Protein AF-0000000085132934 (afdb_homodimer)

Radius of gyration: 33.76 Å; Cα contacts (8 Å, |Δi|>4): 3256; chains: 2; bounding box: 69×112×69 Å

Organism: Acidimicrobium ferrooxidans (strain DSM 10331 / JCM 15462 / NBRC 103882 / ICP) (NCBI:txid525909)

Structure (mmCIF, N/CA/C/O backbone):
data_AF-0000000085132934-model_v1
#
loop_
_entity.id
_entity.type
_entity.pdbx_description
1 polymer 'Adenine deaminase'
#
loop_
_atom_site.group_PDB
_atom_site.id
_atom_site.type_symbol
_atom_site.label_atom_id
_atom_site.label_alt_id
_atom_site.label_comp_id
_atom_site.label_asym_id
_atom_site.label_entity_id
_atom_site.label_seq_id
_atom_site.pdbx_PDB_ins_code
_atom_site.Cartn_x
_atom_site.Cartn_y
_atom_site.Cartn_z
_atom_site.occupancy
_atom_site.B_iso_or_equiv
_atom_site.auth_seq_id
_atom_site.auth_comp_id
_atom_site.auth_asym_id
_atom_site.auth_atom_id
_atom_site.pdbx_PDB_model_num
ATOM 1 N N . MET A 1 1 ? -7.254 4.93 15.852 1 33.38 1 MET A N 1
ATOM 2 C CA . MET A 1 1 ? -6.738 3.605 16.188 1 33.38 1 MET A CA 1
ATOM 3 C C . 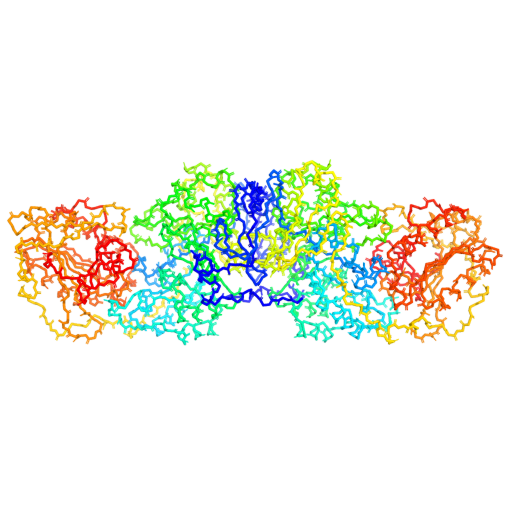MET A 1 1 ? -7.023 2.609 15.07 1 33.38 1 MET A C 1
ATOM 5 O O . MET A 1 1 ? -8.039 2.717 14.383 1 33.38 1 MET A O 1
ATOM 9 N N . ARG A 1 2 ? -6.02 2.002 14.57 1 41 2 ARG A N 1
ATOM 10 C CA . ARG A 1 2 ? -6.188 0.992 13.531 1 41 2 ARG A CA 1
ATOM 11 C C . ARG A 1 2 ? -7.312 0.026 13.883 1 41 2 ARG A C 1
ATOM 13 O O . ARG A 1 2 ? -7.18 -0.792 14.789 1 41 2 ARG A O 1
ATOM 20 N N . SER A 1 3 ? -8.516 0.471 14.117 1 41.56 3 SER A N 1
ATOM 21 C CA . SER A 1 3 ? -9.617 -0.437 14.398 1 41.56 3 SER A CA 1
ATOM 22 C C . SER A 1 3 ? -9.453 -1.76 13.656 1 41.56 3 SER A C 1
ATOM 24 O O . SER A 1 3 ? -8.836 -1.804 12.586 1 41.56 3 SER A O 1
ATOM 26 N N . ALA A 1 4 ? -9.602 -2.756 14.391 1 45.81 4 ALA A N 1
ATOM 27 C CA . ALA A 1 4 ? -9.562 -4.145 13.93 1 45.81 4 ALA A CA 1
ATOM 28 C C . ALA A 1 4 ? -10.328 -4.312 12.617 1 45.81 4 ALA A C 1
ATOM 30 O O . ALA A 1 4 ? -11.422 -3.77 12.461 1 45.81 4 ALA A O 1
ATOM 31 N N . SER A 1 5 ? -9.688 -4.543 11.523 1 50.47 5 SER A N 1
ATOM 32 C CA . SER A 1 5 ? -10.273 -5.098 10.305 1 50.47 5 SER A CA 1
ATOM 33 C C . SER A 1 5 ? -11.562 -5.859 10.602 1 50.47 5 SER A C 1
ATOM 35 O O . SER A 1 5 ? -11.648 -6.566 11.602 1 50.47 5 SER A O 1
ATOM 37 N N . PRO A 1 6 ? -12.656 -5.371 10.047 1 53.66 6 PRO A N 1
ATOM 38 C CA . PRO A 1 6 ? -13.914 -6.098 10.242 1 53.66 6 PRO A CA 1
ATOM 39 C C . PRO A 1 6 ? -13.719 -7.609 10.32 1 53.66 6 PRO A C 1
ATOM 41 O O . PRO A 1 6 ? -12.789 -8.148 9.711 1 53.66 6 PRO A O 1
ATOM 44 N N . ARG A 1 7 ? -14.289 -8.125 11.375 1 57.34 7 ARG A N 1
ATOM 45 C CA . ARG A 1 7 ? -14.258 -9.547 11.711 1 57.34 7 ARG A CA 1
ATOM 46 C C . ARG A 1 7 ? -14.688 -10.398 10.523 1 57.34 7 ARG A C 1
ATOM 48 O O . ARG A 1 7 ? -15.711 -10.117 9.891 1 57.34 7 ARG A O 1
ATOM 55 N N . HIS A 1 8 ? -13.781 -11.211 9.961 1 75 8 HIS A N 1
ATOM 56 C CA . HIS A 1 8 ? -13.961 -12.273 8.977 1 75 8 HIS A CA 1
ATOM 57 C C . HIS A 1 8 ? -14.547 -13.523 9.625 1 75 8 HIS A C 1
ATOM 59 O O . HIS A 1 8 ? -13.812 -14.414 10.055 1 75 8 HIS A O 1
ATOM 65 N N . ASP A 1 9 ? -15.969 -13.359 9.961 1 86.56 9 ASP A N 1
ATOM 66 C CA . ASP A 1 9 ? -16.453 -14.594 10.562 1 86.56 9 ASP A CA 1
ATOM 67 C C . ASP A 1 9 ? -17.547 -15.227 9.695 1 86.56 9 ASP A C 1
ATOM 69 O O . ASP A 1 9 ? -17.953 -14.664 8.68 1 86.56 9 ASP A O 1
ATOM 73 N N . SER A 1 10 ? -17.938 -16.375 10.117 1 93.12 10 SER A N 1
ATOM 74 C CA . SER A 1 10 ? -18.875 -17.172 9.336 1 93.12 10 SER A CA 1
ATOM 75 C C . SER A 1 10 ? -20.234 -16.469 9.203 1 93.12 10 SER A C 1
ATOM 77 O O . SER A 1 10 ? -20.906 -16.609 8.188 1 93.12 10 SER A O 1
ATOM 79 N N . HIS A 1 11 ? -20.562 -15.672 10.219 1 94.31 11 HIS A N 1
ATOM 80 C CA . HIS A 1 11 ? -21.812 -14.938 10.18 1 94.31 11 HIS A CA 1
ATOM 81 C C . HIS A 1 11 ? -21.797 -13.875 9.078 1 94.31 11 HIS A C 1
ATOM 83 O O . HIS A 1 11 ? -22.734 -13.805 8.273 1 94.31 11 HIS A O 1
ATOM 89 N N . MET A 1 12 ? -20.797 -13.094 9 1 95.56 12 MET A N 1
ATOM 90 C CA . MET A 1 12 ? -20.688 -12.047 7.992 1 95.56 12 MET A CA 1
ATOM 91 C C . MET A 1 12 ? -20.609 -12.648 6.59 1 95.56 12 MET A C 1
ATOM 93 O O . MET A 1 12 ? -21.141 -12.07 5.637 1 95.56 12 MET A O 1
ATOM 97 N N . ILE A 1 13 ? -19.906 -13.773 6.445 1 96.75 13 ILE A N 1
ATOM 98 C CA . ILE A 1 13 ? -19.797 -14.477 5.172 1 96.75 13 ILE A CA 1
ATOM 99 C C . ILE A 1 13 ? -21.172 -14.93 4.711 1 96.75 13 ILE A C 1
ATOM 101 O O . ILE A 1 13 ? -21.531 -14.781 3.535 1 96.75 13 ILE A O 1
ATOM 105 N N . ALA A 1 14 ? -21.969 -15.445 5.648 1 96.69 14 ALA A N 1
ATOM 106 C CA . ALA A 1 14 ? -23.328 -15.867 5.336 1 96.69 14 ALA A CA 1
ATOM 107 C C . ALA A 1 14 ? -24.172 -14.695 4.859 1 96.69 14 ALA A C 1
ATOM 109 O O . ALA A 1 14 ? -24.938 -14.82 3.906 1 96.69 14 ALA A O 1
ATOM 110 N N . LEU A 1 15 ? -24.047 -13.57 5.492 1 96.88 15 LEU A N 1
ATOM 111 C CA . LEU A 1 15 ? -24.781 -12.367 5.094 1 96.88 15 LEU A CA 1
ATOM 112 C C . LEU A 1 15 ? -24.359 -11.914 3.701 1 96.88 15 LEU A C 1
ATOM 114 O O . LEU A 1 15 ? -25.188 -11.484 2.906 1 96.88 15 LEU A O 1
ATOM 118 N N . ALA A 1 16 ? -23.094 -11.984 3.438 1 97.19 16 ALA A N 1
ATOM 119 C CA . ALA A 1 16 ? -22.562 -11.617 2.123 1 97.19 16 ALA A CA 1
ATOM 120 C C . ALA A 1 16 ? -23.188 -12.484 1.028 1 97.19 16 ALA A C 1
ATOM 122 O O . ALA A 1 16 ? -23.469 -12 -0.07 1 97.19 16 ALA A O 1
ATOM 123 N N . ARG A 1 17 ? -23.469 -13.719 1.309 1 95.81 17 ARG A N 1
ATOM 124 C CA . ARG A 1 17 ? -24.062 -14.648 0.36 1 95.81 17 ARG A CA 1
ATOM 125 C C . ARG A 1 17 ? -25.547 -14.352 0.158 1 95.81 17 ARG A C 1
ATOM 127 O O . ARG A 1 17 ? -26.141 -14.773 -0.836 1 95.81 17 ARG A O 1
ATOM 134 N N . GLY A 1 18 ? -26.078 -13.742 1.173 1 96 18 GLY A N 1
ATOM 135 C CA . GLY A 1 18 ? -27.5 -13.469 1.133 1 96 18 GLY A CA 1
ATOM 136 C C . GLY A 1 18 ? -28.312 -14.344 2.066 1 96 18 GLY A C 1
ATOM 137 O O . GLY A 1 18 ? -29.547 -14.398 1.975 1 96 18 GLY A O 1
ATOM 138 N N . ASP A 1 19 ? -27.484 -15.062 3.006 1 95 19 ASP A N 1
ATOM 139 C CA . ASP A 1 19 ? -28.141 -15.984 3.924 1 95 19 ASP A CA 1
ATOM 140 C C . ASP A 1 19 ? -28.578 -15.273 5.199 1 95 19 ASP A C 1
ATOM 142 O O . ASP A 1 19 ? -28 -15.5 6.27 1 95 19 ASP A O 1
ATOM 146 N N . GLY A 1 20 ? -29.359 -14.352 5.258 1 95 20 GLY A N 1
ATOM 147 C CA . GLY A 1 20 ? -29.844 -13.656 6.43 1 95 20 GLY A CA 1
ATOM 148 C C . GLY A 1 20 ? -30.078 -12.172 6.188 1 95 20 GLY A C 1
ATOM 149 O O . GLY A 1 20 ? -29.703 -11.648 5.141 1 95 20 GLY A O 1
ATOM 150 N N . ASN A 1 21 ? -30.703 -11.539 7.172 1 97.25 21 ASN A N 1
ATOM 151 C CA . ASN A 1 21 ? -31 -10.117 7.062 1 97.25 21 ASN A CA 1
ATOM 152 C C . ASN A 1 21 ? -29.797 -9.258 7.43 1 97.25 21 ASN A C 1
ATOM 154 O O . ASN A 1 21 ? -29.25 -9.383 8.523 1 97.25 21 ASN A O 1
ATOM 158 N N . VAL A 1 22 ? -29.422 -8.453 6.477 1 98 22 VAL A N 1
ATOM 159 C CA . VAL A 1 22 ? -28.422 -7.441 6.801 1 98 22 VAL A CA 1
ATOM 160 C C . VAL A 1 22 ? -29.094 -6.258 7.496 1 98 22 VAL A C 1
ATOM 162 O O . VAL A 1 22 ? -30.312 -6.195 7.594 1 98 22 VAL A O 1
ATOM 165 N N . ASP A 1 23 ? -28.328 -5.352 8.016 1 97.75 23 ASP A N 1
ATOM 166 C CA . ASP A 1 23 ? -28.844 -4.215 8.766 1 97.75 23 ASP A CA 1
ATOM 167 C C . ASP A 1 23 ? -29.484 -3.189 7.84 1 97.75 23 ASP A C 1
ATOM 169 O O . ASP A 1 23 ? -30.531 -2.615 8.172 1 97.75 23 ASP A O 1
ATOM 173 N N . LEU A 1 24 ? -28.891 -2.961 6.676 1 98.25 24 LEU A N 1
ATOM 174 C CA . LEU A 1 24 ? -29.312 -1.888 5.777 1 98.25 24 LEU A CA 1
ATOM 175 C C . LEU A 1 24 ? -28.938 -2.213 4.336 1 98.25 24 LEU A C 1
ATOM 177 O O . LEU A 1 24 ? -27.844 -2.699 4.062 1 98.25 24 LEU A O 1
ATOM 181 N N . VAL A 1 25 ? -29.859 -2.062 3.426 1 98.38 25 VAL A N 1
ATOM 182 C CA . VAL A 1 25 ? -29.578 -2.08 1.995 1 98.38 25 VAL A CA 1
ATOM 183 C C . VAL A 1 25 ? -29.891 -0.715 1.388 1 98.38 25 VAL A C 1
ATOM 185 O O . VAL A 1 25 ? -30.984 -0.186 1.581 1 98.38 25 VAL A O 1
ATOM 188 N N . ILE A 1 26 ? -28.953 -0.149 0.757 1 98.06 26 ILE A N 1
ATOM 189 C CA . ILE A 1 26 ? -29.125 1.112 0.045 1 98.06 26 ILE A CA 1
ATOM 190 C C . ILE A 1 26 ? -29.25 0.847 -1.455 1 98.06 26 ILE A C 1
ATOM 192 O O . ILE A 1 26 ? -28.359 0.23 -2.051 1 98.06 26 ILE A O 1
ATOM 196 N N . ASN A 1 27 ? -30.25 1.284 -2.105 1 96 27 ASN A N 1
ATOM 197 C CA . ASN A 1 27 ? -30.453 1.024 -3.525 1 96 27 ASN A CA 1
ATOM 198 C C . ASN A 1 27 ? -30.703 2.316 -4.301 1 96 27 ASN A C 1
ATOM 200 O O . ASN A 1 27 ? -30.984 3.357 -3.709 1 96 27 ASN A O 1
ATOM 204 N N . GLY A 1 28 ? -30.516 2.207 -5.609 1 93 28 GLY A N 1
ATOM 205 C CA . GLY A 1 28 ? -30.938 3.26 -6.52 1 93 28 GLY A CA 1
ATOM 206 C C . GLY A 1 28 ? -29.844 4.254 -6.836 1 93 28 GLY A C 1
ATOM 207 O O . GLY A 1 28 ? -29.906 4.969 -7.836 1 93 28 GLY A O 1
ATOM 208 N N . ALA A 1 29 ? -28.781 4.402 -6.016 1 96 29 ALA A N 1
ATOM 209 C CA . ALA A 1 29 ? -27.719 5.387 -6.207 1 96 29 ALA A CA 1
ATOM 210 C C . ALA A 1 29 ? -26.594 4.816 -7.074 1 96 29 ALA A C 1
ATOM 212 O O . ALA A 1 29 ? -26.5 3.6 -7.25 1 96 29 ALA A O 1
ATOM 213 N N . GLU A 1 30 ? -25.828 5.703 -7.699 1 97.56 30 GLU A N 1
ATOM 214 C CA . GLU A 1 30 ? -24.547 5.324 -8.289 1 97.56 30 GLU A CA 1
ATOM 215 C C . GLU A 1 30 ? -23.422 5.383 -7.258 1 97.56 30 GLU A C 1
ATOM 217 O O . GLU A 1 30 ? -23.281 6.375 -6.539 1 97.56 30 GLU A O 1
ATOM 222 N N . VAL A 1 31 ? -22.719 4.305 -7.191 1 97.94 31 VAL A N 1
ATOM 223 C CA . VAL A 1 31 ? -21.625 4.203 -6.234 1 97.94 31 VAL A CA 1
ATOM 224 C C . VAL A 1 31 ? -20.297 4.43 -6.945 1 97.94 31 VAL A C 1
ATOM 226 O O . VAL A 1 31 ? -20 3.773 -7.945 1 97.94 31 VAL A O 1
ATOM 229 N N . PHE A 1 32 ? -19.453 5.359 -6.465 1 98.31 32 PHE A N 1
ATOM 230 C CA . PHE A 1 32 ? -18.141 5.625 -7.051 1 98.31 32 PHE A CA 1
ATOM 231 C C . PHE A 1 32 ? -17.125 4.59 -6.594 1 98.31 32 PHE A C 1
ATOM 233 O O . PHE A 1 32 ? -16.953 4.363 -5.391 1 98.31 32 PHE A O 1
ATOM 240 N N . SER A 1 33 ? -16.516 3.889 -7.52 1 97.88 33 SER A N 1
ATOM 241 C CA . SER A 1 33 ? -15.367 3.031 -7.246 1 97.88 33 SER A CA 1
ATOM 242 C C . SER A 1 33 ? -14.055 3.74 -7.574 1 97.88 33 SER A C 1
ATOM 244 O O . SER A 1 33 ? -13.695 3.875 -8.742 1 97.88 33 SER A O 1
ATOM 246 N N . PRO A 1 34 ? -13.312 4.105 -6.492 1 97.88 34 PRO A N 1
ATOM 247 C CA . PRO A 1 34 ? -12.07 4.844 -6.754 1 97.88 34 PRO A CA 1
ATOM 248 C C . PRO A 1 34 ? -11 3.979 -7.406 1 97.88 34 PRO A C 1
ATOM 250 O O . PRO A 1 34 ? -10.07 4.504 -8.023 1 97.88 34 PRO A O 1
ATOM 253 N N . LEU A 1 35 ? -11.055 2.713 -7.34 1 96.56 35 LEU A N 1
ATOM 254 C CA . LEU A 1 35 ? -10.047 1.802 -7.863 1 96.56 35 LEU A CA 1
ATOM 255 C C . LEU A 1 35 ? -10.102 1.742 -9.383 1 96.56 35 LEU A C 1
ATOM 257 O O . LEU A 1 35 ? -9.07 1.577 -10.047 1 96.56 35 LEU A O 1
ATOM 261 N N . THR A 1 36 ? -11.32 1.862 -9.945 1 97.19 36 THR A N 1
ATOM 262 C CA . THR A 1 36 ? -11.492 1.853 -11.398 1 97.19 36 THR A CA 1
ATOM 263 C C . THR A 1 36 ? -11.953 3.221 -11.891 1 97.19 36 THR A C 1
ATOM 265 O O . THR A 1 36 ? -12.141 3.418 -13.094 1 97.19 36 THR A O 1
ATOM 268 N N . ARG A 1 37 ? -12.172 4.176 -11 1 97.06 37 ARG A N 1
ATOM 269 C CA . ARG A 1 37 ? -12.617 5.527 -11.312 1 97.06 37 ARG A CA 1
ATOM 270 C C . ARG A 1 37 ? -13.922 5.504 -12.109 1 97.06 37 ARG A C 1
ATOM 272 O O . ARG A 1 37 ? -14.039 6.191 -13.125 1 97.06 37 ARG A O 1
ATOM 279 N N . THR A 1 38 ? -14.805 4.625 -11.633 1 97.06 38 THR A N 1
ATOM 280 C CA . THR A 1 38 ? -16.094 4.488 -12.328 1 97.06 38 THR A CA 1
ATOM 281 C C . THR A 1 38 ? -17.25 4.668 -11.352 1 97.06 38 THR A C 1
ATOM 283 O O . THR A 1 38 ? -17.062 4.566 -10.133 1 97.06 38 THR A O 1
ATOM 286 N N . TRP A 1 39 ? -18.391 5.078 -11.922 1 97.38 39 TRP A N 1
ATOM 287 C CA . TRP A 1 39 ? -19.656 5.125 -11.211 1 97.38 39 TRP A CA 1
ATOM 288 C C . TRP A 1 39 ? -20.5 3.887 -11.508 1 97.38 39 TRP A C 1
ATOM 290 O O . TRP A 1 39 ? -20.891 3.66 -12.656 1 97.38 39 TRP A O 1
ATOM 300 N N . VAL A 1 40 ? -20.719 3.07 -10.492 1 96.06 40 VAL A N 1
ATOM 301 C CA . VAL A 1 40 ? -21.359 1.775 -10.68 1 96.06 40 VAL A CA 1
ATOM 302 C C . VAL A 1 40 ? -22.781 1.824 -10.133 1 96.06 40 VAL A C 1
ATOM 304 O O . VAL A 1 40 ? -23.016 2.242 -9 1 96.06 40 VAL A O 1
ATOM 307 N N . SER A 1 41 ? -23.734 1.413 -10.977 1 95.25 41 SER A N 1
ATOM 308 C CA . SER A 1 41 ? -25.109 1.263 -10.508 1 95.25 41 SER A CA 1
ATOM 309 C C . SER A 1 41 ? -25.281 -0.038 -9.734 1 95.25 41 SER A C 1
ATOM 311 O O . SER A 1 41 ? -25.328 -1.118 -10.32 1 95.25 41 SER A O 1
ATOM 313 N N . THR A 1 42 ? -25.266 0.071 -8.375 1 94.19 42 THR A N 1
ATOM 314 C CA . THR A 1 42 ? -25.422 -1.105 -7.527 1 94.19 42 THR A CA 1
ATOM 315 C C . THR A 1 42 ? -26.047 -0.724 -6.184 1 94.19 42 THR A C 1
ATOM 317 O O . THR A 1 42 ? -26.234 0.46 -5.895 1 94.19 42 THR A O 1
ATOM 320 N N . SER A 1 43 ? -26.531 -1.751 -5.504 1 96.81 43 SER A N 1
ATOM 321 C CA . SER A 1 43 ? -26.938 -1.563 -4.113 1 96.81 43 SER A CA 1
ATOM 322 C C . SER A 1 43 ? -25.797 -1.909 -3.156 1 96.81 43 SER A C 1
ATOM 324 O O . SER A 1 43 ? -24.938 -2.723 -3.48 1 96.81 43 SER A O 1
ATOM 326 N N . LEU A 1 44 ? -25.781 -1.265 -2.033 1 98.12 44 LEU A N 1
ATOM 327 C CA . LEU A 1 44 ? -24.844 -1.595 -0.959 1 98.12 44 LEU A CA 1
ATOM 328 C C . LEU A 1 44 ? -25.547 -2.332 0.17 1 98.12 44 LEU A C 1
ATOM 330 O O . LEU A 1 44 ? -26.578 -1.869 0.666 1 98.12 44 LEU A O 1
ATOM 334 N N . ALA A 1 45 ? -25.094 -3.477 0.518 1 98.31 45 ALA A N 1
ATOM 335 C CA . ALA A 1 45 ? -25.562 -4.211 1.695 1 98.31 45 ALA A CA 1
ATOM 336 C C . ALA A 1 45 ? -24.609 -4.016 2.869 1 98.31 45 ALA A C 1
ATOM 338 O O . ALA A 1 45 ? -23.391 -4.227 2.736 1 98.31 45 ALA A O 1
ATOM 339 N N . ILE A 1 46 ? -25.156 -3.588 4.02 1 97.94 46 ILE A N 1
ATOM 340 C CA . ILE A 1 46 ? -24.328 -3.217 5.156 1 97.94 46 ILE A CA 1
ATOM 341 C C . ILE A 1 46 ? -24.75 -4.008 6.391 1 97.94 46 ILE A C 1
ATOM 343 O O . ILE A 1 46 ? -25.953 -4.145 6.664 1 97.94 46 ILE A O 1
ATOM 347 N N . ALA A 1 47 ? -23.828 -4.586 7.066 1 96.88 47 ALA A N 1
ATOM 348 C CA . ALA A 1 47 ? -24.047 -5.285 8.328 1 96.88 47 ALA A CA 1
ATOM 349 C C . ALA A 1 47 ? -22.875 -5.062 9.289 1 96.88 47 ALA A C 1
ATOM 351 O O . ALA A 1 47 ? -21.719 -5.098 8.875 1 96.88 47 ALA A O 1
ATOM 352 N N . ASP A 1 48 ? -23.203 -4.762 10.531 1 95.31 48 ASP A N 1
ATOM 353 C CA . ASP A 1 48 ? -22.219 -4.578 11.594 1 95.31 48 ASP A CA 1
ATOM 354 C C . ASP A 1 48 ? -21.156 -3.566 11.18 1 95.31 48 ASP A C 1
ATOM 356 O O . ASP A 1 48 ? -19.953 -3.805 11.375 1 95.31 48 ASP A O 1
ATOM 360 N N . GLY A 1 49 ? -21.547 -2.5 10.484 1 96.56 49 GLY A N 1
ATOM 361 C CA . GLY A 1 49 ? -20.688 -1.379 10.156 1 96.56 49 GLY A CA 1
ATOM 362 C C . GLY A 1 49 ? -19.828 -1.624 8.938 1 96.56 49 GLY A C 1
ATOM 363 O O . GLY A 1 49 ? -18.969 -0.803 8.594 1 96.56 49 GLY A O 1
ATOM 364 N N . VAL A 1 50 ? -20.094 -2.781 8.227 1 96.81 50 VAL A N 1
ATOM 365 C CA . VAL A 1 50 ? -19.266 -3.207 7.113 1 96.81 50 VAL A CA 1
ATOM 366 C C . VAL A 1 50 ? -20.109 -3.389 5.859 1 96.81 50 VAL A C 1
ATOM 368 O O . VAL A 1 50 ? -21.266 -3.814 5.945 1 96.81 50 VAL A O 1
ATOM 371 N N . VAL A 1 51 ? -19.562 -2.963 4.738 1 97.88 51 VAL A N 1
ATOM 372 C CA . VAL A 1 51 ? -20.172 -3.355 3.477 1 97.88 51 VAL A CA 1
ATOM 373 C C . VAL A 1 51 ? -19.984 -4.855 3.254 1 97.88 51 VAL A C 1
ATOM 375 O O . VAL A 1 51 ? -18.875 -5.32 3.021 1 97.88 51 VAL A O 1
ATOM 378 N N . VAL A 1 52 ? -21.047 -5.625 3.223 1 97.19 52 VAL A N 1
ATOM 379 C CA . VAL A 1 52 ? -20.906 -7.07 3.072 1 97.19 52 VAL A CA 1
ATOM 380 C C . VAL A 1 52 ? -21.062 -7.453 1.603 1 97.19 52 VAL A C 1
ATOM 382 O O . VAL A 1 52 ? -20.719 -8.57 1.208 1 97.19 52 VAL A O 1
ATOM 385 N N . GLY A 1 53 ? -21.609 -6.457 0.825 1 97.06 53 GLY A N 1
ATOM 386 C CA . GLY A 1 53 ? -21.672 -6.809 -0.584 1 97.06 53 GLY A CA 1
ATOM 387 C C . GLY A 1 53 ? -22.375 -5.766 -1.433 1 97.06 53 GLY A C 1
ATOM 388 O O . GLY A 1 53 ? -22.984 -4.832 -0.902 1 97.06 53 GLY A O 1
ATOM 389 N N . TRP A 1 54 ? -22.156 -5.82 -2.762 1 97.56 54 TRP A N 1
ATOM 390 C CA . TRP A 1 54 ? -22.891 -5.07 -3.775 1 97.56 54 TRP A CA 1
ATOM 391 C C . TRP A 1 54 ? -24.078 -5.867 -4.285 1 97.56 54 TRP A C 1
ATOM 393 O O . TRP A 1 54 ? -23.969 -7.062 -4.566 1 97.56 54 TRP A O 1
ATOM 403 N N . GLY A 1 55 ? -25.188 -5.219 -4.422 1 95.62 55 GLY A N 1
ATOM 404 C CA . GLY A 1 55 ? -26.406 -5.887 -4.859 1 95.62 55 GLY A CA 1
ATOM 405 C C . GLY A 1 55 ? -27.406 -6.09 -3.746 1 95.62 55 GLY A C 1
ATOM 406 O O . GLY A 1 55 ? -27.141 -5.773 -2.586 1 95.62 55 GLY A O 1
ATOM 407 N N . GLU A 1 56 ? -28.531 -6.641 -4.059 1 94.31 56 GLU A N 1
ATOM 408 C CA . GLU A 1 56 ? -29.625 -6.816 -3.121 1 94.31 56 GLU A CA 1
ATOM 409 C C . GLU A 1 56 ? -29.328 -7.93 -2.121 1 94.31 56 GLU A C 1
ATOM 411 O O . GLU A 1 56 ? -28.656 -8.898 -2.449 1 94.31 56 GLU A O 1
ATOM 416 N N . ARG A 1 57 ? -29.734 -7.691 -0.893 1 96.56 57 ARG A N 1
ATOM 417 C CA . ARG A 1 57 ? -29.75 -8.664 0.194 1 96.56 57 ARG A CA 1
ATOM 418 C C . ARG A 1 57 ? -31.047 -8.57 0.996 1 96.56 57 ARG A C 1
ATOM 420 O O . ARG A 1 57 ? -31.719 -7.543 0.978 1 96.56 57 ARG A O 1
ATOM 427 N N . PRO A 1 58 ? -31.469 -9.703 1.656 1 96.88 58 PRO A N 1
ATOM 428 C CA . PRO A 1 58 ? -32.5 -9.523 2.672 1 96.88 58 PRO A CA 1
ATOM 429 C C . PRO A 1 58 ? -32.125 -8.516 3.752 1 96.88 58 PRO A C 1
ATOM 431 O O . PRO A 1 58 ? -30.953 -8.469 4.156 1 96.88 58 PRO A O 1
ATOM 434 N N . THR A 1 59 ? -33.062 -7.691 4.148 1 97 59 THR A N 1
ATOM 435 C CA . THR A 1 59 ? -32.625 -6.621 5.051 1 97 59 THR A CA 1
ATOM 436 C C . THR A 1 59 ? -33.75 -6.281 6.039 1 97 59 THR A C 1
ATOM 438 O O . THR A 1 59 ? -34.906 -6.551 5.777 1 97 59 THR A O 1
ATOM 441 N N . LYS A 1 60 ? -33.219 -5.742 7.082 1 92.75 60 LYS A N 1
ATOM 442 C CA . LYS A 1 60 ? -34.156 -5.184 8.078 1 92.75 60 LYS A CA 1
ATOM 443 C C . LYS A 1 60 ? -34.625 -3.795 7.66 1 92.75 60 LYS A C 1
ATOM 445 O O . LYS A 1 60 ? -35.719 -3.377 8.023 1 92.75 60 LYS A O 1
ATOM 450 N N . GLU A 1 61 ? -33.844 -3.092 7.023 1 96.62 61 GLU A N 1
ATOM 451 C CA . GLU A 1 61 ? -34.094 -1.71 6.629 1 96.62 61 GLU A CA 1
ATOM 452 C C . GLU A 1 61 ? -33.594 -1.439 5.211 1 96.62 61 GLU A C 1
ATOM 454 O O . GLU A 1 61 ? -32.531 -1.931 4.812 1 96.62 61 GLU A O 1
ATOM 459 N N . ARG A 1 62 ? -34.344 -0.723 4.457 1 97.12 62 ARG A N 1
ATOM 460 C CA . ARG A 1 62 ? -34 -0.334 3.1 1 97.12 62 ARG A CA 1
ATOM 461 C C . ARG A 1 62 ? -34.031 1.182 2.939 1 97.12 62 ARG A C 1
ATOM 463 O O . ARG A 1 62 ? -34.906 1.851 3.459 1 97.12 62 ARG A O 1
ATOM 470 N N . LEU A 1 63 ? -33.031 1.749 2.326 1 97.88 63 LEU A N 1
ATOM 471 C CA . LEU A 1 63 ? -32.969 3.166 1.984 1 97.88 63 LEU A CA 1
ATOM 472 C C . LEU A 1 63 ? -32.844 3.355 0.474 1 97.88 63 LEU A C 1
ATOM 474 O O . LEU A 1 63 ? -31.891 2.914 -0.148 1 97.88 63 LEU A O 1
ATOM 478 N N . ASP A 1 64 ? -33.844 3.926 -0.138 1 97.12 64 ASP A N 1
ATOM 479 C CA . ASP A 1 64 ? -33.844 4.188 -1.574 1 97.12 64 ASP A CA 1
ATOM 480 C C . ASP A 1 64 ? -33.281 5.562 -1.888 1 97.12 64 ASP A C 1
ATOM 482 O O . ASP A 1 64 ? -33.844 6.586 -1.51 1 97.12 64 ASP A O 1
ATOM 486 N N . LEU A 1 65 ? -32.188 5.594 -2.564 1 96.94 65 LEU A N 1
ATOM 487 C CA . LEU A 1 65 ? -31.484 6.824 -2.926 1 96.94 65 LEU A CA 1
ATOM 488 C C . LEU A 1 65 ? -31.453 7.008 -4.438 1 96.94 65 LEU A C 1
ATOM 490 O O . LEU A 1 65 ? -30.406 7.316 -5.012 1 96.94 65 LEU A O 1
ATOM 494 N N . ALA A 1 66 ? -32.562 6.758 -5.086 1 94.12 66 ALA A N 1
ATOM 495 C CA . ALA A 1 66 ? -32.688 6.84 -6.539 1 94.12 66 ALA A CA 1
ATOM 496 C C . ALA A 1 66 ? -32.188 8.195 -7.055 1 94.12 66 ALA A C 1
ATOM 498 O O . ALA A 1 66 ? -32.625 9.242 -6.559 1 94.12 66 ALA A O 1
ATOM 499 N N . GLY A 1 67 ? -31.328 8.141 -8 1 95 67 GLY A N 1
ATOM 500 C CA . GLY A 1 67 ? -30.859 9.344 -8.672 1 95 67 GLY A CA 1
ATOM 501 C C . GLY A 1 67 ? -29.719 10.031 -7.941 1 95 67 GLY A C 1
ATOM 502 O O . GLY A 1 67 ? -29.141 10.992 -8.445 1 95 67 GLY A O 1
ATOM 503 N N . MET A 1 68 ? -29.359 9.586 -6.758 1 97.94 68 MET A N 1
ATOM 504 C CA . MET A 1 68 ? -28.266 10.18 -5.977 1 97.94 68 MET A CA 1
ATOM 505 C C . MET A 1 68 ? -26.953 9.453 -6.219 1 97.94 68 MET A C 1
ATOM 507 O O . MET A 1 68 ? -26.906 8.516 -7.016 1 97.94 68 MET A O 1
ATOM 511 N N . ILE A 1 69 ? -25.875 10.008 -5.664 1 98.56 69 ILE A N 1
ATOM 512 C CA . ILE A 1 69 ? -24.562 9.383 -5.82 1 98.56 69 ILE A CA 1
ATOM 513 C C . ILE A 1 69 ? -23.938 9.133 -4.445 1 98.56 69 ILE A C 1
ATOM 515 O O . ILE A 1 69 ? -24.172 9.891 -3.504 1 98.56 69 ILE A O 1
ATOM 519 N N . ILE A 1 70 ? -23.219 8.031 -4.363 1 98.75 70 ILE A N 1
ATOM 520 C CA . ILE A 1 70 ? -22.516 7.633 -3.152 1 98.75 70 ILE A CA 1
ATOM 521 C C . ILE A 1 70 ? -21.016 7.621 -3.42 1 98.75 70 ILE A C 1
ATOM 523 O O . ILE A 1 70 ? -20.562 7.074 -4.426 1 98.75 70 ILE A O 1
ATOM 527 N N . VAL A 1 71 ? -20.234 8.273 -2.586 1 98.56 71 VAL A N 1
ATOM 528 C CA . VAL A 1 71 ? -18.766 8.227 -2.656 1 98.56 71 VAL A CA 1
ATOM 529 C C . VAL A 1 71 ? -18.203 7.84 -1.294 1 98.56 71 VAL A C 1
ATOM 531 O O . VAL A 1 71 ? -18.828 8.094 -0.258 1 98.56 71 VAL A O 1
ATOM 534 N N . PRO A 1 72 ? -17.078 7.082 -1.279 1 98.75 72 PRO A N 1
ATOM 535 C CA . PRO A 1 72 ? -16.438 6.855 0.019 1 98.75 72 PRO A CA 1
ATOM 536 C C . PRO A 1 72 ? -16.234 8.148 0.807 1 98.75 72 PRO A C 1
ATOM 538 O O . PRO A 1 72 ? -16.031 9.211 0.215 1 98.75 72 PRO A O 1
ATOM 541 N N . GLY A 1 73 ? -16.344 8.055 2.127 1 98.81 73 GLY A N 1
ATOM 542 C CA . GLY A 1 73 ? -16.156 9.234 2.955 1 98.81 73 GLY A CA 1
ATOM 543 C C . GLY A 1 73 ? -14.781 9.867 2.785 1 98.81 73 GLY A C 1
ATOM 544 O O . GLY A 1 73 ? -13.797 9.18 2.527 1 98.81 73 GLY A O 1
ATOM 545 N N . PHE A 1 74 ? -14.688 11.148 2.975 1 98.88 74 PHE A N 1
ATOM 546 C CA . PHE A 1 74 ? -13.453 11.891 2.746 1 98.88 74 PHE A CA 1
ATOM 547 C C . PHE A 1 74 ? -12.469 11.672 3.889 1 98.88 74 PHE A C 1
ATOM 549 O O . PHE A 1 74 ? -12.875 11.516 5.043 1 98.88 74 PHE A O 1
ATOM 556 N N . ILE A 1 75 ? -11.18 11.633 3.555 1 98.88 75 ILE A N 1
ATOM 557 C CA . ILE A 1 75 ? -10.109 11.414 4.516 1 98.88 75 ILE A CA 1
ATOM 558 C C . ILE A 1 75 ? -9.086 12.547 4.41 1 98.88 75 ILE A C 1
ATOM 560 O O . ILE A 1 75 ? -8.625 12.875 3.314 1 98.88 75 ILE A O 1
ATOM 564 N N . ASP A 1 76 ? -8.789 13.195 5.5 1 98.81 76 ASP A N 1
ATOM 565 C CA . ASP A 1 76 ? -7.727 14.195 5.574 1 98.81 76 ASP A CA 1
ATOM 566 C C . ASP A 1 76 ? -6.379 13.539 5.859 1 98.81 76 ASP A C 1
ATOM 568 O O . ASP A 1 76 ? -6.16 13.008 6.949 1 98.81 76 ASP A O 1
ATOM 572 N N . ALA A 1 77 ? -5.426 13.719 4.91 1 98.62 77 ALA A N 1
ATOM 573 C CA . ALA A 1 77 ? -4.168 12.984 5.008 1 98.62 77 ALA A CA 1
ATOM 574 C C . ALA A 1 77 ? -3.287 13.539 6.121 1 98.62 77 ALA A C 1
ATOM 576 O O . ALA A 1 77 ? -2.373 12.867 6.598 1 98.62 77 ALA A O 1
ATOM 577 N N . HIS A 1 78 ? -3.504 14.758 6.535 1 98.5 78 HIS A N 1
ATOM 578 C CA . HIS A 1 78 ? -2.672 15.391 7.551 1 98.5 78 HIS A CA 1
ATOM 579 C C . HIS A 1 78 ? -3.359 16.625 8.133 1 98.5 78 HIS A C 1
ATOM 581 O O . HIS A 1 78 ? -3.654 17.578 7.41 1 98.5 78 HIS A O 1
ATOM 587 N N . VAL A 1 79 ? -3.559 16.562 9.453 1 97.75 79 VAL A N 1
ATOM 588 C CA . VAL A 1 79 ? -4.215 17.688 10.094 1 97.75 79 VAL A CA 1
ATOM 589 C C . VAL A 1 79 ? -3.697 17.859 11.516 1 97.75 79 VAL A C 1
ATOM 591 O O . VAL A 1 79 ? -3.338 16.875 12.172 1 97.75 79 VAL A O 1
ATOM 594 N N . HIS A 1 80 ? -3.523 19.031 11.938 1 96.38 80 HIS A N 1
ATOM 595 C CA . HIS A 1 80 ? -3.428 19.391 13.344 1 96.38 80 HIS A CA 1
ATOM 596 C C . HIS A 1 80 ? -4.785 19.828 13.891 1 96.38 80 HIS A C 1
ATOM 598 O O . HIS A 1 80 ? -5.191 20.984 13.703 1 96.38 80 HIS A O 1
ATOM 604 N N . ILE A 1 81 ? -5.43 18.969 14.578 1 97.75 81 ILE A N 1
ATOM 605 C CA . ILE A 1 81 ? -6.758 19.281 15.086 1 97.75 81 ILE A CA 1
ATOM 606 C C . ILE A 1 81 ? -6.688 20.516 15.984 1 97.75 81 ILE A C 1
ATOM 608 O O . ILE A 1 81 ? -7.602 21.344 15.984 1 97.75 81 ILE A O 1
ATOM 612 N N . GLU A 1 82 ? -5.59 20.703 16.688 1 96.94 82 GLU A N 1
ATOM 613 C CA . GLU A 1 82 ? -5.383 21.844 17.562 1 96.94 82 GLU A CA 1
ATOM 614 C C . GLU A 1 82 ? -5.461 23.156 16.797 1 96.94 82 GLU A C 1
ATOM 616 O O . GLU A 1 82 ? -5.934 24.172 17.328 1 96.94 82 GLU A O 1
ATOM 621 N N . SER A 1 83 ? -5.035 23.109 15.57 1 93.62 83 SER A N 1
ATOM 622 C CA . SER A 1 83 ? -4.996 24.328 14.758 1 93.62 83 SER A CA 1
ATOM 623 C C . SER A 1 83 ? -6.402 24.797 14.391 1 93.62 83 SER A C 1
ATOM 625 O O . SER A 1 83 ? -6.594 25.922 13.953 1 93.62 83 SER A O 1
ATOM 627 N N . THR A 1 84 ? -7.383 23.953 14.523 1 96.06 84 THR A N 1
ATOM 628 C CA . THR A 1 84 ? -8.766 24.375 14.32 1 96.06 84 THR A CA 1
ATOM 629 C C . THR A 1 84 ? -9.266 25.172 15.516 1 96.06 84 THR A C 1
ATOM 631 O O . THR A 1 84 ? -10.32 25.812 15.445 1 96.06 84 THR A O 1
ATOM 634 N N . LYS A 1 85 ? -8.578 25.078 16.656 1 97.5 85 LYS A N 1
ATOM 635 C CA . LYS A 1 85 ? -8.914 25.75 17.906 1 97.5 85 LYS A CA 1
ATOM 636 C C . LYS A 1 85 ? -10.117 25.094 18.578 1 97.5 85 LYS A C 1
ATOM 638 O O . LYS A 1 85 ? -10.68 25.656 19.531 1 97.5 85 LYS A O 1
ATOM 643 N N . LEU A 1 86 ? -10.5 23.938 18.078 1 97.38 86 LEU A N 1
ATOM 644 C CA . LEU A 1 86 ? -11.656 23.219 18.594 1 97.38 86 LEU A CA 1
ATOM 645 C C . LEU A 1 86 ? -11.234 21.953 19.328 1 97.38 86 LEU A C 1
ATOM 647 O O . LEU A 1 86 ? -10.344 21.234 18.859 1 97.38 86 LEU A O 1
ATOM 651 N N . TRP A 1 87 ? -11.859 21.719 20.469 1 97.19 87 TRP A N 1
ATOM 652 C CA . TRP A 1 87 ? -11.68 20.406 21.109 1 97.19 87 TRP A CA 1
ATOM 653 C C . TRP A 1 87 ? -12.227 19.297 20.234 1 97.19 87 TRP A C 1
ATOM 655 O O . TRP A 1 87 ? -12.93 19.547 19.25 1 97.19 87 TRP A O 1
ATOM 665 N N . ILE A 1 88 ? -11.977 18.094 20.531 1 96.75 88 ILE A N 1
ATOM 666 C CA . ILE A 1 88 ? -12.109 16.969 19.609 1 96.75 88 ILE A CA 1
ATOM 667 C C . ILE A 1 88 ? -13.562 16.812 19.188 1 96.75 88 ILE A C 1
ATOM 669 O O . ILE A 1 88 ? -13.859 16.656 18 1 96.75 88 ILE A O 1
ATOM 673 N N . ASP A 1 89 ? -14.492 16.828 20.156 1 96.19 89 ASP A N 1
ATOM 674 C CA . ASP A 1 89 ? -15.906 16.641 19.812 1 96.19 89 ASP A CA 1
ATOM 675 C C . ASP A 1 89 ? -16.406 17.812 18.969 1 96.19 89 ASP A C 1
ATOM 677 O O . ASP A 1 89 ? -17.219 17.625 18.062 1 96.19 89 ASP A O 1
ATOM 681 N N . ARG A 1 90 ? -15.914 19.062 19.219 1 96 90 ARG A N 1
ATOM 682 C CA . ARG A 1 90 ? -16.297 20.219 18.438 1 96 90 ARG A CA 1
ATOM 683 C C . ARG A 1 90 ? -15.742 20.125 17.016 1 96 90 ARG A C 1
ATOM 685 O O . ARG A 1 90 ? -16.391 20.547 16.062 1 96 90 ARG A O 1
ATOM 692 N N . PHE A 1 91 ? -14.531 19.625 16.906 1 97.12 91 PHE A N 1
ATOM 693 C CA . PHE A 1 91 ? -13.953 19.344 15.594 1 97.12 91 PHE A CA 1
ATOM 694 C C . PHE A 1 91 ? -14.836 18.406 14.789 1 97.12 91 PHE A C 1
ATOM 696 O O . PHE A 1 91 ? -15.094 18.641 13.609 1 97.12 91 PHE A O 1
ATOM 703 N N . VAL A 1 92 ? -15.289 17.359 15.414 1 97.12 92 VAL A N 1
ATOM 704 C CA . VAL A 1 92 ? -16.141 16.375 14.773 1 97.12 92 VAL A CA 1
ATOM 705 C C . VAL A 1 92 ? -17.453 17.031 14.344 1 97.12 92 VAL A C 1
ATOM 707 O O . VAL A 1 92 ? -17.922 16.812 13.219 1 97.12 92 VAL A O 1
ATOM 710 N N . GLU A 1 93 ? -17.984 17.859 15.203 1 95.88 93 GLU A N 1
ATOM 711 C CA . GLU A 1 93 ? -19.219 18.578 14.891 1 95.88 93 GLU A CA 1
ATOM 712 C C . GLU A 1 93 ? -19.062 19.438 13.641 1 95.88 93 GLU A C 1
ATOM 714 O O . GLU A 1 93 ? -20 19.594 12.867 1 95.88 93 GLU A O 1
ATOM 719 N N . ALA A 1 94 ? -17.875 19.906 13.469 1 96.69 94 ALA A N 1
ATOM 720 C CA . ALA A 1 94 ? -17.609 20.844 12.383 1 96.69 94 ALA A CA 1
ATOM 721 C C . ALA A 1 94 ? -17.297 20.094 11.078 1 96.69 94 ALA A C 1
ATOM 723 O O . ALA A 1 94 ? -17.594 20.594 9.992 1 96.69 94 ALA A O 1
ATOM 724 N N . THR A 1 95 ? -16.719 18.953 11.102 1 98.38 95 THR A N 1
ATOM 725 C CA . THR A 1 95 ? -16.094 18.375 9.906 1 98.38 95 THR A CA 1
ATOM 726 C C . THR A 1 95 ? -16.906 17.188 9.398 1 98.38 95 THR A C 1
ATOM 728 O O . THR A 1 95 ? -17.031 16.984 8.188 1 98.38 95 THR A O 1
ATOM 731 N N . VAL A 1 96 ? -17.531 16.375 10.273 1 98.5 96 VAL A N 1
ATOM 732 C CA . VAL A 1 96 ? -18.234 15.156 9.883 1 98.5 96 VAL A CA 1
ATOM 733 C C . VAL A 1 96 ? -19.406 15.508 8.984 1 98.5 96 VAL A C 1
ATOM 735 O O . VAL A 1 96 ? -19.594 14.906 7.922 1 98.5 96 VAL A O 1
ATOM 738 N N . PRO A 1 97 ? -20.219 16.578 9.297 1 98.56 97 PRO A N 1
ATOM 739 C CA . PRO A 1 97 ? -21.344 16.922 8.422 1 98.56 97 PRO A CA 1
ATOM 740 C C . PRO A 1 97 ? -20.891 17.359 7.031 1 98.56 97 PRO A C 1
ATOM 742 O O . PRO A 1 97 ? -21.703 17.391 6.102 1 98.56 97 PRO A O 1
ATOM 745 N N . MET A 1 98 ? -19.594 17.688 6.941 1 98.62 98 MET A N 1
ATOM 746 C CA . MET A 1 98 ? -19.047 18.109 5.652 1 98.62 98 MET A CA 1
ATOM 747 C C . MET A 1 98 ? -18.469 16.906 4.895 1 98.62 98 MET A C 1
ATOM 749 O O . MET A 1 98 ? -17.938 17.062 3.799 1 98.62 98 MET A O 1
ATOM 753 N N . GLY A 1 99 ? -18.562 15.711 5.457 1 98.75 99 GLY A N 1
ATOM 754 C CA . GLY A 1 99 ? -18.234 14.492 4.734 1 98.75 99 GLY A CA 1
ATOM 755 C C . GLY A 1 99 ? -16.922 13.867 5.18 1 98.75 99 GLY A C 1
ATOM 756 O O . GLY A 1 99 ? -16.547 12.805 4.695 1 98.75 99 GLY A O 1
ATOM 757 N N . THR A 1 100 ? -16.172 14.469 6.121 1 98.81 100 THR A N 1
ATOM 758 C CA . THR A 1 100 ? -14.922 13.898 6.605 1 98.81 100 THR A CA 1
ATOM 759 C C . THR A 1 100 ? -15.188 12.758 7.582 1 98.81 100 THR A C 1
ATOM 761 O O . THR A 1 100 ? -15.797 12.969 8.633 1 98.81 100 THR A O 1
ATOM 764 N N . VAL A 1 101 ? -14.68 11.586 7.234 1 97.94 101 VAL A N 1
ATOM 765 C CA . VAL A 1 101 ? -15 10.438 8.078 1 97.94 101 VAL A CA 1
ATOM 766 C C . VAL A 1 101 ? -13.719 9.898 8.719 1 97.94 101 VAL A C 1
ATOM 768 O O . VAL A 1 101 ? -13.773 9.047 9.609 1 97.94 101 VAL A O 1
ATOM 771 N N . ALA A 1 102 ? -12.609 10.383 8.281 1 98.25 102 ALA A N 1
ATOM 772 C CA . ALA A 1 102 ? -11.336 9.977 8.875 1 98.25 102 ALA A CA 1
ATOM 773 C C . ALA A 1 102 ? -10.289 11.078 8.719 1 98.25 102 ALA A C 1
ATOM 775 O O . ALA A 1 102 ? -10.328 11.852 7.762 1 98.25 102 ALA A O 1
ATOM 776 N N . VAL A 1 103 ? -9.336 11.156 9.672 1 98.31 103 VAL A N 1
ATOM 777 C CA . VAL A 1 103 ? -8.219 12.094 9.578 1 98.31 103 VAL A CA 1
ATOM 778 C C . VAL A 1 103 ? -6.957 11.453 10.148 1 98.31 103 VAL A C 1
ATOM 780 O O . VAL A 1 103 ? -7.031 10.625 11.055 1 98.31 103 VAL A O 1
ATOM 783 N N . ALA A 1 104 ? -5.812 11.789 9.57 1 97.75 104 ALA A N 1
ATOM 784 C CA . ALA A 1 104 ? -4.512 11.547 10.188 1 97.75 104 ALA A CA 1
ATOM 785 C C . ALA A 1 104 ? -4.047 12.773 10.969 1 97.75 104 ALA A C 1
ATOM 787 O O . ALA A 1 104 ? -3.723 13.805 10.375 1 97.75 104 ALA A O 1
ATOM 788 N N . SER A 1 105 ? -3.967 12.602 12.25 1 97 105 SER A N 1
ATOM 789 C CA . SER A 1 105 ? -3.717 13.742 13.125 1 97 105 SER A CA 1
ATOM 790 C C . SER A 1 105 ? -2.303 13.703 13.695 1 97 105 SER A C 1
ATOM 792 O O . SER A 1 105 ? -1.853 12.656 14.18 1 97 105 SER A O 1
ATOM 794 N N . ASP A 1 106 ? -1.604 14.773 13.586 1 96.62 106 ASP A N 1
ATOM 795 C CA . ASP A 1 106 ? -0.375 15.023 14.328 1 96.62 106 ASP A CA 1
ATOM 796 C C . ASP A 1 106 ? -0.628 15.969 15.5 1 96.62 106 ASP A C 1
ATOM 798 O O . ASP A 1 106 ? -0.727 17.188 15.312 1 96.62 106 ASP A O 1
ATOM 802 N N . PRO A 1 107 ? -0.625 15.453 16.672 1 96.25 107 PRO A N 1
ATOM 803 C CA . PRO A 1 107 ? -0.95 16.297 17.828 1 96.25 107 PRO A CA 1
ATOM 804 C C . PRO A 1 107 ? 0.273 17 18.406 1 96.25 107 PRO A C 1
ATOM 806 O O . PRO A 1 107 ? 0.396 17.141 19.625 1 96.25 107 PRO A O 1
ATOM 809 N N . HIS A 1 108 ? 1.168 17.438 17.547 1 94.12 108 HIS A N 1
ATOM 810 C CA . HIS A 1 108 ? 2.432 17.969 18.062 1 94.12 108 HIS A CA 1
ATOM 811 C C . HIS A 1 108 ? 2.229 19.297 18.781 1 94.12 108 HIS A C 1
ATOM 813 O O . HIS A 1 108 ? 3.045 19.672 19.625 1 94.12 108 HIS A O 1
ATOM 819 N N . GLU A 1 109 ? 1.094 20.031 18.578 1 95.94 109 GLU A N 1
ATOM 820 C CA . GLU A 1 109 ? 0.853 21.266 19.328 1 95.94 109 GLU A CA 1
ATOM 821 C C . GLU A 1 109 ? 0.552 20.953 20.797 1 95.94 109 GLU A C 1
ATOM 823 O O . GLU A 1 109 ? 1.137 21.562 21.703 1 95.94 109 GLU A O 1
ATOM 828 N N . MET A 1 110 ? -0.357 20.031 20.938 1 96.69 110 MET A N 1
ATOM 829 C CA . MET A 1 110 ? -0.674 19.578 22.297 1 96.69 110 MET A CA 1
ATOM 830 C C . MET A 1 110 ? 0.543 18.953 22.969 1 96.69 110 MET A C 1
ATOM 832 O O . MET A 1 110 ? 0.781 19.156 24.156 1 96.69 110 MET A O 1
ATOM 836 N N . ALA A 1 111 ? 1.305 18.219 22.203 1 96.31 111 ALA A N 1
ATOM 837 C CA . ALA A 1 111 ? 2.523 17.594 22.719 1 96.31 111 ALA A CA 1
ATOM 838 C C . ALA A 1 111 ? 3.502 18.656 23.219 1 96.31 111 ALA A C 1
ATOM 840 O O . ALA A 1 111 ? 4.199 18.438 24.219 1 96.31 111 ALA A O 1
ATOM 841 N N . ASN A 1 112 ? 3.557 19.75 22.562 1 95.88 112 ASN A N 1
ATOM 842 C CA . ASN A 1 112 ? 4.449 20.828 22.969 1 95.88 112 ASN A CA 1
ATOM 843 C C . ASN A 1 112 ? 4.051 21.406 24.328 1 95.88 112 ASN A C 1
ATOM 845 O O . ASN A 1 112 ? 4.914 21.781 25.125 1 95.88 112 ASN A O 1
ATOM 849 N N . VAL A 1 113 ? 2.789 21.469 24.578 1 97.25 113 VAL A N 1
ATOM 850 C CA . VAL A 1 113 ? 2.309 22.156 25.781 1 97.25 113 VAL A CA 1
ATOM 851 C C . VAL A 1 113 ? 2.221 21.156 26.938 1 97.25 113 VAL A C 1
ATOM 853 O O . VAL A 1 113 ? 2.658 21.453 28.047 1 97.25 113 VAL A O 1
ATOM 856 N N . LYS A 1 114 ? 1.703 19.953 26.641 1 96.88 114 LYS A N 1
ATOM 857 C CA . LYS A 1 114 ? 1.366 19.062 27.75 1 96.88 114 LYS A CA 1
ATOM 858 C C . LYS A 1 114 ? 1.961 17.672 27.547 1 96.88 114 LYS A C 1
ATOM 860 O O . LYS A 1 114 ? 1.633 16.734 28.281 1 96.88 114 LYS A O 1
ATOM 865 N N . GLY A 1 115 ? 2.783 17.5 26.625 1 95.31 115 GLY A N 1
ATOM 866 C CA . GLY A 1 115 ? 3.494 16.25 26.422 1 95.31 115 GLY A CA 1
ATOM 867 C C . GLY A 1 115 ? 2.57 15.07 26.219 1 95.31 115 GLY A C 1
ATOM 868 O O . GLY A 1 115 ? 1.533 15.188 25.562 1 95.31 115 GLY A O 1
ATOM 869 N N . LEU A 1 116 ? 3.035 13.992 26.703 1 94.88 116 LEU A N 1
ATOM 870 C CA . LEU A 1 116 ? 2.332 12.719 26.547 1 94.88 116 LEU A CA 1
ATOM 871 C C . LEU A 1 116 ? 0.943 12.781 27.172 1 94.88 116 LEU A C 1
ATOM 873 O O . LEU A 1 116 ? -0.003 12.188 26.656 1 94.88 116 LEU A O 1
ATOM 877 N N . GLU A 1 117 ? 0.902 13.492 28.234 1 95.06 117 GLU A N 1
ATOM 878 C CA . GLU A 1 117 ? -0.387 13.633 28.906 1 95.06 117 GLU A CA 1
ATOM 879 C C . GLU A 1 117 ? -1.415 14.297 28 1 95.06 117 GLU A C 1
ATOM 881 O O . GLU A 1 117 ? -2.564 13.859 27.922 1 95.06 117 GLU A O 1
ATOM 886 N N . GLY A 1 118 ? -1.029 15.344 27.359 1 96.19 118 GLY A N 1
ATOM 887 C CA . GLY A 1 118 ? -1.923 16.031 26.438 1 96.19 118 GLY A CA 1
ATOM 888 C C . GLY A 1 118 ? -2.336 15.164 25.25 1 96.19 118 GLY A C 1
ATOM 889 O O . GLY A 1 118 ? -3.514 15.117 24.891 1 96.19 118 GLY A O 1
ATOM 890 N N . VAL A 1 119 ? -1.408 14.438 24.703 1 95.62 119 VAL A N 1
ATOM 891 C CA . VAL A 1 119 ? -1.671 13.57 23.547 1 95.62 119 VAL A CA 1
ATOM 892 C C . VAL A 1 119 ? -2.639 12.461 23.953 1 95.62 119 VAL A C 1
ATOM 894 O O . VAL A 1 119 ? -3.598 12.172 23.234 1 95.62 119 VAL A O 1
ATOM 897 N N . ARG A 1 120 ? -2.422 11.891 25.141 1 94.44 120 ARG A N 1
ATOM 898 C CA . ARG A 1 120 ? -3.309 10.852 25.656 1 94.44 120 ARG A CA 1
ATOM 899 C C . ARG A 1 120 ? -4.727 11.383 25.844 1 94.44 120 ARG A C 1
ATOM 901 O O . ARG A 1 120 ? -5.699 10.68 25.562 1 94.44 120 ARG A O 1
ATOM 908 N N . ALA A 1 121 ? -4.785 12.57 26.297 1 95.25 121 ALA A N 1
ATOM 909 C CA . ALA A 1 121 ? -6.098 13.18 26.5 1 95.25 121 ALA A CA 1
ATOM 910 C C . ALA A 1 121 ? -6.844 13.344 25.172 1 95.25 121 ALA A C 1
ATOM 912 O O . ALA A 1 121 ? -8.055 13.109 25.109 1 95.25 121 ALA A O 1
ATOM 913 N N . MET A 1 122 ? -6.172 13.758 24.188 1 95.19 122 MET A N 1
ATOM 914 C CA . MET A 1 122 ? -6.797 13.906 22.875 1 95.19 122 MET A CA 1
ATOM 915 C C . MET A 1 122 ? -7.25 12.555 22.328 1 95.19 122 MET A C 1
ATOM 917 O O . MET A 1 122 ? -8.344 12.438 21.781 1 95.19 122 MET A O 1
ATOM 921 N N . ILE A 1 123 ? -6.383 11.562 22.484 1 93.69 123 ILE A N 1
ATOM 922 C CA . ILE A 1 123 ? -6.711 10.219 22.031 1 93.69 123 ILE A CA 1
ATOM 923 C C . ILE A 1 123 ? -7.949 9.711 22.766 1 93.69 123 ILE A C 1
ATOM 925 O O . ILE A 1 123 ? -8.867 9.172 22.141 1 93.69 123 ILE A O 1
ATOM 929 N N . ALA A 1 124 ? -8 9.93 24.047 1 93.12 124 ALA A N 1
ATOM 930 C CA . ALA A 1 124 ? -9.141 9.508 24.844 1 93.12 124 ALA A CA 1
ATOM 931 C C . ALA A 1 124 ? -10.414 10.219 24.422 1 93.12 124 ALA A C 1
ATOM 933 O O . ALA A 1 124 ? -11.492 9.617 24.375 1 93.12 124 ALA A O 1
ATOM 934 N N . ALA A 1 125 ? -10.281 11.469 24.094 1 94.31 125 ALA A N 1
ATOM 935 C CA . ALA A 1 125 ? -11.438 12.273 23.703 1 94.31 125 ALA A CA 1
ATOM 936 C C . ALA A 1 125 ? -11.992 11.828 22.359 1 94.31 125 ALA A C 1
ATOM 938 O O . ALA A 1 125 ? -13.156 12.086 22.047 1 94.31 125 ALA A O 1
ATOM 939 N N . ALA A 1 126 ? -11.188 11.195 21.562 1 93 126 ALA A N 1
ATOM 940 C CA . ALA A 1 126 ? -11.586 10.781 20.219 1 93 126 ALA A CA 1
ATOM 941 C C . ALA A 1 126 ? -12.383 9.484 20.266 1 93 126 ALA A C 1
ATOM 943 O O . ALA A 1 126 ? -13.039 9.117 19.281 1 93 126 ALA A O 1
ATOM 944 N N . HIS A 1 127 ? -12.359 8.805 21.391 1 89.38 127 HIS A N 1
ATOM 945 C CA . HIS A 1 127 ? -12.984 7.492 21.5 1 89.38 127 HIS A CA 1
ATOM 946 C C . HIS A 1 127 ? -14.492 7.586 21.312 1 89.38 127 HIS A C 1
ATOM 948 O O . HIS A 1 127 ? -15.133 8.492 21.844 1 89.38 127 HIS A O 1
ATOM 954 N N . ASP A 1 128 ? -15.094 6.73 20.469 1 88.69 128 ASP A N 1
ATOM 955 C CA . ASP A 1 128 ? -16.531 6.516 20.266 1 88.69 128 ASP A CA 1
ATOM 956 C C . ASP A 1 128 ? -17.156 7.695 19.547 1 88.69 128 ASP A C 1
ATOM 958 O O . ASP A 1 128 ? -18.359 7.973 19.719 1 88.69 128 ASP A O 1
ATOM 962 N N . LEU A 1 129 ? -16.391 8.484 18.938 1 94.81 129 LEU A N 1
ATOM 963 C CA . LEU A 1 129 ? -16.906 9.508 18.047 1 94.81 129 LEU A CA 1
ATOM 964 C C . LEU A 1 129 ? -17.109 8.953 16.641 1 94.81 129 LEU A C 1
ATOM 966 O O . LEU A 1 129 ? -16.5 7.945 16.281 1 94.81 129 LEU A O 1
ATOM 970 N N . PRO A 1 130 ? -18.062 9.492 15.875 1 96.5 130 PRO A N 1
ATOM 971 C CA . PRO A 1 130 ? -18.375 8.961 14.547 1 96.5 130 PRO A CA 1
ATOM 972 C C . PRO A 1 130 ? -17.391 9.406 13.477 1 96.5 130 PRO A C 1
ATOM 974 O O . PRO A 1 130 ? -17.797 9.898 12.422 1 96.5 130 PRO A O 1
ATOM 977 N N . ILE A 1 131 ? -16.141 9.195 13.727 1 97.12 131 ILE A N 1
ATOM 978 C CA . ILE A 1 131 ? -15.016 9.508 12.859 1 97.12 131 ILE A CA 1
ATOM 979 C C . ILE A 1 131 ? -13.82 8.625 13.234 1 97.12 131 ILE A C 1
ATOM 981 O O . ILE A 1 131 ? -13.703 8.188 14.383 1 97.12 131 ILE A O 1
ATOM 985 N N . THR A 1 132 ? -13.039 8.227 12.281 1 96 132 THR A N 1
ATOM 986 C CA . THR A 1 132 ? -11.766 7.57 12.555 1 96 132 THR A CA 1
ATOM 987 C C . THR A 1 132 ? -10.648 8.602 12.68 1 96 132 THR A C 1
ATOM 989 O O . THR A 1 132 ? -10.336 9.305 11.719 1 96 132 THR A O 1
ATOM 992 N N . ILE A 1 133 ? -10.055 8.727 13.828 1 96.38 133 ILE A N 1
ATOM 993 C CA . ILE A 1 133 ? -8.93 9.625 14.039 1 96.38 133 ILE A CA 1
ATOM 994 C C . ILE A 1 133 ? -7.66 8.812 14.289 1 96.38 133 ILE A C 1
ATOM 996 O O . ILE A 1 133 ? -7.488 8.227 15.359 1 96.38 133 ILE A O 1
ATOM 1000 N N . GLY A 1 134 ? -6.836 8.75 13.203 1 95.19 134 GLY A N 1
ATOM 1001 C CA . GLY A 1 134 ? -5.52 8.156 13.367 1 95.19 134 GLY A CA 1
ATOM 1002 C C . GLY A 1 134 ? -4.484 9.125 13.906 1 95.19 134 GLY A C 1
ATOM 1003 O O . GLY A 1 134 ? -4.422 10.273 13.477 1 95.19 134 GLY A O 1
ATOM 1004 N N . VAL A 1 135 ? -3.67 8.648 14.844 1 95.31 135 VAL A N 1
ATOM 1005 C CA . VAL A 1 135 ? -2.672 9.5 15.469 1 95.31 135 VAL A CA 1
ATOM 1006 C C . VAL A 1 135 ? -1.283 9.156 14.938 1 95.31 135 VAL A C 1
ATOM 1008 O O . VAL A 1 135 ? -0.955 7.98 14.766 1 95.31 135 VAL A O 1
ATOM 1011 N N . CYS A 1 136 ? -0.518 10.148 14.586 1 94.31 136 CYS A N 1
ATOM 1012 C CA . CYS A 1 136 ? 0.902 10.016 14.281 1 94.31 136 CYS A CA 1
ATOM 1013 C C . CYS A 1 136 ? 1.756 10.523 15.438 1 94.31 136 CYS A C 1
ATOM 1015 O O . CYS A 1 136 ? 1.451 11.562 16.031 1 94.31 136 CYS A O 1
ATOM 1017 N N . GLY A 1 137 ? 2.82 9.789 15.805 1 94.25 137 GLY A N 1
ATOM 1018 C CA . GLY A 1 137 ? 3.688 10.203 16.891 1 94.25 137 GLY A CA 1
ATOM 1019 C C . GLY A 1 137 ? 4.523 11.422 16.562 1 94.25 137 GLY A C 1
ATOM 1020 O O . GLY A 1 137 ? 5.375 11.375 15.672 1 94.25 137 GLY A O 1
ATOM 1021 N N . SER A 1 138 ? 4.355 12.438 17.266 1 93.94 138 SER A N 1
ATOM 1022 C CA . SER A 1 138 ? 5.027 13.719 17.031 1 93.94 138 SER A CA 1
ATOM 1023 C C . SER A 1 138 ? 6.543 13.562 17.109 1 93.94 138 SER A C 1
ATOM 1025 O O . SER A 1 138 ? 7.066 13 18.062 1 93.94 138 SER A O 1
ATOM 1027 N N . SER A 1 139 ? 7.203 14.164 16.156 1 91.38 139 SER A N 1
ATOM 1028 C CA . SER A 1 139 ? 8.617 13.836 16.016 1 91.38 139 SER A CA 1
ATOM 1029 C C . SER A 1 139 ? 9.5 14.984 16.484 1 91.38 139 SER A C 1
ATOM 1031 O O . SER A 1 139 ? 10.664 14.781 16.844 1 91.38 139 SER A O 1
ATOM 1033 N N . CYS A 1 140 ? 8.953 16.219 16.406 1 89.19 140 CYS A N 1
ATOM 1034 C CA . CYS A 1 140 ? 9.805 17.375 16.625 1 89.19 140 CYS A CA 1
ATOM 1035 C C . CYS A 1 140 ? 9.203 18.297 17.672 1 89.19 140 CYS A C 1
ATOM 1037 O O . CYS A 1 140 ? 8.828 19.438 17.375 1 89.19 140 CYS A O 1
ATOM 1039 N N . VAL A 1 141 ? 9.18 17.938 18.844 1 90.81 141 VAL A N 1
ATOM 1040 C CA . VAL A 1 141 ? 8.758 18.719 20 1 90.81 141 VAL A CA 1
ATOM 1041 C C . VAL A 1 141 ? 9.922 18.844 20.984 1 90.81 141 VAL A C 1
ATOM 1043 O O . VAL A 1 141 ? 10.234 17.906 21.719 1 90.81 141 VAL A O 1
ATOM 1046 N N . PRO A 1 142 ? 10.633 19.906 21.188 1 88.56 142 PRO A N 1
ATOM 1047 C CA . PRO A 1 142 ? 10.398 21.125 20.406 1 88.56 142 PRO A CA 1
ATOM 1048 C C . PRO A 1 142 ? 10.859 21 18.953 1 88.56 142 PRO A C 1
ATOM 1050 O O . PRO A 1 142 ? 11.516 20.016 18.594 1 88.56 142 PRO A O 1
ATOM 1053 N N . ALA A 1 143 ? 10.469 21.984 18.156 1 85.38 143 ALA A N 1
ATOM 1054 C CA . ALA A 1 143 ? 10.859 22 16.75 1 85.38 143 ALA A CA 1
ATOM 1055 C C . ALA A 1 143 ? 12.359 22.203 16.594 1 85.38 143 ALA A C 1
ATOM 1057 O O . ALA A 1 143 ? 12.969 21.719 15.641 1 85.38 143 ALA A O 1
ATOM 1058 N N . SER A 1 144 ? 12.938 23 17.531 1 82.62 144 SER A N 1
ATOM 1059 C CA . SER A 1 144 ? 14.375 23.266 17.547 1 82.62 144 SER A CA 1
ATOM 1060 C C . SER A 1 144 ? 14.898 23.5 18.953 1 82.62 144 SER A C 1
ATOM 1062 O O . SER A 1 144 ? 14.109 23.609 19.906 1 82.62 144 SER A O 1
ATOM 1064 N N . ARG A 1 145 ? 16.203 23.594 19.016 1 83.44 145 ARG A N 1
ATOM 1065 C CA . ARG A 1 145 ? 16.828 23.812 20.312 1 83.44 145 ARG A CA 1
ATOM 1066 C C . ARG A 1 145 ? 16.625 25.25 20.781 1 83.44 145 ARG A C 1
ATOM 1068 O O . ARG A 1 145 ? 16.938 25.594 21.922 1 83.44 145 ARG A O 1
ATOM 1075 N N . PHE A 1 146 ? 16.016 26.141 20.031 1 89.38 146 PHE A N 1
ATOM 1076 C CA . PHE A 1 146 ? 15.922 27.578 20.312 1 89.38 146 PHE A CA 1
ATOM 1077 C C . PHE A 1 146 ? 14.609 27.891 21.031 1 89.38 146 PHE A C 1
ATOM 1079 O O . PHE A 1 146 ? 14.305 29.047 21.312 1 89.38 146 PHE A O 1
ATOM 1086 N N . GLU A 1 147 ? 13.844 26.906 21.297 1 88.5 147 GLU A N 1
ATOM 1087 C CA . GLU A 1 147 ? 12.523 27.125 21.875 1 88.5 147 GLU A CA 1
ATOM 1088 C C . GLU A 1 147 ? 12.383 26.469 23.234 1 88.5 147 GLU A C 1
ATOM 1090 O O . GLU A 1 147 ? 13.102 25.516 23.547 1 88.5 147 GLU A O 1
ATOM 1095 N N . SER A 1 148 ? 11.516 27.047 24.062 1 93 148 SER A N 1
ATOM 1096 C CA . SER A 1 148 ? 11.18 26.469 25.375 1 93 148 SER A CA 1
ATOM 1097 C C . SER A 1 148 ? 9.734 25.984 25.406 1 93 148 SER A C 1
ATOM 1099 O O . SER A 1 148 ? 8.844 26.688 25.859 1 93 148 SER A O 1
ATOM 1101 N N . PRO A 1 149 ? 9.562 24.703 25.031 1 94.31 149 PRO A N 1
ATOM 1102 C CA . PRO A 1 149 ? 8.195 24.172 25.031 1 94.31 149 PRO A CA 1
ATOM 1103 C C . PRO A 1 149 ? 7.73 23.781 26.438 1 94.31 149 PRO A C 1
ATOM 1105 O O . PRO A 1 149 ? 8.508 23.844 27.391 1 94.31 149 PRO A O 1
ATOM 1108 N N . GLY A 1 150 ? 6.473 23.547 26.578 1 95.44 150 GLY A N 1
ATOM 1109 C CA . GLY A 1 150 ? 5.93 23.047 27.828 1 95.44 150 GLY A CA 1
ATOM 1110 C C . GLY A 1 150 ? 6.398 21.641 28.156 1 95.44 150 GLY A C 1
ATOM 1111 O O . GLY A 1 150 ? 6.566 21.297 29.328 1 95.44 150 GLY A O 1
ATOM 1112 N N . ALA A 1 151 ? 6.555 20.875 27.141 1 94.19 151 ALA A N 1
ATOM 1113 C CA . ALA A 1 151 ? 7.035 19.5 27.266 1 94.19 151 ALA A CA 1
ATOM 1114 C C . ALA A 1 151 ? 7.859 19.094 26.047 1 94.19 151 ALA A C 1
ATOM 1116 O O . ALA A 1 151 ? 7.965 19.859 25.078 1 94.19 151 ALA A O 1
ATOM 1117 N N . THR A 1 152 ? 8.531 17.953 26.188 1 91.38 152 THR A N 1
ATOM 1118 C CA . THR A 1 152 ? 9.32 17.438 25.062 1 91.38 152 THR A CA 1
ATOM 1119 C C . THR A 1 152 ? 8.844 16.047 24.672 1 91.38 152 THR A C 1
ATOM 1121 O O . THR A 1 152 ? 8.273 15.32 25.484 1 91.38 152 THR A O 1
ATOM 1124 N N . PHE A 1 153 ? 8.961 15.773 23.438 1 90.88 153 PHE A N 1
ATOM 1125 C CA . PHE A 1 153 ? 8.68 14.453 22.891 1 90.88 153 PHE A CA 1
ATOM 1126 C C . PHE A 1 153 ? 9.945 13.812 22.344 1 90.88 153 PHE A C 1
ATOM 1128 O O . PHE A 1 153 ? 10.273 13.969 21.172 1 90.88 153 PHE A O 1
ATOM 1135 N N . GLU A 1 154 ? 10.57 12.969 23.188 1 90.94 154 GLU A N 1
ATOM 1136 C CA . GLU A 1 154 ? 11.781 12.266 22.766 1 90.94 154 GLU A CA 1
ATOM 1137 C C . GLU A 1 154 ? 11.461 10.867 22.266 1 90.94 154 GLU A C 1
ATOM 1139 O O . GLU A 1 154 ? 10.297 10.516 22.078 1 90.94 154 GLU A O 1
ATOM 1144 N N . VAL A 1 155 ? 12.453 10.086 21.984 1 93.88 155 VAL A N 1
ATOM 1145 C CA . VAL A 1 155 ? 12.336 8.75 21.391 1 93.88 155 VAL A CA 1
ATOM 1146 C C . VAL A 1 155 ? 11.383 7.902 22.234 1 93.88 155 VAL A C 1
ATOM 1148 O O . VAL A 1 155 ? 10.508 7.223 21.703 1 93.88 155 VAL A O 1
ATOM 1151 N N . GLU A 1 156 ? 11.461 8.008 23.5 1 94 156 GLU A N 1
ATOM 1152 C CA . GLU A 1 156 ? 10.648 7.191 24.406 1 94 156 GLU A CA 1
ATOM 1153 C C . GLU A 1 156 ? 9.18 7.57 24.328 1 94 156 GLU A C 1
ATOM 1155 O O . GLU A 1 156 ? 8.305 6.699 24.359 1 94 156 GLU A O 1
ATOM 1160 N N . ALA A 1 157 ? 8.953 8.867 24.281 1 93.5 157 ALA A N 1
ATOM 1161 C CA . ALA A 1 157 ? 7.574 9.328 24.188 1 93.5 157 ALA A CA 1
ATOM 1162 C C . ALA A 1 157 ? 6.91 8.852 22.906 1 93.5 157 ALA A C 1
ATOM 1164 O O . ALA A 1 157 ? 5.754 8.43 22.922 1 93.5 157 ALA A O 1
ATOM 1165 N N . ILE A 1 158 ? 7.656 8.906 21.828 1 94.25 158 ILE A N 1
ATOM 1166 C CA . ILE A 1 158 ? 7.141 8.438 20.547 1 94.25 158 ILE A CA 1
ATOM 1167 C C . ILE A 1 158 ? 6.852 6.938 20.625 1 94.25 158 ILE A C 1
ATOM 1169 O O . ILE A 1 158 ? 5.789 6.48 20.203 1 94.25 158 ILE A O 1
ATOM 1173 N N . ALA A 1 159 ? 7.797 6.238 21.219 1 94.44 159 ALA A N 1
ATOM 1174 C CA . ALA A 1 159 ? 7.645 4.797 21.375 1 94.44 159 ALA A CA 1
ATOM 1175 C C . ALA A 1 159 ? 6.391 4.461 22.172 1 94.44 159 ALA A C 1
ATOM 1177 O O . ALA A 1 159 ? 5.676 3.508 21.859 1 94.44 159 ALA A O 1
ATOM 1178 N N . GLU A 1 160 ? 6.137 5.246 23.156 1 93.19 160 GLU A N 1
ATOM 1179 C CA . GLU A 1 160 ? 4.973 5.02 24.016 1 93.19 160 GLU A CA 1
ATOM 1180 C C . GLU A 1 160 ? 3.6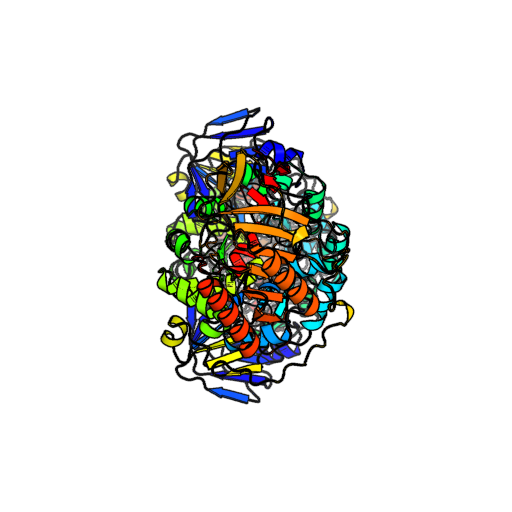74 5.258 23.25 1 93.19 160 GLU A C 1
ATOM 1182 O O . GLU A 1 160 ? 2.727 4.477 23.359 1 93.19 160 GLU A O 1
ATOM 1187 N N . VAL A 1 161 ? 3.654 6.309 22.5 1 92.44 161 VAL A N 1
ATOM 1188 C CA . VAL A 1 161 ? 2.467 6.594 21.703 1 92.44 161 VAL A CA 1
ATOM 1189 C C . VAL A 1 161 ? 2.232 5.461 20.703 1 92.44 161 VAL A C 1
ATOM 1191 O O . VAL A 1 161 ? 1.106 4.977 20.547 1 92.44 161 VAL A O 1
ATOM 1194 N N . LEU A 1 162 ? 3.268 5.023 20.047 1 90.94 162 LEU A N 1
ATOM 1195 C CA . LEU A 1 162 ? 3.17 3.969 19.047 1 90.94 162 LEU A CA 1
ATOM 1196 C C . LEU A 1 162 ? 2.713 2.656 19.672 1 90.94 162 LEU A C 1
ATOM 1198 O O . LEU A 1 162 ? 1.93 1.916 19.078 1 90.94 162 LEU A O 1
ATOM 1202 N N . ALA A 1 163 ? 3.162 2.406 20.812 1 87.19 163 ALA A N 1
ATOM 1203 C CA . ALA A 1 163 ? 2.861 1.153 21.516 1 87.19 163 ALA A CA 1
ATOM 1204 C C . ALA A 1 163 ? 1.442 1.161 22.062 1 87.19 163 ALA A C 1
ATOM 1206 O O . ALA A 1 163 ? 0.766 0.13 22.078 1 87.19 163 ALA A O 1
ATOM 1207 N N . GLU A 1 164 ? 1.022 2.297 22.547 1 83.94 164 GLU A N 1
ATOM 1208 C CA . GLU A 1 164 ? -0.244 2.395 23.266 1 83.94 164 GLU A CA 1
ATOM 1209 C C . GLU A 1 164 ? -1.422 2.477 22.312 1 83.94 164 GLU A C 1
ATOM 1211 O O . GLU A 1 164 ? -2.568 2.25 22.703 1 83.94 164 GLU A O 1
ATOM 1216 N N . THR A 1 165 ? -0.977 2.768 21.188 1 80.94 165 THR A N 1
ATOM 1217 C CA . THR A 1 165 ? -2.059 2.986 20.234 1 80.94 165 THR A CA 1
ATOM 1218 C C . THR A 1 165 ? -1.756 2.299 18.906 1 80.94 165 THR A C 1
ATOM 1220 O O . THR A 1 165 ? -0.663 1.763 18.703 1 80.94 165 THR A O 1
ATOM 1223 N N . ASP A 1 166 ? -2.727 2.109 18.062 1 82.75 166 ASP A N 1
ATOM 1224 C CA . ASP A 1 166 ? -2.523 1.696 16.672 1 82.75 166 ASP A CA 1
ATOM 1225 C C . ASP A 1 166 ? -2.184 2.893 15.789 1 82.75 166 ASP A C 1
ATOM 1227 O O . ASP A 1 166 ? -2.854 3.135 14.781 1 82.75 166 ASP A O 1
ATOM 1231 N N . ALA A 1 167 ? -1.084 3.617 16.375 1 90.19 167 ALA A N 1
ATOM 1232 C CA . ALA A 1 167 ? -0.69 4.84 15.68 1 90.19 167 ALA A CA 1
ATOM 1233 C C . ALA A 1 167 ? -0.344 4.559 14.219 1 90.19 167 ALA A C 1
ATOM 1235 O O . ALA A 1 167 ? 0.093 3.453 13.883 1 90.19 167 ALA A O 1
ATOM 1236 N N . LEU A 1 168 ? -0.511 5.539 13.375 1 94 168 LEU A N 1
ATOM 1237 C CA . LEU A 1 168 ? -0.273 5.438 11.938 1 94 168 LEU A CA 1
ATOM 1238 C C . LEU A 1 168 ? 1.221 5.43 11.641 1 94 168 LEU A C 1
ATOM 1240 O O . LEU A 1 168 ? 1.65 4.863 10.625 1 94 168 LEU A O 1
ATOM 1244 N N . GLY A 1 169 ? 1.961 6.074 12.469 1 95.19 169 GLY A N 1
ATOM 1245 C CA . GLY A 1 169 ? 3.4 6.184 12.297 1 95.19 169 GLY A CA 1
ATOM 1246 C C . GLY A 1 169 ? 4 7.375 13.016 1 95.19 169 GLY A C 1
ATOM 1247 O O . GLY A 1 169 ? 3.508 7.785 14.062 1 95.19 169 GLY A O 1
ATOM 1248 N N . VAL A 1 170 ? 5.164 7.812 12.5 1 96.06 170 VAL A N 1
ATOM 1249 C CA . VAL A 1 170 ? 5.852 8.984 13.031 1 96.06 170 VAL A CA 1
ATOM 1250 C C . VAL A 1 170 ? 5.41 10.234 12.273 1 96.06 170 VAL A C 1
ATOM 1252 O O . VAL A 1 170 ? 5.34 10.227 11.047 1 96.06 170 VAL A O 1
ATOM 1255 N N . ALA A 1 171 ? 4.977 11.188 13.055 1 95.94 171 ALA A N 1
ATOM 1256 C CA . ALA A 1 171 ? 4.465 12.43 12.477 1 95.94 171 ALA A CA 1
ATOM 1257 C C . ALA A 1 171 ? 5.57 13.195 11.75 1 95.94 171 ALA A C 1
ATOM 1259 O O . ALA A 1 171 ? 6.691 12.695 11.609 1 95.94 171 ALA A O 1
ATOM 1260 N N . GLU A 1 172 ? 5.215 14.359 11.25 1 94 172 GLU A N 1
ATOM 1261 C CA . GLU A 1 172 ? 6.082 15.125 10.359 1 94 172 GLU A CA 1
ATOM 1262 C C . GLU A 1 172 ? 7.43 15.414 11.016 1 94 172 GLU A C 1
ATOM 1264 O O . GLU A 1 172 ? 7.484 15.914 12.141 1 94 172 GLU A O 1
ATOM 1269 N N . VAL A 1 173 ? 8.492 15.031 10.305 1 93.88 173 VAL A N 1
ATOM 1270 C CA . VAL A 1 173 ? 9.852 15.32 10.727 1 93.88 173 VAL A CA 1
ATOM 1271 C C . VAL A 1 173 ? 10.273 16.688 10.203 1 93.88 173 VAL A C 1
ATOM 1273 O O . VAL A 1 173 ? 10.906 16.797 9.148 1 93.88 173 VAL A O 1
ATOM 1276 N N . MET A 1 174 ? 10.039 17.656 11.016 1 90.44 174 MET A N 1
ATOM 1277 C CA . MET A 1 174 ? 10.172 19.047 10.594 1 90.44 174 MET A CA 1
ATOM 1278 C C . MET A 1 174 ? 11.641 19.469 10.594 1 90.44 174 MET A C 1
ATOM 1280 O O . MET A 1 174 ? 12.031 20.359 9.836 1 90.44 174 MET A O 1
ATOM 1284 N N . ASP A 1 175 ? 12.422 18.891 11.453 1 87.75 175 ASP A N 1
ATOM 1285 C CA . ASP A 1 175 ? 13.844 19.219 11.508 1 87.75 175 ASP A CA 1
ATOM 1286 C C . ASP A 1 175 ? 14.617 18.5 10.406 1 87.75 175 ASP A C 1
ATOM 1288 O O . ASP A 1 175 ? 15.5 17.688 10.695 1 87.75 175 ASP A O 1
ATOM 1292 N N . PHE A 1 176 ? 14.273 18.828 9.102 1 90.31 176 PHE A N 1
ATOM 1293 C CA . PHE A 1 176 ? 14.906 18.125 7.996 1 90.31 176 PHE A CA 1
ATOM 1294 C C . PHE A 1 176 ? 16.391 18.453 7.93 1 90.31 176 PHE A C 1
ATOM 1296 O O . PHE A 1 176 ? 17.203 17.609 7.516 1 90.31 176 PHE A O 1
ATOM 1303 N N . PRO A 1 177 ? 16.859 19.641 8.352 1 86.75 177 PRO A N 1
ATOM 1304 C CA . PRO A 1 177 ? 18.312 19.859 8.383 1 86.75 177 PRO A CA 1
ATOM 1305 C C . PRO A 1 177 ? 19.031 18.891 9.312 1 86.75 177 PRO A C 1
ATOM 1307 O O . PRO A 1 177 ? 20.109 18.406 8.984 1 86.75 177 PRO A O 1
ATOM 1310 N N . GLY A 1 178 ? 18.375 18.688 10.492 1 88.25 178 GLY A N 1
ATOM 1311 C CA . GLY A 1 178 ? 18.969 17.703 11.391 1 88.25 178 GLY A CA 1
ATOM 1312 C C . GLY A 1 178 ? 19.031 16.312 10.797 1 88.25 178 GLY A C 1
ATOM 1313 O O . GLY A 1 178 ? 20.031 15.602 10.969 1 88.25 178 GLY A O 1
ATOM 1314 N N . VAL A 1 179 ? 18.031 15.906 10.062 1 92.81 179 VAL A N 1
ATOM 1315 C CA . VAL A 1 179 ? 17.984 14.602 9.422 1 92.81 179 VAL A CA 1
ATOM 1316 C C . VAL A 1 179 ? 19.094 14.5 8.375 1 92.81 179 VAL A C 1
ATOM 1318 O O . VAL A 1 179 ? 19.859 13.531 8.359 1 92.81 179 VAL A O 1
ATOM 1321 N N . ILE A 1 180 ? 19.234 15.562 7.535 1 93.69 180 ILE A N 1
ATOM 1322 C CA . ILE A 1 180 ? 20.203 15.586 6.445 1 93.69 180 ILE A CA 1
ATOM 1323 C C . ILE A 1 180 ? 21.609 15.594 7.012 1 93.69 180 ILE A C 1
ATOM 1325 O O . ILE A 1 180 ? 22.531 15.016 6.422 1 93.69 180 ILE A O 1
ATOM 1329 N N . ALA A 1 181 ? 21.719 16.125 8.219 1 91.5 181 ALA A N 1
ATOM 1330 C CA . ALA A 1 181 ? 23.016 16.203 8.875 1 91.5 181 ALA A CA 1
ATOM 1331 C C . ALA A 1 181 ? 23.359 14.875 9.555 1 91.5 181 ALA A C 1
ATOM 1333 O O . ALA A 1 181 ? 24.484 14.672 10.016 1 91.5 181 ALA A O 1
ATOM 1334 N N . GLY A 1 182 ? 22.422 13.969 9.617 1 93.06 182 GLY A N 1
ATOM 1335 C CA . GLY A 1 182 ? 22.672 12.664 10.211 1 93.06 182 GLY A CA 1
ATOM 1336 C C . GLY A 1 182 ? 22.5 12.656 11.719 1 93.06 182 GLY A C 1
ATOM 1337 O O . GLY A 1 182 ? 23.156 11.867 12.414 1 93.06 182 GLY A O 1
ATOM 1338 N N . ASP A 1 183 ? 21.641 13.539 12.227 1 90.88 183 ASP A N 1
ATOM 1339 C CA . ASP A 1 183 ? 21.406 13.586 13.664 1 90.88 183 ASP A CA 1
ATOM 1340 C C . ASP A 1 183 ? 20.891 12.242 14.18 1 90.88 183 ASP A C 1
ATOM 1342 O O . ASP A 1 183 ? 19.812 11.789 13.773 1 90.88 183 ASP A O 1
ATOM 1346 N N . GLU A 1 184 ? 21.578 11.68 15.117 1 92.12 184 GLU A N 1
ATOM 1347 C CA . GLU A 1 184 ? 21.297 10.328 15.578 1 92.12 184 GLU A CA 1
ATOM 1348 C C . GLU A 1 184 ? 19.969 10.25 16.312 1 92.12 184 GLU A C 1
ATOM 1350 O O . GLU A 1 184 ? 19.266 9.234 16.234 1 92.12 184 GLU A O 1
ATOM 1355 N N . THR A 1 185 ? 19.656 11.25 17.016 1 91.12 185 THR A N 1
ATOM 1356 C CA . THR A 1 185 ? 18.406 11.266 17.75 1 91.12 185 THR A CA 1
ATOM 1357 C C . THR A 1 185 ? 17.219 11.258 16.781 1 91.12 185 THR A C 1
ATOM 1359 O O . THR A 1 185 ? 16.25 10.531 16.984 1 91.12 185 THR A O 1
ATOM 1362 N N . LEU A 1 186 ? 17.312 12.047 15.789 1 91.88 186 LEU A N 1
ATOM 1363 C CA . LEU A 1 186 ? 16.25 12.094 14.789 1 91.88 186 LEU A CA 1
ATOM 1364 C C . LEU A 1 186 ? 16.141 10.766 14.055 1 91.88 186 LEU A C 1
ATOM 1366 O O . LEU A 1 186 ? 15.031 10.273 13.82 1 91.88 186 LEU A O 1
ATOM 1370 N N . LEU A 1 187 ? 17.297 10.195 13.734 1 94.69 187 LEU A N 1
ATOM 1371 C CA . LEU A 1 187 ? 17.297 8.914 13.039 1 94.69 187 LEU A CA 1
ATOM 1372 C C . LEU A 1 187 ? 16.703 7.82 13.922 1 94.69 187 LEU A C 1
ATOM 1374 O O . LEU A 1 187 ? 16.016 6.926 13.43 1 94.69 187 LEU A O 1
ATOM 1378 N N . ALA A 1 188 ? 16.984 7.887 15.203 1 94.25 188 ALA A N 1
ATOM 1379 C CA . ALA A 1 188 ? 16.391 6.941 16.141 1 94.25 188 ALA A CA 1
ATOM 1380 C C . ALA A 1 188 ? 14.875 7.09 16.188 1 94.25 188 ALA A C 1
ATOM 1382 O O . ALA A 1 188 ? 14.148 6.094 16.266 1 94.25 188 ALA A O 1
ATOM 1383 N N . LYS A 1 189 ? 14.367 8.32 16.172 1 94.62 189 LYS A N 1
ATOM 1384 C CA . LYS A 1 189 ? 12.93 8.578 16.156 1 94.62 189 LYS A CA 1
ATOM 1385 C C . LYS A 1 189 ? 12.281 8 14.898 1 94.62 189 LYS A C 1
ATOM 1387 O O . LYS A 1 189 ? 11.227 7.363 14.977 1 94.62 189 LYS A O 1
ATOM 1392 N N . ILE A 1 190 ? 12.914 8.211 13.789 1 95.06 190 ILE A N 1
ATOM 1393 C CA . ILE A 1 190 ? 12.422 7.727 12.5 1 95.06 190 ILE A CA 1
ATOM 1394 C C . ILE A 1 190 ? 12.383 6.199 12.516 1 95.06 190 ILE A C 1
ATOM 1396 O O . ILE A 1 190 ? 11.406 5.598 12.055 1 95.06 190 ILE A O 1
ATOM 1400 N N . ALA A 1 191 ? 13.375 5.594 13.086 1 93.44 191 ALA A N 1
ATOM 1401 C CA . ALA A 1 191 ? 13.5 4.137 13.117 1 93.44 191 ALA A CA 1
ATOM 1402 C C . ALA A 1 191 ? 12.367 3.504 13.922 1 93.44 191 ALA A C 1
ATOM 1404 O O . ALA A 1 191 ? 12 2.354 13.688 1 93.44 191 ALA A O 1
ATOM 1405 N N . LEU A 1 192 ? 11.758 4.227 14.859 1 93.44 192 LEU A N 1
ATOM 1406 C CA . LEU A 1 192 ? 10.672 3.715 15.695 1 93.44 192 LEU A CA 1
ATOM 1407 C C . LEU A 1 192 ? 9.453 3.367 14.852 1 93.44 192 LEU A C 1
ATOM 1409 O O . LEU A 1 192 ? 8.602 2.58 15.281 1 93.44 192 LEU A O 1
ATOM 1413 N N . ALA A 1 193 ? 9.336 3.949 13.688 1 92.38 193 ALA A N 1
ATOM 1414 C CA . ALA A 1 193 ? 8.156 3.738 12.844 1 92.38 193 ALA A CA 1
ATOM 1415 C C . ALA A 1 193 ? 8.039 2.275 12.422 1 92.38 193 ALA A C 1
ATOM 1417 O O . ALA A 1 193 ? 6.934 1.77 12.211 1 92.38 193 ALA A O 1
ATOM 1418 N N . GLY A 1 194 ? 9.234 1.6 12.328 1 87.75 194 GLY A N 1
ATOM 1419 C CA . GLY A 1 194 ? 9.18 0.257 11.773 1 87.75 194 GLY A CA 1
ATOM 1420 C C . GLY A 1 194 ? 8.594 0.213 10.375 1 87.75 194 GLY A C 1
ATOM 1421 O O . GLY A 1 194 ? 9.078 0.903 9.477 1 87.75 194 GLY A O 1
ATOM 1422 N N . SER A 1 195 ? 7.523 -0.565 10.18 1 83.31 195 SER A N 1
ATOM 1423 C CA . SER A 1 195 ? 6.898 -0.69 8.867 1 83.31 195 SER A CA 1
ATOM 1424 C C . SER A 1 195 ? 5.824 0.373 8.664 1 83.31 195 SER A C 1
ATOM 1426 O O . SER A 1 195 ? 5.25 0.486 7.578 1 83.31 195 SER A O 1
ATOM 1428 N N . ARG A 1 196 ? 5.602 1.215 9.727 1 91.44 196 ARG A N 1
ATOM 1429 C CA . ARG A 1 196 ? 4.625 2.297 9.625 1 91.44 196 ARG A CA 1
ATOM 1430 C C . ARG A 1 196 ? 5.211 3.492 8.883 1 91.44 196 ARG A C 1
ATOM 1432 O O . ARG A 1 196 ? 6.383 3.48 8.5 1 91.44 196 ARG A O 1
ATOM 1439 N N . ARG A 1 197 ? 4.395 4.469 8.641 1 94.25 197 ARG A N 1
ATOM 1440 C CA . ARG A 1 197 ? 4.781 5.598 7.805 1 94.25 197 ARG A CA 1
ATOM 1441 C C . ARG A 1 197 ? 5.539 6.645 8.617 1 94.25 197 ARG A C 1
ATOM 1443 O O . ARG A 1 197 ? 5.34 6.766 9.828 1 94.25 197 ARG A O 1
ATOM 1450 N N . VAL A 1 198 ? 6.406 7.371 7.945 1 96.75 198 VAL A N 1
ATOM 1451 C CA . VAL A 1 198 ? 7.094 8.531 8.492 1 96.75 198 VAL A CA 1
ATOM 1452 C C . VAL A 1 198 ? 6.762 9.773 7.66 1 96.75 198 VAL A C 1
ATOM 1454 O O . VAL A 1 198 ? 7.238 9.914 6.531 1 96.75 198 VAL A O 1
ATOM 1457 N N . ASP A 1 199 ? 6.023 10.688 8.234 1 97.44 199 ASP A N 1
ATOM 1458 C CA . ASP A 1 199 ? 5.641 11.906 7.539 1 97.44 199 ASP A CA 1
ATOM 1459 C C . ASP A 1 199 ? 6.789 12.922 7.539 1 97.44 199 ASP A C 1
ATOM 1461 O O . ASP A 1 199 ? 7.594 12.953 8.469 1 97.44 199 ASP A O 1
ATOM 1465 N N . GLY A 1 200 ? 6.77 13.695 6.477 1 96.19 200 GLY A N 1
ATOM 1466 C CA . GLY A 1 200 ? 7.812 14.703 6.371 1 96.19 200 GLY A CA 1
ATOM 1467 C C . GLY A 1 200 ? 7.273 16.125 6.383 1 96.19 200 GLY A C 1
ATOM 1468 O O . GLY A 1 200 ? 6.066 16.328 6.527 1 96.19 200 GLY A O 1
ATOM 1469 N N . HIS A 1 201 ? 8.109 17.031 6.402 1 93.5 201 HIS A N 1
ATOM 1470 C CA . HIS A 1 201 ? 7.965 18.469 6.406 1 93.5 201 HIS A CA 1
ATOM 1471 C C . HIS A 1 201 ? 9.227 19.156 5.895 1 93.5 201 HIS A C 1
ATOM 1473 O O . HIS A 1 201 ? 10.102 19.531 6.68 1 93.5 201 HIS A O 1
ATOM 1479 N N . ALA A 1 202 ? 9.289 19.312 4.586 1 92.19 202 ALA A N 1
ATOM 1480 C CA . ALA A 1 202 ? 10.578 19.656 3.986 1 92.19 202 ALA A CA 1
ATOM 1481 C C . ALA A 1 202 ? 10.398 20.703 2.889 1 92.19 202 ALA A C 1
ATOM 1483 O O . ALA A 1 202 ? 10.68 20.438 1.718 1 92.19 202 ALA A O 1
ATOM 1484 N N . PRO A 1 203 ? 10.078 21.969 3.256 1 89.94 203 PRO A N 1
ATOM 1485 C CA . PRO A 1 203 ? 9.883 23.031 2.27 1 89.94 203 PRO A CA 1
ATOM 1486 C C . PRO A 1 203 ? 11.164 23.359 1.495 1 89.94 203 PRO A C 1
ATOM 1488 O O . PRO A 1 203 ? 12.203 23.609 2.098 1 89.94 203 PRO A O 1
ATOM 1491 N N . GLY A 1 204 ? 11.062 23.328 0.188 1 90.94 204 GLY A N 1
ATOM 1492 C CA . GLY A 1 204 ? 12.148 23.766 -0.678 1 90.94 204 GLY A CA 1
ATOM 1493 C C . GLY A 1 204 ? 13.242 22.719 -0.831 1 90.94 204 GLY A C 1
ATOM 1494 O O . GLY A 1 204 ? 14.25 22.969 -1.5 1 90.94 204 GLY A O 1
ATOM 1495 N N . LEU A 1 205 ? 13.07 21.594 -0.241 1 94.19 205 LEU A N 1
ATOM 1496 C CA . LEU A 1 205 ? 14.117 20.578 -0.238 1 94.19 205 LEU A CA 1
ATOM 1497 C C . LEU A 1 205 ? 14.203 19.875 -1.592 1 94.19 205 LEU A C 1
ATOM 1499 O O . LEU A 1 205 ? 13.203 19.359 -2.096 1 94.19 205 LEU A O 1
ATOM 1503 N N . ARG A 1 206 ? 15.367 19.844 -2.232 1 96.56 206 ARG A N 1
ATOM 1504 C CA . ARG A 1 206 ? 15.602 19.266 -3.551 1 96.56 206 ARG A CA 1
ATOM 1505 C C . ARG A 1 206 ? 17 18.656 -3.641 1 96.56 206 ARG A C 1
ATOM 1507 O O . ARG A 1 206 ? 17.797 18.781 -2.707 1 96.56 206 ARG A O 1
ATOM 1514 N N . GLY A 1 207 ? 17.266 18.062 -4.719 1 97.06 207 GLY A N 1
ATOM 1515 C CA . GLY A 1 207 ? 18.609 17.562 -5.02 1 97.06 207 GLY A CA 1
ATOM 1516 C C . GLY A 1 207 ? 19.109 16.547 -4.016 1 97.06 207 GLY A C 1
ATOM 1517 O O . GLY A 1 207 ? 18.359 15.664 -3.59 1 97.06 207 GLY A O 1
ATOM 1518 N N . SER A 1 208 ? 20.359 16.672 -3.688 1 97.56 208 SER A N 1
ATOM 1519 C CA . SER A 1 208 ? 21.031 15.695 -2.83 1 97.56 208 SER A CA 1
ATOM 1520 C C . SER A 1 208 ? 20.5 15.75 -1.405 1 97.56 208 SER A C 1
ATOM 1522 O O . SER A 1 208 ? 20.438 14.734 -0.717 1 97.56 208 SER A O 1
ATOM 1524 N N . ASP A 1 209 ? 20.078 16.922 -1.004 1 96.69 209 ASP A N 1
ATOM 1525 C CA . ASP A 1 209 ? 19.5 17.047 0.328 1 96.69 209 ASP A CA 1
ATOM 1526 C C . ASP A 1 209 ? 18.172 16.281 0.422 1 96.69 209 ASP A C 1
ATOM 1528 O O . ASP A 1 209 ? 17.891 15.656 1.441 1 96.69 209 ASP A O 1
ATOM 1532 N N . LEU A 1 210 ? 17.375 16.359 -0.658 1 98.12 210 LEU A N 1
ATOM 1533 C CA . LEU A 1 210 ? 16.156 15.555 -0.716 1 98.12 210 LEU A CA 1
ATOM 1534 C C . LEU A 1 210 ? 16.484 14.062 -0.701 1 98.12 210 LEU A C 1
ATOM 1536 O O . LEU A 1 210 ? 15.828 13.289 -0.01 1 98.12 210 LEU A O 1
ATOM 1540 N N . ASP A 1 211 ? 17.578 13.688 -1.438 1 98.12 211 ASP A N 1
ATOM 1541 C CA . ASP A 1 211 ? 18 12.289 -1.44 1 98.12 211 ASP A CA 1
ATOM 1542 C C . ASP A 1 211 ? 18.312 11.805 -0.027 1 98.12 211 ASP A C 1
ATOM 1544 O O . ASP A 1 211 ? 17.891 10.727 0.379 1 98.12 211 ASP A O 1
ATOM 1548 N N . ALA A 1 212 ? 19.016 12.602 0.713 1 97.69 212 ALA A N 1
ATOM 1549 C CA . ALA A 1 212 ? 19.391 12.273 2.086 1 97.69 212 ALA A CA 1
ATOM 1550 C C . ALA A 1 212 ? 18.156 12.102 2.967 1 97.69 212 ALA A C 1
ATOM 1552 O O . ALA A 1 212 ? 18.094 11.18 3.781 1 97.69 212 ALA A O 1
ATOM 1553 N N . TYR A 1 213 ? 17.234 13 2.832 1 97.19 213 TYR A N 1
ATOM 1554 C CA . TYR A 1 213 ? 15.992 12.961 3.59 1 97.19 213 TYR A CA 1
ATOM 1555 C C . TYR A 1 213 ? 15.203 11.695 3.291 1 97.19 213 TYR A C 1
ATOM 1557 O O . TYR A 1 213 ? 14.672 11.055 4.203 1 97.19 213 TYR A O 1
ATOM 1565 N N . LEU A 1 214 ? 15.156 11.25 2.02 1 97.62 214 LEU A N 1
ATOM 1566 C CA . LEU A 1 214 ? 14.484 10.031 1.588 1 97.62 214 LEU A CA 1
ATOM 1567 C C . LEU A 1 214 ? 15.227 8.797 2.084 1 97.62 214 LEU A C 1
ATOM 1569 O O . LEU A 1 214 ? 14.602 7.844 2.561 1 97.62 214 LEU A O 1
ATOM 1573 N N . VAL A 1 215 ? 16.531 8.82 2.055 1 97.12 215 VAL A N 1
ATOM 1574 C CA . VAL A 1 215 ? 17.344 7.707 2.521 1 97.12 215 VAL A CA 1
ATOM 1575 C C . VAL A 1 215 ? 17.125 7.492 4.02 1 97.12 215 VAL A C 1
ATOM 1577 O O . VAL A 1 215 ? 17.141 6.355 4.496 1 97.12 215 VAL A O 1
ATOM 1580 N N . ALA A 1 216 ? 16.828 8.578 4.688 1 96.62 216 ALA A N 1
ATOM 1581 C CA . ALA A 1 216 ? 16.594 8.508 6.129 1 96.62 216 ALA A CA 1
ATOM 1582 C C . ALA A 1 216 ? 15.266 7.801 6.43 1 96.62 216 ALA A C 1
ATOM 1584 O O . ALA A 1 216 ? 15.023 7.402 7.57 1 96.62 216 ALA A O 1
ATOM 1585 N N . GLY A 1 217 ? 14.406 7.699 5.469 1 95.81 217 GLY A N 1
ATOM 1586 C CA . GLY A 1 217 ? 13.18 6.941 5.652 1 95.81 217 GLY A CA 1
ATOM 1587 C C . GLY A 1 217 ? 11.938 7.809 5.691 1 95.81 217 GLY A C 1
ATOM 1588 O O . GLY A 1 217 ? 10.836 7.316 5.938 1 95.81 217 GLY A O 1
ATOM 1589 N N . VAL A 1 218 ? 12.062 9.125 5.441 1 97.12 218 VAL A N 1
ATOM 1590 C CA . VAL A 1 218 ? 10.906 10.008 5.43 1 97.12 218 VAL A CA 1
ATOM 1591 C C . VAL A 1 218 ? 10.156 9.859 4.105 1 97.12 218 VAL A C 1
ATOM 1593 O O . VAL A 1 218 ? 10.766 9.797 3.039 1 97.12 218 VAL A O 1
ATOM 1596 N N . GLU A 1 219 ? 8.773 9.922 4.141 1 97.06 219 GLU A N 1
ATOM 1597 C CA . GLU A 1 219 ? 8.062 9.359 2.996 1 97.06 219 GLU A CA 1
ATOM 1598 C C . GLU A 1 219 ? 7.109 10.383 2.387 1 97.06 219 GLU A C 1
ATOM 1600 O O . GLU A 1 219 ? 6.605 10.188 1.277 1 97.06 219 GLU A O 1
ATOM 1605 N N . SER A 1 220 ? 6.82 11.492 3.039 1 98.12 220 SER A N 1
ATOM 1606 C CA . SER A 1 220 ? 5.84 12.438 2.52 1 98.12 220 SER A CA 1
ATOM 1607 C C . SER A 1 220 ? 6.285 13.875 2.74 1 98.12 220 SER A C 1
ATOM 1609 O O . SER A 1 220 ? 7.262 14.125 3.449 1 98.12 220 SER A O 1
ATOM 1611 N N . ASP A 1 221 ? 5.645 14.75 2.094 1 97.44 221 ASP A N 1
ATOM 1612 C CA . ASP A 1 221 ? 5.812 16.188 2.295 1 97.44 221 ASP A CA 1
ATOM 1613 C C . ASP A 1 221 ? 4.539 16.953 1.927 1 97.44 221 ASP A C 1
ATOM 1615 O O . ASP A 1 221 ? 3.832 16.562 0.989 1 97.44 221 ASP A O 1
ATOM 1619 N N . HIS A 1 222 ? 4.164 17.891 2.707 1 96.12 222 HIS A N 1
ATOM 1620 C CA . HIS A 1 222 ? 3.023 18.734 2.395 1 96.12 222 HIS A CA 1
ATOM 1621 C C . HIS A 1 222 ? 3.432 20.203 2.357 1 96.12 222 HIS A C 1
ATOM 1623 O O . HIS A 1 222 ? 2.574 21.094 2.338 1 96.12 222 HIS A O 1
ATOM 1629 N N . GLU A 1 223 ? 4.797 20.516 2.311 1 91.38 223 GLU A N 1
ATOM 1630 C CA . GLU A 1 223 ? 5.293 21.875 2.467 1 91.38 223 GLU A CA 1
ATOM 1631 C C . GLU A 1 223 ? 5.961 22.375 1.187 1 91.38 223 GLU A C 1
ATOM 1633 O O . GLU A 1 223 ? 6.824 23.25 1.229 1 91.38 223 GLU A O 1
ATOM 1638 N N . MET A 1 224 ? 5.621 21.797 0.097 1 93.12 224 MET A N 1
ATOM 1639 C CA . MET A 1 224 ? 6.312 22.141 -1.142 1 93.12 224 MET A CA 1
ATOM 1640 C C . MET A 1 224 ? 6.062 23.609 -1.509 1 93.12 224 MET A C 1
ATOM 1642 O O . MET A 1 224 ? 5.008 24.156 -1.192 1 93.12 224 MET A O 1
ATOM 1646 N N . VAL A 1 225 ? 7.031 24.219 -2.242 1 89.38 225 VAL A N 1
ATOM 1647 C CA . VAL A 1 225 ? 6.918 25.656 -2.502 1 89.38 225 VAL A CA 1
ATOM 1648 C C . VAL A 1 225 ? 6.969 25.906 -4.008 1 89.38 225 VAL A C 1
ATOM 1650 O O . VAL A 1 225 ? 6.766 27.047 -4.457 1 89.38 225 VAL A O 1
ATOM 1653 N N . SER A 1 226 ? 7.297 24.875 -4.797 1 94.5 226 SER A N 1
ATOM 1654 C CA . SER A 1 226 ? 7.32 25.047 -6.25 1 94.5 226 SER A CA 1
ATOM 1655 C C . SER A 1 226 ? 6.898 23.766 -6.957 1 94.5 226 SER A C 1
ATOM 1657 O O . SER A 1 226 ? 6.957 22.672 -6.379 1 94.5 226 SER A O 1
ATOM 1659 N N . LEU A 1 227 ? 6.422 23.969 -8.172 1 97 227 LEU A N 1
ATOM 1660 C CA . LEU A 1 227 ? 6 22.828 -8.984 1 97 227 LEU A CA 1
ATOM 1661 C C . LEU A 1 227 ? 7.176 21.906 -9.281 1 97 227 LEU A C 1
ATOM 1663 O O . LEU A 1 227 ? 7.023 20.688 -9.289 1 97 227 LEU A O 1
ATOM 1667 N N . GLU A 1 228 ? 8.352 22.484 -9.492 1 97.12 228 GLU A N 1
ATOM 1668 C CA . GLU A 1 228 ? 9.555 21.703 -9.75 1 97.12 228 GLU A CA 1
ATOM 1669 C C . GLU A 1 228 ? 9.891 20.797 -8.57 1 97.12 228 GLU A C 1
ATOM 1671 O O . GLU A 1 228 ? 10.281 19.641 -8.758 1 97.12 228 GLU A O 1
ATOM 1676 N N . GLU A 1 229 ? 9.742 21.359 -7.445 1 97.19 229 GLU A N 1
ATOM 1677 C CA . GLU A 1 229 ? 9.953 20.594 -6.223 1 97.19 229 GLU A CA 1
ATOM 1678 C C . GLU A 1 229 ? 8.977 19.422 -6.125 1 97.19 229 GLU A C 1
ATOM 1680 O O . GLU A 1 229 ? 9.375 18.297 -5.801 1 97.19 229 GLU A O 1
ATOM 1685 N N . VAL A 1 230 ? 7.715 19.672 -6.453 1 98.25 230 VAL A N 1
ATOM 1686 C CA . VAL A 1 230 ? 6.676 18.641 -6.398 1 98.25 230 VAL A CA 1
ATOM 1687 C C . VAL A 1 230 ? 7.008 17.516 -7.371 1 98.25 230 VAL A C 1
ATOM 1689 O O . VAL A 1 230 ? 6.969 16.344 -7.004 1 98.25 230 VAL A O 1
ATOM 1692 N N . ASP A 1 231 ? 7.352 17.906 -8.57 1 98 231 ASP A N 1
ATOM 1693 C CA . ASP A 1 231 ? 7.656 16.906 -9.602 1 98 231 ASP A CA 1
ATOM 1694 C C . ASP A 1 231 ? 8.859 16.062 -9.211 1 98 231 ASP A C 1
ATOM 1696 O O . ASP A 1 231 ? 8.82 14.836 -9.328 1 98 231 ASP A O 1
ATOM 1700 N N . GLU A 1 232 ? 9.922 16.672 -8.695 1 97.88 232 GLU A N 1
ATOM 1701 C CA . GLU A 1 232 ? 11.109 15.938 -8.289 1 97.88 232 GLU A CA 1
ATOM 1702 C C . GLU A 1 232 ? 10.789 14.953 -7.172 1 97.88 232 GLU A C 1
ATOM 1704 O O . GLU A 1 232 ? 11.211 13.789 -7.223 1 97.88 232 GLU A O 1
ATOM 1709 N N . LYS A 1 233 ? 10.078 15.43 -6.18 1 98.5 233 LYS A N 1
ATOM 1710 C CA . LYS A 1 233 ? 9.719 14.594 -5.043 1 98.5 233 LYS A CA 1
ATOM 1711 C C . LYS A 1 233 ? 8.891 13.391 -5.492 1 98.5 233 LYS A C 1
ATOM 1713 O O . LYS A 1 233 ? 9.148 12.258 -5.059 1 98.5 233 LYS A O 1
ATOM 1718 N N . ARG A 1 234 ? 7.988 13.594 -6.43 1 98.31 234 ARG A N 1
ATOM 1719 C CA . ARG A 1 234 ? 7.164 12.508 -6.938 1 98.31 234 ARG A CA 1
ATOM 1720 C C . ARG A 1 234 ? 7.992 11.531 -7.766 1 98.31 234 ARG A C 1
ATOM 1722 O O . ARG A 1 234 ? 7.84 10.312 -7.641 1 98.31 234 ARG A O 1
ATOM 1729 N N . HIS A 1 235 ? 8.914 12.055 -8.594 1 97.81 235 HIS A N 1
ATOM 1730 C CA . HIS A 1 235 ? 9.773 11.188 -9.398 1 97.81 235 HIS A CA 1
ATOM 1731 C C . HIS A 1 235 ? 10.617 10.281 -8.508 1 97.81 235 HIS A C 1
ATOM 1733 O O . HIS A 1 235 ? 10.828 9.109 -8.836 1 97.81 235 HIS A O 1
ATOM 1739 N N . LYS A 1 236 ? 11.039 10.812 -7.375 1 97.69 236 LYS A N 1
ATOM 1740 C CA . LYS A 1 236 ? 11.953 10.094 -6.492 1 97.69 236 LYS A CA 1
ATOM 1741 C C . LYS A 1 236 ? 11.188 9.188 -5.531 1 97.69 236 LYS A C 1
ATOM 1743 O O . LYS A 1 236 ? 11.797 8.438 -4.762 1 97.69 236 LYS A O 1
ATOM 1748 N N . GLY A 1 237 ? 9.852 9.289 -5.562 1 96.62 237 GLY A N 1
ATOM 1749 C CA . GLY A 1 237 ? 9.039 8.312 -4.852 1 96.62 237 GLY A CA 1
ATOM 1750 C C . GLY A 1 237 ? 8.406 8.859 -3.594 1 96.62 237 GLY A C 1
ATOM 1751 O O . GLY A 1 237 ? 7.77 8.125 -2.836 1 96.62 237 GLY A O 1
ATOM 1752 N N . MET A 1 238 ? 8.5 10.148 -3.301 1 97.94 238 MET A N 1
ATOM 1753 C CA . MET A 1 238 ? 7.887 10.758 -2.125 1 97.94 238 MET A CA 1
ATOM 1754 C C . MET A 1 238 ? 6.395 10.984 -2.346 1 97.94 238 MET A C 1
ATOM 1756 O O . MET A 1 238 ? 5.969 11.312 -3.453 1 97.94 238 MET A O 1
ATOM 1760 N N . TRP A 1 239 ? 5.586 10.742 -1.329 1 98.38 239 TRP A N 1
ATOM 1761 C CA . TRP A 1 239 ? 4.184 11.156 -1.337 1 98.38 239 TRP A CA 1
ATOM 1762 C C . TRP A 1 239 ? 4.062 12.664 -1.156 1 98.38 239 TRP A C 1
ATOM 1764 O O . TRP A 1 239 ? 4.727 13.25 -0.296 1 98.38 239 TRP A O 1
ATOM 1774 N N . VAL A 1 240 ? 3.301 13.234 -1.972 1 98.5 240 VAL A N 1
ATOM 1775 C CA . VAL A 1 240 ? 3.037 14.664 -1.847 1 98.5 240 VAL A CA 1
ATOM 1776 C C . VAL A 1 240 ? 1.594 14.891 -1.403 1 98.5 240 VAL A C 1
ATOM 1778 O O . VAL A 1 240 ? 0.66 14.375 -2.027 1 98.5 240 VAL A O 1
ATOM 1781 N N . PHE A 1 241 ? 1.413 15.609 -0.323 1 98.56 241 PHE A N 1
ATOM 1782 C CA . PHE A 1 241 ? 0.089 16.031 0.117 1 98.56 241 PHE A CA 1
ATOM 1783 C C . PHE A 1 241 ? -0.207 17.453 -0.351 1 98.56 241 PHE A C 1
ATOM 1785 O O . PHE A 1 241 ? 0.467 18.406 0.059 1 98.56 241 PHE A O 1
ATOM 1792 N N . LEU A 1 242 ? -1.157 17.547 -1.226 1 98.19 242 LEU A N 1
ATOM 1793 C CA . LEU A 1 242 ? -1.582 18.875 -1.667 1 98.19 242 LEU A CA 1
ATOM 1794 C C . LEU A 1 242 ? -2.418 19.562 -0.593 1 98.19 242 LEU A C 1
ATOM 1796 O O . LEU A 1 242 ? -3.518 19.109 -0.27 1 98.19 242 LEU A O 1
ATOM 1800 N N . ARG A 1 243 ? -1.874 20.609 -0.152 1 95.38 243 ARG A N 1
ATOM 1801 C CA . ARG A 1 243 ? -2.393 21.234 1.06 1 95.38 243 ARG A CA 1
ATOM 1802 C C . ARG A 1 243 ? -3.213 22.469 0.726 1 95.38 243 ARG A C 1
ATOM 1804 O O . ARG A 1 243 ? -2.857 23.234 -0.174 1 95.38 243 ARG A O 1
ATOM 1811 N N . HIS A 1 244 ? -4.305 22.609 1.444 1 93.5 244 HIS A N 1
ATOM 1812 C CA . HIS A 1 244 ? -5.035 23.875 1.484 1 93.5 244 HIS A CA 1
ATOM 1813 C C . HIS A 1 244 ? -5.578 24.156 2.883 1 93.5 244 HIS A C 1
ATOM 1815 O O . HIS A 1 244 ? -6.66 23.688 3.238 1 93.5 244 HIS A O 1
ATOM 1821 N N . GLY A 1 245 ? -4.773 24.891 3.654 1 89.12 245 GLY A N 1
ATOM 1822 C CA . GLY A 1 245 ? -5.184 25.359 4.969 1 89.12 245 GLY A CA 1
ATOM 1823 C C . GLY A 1 245 ? -5.617 26.812 4.977 1 89.12 245 GLY A C 1
ATOM 1824 O O . GLY A 1 245 ? -6.02 27.344 3.941 1 89.12 245 GLY A O 1
ATOM 1825 N N . SER A 1 246 ? -5.715 27.422 6.09 1 85.06 246 SER A N 1
ATOM 1826 C CA . SER A 1 246 ? -6.152 28.797 6.227 1 85.06 246 SER A CA 1
ATOM 1827 C C . SER A 1 246 ? -5.098 29.766 5.703 1 85.06 246 SER A C 1
ATOM 1829 O O . SER A 1 246 ? -5.43 30.781 5.07 1 85.06 246 SER A O 1
ATOM 1831 N N . ALA A 1 247 ? -3.848 29.375 5.902 1 74.5 247 ALA A N 1
ATOM 1832 C CA . ALA A 1 247 ? -2.793 30.297 5.52 1 74.5 247 ALA A CA 1
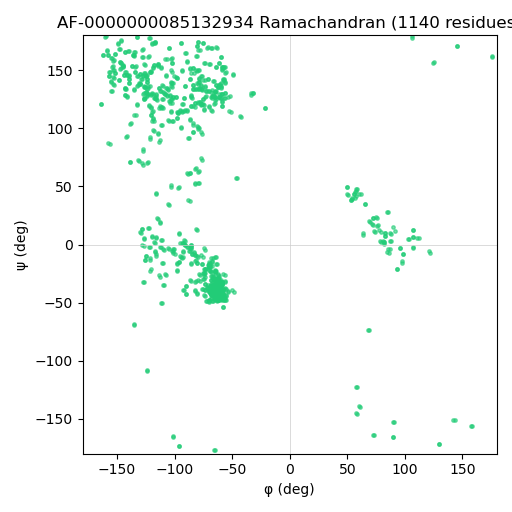ATOM 1833 C C . ALA A 1 247 ? -1.97 29.75 4.359 1 74.5 247 ALA A C 1
ATOM 1835 O O . ALA A 1 247 ? -1.388 30.516 3.586 1 74.5 247 ALA A O 1
ATOM 1836 N N . SER A 1 248 ? -1.925 28.453 4.234 1 76.69 248 SER A N 1
ATOM 1837 C CA . SER A 1 248 ? -1.085 27.828 3.227 1 76.69 248 SER A CA 1
ATOM 1838 C C . SER A 1 248 ? -1.928 27.172 2.131 1 76.69 248 SER A C 1
ATOM 1840 O O . SER A 1 248 ? -2.732 26.281 2.402 1 76.69 248 SER A O 1
ATOM 1842 N N . HIS A 1 249 ? -1.715 27.719 0.877 1 83.44 249 HIS A N 1
ATOM 1843 C CA . HIS A 1 249 ? -2.498 27.297 -0.276 1 83.44 249 HIS A CA 1
ATOM 1844 C C . HIS A 1 249 ? -1.6 26.75 -1.379 1 83.44 249 HIS A C 1
ATOM 1846 O O . HIS A 1 249 ? -1.113 27.5 -2.223 1 83.44 249 HIS A O 1
ATOM 1852 N N . ASN A 1 250 ? -1.356 25.469 -1.414 1 89 250 ASN A N 1
ATOM 1853 C CA . ASN A 1 250 ? -0.499 24.984 -2.494 1 89 250 ASN A CA 1
ATOM 1854 C C . ASN A 1 250 ? -1.237 24.016 -3.408 1 89 250 ASN A C 1
ATOM 1856 O O . ASN A 1 250 ? -0.74 23.656 -4.48 1 89 250 ASN A O 1
ATOM 1860 N N . LEU A 1 251 ? -2.484 23.656 -3.014 1 95.62 251 LEU A N 1
ATOM 1861 C CA . LEU A 1 251 ? -3.252 22.656 -3.768 1 95.62 251 LEU A CA 1
ATOM 1862 C C . LEU A 1 251 ? -3.432 23.109 -5.215 1 95.62 251 LEU A C 1
ATOM 1864 O O . LEU A 1 251 ? -3.047 22.391 -6.141 1 95.62 251 LEU A O 1
ATOM 1868 N N . ALA A 1 252 ? -3.947 24.297 -5.449 1 96.31 252 ALA A N 1
ATOM 1869 C CA . ALA A 1 252 ? -4.211 24.766 -6.805 1 96.31 252 ALA A CA 1
ATOM 1870 C C . ALA A 1 252 ? -2.914 24.938 -7.59 1 96.31 252 ALA A C 1
ATOM 1872 O O . ALA A 1 252 ? -2.852 24.594 -8.773 1 96.31 252 ALA A O 1
ATOM 1873 N N . ALA A 1 253 ? -1.896 25.375 -6.922 1 95 253 ALA A N 1
ATOM 1874 C CA . ALA A 1 253 ? -0.615 25.672 -7.562 1 95 253 ALA A CA 1
ATOM 1875 C C . ALA A 1 253 ? 0.05 24.391 -8.055 1 95 253 ALA A C 1
ATOM 1877 O O . ALA A 1 253 ? 0.775 24.406 -9.055 1 95 253 ALA A O 1
ATOM 1878 N N . PHE A 1 254 ? -0.218 23.312 -7.457 1 97.56 254 PHE A N 1
ATOM 1879 C CA . PHE A 1 254 ? 0.517 22.094 -7.773 1 97.56 254 PHE A CA 1
ATOM 1880 C C . PHE A 1 254 ? -0.386 21.094 -8.477 1 97.56 254 PHE A C 1
ATOM 1882 O O . PHE A 1 254 ? 0.053 19.984 -8.82 1 97.56 254 PHE A O 1
ATOM 1889 N N . ALA A 1 255 ? -1.67 21.484 -8.773 1 98.31 255 ALA A N 1
ATOM 1890 C CA . ALA A 1 255 ? -2.627 20.656 -9.5 1 98.31 255 ALA A CA 1
ATOM 1891 C C . ALA A 1 255 ? -2.061 20.234 -10.852 1 98.31 255 ALA A C 1
ATOM 1893 O O . ALA A 1 255 ? -2.359 19.141 -11.336 1 98.31 255 ALA A O 1
ATOM 1894 N N . PRO A 1 256 ? -1.189 21.062 -11.531 1 98.44 256 PRO A N 1
ATOM 1895 C CA . PRO A 1 256 ? -0.625 20.656 -12.82 1 98.44 256 PRO A CA 1
ATOM 1896 C C . PRO A 1 256 ? 0.168 19.344 -12.727 1 98.44 256 PRO A C 1
ATOM 1898 O O . PRO A 1 256 ? 0.206 18.578 -13.688 1 98.44 256 PRO A O 1
ATOM 1901 N N . SER A 1 257 ? 0.837 19.094 -11.633 1 98.5 257 SER A N 1
ATOM 1902 C CA . SER A 1 257 ? 1.58 17.844 -11.453 1 98.5 257 SER A CA 1
ATOM 1903 C C . SER A 1 257 ? 0.656 16.641 -11.523 1 98.5 257 SER A C 1
ATOM 1905 O O . SER A 1 257 ? 1.013 15.617 -12.109 1 98.5 257 SER A O 1
ATOM 1907 N N . VAL A 1 258 ? -0.53 16.734 -10.945 1 98.5 258 VAL A N 1
ATOM 1908 C CA . VAL A 1 258 ? -1.516 15.656 -10.961 1 98.5 258 VAL A CA 1
ATOM 1909 C C . VAL A 1 258 ? -2.041 15.469 -12.383 1 98.5 258 VAL A C 1
ATOM 1911 O O . VAL A 1 258 ? -2.178 14.336 -12.852 1 98.5 258 VAL A O 1
ATOM 1914 N N . ARG A 1 259 ? -2.318 16.547 -13.031 1 98.06 259 ARG A N 1
ATOM 1915 C CA . ARG A 1 259 ? -2.83 16.484 -14.398 1 98.06 259 ARG A CA 1
ATOM 1916 C C . ARG A 1 259 ? -1.799 15.859 -15.336 1 98.06 259 ARG A C 1
ATOM 1918 O O . ARG A 1 259 ? -2.156 15.148 -16.281 1 98.06 259 ARG A O 1
ATOM 1925 N N . ALA A 1 260 ? -0.528 16.109 -15.008 1 97.44 260 ALA A N 1
ATOM 1926 C CA . ALA A 1 260 ? 0.546 15.625 -15.875 1 97.44 260 ALA A CA 1
ATOM 1927 C C . ALA A 1 260 ? 0.871 14.164 -15.586 1 97.44 260 ALA A C 1
ATOM 1929 O O . ALA A 1 260 ? 1.143 13.391 -16.516 1 97.44 260 ALA A O 1
ATOM 1930 N N . TYR A 1 261 ? 0.859 13.766 -14.336 1 97.19 261 TYR A N 1
ATOM 1931 C CA . TYR A 1 261 ? 1.472 12.484 -13.992 1 97.19 261 TYR A CA 1
ATOM 1932 C C . TYR A 1 261 ? 0.464 11.562 -13.32 1 97.19 261 TYR A C 1
ATOM 1934 O O . TYR A 1 261 ? 0.785 10.414 -12.992 1 97.19 261 TYR A O 1
ATOM 1942 N N . GLY A 1 262 ? -0.735 12.023 -13.109 1 97.06 262 GLY A N 1
ATOM 1943 C CA . GLY A 1 262 ? -1.75 11.195 -12.477 1 97.06 262 GLY A CA 1
ATOM 1944 C C . GLY A 1 262 ? -1.762 11.328 -10.961 1 97.06 262 GLY A C 1
ATOM 1945 O O . GLY A 1 262 ? -1.189 12.266 -10.406 1 97.06 262 GLY A O 1
ATOM 1946 N N . THR A 1 263 ? -2.451 10.383 -10.297 1 98.06 263 THR A N 1
ATOM 1947 C CA . THR A 1 263 ? -2.797 10.562 -8.898 1 98.06 263 THR A CA 1
ATOM 1948 C C . THR A 1 263 ? -1.867 9.75 -8 1 98.06 263 THR A C 1
ATOM 1950 O O . THR A 1 263 ? -1.922 9.859 -6.773 1 98.06 263 THR A O 1
ATOM 1953 N N . THR A 1 264 ? -0.937 8.898 -8.633 1 97.44 264 THR A N 1
ATOM 1954 C CA . THR A 1 264 ? -0.086 8.031 -7.82 1 97.44 264 THR A CA 1
ATOM 1955 C C . THR A 1 264 ? 0.753 8.859 -6.852 1 97.44 264 THR A C 1
ATOM 1957 O O . THR A 1 264 ? 1.33 9.883 -7.234 1 97.44 264 THR A O 1
ATOM 1960 N N . ASN A 1 265 ? 0.764 8.523 -5.551 1 97.69 265 ASN A N 1
ATOM 1961 C CA . ASN A 1 265 ? 1.536 9.125 -4.473 1 97.69 265 ASN A CA 1
ATOM 1962 C C . ASN A 1 265 ? 1.117 10.578 -4.227 1 97.69 265 ASN A C 1
ATOM 1964 O O . ASN A 1 265 ? 1.959 11.43 -3.951 1 97.69 265 ASN A O 1
ATOM 1968 N N . VAL A 1 266 ? -0.161 10.891 -4.387 1 98.69 266 VAL A N 1
ATOM 1969 C CA . VAL A 1 266 ? -0.686 12.219 -4.074 1 98.69 266 VAL A CA 1
ATOM 1970 C C . VAL A 1 266 ? -1.932 12.086 -3.201 1 98.69 266 VAL A C 1
ATOM 1972 O O . VAL A 1 266 ? -2.768 11.211 -3.428 1 98.69 266 VAL A O 1
ATOM 1975 N N . ALA A 1 267 ? -2.09 12.898 -2.227 1 98.75 267 ALA A N 1
ATOM 1976 C CA . ALA A 1 267 ? -3.295 12.984 -1.403 1 98.75 267 ALA A CA 1
ATOM 1977 C C . ALA A 1 267 ? -3.598 14.43 -1.028 1 98.75 267 ALA A C 1
ATOM 1979 O O . ALA A 1 267 ? -2.766 15.32 -1.228 1 98.75 267 ALA A O 1
ATOM 1980 N N . LEU A 1 268 ? -4.793 14.688 -0.542 1 98.75 268 LEU A N 1
ATOM 1981 C CA . LEU A 1 268 ? -5.184 16.016 -0.081 1 98.75 268 LEU A CA 1
ATOM 1982 C C . LEU A 1 268 ? -5.059 16.125 1.435 1 98.75 268 LEU A C 1
ATOM 1984 O O . LEU A 1 268 ? -5.324 15.156 2.154 1 98.75 268 LEU A O 1
ATOM 1988 N N . CYS A 1 269 ? -4.641 17.281 1.874 1 98.5 269 CYS A N 1
ATOM 1989 C CA . CYS A 1 269 ? -4.637 17.516 3.314 1 98.5 269 CYS A CA 1
ATOM 1990 C C . CYS A 1 269 ? -4.98 18.953 3.635 1 98.5 269 CYS A C 1
ATOM 1992 O O . CYS A 1 269 ? -4.793 19.844 2.801 1 98.5 269 CYS A O 1
ATOM 1994 N N . SER A 1 270 ? -5.492 19.188 4.789 1 96.62 270 SER A N 1
ATOM 1995 C CA . SER A 1 270 ? -5.824 20.531 5.227 1 96.62 270 SER A CA 1
ATOM 1996 C C . SER A 1 270 ? -4.672 21.172 6.004 1 96.62 270 SER A C 1
ATOM 1998 O O . SER A 1 270 ? -4.383 22.359 5.844 1 96.62 270 SER A O 1
ATOM 2000 N N . ASP A 1 271 ? -3.982 20.344 6.867 1 93.81 271 ASP A N 1
ATOM 2001 C CA . ASP A 1 271 ? -2.898 20.766 7.746 1 93.81 271 ASP A CA 1
ATOM 2002 C C . ASP A 1 271 ? -3.418 21.688 8.859 1 93.81 271 ASP A C 1
ATOM 2004 O O . ASP A 1 271 ? -3.787 21.203 9.93 1 93.81 271 ASP A O 1
ATOM 2008 N N . ASP A 1 272 ? -3.752 22.953 8.516 1 90.94 272 ASP A N 1
ATOM 2009 C CA . ASP A 1 272 ? -4.254 23.938 9.469 1 90.94 272 ASP A CA 1
ATOM 2010 C C . ASP A 1 272 ? -5.473 24.672 8.914 1 90.94 272 ASP A C 1
ATOM 2012 O O . ASP A 1 272 ? -5.348 25.484 8 1 90.94 272 ASP A O 1
ATOM 2016 N N . ARG A 1 273 ? -6.598 24.422 9.5 1 92.38 273 ARG A N 1
ATOM 2017 C CA . ARG A 1 273 ? -7.793 25.172 9.125 1 92.38 273 ARG A CA 1
ATOM 2018 C C . ARG A 1 273 ? -8.453 25.797 10.344 1 92.38 273 ARG A C 1
ATOM 2020 O O . ARG A 1 273 ? -8.797 25.094 11.297 1 92.38 273 ARG A O 1
ATOM 2027 N N . GLU A 1 274 ? -8.648 27.047 10.289 1 93.44 274 GLU A N 1
ATOM 2028 C CA . GLU A 1 274 ? -9.242 27.781 11.398 1 93.44 274 GLU A CA 1
ATOM 2029 C C . GLU A 1 274 ? -10.766 27.656 11.398 1 93.44 274 GLU A C 1
ATOM 2031 O O . GLU A 1 274 ? -11.359 27.297 10.383 1 93.44 274 GLU A O 1
ATOM 2036 N N . PRO A 1 275 ? -11.414 27.953 12.508 1 95.25 275 PRO A N 1
ATOM 2037 C CA . PRO A 1 275 ? -12.852 27.703 12.656 1 95.25 275 PRO A CA 1
ATOM 2038 C C . PRO A 1 275 ? -13.695 28.5 11.664 1 95.25 275 PRO A C 1
ATOM 2040 O O . PRO A 1 275 ? -14.727 28.016 11.203 1 95.25 275 PRO A O 1
ATOM 2043 N N . ASP A 1 276 ? -13.281 29.734 11.344 1 93.88 276 ASP A N 1
ATOM 2044 C CA . ASP A 1 276 ? -14.062 30.547 10.414 1 93.88 276 ASP A CA 1
ATOM 2045 C C . ASP A 1 276 ? -14.062 29.938 9.016 1 93.88 276 ASP A C 1
ATOM 2047 O O . ASP A 1 276 ? -15.109 29.875 8.359 1 93.88 276 ASP A O 1
ATOM 2051 N N . LEU A 1 277 ? -12.93 29.469 8.594 1 92.88 277 LEU A N 1
ATOM 2052 C CA . LEU A 1 277 ? -12.844 28.812 7.289 1 92.88 277 LEU A CA 1
ATOM 2053 C C . LEU A 1 277 ? -13.633 27.516 7.285 1 92.88 277 LEU A C 1
ATOM 2055 O O . LEU A 1 277 ? -14.328 27.203 6.312 1 92.88 277 LEU A O 1
ATOM 2059 N N . LEU A 1 278 ? -13.547 26.719 8.344 1 95.44 278 LEU A N 1
ATOM 2060 C CA . LEU A 1 278 ? -14.289 25.469 8.469 1 95.44 278 LEU A CA 1
ATOM 2061 C C . LEU A 1 278 ? -15.789 25.719 8.367 1 95.44 278 LEU A C 1
ATOM 2063 O O . LEU A 1 278 ? -16.5 24.984 7.684 1 95.44 278 LEU A O 1
ATOM 2067 N N . LEU A 1 279 ? -16.188 26.719 9.102 1 94.56 279 LEU A N 1
ATOM 2068 C CA . LEU A 1 279 ? -17.609 27.047 9.117 1 94.56 279 LEU A CA 1
ATOM 2069 C C . LEU A 1 279 ? -18.078 27.531 7.75 1 94.56 279 LEU A C 1
ATOM 2071 O O . LEU A 1 279 ? -19.172 27.188 7.309 1 94.56 279 LEU A O 1
ATOM 2075 N N . GLU A 1 280 ? -17.25 28.297 7.09 1 94.31 280 GLU A N 1
ATOM 2076 C CA . GLU A 1 280 ? -17.641 28.922 5.832 1 94.31 280 GLU A CA 1
ATOM 2077 C C . GLU A 1 280 ? -17.531 27.953 4.668 1 94.31 280 GLU A C 1
ATOM 2079 O O . GLU A 1 280 ? -18.406 27.922 3.789 1 94.31 280 GLU A O 1
ATOM 2084 N N . ARG A 1 281 ? -16.422 27.141 4.633 1 95.56 281 ARG A N 1
ATOM 2085 C CA . ARG A 1 281 ? -16.125 26.406 3.412 1 95.56 281 ARG A CA 1
ATOM 2086 C C . ARG A 1 281 ? -16.078 24.906 3.674 1 95.56 281 ARG A C 1
ATOM 2088 O O . ARG A 1 281 ? -16.109 24.094 2.736 1 95.56 281 ARG A O 1
ATOM 2095 N N . GLY A 1 282 ? -16.062 24.562 4.895 1 97 282 GLY A N 1
ATOM 2096 C CA . GLY A 1 282 ? -15.977 23.156 5.23 1 97 282 GLY A CA 1
ATOM 2097 C C . GLY A 1 282 ? -14.547 22.656 5.371 1 97 282 GLY A C 1
ATOM 2098 O O . GLY A 1 282 ? -13.672 23.391 5.844 1 97 282 GLY A O 1
ATOM 2099 N N . HIS A 1 283 ? -14.438 21.391 5.109 1 98.19 283 HIS A N 1
ATOM 2100 C CA . HIS A 1 283 ? -13.18 20.703 5.359 1 98.19 283 HIS A CA 1
ATOM 2101 C C . HIS A 1 283 ? -12.664 20.016 4.098 1 98.19 283 HIS A C 1
ATOM 2103 O O . HIS A 1 283 ? -12.289 20.703 3.135 1 98.19 283 HIS A O 1
ATOM 2109 N N . VAL A 1 284 ? -12.695 18.734 3.969 1 98.75 284 VAL A N 1
ATOM 2110 C CA . VAL A 1 284 ? -12.117 18.062 2.812 1 98.75 284 VAL A CA 1
ATOM 2111 C C . VAL A 1 284 ? -13.016 18.266 1.594 1 98.75 284 VAL A C 1
ATOM 2113 O O . VAL A 1 284 ? -12.531 18.297 0.46 1 98.75 284 VAL A O 1
ATOM 2116 N N . ASN A 1 285 ? -14.352 18.484 1.777 1 98.75 285 ASN A N 1
ATOM 2117 C CA . ASN A 1 285 ? -15.242 18.797 0.672 1 98.75 285 ASN A CA 1
ATOM 2118 C C . ASN A 1 285 ? -14.766 20.031 -0.094 1 98.75 285 ASN A C 1
ATOM 2120 O O . ASN A 1 285 ? -14.859 20.078 -1.321 1 98.75 285 ASN A O 1
ATOM 2124 N N . ASP A 1 286 ? -14.258 20.969 0.619 1 98.38 286 ASP A N 1
ATOM 2125 C CA . ASP A 1 286 ? -13.75 22.172 -0.008 1 98.38 286 ASP A CA 1
ATOM 2126 C C . ASP A 1 286 ? -12.461 21.906 -0.776 1 98.38 286 ASP A C 1
ATOM 2128 O O . ASP A 1 286 ? -12.211 22.5 -1.822 1 98.38 286 ASP A O 1
ATOM 2132 N N . LEU A 1 287 ? -11.586 21.031 -0.245 1 98.69 287 LEU A N 1
ATOM 2133 C CA . LEU A 1 287 ? -10.367 20.656 -0.958 1 98.69 287 LEU A CA 1
ATOM 2134 C C . LEU A 1 287 ? -10.703 20 -2.293 1 98.69 287 LEU A C 1
ATOM 2136 O O . LEU A 1 287 ? -10.039 20.266 -3.301 1 98.69 287 LEU A O 1
ATOM 2140 N N . VAL A 1 288 ? -11.727 19.141 -2.273 1 98.81 288 VAL A N 1
ATOM 2141 C CA . VAL A 1 288 ? -12.172 18.516 -3.514 1 98.81 288 VAL A CA 1
ATOM 2142 C C . VAL A 1 288 ? -12.625 19.594 -4.5 1 98.81 288 VAL A C 1
ATOM 2144 O O . VAL A 1 288 ? -12.227 19.578 -5.668 1 98.81 288 VAL A O 1
ATOM 2147 N N . ARG A 1 289 ? -13.406 20.531 -4.051 1 98.62 289 ARG A N 1
ATOM 2148 C CA . ARG A 1 289 ? -13.875 21.625 -4.898 1 98.62 289 ARG A CA 1
ATOM 2149 C C . ARG A 1 289 ? -12.711 22.391 -5.5 1 98.62 289 ARG A C 1
ATOM 2151 O O . ARG A 1 289 ? -12.695 22.672 -6.699 1 98.62 289 ARG A O 1
ATOM 2158 N N . ILE A 1 290 ? -11.742 22.734 -4.668 1 98.38 290 ILE A N 1
ATOM 2159 C CA . ILE A 1 290 ? -10.586 23.516 -5.113 1 98.38 290 ILE A CA 1
ATOM 2160 C C . ILE A 1 290 ? -9.805 22.703 -6.152 1 98.38 290 ILE A C 1
ATOM 2162 O O . ILE A 1 290 ? -9.336 23.266 -7.152 1 98.38 290 ILE A O 1
ATOM 2166 N N . ALA A 1 291 ? -9.641 21.406 -5.918 1 98.69 291 ALA A N 1
ATOM 2167 C CA . ALA A 1 291 ? -8.969 20.547 -6.887 1 98.69 291 ALA A CA 1
ATOM 2168 C C . ALA A 1 291 ? -9.68 20.578 -8.234 1 98.69 291 ALA A C 1
ATOM 2170 O O . ALA A 1 291 ? -9.031 20.672 -9.281 1 98.69 291 ALA A O 1
ATOM 2171 N N . LEU A 1 292 ? -11.016 20.547 -8.219 1 98.69 292 LEU A N 1
ATOM 2172 C CA . LEU A 1 292 ? -11.805 20.594 -9.445 1 98.69 292 LEU A CA 1
ATOM 2173 C C . LEU A 1 292 ? -11.625 21.922 -10.164 1 98.69 292 LEU A C 1
ATOM 2175 O O . LEU A 1 292 ? -11.43 21.953 -11.375 1 98.69 292 LEU A O 1
ATOM 2179 N N . GLU A 1 293 ? -11.648 22.938 -9.391 1 98.25 293 GLU A N 1
ATOM 2180 C CA . GLU A 1 293 ? -11.461 24.281 -9.953 1 98.25 293 GLU A CA 1
ATOM 2181 C C . GLU A 1 293 ? -10.086 24.406 -10.594 1 98.25 293 GLU A C 1
ATOM 2183 O O . GLU A 1 293 ? -9.922 25.156 -11.562 1 98.25 293 GLU A O 1
ATOM 2188 N N . ALA A 1 294 ? -9.156 23.688 -10.078 1 98.25 294 ALA A N 1
ATOM 2189 C CA . ALA A 1 294 ? -7.785 23.75 -10.586 1 98.25 294 ALA A CA 1
ATOM 2190 C C . ALA A 1 294 ? -7.602 22.797 -11.766 1 98.25 294 ALA A C 1
ATOM 2192 O O . ALA A 1 294 ? -6.488 22.656 -12.281 1 98.25 294 ALA A O 1
ATOM 2193 N N . GLY A 1 295 ? -8.609 22.078 -12.156 1 98.5 295 GLY A N 1
ATOM 2194 C CA . GLY A 1 295 ? -8.586 21.297 -13.391 1 98.5 295 GLY A CA 1
ATOM 2195 C C . GLY A 1 295 ? -8.383 19.812 -13.156 1 98.5 295 GLY A C 1
ATOM 2196 O O . GLY A 1 295 ? -8.234 19.047 -14.109 1 98.5 295 GLY A O 1
ATOM 2197 N N . ILE A 1 296 ? -8.352 19.359 -11.992 1 98.62 296 ILE A N 1
ATOM 2198 C CA . ILE A 1 296 ? -8.32 17.938 -11.711 1 98.62 296 ILE A CA 1
ATOM 2199 C C . ILE A 1 296 ? -9.703 17.328 -11.914 1 98.62 296 ILE A C 1
ATOM 2201 O O . ILE A 1 296 ? -10.711 17.922 -11.5 1 98.62 296 ILE A O 1
ATOM 2205 N N . SER A 1 297 ? -9.805 16.203 -12.602 1 98.5 297 SER A N 1
ATOM 2206 C CA . SER A 1 297 ? -11.102 15.586 -12.844 1 98.5 297 SER A CA 1
ATOM 2207 C C . SER A 1 297 ? -11.789 15.188 -11.539 1 98.5 297 SER A C 1
ATOM 2209 O O . SER A 1 297 ? -11.125 15.031 -10.516 1 98.5 297 SER A O 1
ATOM 2211 N N . LEU A 1 298 ? -13.078 15.07 -11.531 1 98.62 298 LEU A N 1
ATOM 2212 C CA . LEU A 1 298 ? -13.828 14.68 -10.344 1 98.62 298 LEU A CA 1
ATOM 2213 C C . LEU A 1 298 ? -13.336 13.352 -9.797 1 98.62 298 LEU A C 1
ATOM 2215 O O . LEU A 1 298 ? -13.086 13.227 -8.594 1 98.62 298 LEU A O 1
ATOM 2219 N N . GLU A 1 299 ? -13.172 12.352 -10.672 1 98.56 299 GLU A N 1
ATOM 2220 C CA . GLU A 1 299 ? -12.742 11.016 -10.266 1 98.56 299 GLU A CA 1
ATOM 2221 C C . GLU A 1 299 ? -11.359 11.055 -9.617 1 98.56 299 GLU A C 1
ATOM 2223 O O . GLU A 1 299 ? -11.141 10.43 -8.578 1 98.56 299 GLU A O 1
ATOM 2228 N N . ASP A 1 300 ? -10.438 11.828 -10.234 1 98.56 300 ASP A N 1
ATOM 2229 C CA . ASP A 1 300 ? -9.094 11.945 -9.664 1 98.56 300 ASP A CA 1
ATOM 2230 C C . ASP A 1 300 ? -9.133 12.664 -8.312 1 98.56 300 ASP A C 1
ATOM 2232 O O . ASP A 1 300 ? -8.453 12.258 -7.371 1 98.56 300 ASP A O 1
ATOM 2236 N N . ALA A 1 301 ? -9.906 13.688 -8.195 1 98.88 301 ALA A N 1
ATOM 2237 C CA . ALA A 1 301 ? -10.016 14.43 -6.941 1 98.88 301 ALA A CA 1
ATOM 2238 C C . ALA A 1 301 ? -10.562 13.539 -5.824 1 98.88 301 ALA A C 1
ATOM 2240 O O . ALA A 1 301 ? -10.102 13.617 -4.684 1 98.88 301 ALA A O 1
ATOM 2241 N N . LEU A 1 302 ? -11.539 12.711 -6.172 1 98.88 302 LEU A N 1
ATOM 2242 C CA . LEU A 1 302 ? -12.117 11.797 -5.191 1 98.88 302 LEU A CA 1
ATOM 2243 C C . LEU A 1 302 ? -11.086 10.758 -4.754 1 98.88 302 LEU A C 1
ATOM 2245 O O . LEU A 1 302 ? -11.023 10.391 -3.578 1 98.88 302 LEU A O 1
ATOM 2249 N N . VAL A 1 303 ? -10.258 10.297 -5.695 1 98.75 303 VAL A N 1
ATOM 2250 C CA . VAL A 1 303 ? -9.18 9.367 -5.355 1 98.75 303 VAL A CA 1
ATOM 2251 C C . VAL A 1 303 ? -8.219 10.031 -4.371 1 98.75 303 VAL A C 1
ATOM 2253 O O . VAL A 1 303 ? -7.832 9.422 -3.369 1 98.75 303 VAL A O 1
ATOM 2256 N N . LEU A 1 304 ? -7.898 11.289 -4.555 1 98.88 304 LEU A N 1
ATOM 2257 C CA . LEU A 1 304 ? -6.949 12.031 -3.73 1 98.88 304 LEU A CA 1
ATOM 2258 C C . LEU A 1 304 ? -7.523 12.289 -2.342 1 98.88 304 LEU A C 1
ATOM 2260 O O . LEU A 1 304 ? -6.773 12.531 -1.392 1 98.88 304 LEU A O 1
ATOM 2264 N N . ALA A 1 305 ? -8.867 12.156 -2.197 1 98.88 305 ALA A N 1
ATOM 2265 C CA . ALA A 1 305 ? -9.531 12.531 -0.948 1 98.88 305 ALA A CA 1
ATOM 2266 C C . ALA A 1 305 ? -10.039 11.297 -0.211 1 98.88 305 ALA A C 1
ATOM 2268 O O . ALA A 1 305 ? -10.625 11.406 0.868 1 98.88 305 ALA A O 1
ATOM 2269 N N . THR A 1 306 ? -9.898 10.094 -0.783 1 98.75 306 THR A N 1
ATOM 2270 C CA . THR A 1 306 ? -10.484 8.898 -0.187 1 98.75 306 THR A CA 1
ATOM 2271 C C . THR A 1 306 ? -9.492 7.738 -0.203 1 98.75 306 THR A C 1
ATOM 2273 O O . THR A 1 306 ? -8.766 7.527 0.768 1 98.75 306 THR A O 1
ATOM 2276 N N . LEU A 1 307 ? -9.203 7.234 -1.417 1 98.5 307 LEU A N 1
ATOM 2277 C CA . LEU A 1 307 ? -8.391 6.031 -1.587 1 98.5 307 LEU A CA 1
ATOM 2278 C C . LEU A 1 307 ? -6.938 6.301 -1.218 1 98.5 307 LEU A C 1
ATOM 2280 O O . LEU A 1 307 ? -6.324 5.523 -0.481 1 98.5 307 LEU A O 1
ATOM 2284 N N . ASN A 1 308 ? -6.375 7.383 -1.713 1 98.62 308 ASN A N 1
ATOM 2285 C CA . ASN A 1 308 ? -4.938 7.605 -1.6 1 98.62 308 ASN A CA 1
ATOM 2286 C C . ASN A 1 308 ? -4.523 7.867 -0.154 1 98.62 308 ASN A C 1
ATOM 2288 O O . ASN A 1 308 ? -3.561 7.281 0.337 1 98.62 308 ASN A O 1
ATOM 2292 N N . PRO A 1 309 ? -5.262 8.758 0.587 1 98.62 309 PRO A N 1
ATOM 2293 C CA . PRO A 1 309 ? -4.871 8.906 1.991 1 98.62 309 PRO A CA 1
ATOM 2294 C C . PRO A 1 309 ? -5.039 7.621 2.789 1 98.62 309 PRO A C 1
ATOM 2296 O O . PRO A 1 309 ? -4.238 7.332 3.68 1 98.62 309 PRO A O 1
ATOM 2299 N N . ALA A 1 310 ? -6.109 6.84 2.52 1 97.5 310 ALA A N 1
ATOM 2300 C CA . ALA A 1 310 ? -6.281 5.547 3.172 1 97.5 310 ALA A CA 1
ATOM 2301 C C . ALA A 1 310 ? -5.109 4.617 2.871 1 97.5 310 ALA A C 1
ATOM 2303 O O . ALA A 1 310 ? -4.594 3.947 3.77 1 97.5 310 ALA A O 1
ATOM 2304 N N . THR A 1 311 ? -4.668 4.637 1.61 1 95.88 311 THR A N 1
ATOM 2305 C CA . THR A 1 311 ? -3.555 3.805 1.17 1 95.88 311 THR A CA 1
ATOM 2306 C C . THR A 1 311 ? -2.264 4.215 1.87 1 95.88 311 THR A C 1
ATOM 2308 O O . THR A 1 311 ? -1.542 3.369 2.4 1 95.88 311 THR A O 1
ATOM 2311 N N . TYR A 1 312 ? -1.949 5.438 1.931 1 97.12 312 TYR A N 1
ATOM 2312 C CA . TYR A 1 312 ? -0.715 5.914 2.547 1 97.12 312 TYR A CA 1
ATOM 2313 C C . TYR A 1 312 ? -0.653 5.516 4.02 1 97.12 312 TYR A C 1
ATOM 2315 O O . TYR A 1 312 ? 0.352 4.969 4.477 1 97.12 312 TYR A O 1
ATOM 2323 N N . HIS A 1 313 ? -1.738 5.688 4.719 1 96.19 313 HIS A N 1
ATOM 2324 C CA . HIS A 1 313 ? -1.715 5.547 6.168 1 96.19 313 HIS A CA 1
ATOM 2325 C C . HIS A 1 313 ? -2.049 4.117 6.586 1 96.19 313 HIS A C 1
ATOM 2327 O O . HIS A 1 313 ? -2.195 3.832 7.777 1 96.19 313 HIS A O 1
ATOM 2333 N N . GLY A 1 314 ? -2.227 3.242 5.625 1 92.38 314 GLY A N 1
ATOM 2334 C CA . GLY A 1 314 ? -2.514 1.851 5.938 1 92.38 314 GLY A CA 1
ATOM 2335 C C . GLY A 1 314 ? -3.914 1.639 6.484 1 92.38 314 GLY A C 1
ATOM 2336 O O . GLY A 1 314 ? -4.156 0.692 7.234 1 92.38 314 GLY A O 1
ATOM 2337 N N . LEU A 1 315 ? -4.82 2.549 6.203 1 93.5 315 LEU A N 1
ATOM 2338 C CA . LEU A 1 315 ? -6.23 2.408 6.551 1 93.5 315 LEU A CA 1
ATOM 2339 C C . LEU A 1 315 ? -6.988 1.654 5.465 1 93.5 315 LEU A C 1
ATOM 2341 O O . LEU A 1 315 ? -7.969 2.164 4.922 1 93.5 315 LEU A O 1
ATOM 2345 N N . THR A 1 316 ? -6.605 0.414 5.227 1 87.75 316 THR A N 1
ATOM 2346 C CA . THR A 1 316 ? -7.031 -0.355 4.062 1 87.75 316 THR A CA 1
ATOM 2347 C C . THR A 1 316 ? -8.523 -0.671 4.141 1 87.75 316 THR A C 1
ATOM 2349 O O . THR A 1 316 ? -9.133 -1.062 3.143 1 87.75 316 THR A O 1
ATOM 2352 N N . HIS A 1 317 ? -9.109 -0.49 5.316 1 93.44 317 HIS A N 1
ATOM 2353 C CA . HIS A 1 317 ? -10.531 -0.748 5.488 1 93.44 317 HIS A CA 1
ATOM 2354 C C . HIS A 1 317 ? -11.367 0.469 5.094 1 93.44 317 HIS A C 1
ATOM 2356 O O . HIS A 1 317 ? -12.594 0.408 5.09 1 93.44 317 HIS A O 1
ATOM 2362 N N . LEU A 1 318 ? -10.719 1.562 4.707 1 96.69 318 LEU A N 1
ATOM 2363 C CA . LEU A 1 318 ? -11.391 2.793 4.312 1 96.69 318 LEU A CA 1
ATOM 2364 C C . LEU A 1 318 ? -11.055 3.168 2.875 1 96.69 318 LEU A C 1
ATOM 2366 O O . LEU A 1 318 ? -10.219 2.512 2.24 1 96.69 318 LEU A O 1
ATOM 2370 N N . GLY A 1 319 ? -11.695 4.184 2.35 1 97.81 319 GLY A N 1
ATOM 2371 C CA . GLY A 1 319 ? -11.344 4.805 1.083 1 97.81 319 GLY A CA 1
ATOM 2372 C C . GLY A 1 319 ? -11.969 4.117 -0.116 1 97.81 319 GLY A C 1
ATOM 2373 O O . GLY A 1 319 ? -11.797 4.566 -1.252 1 97.81 319 GLY A O 1
ATOM 2374 N N . HIS A 1 320 ? -12.648 3.055 0.061 1 97.81 320 HIS A N 1
ATOM 2375 C CA . HIS A 1 320 ? -13.375 2.281 -0.939 1 97.81 320 HIS A CA 1
ATOM 2376 C C . HIS A 1 320 ? -14.547 1.523 -0.312 1 97.81 320 HIS A C 1
ATOM 2378 O O . HIS A 1 320 ? -14.445 1.054 0.824 1 97.81 320 HIS A O 1
ATOM 2384 N N . LEU A 1 321 ? -15.656 1.421 -1.041 1 98.12 321 LEU A N 1
ATOM 2385 C CA . LEU A 1 321 ? -16.844 0.784 -0.499 1 98.12 321 LEU A CA 1
ATOM 2386 C C . LEU A 1 321 ? -17.016 -0.628 -1.051 1 98.12 321 LEU A C 1
ATOM 2388 O O . LEU A 1 321 ? -18.078 -0.983 -1.555 1 98.12 321 LEU A O 1
ATOM 2392 N N . GLY A 1 322 ? -16 -1.423 -0.97 1 96.94 322 GLY A N 1
ATOM 2393 C CA . GLY A 1 322 ? -16.047 -2.818 -1.38 1 96.94 322 GLY A CA 1
ATOM 2394 C C . GLY A 1 322 ? -16.422 -3.758 -0.249 1 96.94 322 GLY A C 1
ATOM 2395 O O . GLY A 1 322 ? -16.391 -3.371 0.922 1 96.94 322 GLY A O 1
ATOM 2396 N N . PRO A 1 323 ? -16.797 -5.031 -0.59 1 97.38 323 PRO A N 1
ATOM 2397 C CA . PRO A 1 323 ? -17.109 -6.012 0.452 1 97.38 323 PRO A CA 1
ATOM 2398 C C . PRO A 1 323 ? -15.953 -6.211 1.437 1 97.38 323 PRO A C 1
ATOM 2400 O O . PRO A 1 323 ? -14.805 -6.371 1.023 1 97.38 323 PRO A O 1
ATOM 2403 N N . GLY A 1 324 ? -16.328 -6.133 2.738 1 96.38 324 GLY A N 1
ATOM 2404 C CA . GLY A 1 324 ? -15.32 -6.312 3.775 1 96.38 324 GLY A CA 1
ATOM 2405 C C . GLY A 1 324 ? -14.797 -5.004 4.328 1 96.38 324 GLY A C 1
ATOM 2406 O O . GLY A 1 324 ? -14.109 -4.988 5.355 1 96.38 324 GLY A O 1
ATOM 2407 N N . ARG A 1 325 ? -15.125 -3.891 3.773 1 96.5 325 ARG A N 1
ATOM 2408 C CA . ARG A 1 325 ? -14.602 -2.594 4.195 1 96.5 325 ARG A CA 1
ATOM 2409 C C . ARG A 1 325 ? -15.633 -1.836 5.031 1 96.5 325 ARG A C 1
ATOM 2411 O O . ARG A 1 325 ? -16.828 -2.137 4.977 1 96.5 325 ARG A O 1
ATOM 2418 N N . GLN A 1 326 ? -15.148 -0.961 5.816 1 97.19 326 GLN A N 1
ATOM 2419 C CA . GLN A 1 326 ? -16.016 -0.169 6.688 1 97.19 326 GLN A CA 1
ATOM 2420 C C . GLN A 1 326 ? -16.984 0.683 5.871 1 97.19 326 GLN A C 1
ATOM 2422 O O . GLN A 1 326 ? -16.594 1.278 4.863 1 97.19 326 GLN A O 1
ATOM 2427 N N . ALA A 1 327 ? -18.203 0.676 6.289 1 98.06 327 ALA A N 1
ATOM 2428 C CA . ALA A 1 327 ? -19.25 1.386 5.562 1 98.06 327 ALA A CA 1
ATOM 2429 C C . ALA A 1 327 ? -19.25 2.871 5.914 1 98.06 327 ALA A C 1
ATOM 2431 O O . ALA A 1 327 ? -20.219 3.381 6.473 1 98.06 327 ALA A O 1
ATOM 2432 N N . ASP A 1 328 ? -18.219 3.604 5.574 1 98.56 328 ASP A N 1
ATOM 2433 C CA . ASP A 1 328 ? -18.109 5.055 5.68 1 98.56 328 ASP A CA 1
ATOM 2434 C C . ASP A 1 328 ? -18.281 5.723 4.316 1 98.56 328 ASP A C 1
ATOM 2436 O O . ASP A 1 328 ? -17.438 5.543 3.424 1 98.56 328 ASP A O 1
ATOM 2440 N N . PHE A 1 329 ? -19.344 6.5 4.152 1 98.69 329 PHE A N 1
ATOM 2441 C CA . PHE A 1 329 ? -19.578 7.09 2.84 1 98.69 329 PHE A CA 1
ATOM 2442 C C . PHE A 1 329 ? -20.469 8.328 2.961 1 98.69 329 PHE A C 1
ATOM 2444 O O . PHE A 1 329 ? -21.031 8.594 4.02 1 98.69 329 PHE A O 1
ATOM 2451 N N . VAL A 1 330 ? -20.469 9.117 1.956 1 98.81 330 VAL A N 1
ATOM 2452 C CA . VAL A 1 330 ? -21.297 10.312 1.862 1 98.81 330 VAL A CA 1
ATOM 2453 C C . VAL A 1 330 ? -22.219 10.203 0.647 1 98.81 330 VAL A C 1
ATOM 2455 O O . VAL A 1 330 ? -21.891 9.547 -0.338 1 98.81 330 VAL A O 1
ATOM 2458 N N . VAL A 1 331 ? -23.391 10.797 0.743 1 98.81 331 VAL A N 1
ATOM 2459 C CA . VAL A 1 331 ? -24.391 10.797 -0.308 1 98.81 331 VAL A CA 1
ATOM 2460 C C . VAL A 1 331 ? -24.641 12.227 -0.791 1 98.81 331 VAL A C 1
ATOM 2462 O O . VAL A 1 331 ? -24.844 13.133 0.018 1 98.81 331 VAL A O 1
ATOM 2465 N N . TYR A 1 332 ? -24.516 12.406 -2.041 1 98.81 332 TYR A N 1
ATOM 2466 C CA . TYR A 1 332 ? -24.891 13.672 -2.664 1 98.81 332 TYR A CA 1
ATOM 2467 C C . TYR A 1 332 ? -26.109 13.492 -3.562 1 98.81 332 TYR A C 1
ATOM 2469 O O . TYR A 1 332 ? -26.312 12.422 -4.145 1 98.81 332 TYR A O 1
ATOM 2477 N N . ARG A 1 333 ? -26.906 14.562 -3.738 1 98.06 333 ARG A N 1
ATOM 2478 C CA . ARG A 1 333 ? -28.078 14.523 -4.594 1 98.06 333 ARG A CA 1
ATOM 2479 C C . ARG A 1 333 ? -27.688 14.516 -6.07 1 98.06 333 ARG A C 1
ATOM 2481 O O . ARG A 1 333 ? -28.453 14.023 -6.91 1 98.06 333 ARG A O 1
ATOM 2488 N N . SER A 1 334 ? -26.5 15.047 -6.328 1 97.81 334 SER A N 1
ATOM 2489 C CA . SER A 1 334 ? -25.953 15.078 -7.684 1 97.81 334 SER A CA 1
ATOM 2490 C C . SER A 1 334 ? -24.453 15.312 -7.672 1 97.81 334 SER A C 1
ATOM 2492 O O . SER A 1 334 ? -23.891 15.75 -6.664 1 97.81 334 SER A O 1
ATOM 2494 N N . ARG A 1 335 ? -23.844 15.016 -8.805 1 97.5 335 ARG A N 1
ATOM 2495 C CA . ARG A 1 335 ? -22.438 15.328 -8.961 1 97.5 335 ARG A CA 1
ATOM 2496 C C . ARG A 1 335 ? -22.188 16.828 -8.867 1 97.5 335 ARG A C 1
ATOM 2498 O O . ARG A 1 335 ? -21.156 17.266 -8.359 1 97.5 335 ARG A O 1
ATOM 2505 N N . ALA A 1 336 ? -23.141 17.609 -9.305 1 97.81 336 ALA A N 1
ATOM 2506 C CA . ALA A 1 336 ? -23.031 19.062 -9.289 1 97.81 336 ALA A CA 1
ATOM 2507 C C . ALA A 1 336 ? -22.906 19.594 -7.863 1 97.81 336 ALA A C 1
ATOM 2509 O O . ALA A 1 336 ? -22.141 20.516 -7.602 1 97.81 336 ALA A O 1
ATOM 2510 N N . GLU A 1 337 ? -23.656 19.016 -6.965 1 97.75 337 GLU A N 1
ATOM 2511 C CA . GLU A 1 337 ? -23.578 19.438 -5.57 1 97.75 337 GLU A CA 1
ATOM 2512 C C . GLU A 1 337 ? -22.203 19.141 -4.984 1 97.75 337 GLU A C 1
ATOM 2514 O O . GLU A 1 337 ? -21.641 19.953 -4.246 1 97.75 337 GLU A O 1
ATOM 2519 N N . LEU A 1 338 ? -21.766 17.969 -5.32 1 98.19 338 LEU A N 1
ATOM 2520 C CA . LEU A 1 338 ? -20.422 17.562 -4.887 1 98.19 338 LEU A CA 1
ATOM 2521 C C . LEU A 1 338 ? -19.359 18.5 -5.453 1 98.19 338 LEU A C 1
ATOM 2523 O O . LEU A 1 338 ? -18.5 18.969 -4.719 1 98.19 338 LEU A O 1
ATOM 2527 N N . GLU A 1 339 ? -19.469 18.828 -6.723 1 98.31 339 GLU A N 1
ATOM 2528 C CA . GLU A 1 339 ? -18.484 19.656 -7.418 1 98.31 339 GLU A CA 1
ATOM 2529 C C . GLU A 1 339 ? -18.516 21.094 -6.891 1 98.31 339 GLU A C 1
ATOM 2531 O O . GLU A 1 339 ? -17.5 21.781 -6.926 1 98.31 339 GLU A O 1
ATOM 2536 N N . ALA A 1 340 ? -19.625 21.5 -6.312 1 97.75 340 ALA A N 1
ATOM 2537 C CA . ALA A 1 340 ? -19.781 22.844 -5.797 1 97.75 340 ALA A CA 1
ATOM 2538 C C . ALA A 1 340 ? -19.25 22.953 -4.367 1 97.75 340 ALA A C 1
ATOM 2540 O O . ALA A 1 340 ? -19.203 24.047 -3.795 1 97.75 340 ALA A O 1
ATOM 2541 N N . GLY A 1 341 ? -18.828 21.859 -3.824 1 97.62 341 GLY A N 1
ATOM 2542 C CA . GLY A 1 341 ? -18.297 21.859 -2.473 1 97.62 341 GLY A CA 1
ATOM 2543 C C . GLY A 1 341 ? -19.359 21.969 -1.405 1 97.62 341 GLY A C 1
ATOM 2544 O O . GLY A 1 341 ? -19.078 22.375 -0.276 1 97.62 341 GLY A O 1
ATOM 2545 N N . ARG A 1 342 ? -20.578 21.594 -1.721 1 97.5 342 ARG A N 1
ATOM 2546 C CA . ARG A 1 342 ? -21.688 21.641 -0.767 1 97.5 342 ARG A CA 1
ATOM 2547 C C . ARG A 1 342 ? -21.562 20.516 0.261 1 97.5 342 ARG A C 1
ATOM 2549 O O . ARG A 1 342 ? -20.859 19.531 0.034 1 97.5 342 ARG A O 1
ATOM 2556 N N . PRO A 1 343 ? -22.203 20.75 1.447 1 98 343 PRO A N 1
ATOM 2557 C CA . PRO A 1 343 ? -22.312 19.609 2.348 1 98 343 PRO A CA 1
ATOM 2558 C C . PRO A 1 343 ? -23.031 18.422 1.715 1 98 343 PRO A C 1
ATOM 2560 O O . PRO A 1 343 ? -23.984 18.609 0.956 1 98 343 PRO A O 1
ATOM 2563 N N . PRO A 1 344 ? -22.609 17.234 1.971 1 98.69 344 PRO A N 1
ATOM 2564 C CA . PRO A 1 344 ? -23.375 16.078 1.507 1 98.69 344 PRO A CA 1
ATOM 2565 C C . PRO A 1 344 ? -24.797 16.047 2.053 1 98.69 344 PRO A C 1
ATOM 2567 O O . PRO A 1 344 ? -25.047 16.578 3.141 1 98.69 344 PRO A O 1
ATOM 2570 N N . ALA A 1 345 ? -25.688 15.43 1.326 1 98.69 345 ALA A N 1
ATOM 2571 C CA . ALA A 1 345 ? -27.047 15.234 1.795 1 98.69 345 ALA A CA 1
ATOM 2572 C C . ALA A 1 345 ? -27.094 14.32 3.018 1 98.69 345 ALA A C 1
ATOM 2574 O O . ALA A 1 345 ? -27.906 14.523 3.926 1 98.69 345 ALA A O 1
ATOM 2575 N N . MET A 1 346 ? -26.25 13.273 3.008 1 98.75 346 MET A N 1
ATOM 2576 C CA . MET A 1 346 ? -26.125 12.336 4.121 1 98.75 346 MET A CA 1
ATOM 2577 C C . MET A 1 346 ? -24.672 11.922 4.328 1 98.75 346 MET A C 1
ATOM 2579 O O . MET A 1 346 ? -23.906 11.828 3.369 1 98.75 346 MET A O 1
ATOM 2583 N N . VAL A 1 347 ? -24.281 11.695 5.57 1 98.88 347 VAL A N 1
ATOM 2584 C CA . VAL A 1 347 ? -22.984 11.125 5.934 1 98.88 347 VAL A CA 1
ATOM 2585 C C . VAL A 1 347 ? -23.203 9.875 6.789 1 98.88 347 VAL A C 1
ATOM 2587 O O . VAL A 1 347 ? -23.953 9.906 7.77 1 98.88 347 VAL A O 1
ATOM 2590 N N . PHE A 1 348 ? -22.578 8.805 6.398 1 98.75 348 PHE A N 1
ATOM 2591 C CA . PHE A 1 348 ? -22.656 7.551 7.137 1 98.75 348 PHE A CA 1
ATOM 2592 C C . PHE A 1 348 ? -21.297 7.184 7.727 1 98.75 348 PHE A C 1
ATOM 2594 O O . PHE A 1 348 ? -20.266 7.332 7.062 1 98.75 348 PHE A O 1
ATOM 2601 N N . HIS A 1 349 ? -21.266 6.785 8.961 1 98.12 349 HIS A N 1
ATOM 2602 C CA . HIS A 1 349 ? -20.125 6.184 9.641 1 98.12 349 HIS A CA 1
ATOM 2603 C C . HIS A 1 349 ? -20.453 4.785 10.148 1 98.12 349 HIS A C 1
ATOM 2605 O O . HIS A 1 349 ? -21.359 4.617 10.961 1 98.12 349 HIS A O 1
ATOM 2611 N N . ARG A 1 350 ? -19.719 3.801 9.625 1 96.88 350 ARG A N 1
ATOM 2612 C CA . ARG A 1 350 ? -19.984 2.402 9.961 1 96.88 350 ARG A CA 1
ATOM 2613 C C . ARG A 1 350 ? -21.438 2.035 9.703 1 96.88 350 ARG A C 1
ATOM 2615 O O . ARG A 1 350 ? -22.094 1.425 10.555 1 96.88 350 ARG A O 1
ATOM 2622 N N . GLY A 1 351 ? -21.906 2.559 8.633 1 96.81 351 GLY A N 1
ATOM 2623 C CA . GLY A 1 351 ? -23.234 2.178 8.172 1 96.81 351 GLY A CA 1
ATOM 2624 C C . GLY A 1 351 ? -24.359 2.922 8.875 1 96.81 351 GLY A C 1
ATOM 2625 O O . GLY A 1 351 ? -25.531 2.703 8.594 1 96.81 351 GLY A O 1
ATOM 2626 N N . ARG A 1 352 ? -24.047 3.783 9.75 1 96.81 352 ARG A N 1
ATOM 2627 C CA . ARG A 1 352 ? -25.047 4.543 10.484 1 96.81 352 ARG A CA 1
ATOM 2628 C C . ARG A 1 352 ? -25.109 5.992 10.008 1 96.81 352 ARG A C 1
ATOM 2630 O O . ARG A 1 352 ? -24.062 6.633 9.836 1 96.81 352 ARG A O 1
ATOM 2637 N N . LEU A 1 353 ? -26.297 6.504 9.805 1 98.25 353 LEU A N 1
ATOM 2638 C CA . LEU A 1 353 ? -26.484 7.906 9.445 1 98.25 353 LEU A CA 1
ATOM 2639 C C . LEU A 1 353 ? -26.047 8.82 10.586 1 98.25 353 LEU A C 1
ATOM 2641 O O . LEU A 1 353 ? -26.578 8.727 11.695 1 98.25 353 LEU A O 1
ATOM 2645 N N . VAL A 1 354 ? -25.094 9.695 10.32 1 98.44 354 VAL A N 1
ATOM 2646 C CA . VAL A 1 354 ? -24.562 10.492 11.422 1 98.44 354 VAL A CA 1
ATOM 2647 C C . VAL A 1 354 ? -24.766 11.977 11.133 1 98.44 354 VAL A C 1
ATOM 2649 O O . VAL A 1 354 ? -24.719 12.812 12.039 1 98.44 354 VAL A O 1
ATOM 2652 N N . ALA A 1 355 ? -24.953 12.367 9.891 1 98.69 355 ALA A N 1
ATOM 2653 C CA . ALA A 1 355 ? -25.203 13.758 9.531 1 98.69 355 ALA A CA 1
ATOM 2654 C C . ALA A 1 355 ? -26.125 13.859 8.312 1 98.69 355 ALA A C 1
ATOM 2656 O O . ALA A 1 355 ? -26.141 12.961 7.473 1 98.69 355 ALA A O 1
ATOM 2657 N N . GLU A 1 356 ? -26.875 14.922 8.219 1 98.31 356 GLU A N 1
ATOM 2658 C CA . GLU A 1 356 ? -27.781 15.234 7.117 1 98.31 356 GLU A CA 1
ATOM 2659 C C . GLU A 1 356 ? -27.781 16.734 6.82 1 98.31 356 GLU A C 1
ATOM 2661 O O . GLU A 1 356 ? -27.953 17.547 7.727 1 98.31 356 GLU A O 1
ATOM 2666 N N . ASP A 1 357 ? -27.594 17.047 5.609 1 97.06 357 ASP A N 1
ATOM 2667 C CA . ASP A 1 357 ? -27.688 18.422 5.109 1 97.06 357 ASP A CA 1
ATOM 2668 C C . ASP A 1 357 ? -26.859 19.375 5.965 1 97.06 357 ASP A C 1
ATOM 2670 O O . ASP A 1 357 ? -27.359 20.406 6.41 1 97.06 357 ASP A O 1
ATOM 2674 N N . GLY A 1 358 ? -25.672 18.922 6.301 1 96.25 358 GLY A N 1
ATOM 2675 C CA . GLY A 1 358 ? -24.688 19.781 6.934 1 96.25 358 GLY A CA 1
ATOM 2676 C C . GLY A 1 358 ? -24.812 19.828 8.445 1 96.25 358 GLY A C 1
ATOM 2677 O O . GLY A 1 358 ? -24.172 20.641 9.102 1 96.25 358 GLY A O 1
ATOM 2678 N N . ARG A 1 359 ? -25.641 18.953 9.016 1 96.19 359 ARG A N 1
ATOM 2679 C CA . ARG A 1 359 ? -25.828 18.922 10.461 1 96.19 359 ARG A CA 1
ATOM 2680 C C . ARG A 1 359 ? -25.734 17.5 11.008 1 96.19 359 ARG A C 1
ATOM 2682 O O . ARG A 1 359 ? -26.219 16.562 10.375 1 96.19 359 ARG A O 1
ATOM 2689 N N . LEU A 1 360 ? -25.172 17.375 12.211 1 97.06 360 LEU A N 1
ATOM 2690 C CA . LEU A 1 360 ? -25.172 16.094 12.891 1 97.06 360 LEU A CA 1
ATOM 2691 C C . LEU A 1 360 ? -26.594 15.664 13.258 1 97.06 360 LEU A C 1
ATOM 2693 O O . LEU A 1 360 ? -27.406 16.5 13.648 1 97.06 360 LEU A O 1
ATOM 2697 N N . VAL A 1 361 ? -26.859 14.398 13.117 1 97.69 361 VAL A N 1
ATOM 2698 C CA . VAL A 1 361 ? -28.172 13.891 13.516 1 97.69 361 VAL A CA 1
ATOM 2699 C C . VAL A 1 361 ? -28.016 12.906 14.672 1 97.69 361 VAL A C 1
ATOM 2701 O O . VAL A 1 361 ? -28.969 12.211 15.031 1 97.69 361 VAL A O 1
ATOM 2704 N N . VAL A 1 362 ? -26.797 12.766 15.188 1 95.69 362 VAL A N 1
ATOM 2705 C CA . VAL A 1 362 ? -26.516 11.961 16.375 1 95.69 362 VAL A CA 1
ATOM 2706 C C . VAL A 1 362 ? -25.969 12.852 17.484 1 95.69 362 VAL A C 1
ATOM 2708 O O . VAL A 1 362 ? -25.375 13.906 17.219 1 95.69 362 VAL A O 1
ATOM 2711 N N . GLU A 1 363 ? -26.156 12.414 18.703 1 91.69 363 GLU A N 1
ATOM 2712 C CA . GLU A 1 363 ? -25.578 13.125 19.844 1 91.69 363 GLU A CA 1
ATOM 2713 C C . GLU A 1 363 ? -24.141 12.664 20.109 1 91.69 363 GLU A C 1
ATOM 2715 O O . GLU A 1 363 ? -23.859 11.469 20.125 1 91.69 363 GLU A O 1
ATOM 2720 N N . LEU A 1 364 ? -23.297 13.633 20.156 1 91.56 364 LEU A N 1
ATOM 2721 C CA . LEU A 1 364 ? -21.922 13.289 20.516 1 91.56 364 LEU A CA 1
ATOM 2722 C C . LEU A 1 364 ? -21.75 13.227 22.031 1 91.56 364 LEU A C 1
ATOM 2724 O O . LEU A 1 364 ? -22.328 14.039 22.766 1 91.56 364 LEU A O 1
ATOM 2728 N N . PRO A 1 365 ? -21.109 12.188 22.453 1 84.62 365 PRO A N 1
ATOM 2729 C CA . PRO A 1 365 ? -20.734 12.258 23.875 1 84.62 365 PRO A CA 1
ATOM 2730 C C . PRO A 1 365 ? -19.859 13.469 24.188 1 84.62 365 PRO A C 1
ATOM 2732 O O . PRO A 1 365 ? -18.906 13.75 23.469 1 84.62 365 PRO A O 1
ATOM 2735 N N . ARG A 1 366 ? -20.406 14.258 25.047 1 78 366 ARG A N 1
ATOM 2736 C CA . ARG A 1 366 ? -19.562 15.391 25.422 1 78 366 ARG A CA 1
ATOM 2737 C C . ARG A 1 366 ? -18.312 14.93 26.141 1 78 366 ARG A C 1
ATOM 2739 O O . ARG A 1 366 ? -18.375 14.102 27.062 1 78 366 ARG A O 1
ATOM 2746 N N . ARG A 1 367 ? -17.203 15.359 25.578 1 75.06 367 ARG A N 1
ATOM 2747 C CA . ARG A 1 367 ? -15.914 14.922 26.125 1 75.06 367 ARG A CA 1
ATOM 2748 C C . ARG A 1 367 ? -15.367 15.953 27.109 1 75.06 367 ARG A C 1
ATOM 2750 O O . ARG A 1 367 ? -15.086 17.094 26.734 1 75.06 367 ARG A O 1
ATOM 2757 N N . GLU A 1 368 ? -15.289 15.508 28.312 1 85.06 368 GLU A N 1
ATOM 2758 C CA . GLU A 1 368 ? -14.758 16.406 29.328 1 85.06 368 GLU A CA 1
ATOM 2759 C C . GLU A 1 368 ? -13.273 16.688 29.094 1 85.06 368 GLU A C 1
ATOM 2761 O O . GLU A 1 368 ? -12.516 15.773 28.734 1 85.06 368 GLU A O 1
ATOM 2766 N N . VAL A 1 369 ? -12.93 17.922 29.156 1 93.94 369 VAL A N 1
ATOM 2767 C CA . VAL A 1 369 ? -11.539 18.359 29.094 1 93.94 369 VAL A CA 1
ATOM 2768 C C . VAL A 1 369 ? -10.859 18.109 30.438 1 93.94 369 VAL A C 1
ATOM 2770 O O . VAL A 1 369 ? -11.305 18.609 31.469 1 93.94 369 VAL A O 1
ATOM 2773 N N . PRO A 1 370 ? -9.867 17.344 30.375 1 95.62 370 PRO A N 1
ATOM 2774 C CA . PRO A 1 370 ? -9.164 17.172 31.641 1 95.62 370 PRO A CA 1
ATOM 2775 C C . PRO A 1 370 ? -8.68 18.484 32.25 1 95.62 370 PRO A C 1
ATOM 2777 O O . PRO A 1 370 ? -8.18 19.344 31.516 1 95.62 370 PRO A O 1
ATOM 2780 N N . GLU A 1 371 ? -8.773 18.562 33.562 1 95.94 371 GLU A N 1
ATOM 2781 C CA . GLU A 1 371 ? -8.383 19.781 34.25 1 95.94 371 GLU A CA 1
ATOM 2782 C C . GLU A 1 371 ? -6.906 20.094 34.031 1 95.94 371 GLU A C 1
ATOM 2784 O O . GLU A 1 371 ? -6.512 21.266 34 1 95.94 371 GLU A O 1
ATOM 2789 N N . THR A 1 372 ? -6.191 19.078 33.812 1 95.5 372 THR A N 1
ATOM 2790 C CA . THR A 1 372 ? -4.75 19.234 33.688 1 95.5 372 THR A CA 1
ATOM 2791 C C . THR A 1 372 ? -4.422 20 32.375 1 95.5 372 THR A C 1
ATOM 2793 O O . THR A 1 372 ? -3.305 20.484 32.219 1 95.5 372 THR A O 1
ATOM 2796 N N . LEU A 1 373 ? -5.359 20.062 31.469 1 97.75 373 LEU A N 1
ATOM 2797 C CA . LEU A 1 373 ? -5.121 20.75 30.203 1 97.75 373 LEU A CA 1
ATOM 2798 C C . LEU A 1 373 ? -5.527 22.219 30.297 1 97.75 373 LEU A C 1
ATOM 2800 O O . LEU A 1 373 ? -5.352 22.969 29.328 1 97.75 373 LEU A O 1
ATOM 2804 N N . LEU A 1 374 ? -6.02 22.594 31.469 1 96.94 374 LEU A N 1
ATOM 2805 C CA . LEU A 1 374 ? -6.434 23.984 31.703 1 96.94 374 LEU A CA 1
ATOM 2806 C C . LEU A 1 374 ? -5.387 24.734 32.5 1 96.94 374 LEU A C 1
ATOM 2808 O O . LEU A 1 374 ? -4.492 24.125 33.094 1 96.94 374 LEU A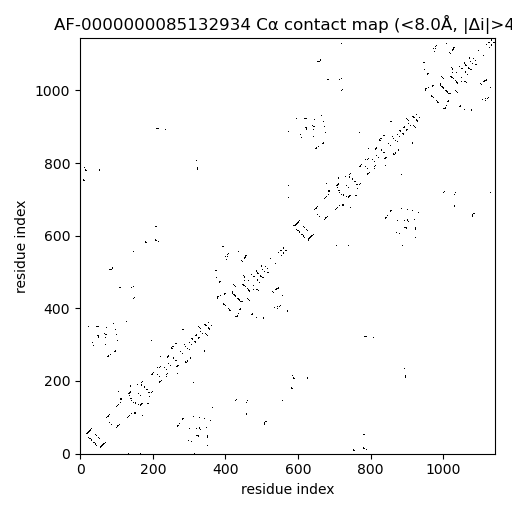 O 1
ATOM 2812 N N . ALA A 1 375 ? -5.438 26.016 32.438 1 95.69 375 ALA A N 1
ATOM 2813 C CA . ALA A 1 375 ? -4.555 26.891 33.219 1 95.69 375 ALA A CA 1
ATOM 2814 C C . ALA A 1 375 ? -3.09 26.594 32.906 1 95.69 375 ALA A C 1
ATOM 2816 O O . ALA A 1 375 ? -2.289 26.406 33.812 1 95.69 375 ALA A O 1
ATOM 2817 N N . THR A 1 376 ? -2.791 26.516 31.656 1 97.56 376 THR A N 1
ATOM 2818 C CA . THR A 1 376 ? -1.446 26.125 31.234 1 97.56 376 THR A CA 1
ATOM 2819 C C . THR A 1 376 ? -0.59 27.359 30.969 1 97.56 376 THR A C 1
ATOM 2821 O O . THR A 1 376 ? 0.616 27.25 30.75 1 97.56 376 THR A O 1
ATOM 2824 N N . VAL A 1 377 ? -1.181 28.562 30.938 1 98.19 377 VAL A N 1
ATOM 2825 C CA . VAL A 1 377 ? -0.436 29.797 30.734 1 98.19 377 VAL A CA 1
ATOM 2826 C C . VAL A 1 377 ? 0.088 30.312 32.062 1 98.19 377 VAL A C 1
ATOM 2828 O O . VAL A 1 377 ? -0.674 30.859 32.875 1 98.19 377 VAL A O 1
ATOM 2831 N N . ARG A 1 378 ? 1.378 30.156 32.188 1 97.38 378 ARG A N 1
ATOM 2832 C CA . ARG A 1 378 ? 2.018 30.531 33.438 1 97.38 378 ARG A CA 1
ATOM 2833 C C . ARG A 1 378 ? 3.045 31.625 33.25 1 97.38 378 ARG A C 1
ATOM 2835 O O . ARG A 1 378 ? 4.148 31.375 32.75 1 97.38 378 ARG A O 1
ATOM 2842 N N . LEU A 1 379 ? 2.701 32.812 33.719 1 97.38 379 LEU A N 1
ATOM 2843 C CA . LEU A 1 379 ? 3.635 33.938 33.688 1 97.38 379 LEU A CA 1
ATOM 2844 C C . LEU A 1 379 ? 4.316 34.125 35.062 1 97.38 379 LEU A C 1
ATOM 2846 O O . LEU A 1 379 ? 3.695 33.906 36.094 1 97.38 379 LEU A O 1
ATOM 2850 N N . ALA A 1 380 ? 5.555 34.5 35 1 96.75 380 ALA A N 1
ATOM 2851 C CA . ALA A 1 380 ? 6.301 34.688 36.25 1 96.75 380 ALA A CA 1
ATOM 2852 C C . ALA A 1 380 ? 5.684 35.812 37.094 1 96.75 380 ALA A C 1
ATOM 2854 O O . ALA A 1 380 ? 5.734 35.75 38.312 1 96.75 380 ALA A O 1
ATOM 2855 N N . ARG A 1 381 ? 5.242 36.781 36.438 1 96.94 381 ARG A N 1
ATOM 2856 C CA . ARG A 1 381 ? 4.551 37.938 37 1 96.94 381 ARG A CA 1
ATOM 2857 C C . ARG A 1 381 ? 3.707 38.656 35.938 1 96.94 381 ARG A C 1
ATOM 2859 O O . ARG A 1 381 ? 3.828 38.375 34.75 1 96.94 381 ARG A O 1
ATOM 2866 N N . ALA A 1 382 ? 2.877 39.5 36.5 1 97.94 382 ALA A N 1
ATOM 2867 C CA . ALA A 1 382 ? 2.154 40.375 35.562 1 97.94 382 ALA A CA 1
ATOM 2868 C C . ALA A 1 382 ? 3.119 41.219 34.75 1 97.94 382 ALA A C 1
ATOM 2870 O O . ALA A 1 382 ? 4.094 41.75 35.281 1 97.94 382 ALA A O 1
ATOM 2871 N N . LEU A 1 383 ? 2.859 41.312 33.5 1 98.5 383 LEU A N 1
ATOM 2872 C CA . LEU A 1 383 ? 3.73 42.062 32.625 1 98.5 383 LEU A CA 1
ATOM 2873 C C . LEU A 1 383 ? 3.363 43.531 32.625 1 98.5 383 LEU A C 1
ATOM 2875 O O . LEU A 1 383 ? 2.203 43.906 32.875 1 98.5 383 LEU A O 1
ATOM 2879 N N . VAL A 1 384 ? 4.367 44.312 32.469 1 98.12 384 VAL A N 1
ATOM 2880 C CA . VAL A 1 384 ? 4.188 45.781 32.469 1 98.12 384 VAL A CA 1
ATOM 2881 C C . VAL A 1 384 ? 4.82 46.375 31.203 1 98.12 384 VAL A C 1
ATOM 2883 O O . VAL A 1 384 ? 5.523 45.656 30.469 1 98.12 384 VAL A O 1
ATOM 2886 N N . GLU A 1 385 ? 4.488 47.656 31 1 97.62 385 GLU A N 1
ATOM 2887 C CA . GLU A 1 385 ? 4.961 48.375 29.812 1 97.62 385 GLU A CA 1
ATOM 2888 C C . GLU A 1 385 ? 6.473 48.219 29.641 1 97.62 385 GLU A C 1
ATOM 2890 O O . GLU A 1 385 ? 6.957 48 28.531 1 97.62 385 GLU A O 1
ATOM 2895 N N . GLY A 1 386 ? 7.215 48.25 30.719 1 97.19 386 GLY A N 1
ATOM 2896 C CA . GLY A 1 386 ? 8.672 48.188 30.703 1 97.19 386 GLY A CA 1
ATOM 2897 C C . GLY A 1 386 ? 9.203 46.844 30.172 1 97.19 386 GLY A C 1
ATOM 2898 O O . GLY A 1 386 ? 10.344 46.781 29.719 1 97.19 386 GLY A O 1
ATOM 2899 N N . ASP A 1 387 ? 8.422 45.812 30.234 1 97.75 387 ASP A N 1
ATOM 2900 C CA . ASP A 1 387 ? 8.836 44.5 29.75 1 97.75 387 ASP A CA 1
ATOM 2901 C C . ASP A 1 387 ? 8.945 44.5 28.234 1 97.75 387 ASP A C 1
ATOM 2903 O O . ASP A 1 387 ? 9.547 43.594 27.656 1 97.75 387 ASP A O 1
ATOM 2907 N N . PHE A 1 388 ? 8.352 45.531 27.5 1 97.81 388 PHE A N 1
ATOM 2908 C CA . PHE A 1 388 ? 8.305 45.531 26.047 1 97.81 388 PHE A CA 1
ATOM 2909 C C . PHE A 1 388 ? 9.031 46.75 25.469 1 97.81 388 PHE A C 1
ATOM 2911 O O . PHE A 1 388 ? 8.953 47.031 24.266 1 97.81 388 PHE A O 1
ATOM 2918 N N . THR A 1 389 ? 9.711 47.531 26.344 1 92.38 389 THR A N 1
ATOM 2919 C CA . THR A 1 389 ? 10.414 48.75 25.922 1 92.38 389 THR A CA 1
ATOM 2920 C C . THR A 1 389 ? 11.891 48.469 25.688 1 92.38 389 THR A C 1
ATOM 2922 O O . THR A 1 389 ? 12.758 49.25 26.062 1 92.38 389 THR A O 1
ATOM 2925 N N . THR A 1 390 ? 12.211 47.469 24.984 1 88.38 390 THR A N 1
ATOM 2926 C CA . THR A 1 390 ? 13.609 47.188 24.672 1 88.38 390 THR A CA 1
ATOM 2927 C C . THR A 1 390 ? 14.219 48.281 23.812 1 88.38 390 THR A C 1
ATOM 2929 O O . THR A 1 390 ? 13.633 48.688 22.797 1 88.38 390 THR A O 1
ATOM 2932 N N . PRO A 1 391 ? 15.406 48.75 24.25 1 92.06 391 PRO A N 1
ATOM 2933 C CA . PRO A 1 391 ? 16.062 49.75 23.422 1 92.06 391 PRO A CA 1
ATOM 2934 C C . PRO A 1 391 ? 16.375 49.281 22.016 1 92.06 391 PRO A C 1
ATOM 2936 O O . PRO A 1 391 ? 16.766 48.125 21.828 1 92.06 391 PRO A O 1
ATOM 2939 N N . ILE A 1 392 ? 16.141 50.188 21.078 1 94.69 392 ILE A N 1
ATOM 2940 C CA . ILE A 1 392 ? 16.453 49.875 19.688 1 94.69 392 ILE A CA 1
ATOM 2941 C C . ILE A 1 392 ? 17.844 50.344 19.344 1 94.69 392 ILE A C 1
ATOM 2943 O O . ILE A 1 392 ? 18.125 51.562 19.406 1 94.69 392 ILE A O 1
ATOM 2947 N N . PRO A 1 393 ? 18.656 49.469 18.953 1 95.25 393 PRO A N 1
ATOM 2948 C CA . PRO A 1 393 ? 20.031 49.875 18.594 1 95.25 393 PRO A CA 1
ATOM 2949 C C . PRO A 1 393 ? 20.078 50.719 17.328 1 95.25 393 PRO A C 1
ATOM 2951 O O . PRO A 1 393 ? 19.078 50.844 16.625 1 95.25 393 PRO A O 1
ATOM 2954 N N . GLU A 1 394 ? 21.312 51.312 17.094 1 95.62 394 GLU A N 1
ATOM 2955 C CA . GLU A 1 394 ? 21.484 52.156 15.93 1 95.62 394 GLU A CA 1
ATOM 2956 C C . GLU A 1 394 ? 21.266 51.406 14.625 1 95.62 394 GLU A C 1
ATOM 2958 O O . GLU A 1 394 ? 20.625 51.906 13.711 1 95.62 394 GLU A O 1
ATOM 2963 N N . ARG A 1 395 ? 21.938 50.25 14.609 1 94.19 395 ARG A N 1
ATOM 2964 C CA . ARG A 1 395 ? 21.719 49.344 13.508 1 94.19 395 ARG A CA 1
ATOM 2965 C C . ARG A 1 395 ? 21.016 48.062 13.984 1 94.19 395 ARG A C 1
ATOM 2967 O O . ARG A 1 395 ? 21.516 47.375 14.867 1 94.19 395 ARG A O 1
ATOM 2974 N N . VAL A 1 396 ? 19.812 47.844 13.406 1 96.81 396 VAL A N 1
ATOM 2975 C CA . VAL A 1 396 ? 18.953 46.812 14.023 1 96.81 396 VAL A CA 1
ATOM 2976 C C . VAL A 1 396 ? 18.469 45.844 12.969 1 96.81 396 VAL A C 1
ATOM 2978 O O . VAL A 1 396 ? 18.188 46.219 11.828 1 96.81 396 VAL A O 1
ATOM 2981 N N . ARG A 1 397 ? 18.375 44.531 13.32 1 97.38 397 ARG A N 1
ATOM 2982 C CA . ARG A 1 397 ? 17.781 43.469 12.5 1 97.38 397 ARG A CA 1
ATOM 2983 C C . ARG A 1 397 ? 16.266 43.469 12.633 1 97.38 397 ARG A C 1
ATOM 2985 O O . ARG A 1 397 ? 15.727 43.594 13.734 1 97.38 397 ARG A O 1
ATOM 2992 N N . VAL A 1 398 ? 15.594 43.375 11.5 1 97.69 398 VAL A N 1
ATOM 2993 C CA . VAL A 1 398 ? 14.133 43.406 11.484 1 97.69 398 VAL A CA 1
ATOM 2994 C C . VAL A 1 398 ? 13.617 42.188 10.711 1 97.69 398 VAL A C 1
ATOM 2996 O O . VAL A 1 398 ? 14.117 41.875 9.625 1 97.69 398 VAL A O 1
ATOM 2999 N N . ILE A 1 399 ? 12.68 41.469 11.336 1 97.56 399 ILE A N 1
ATOM 3000 C CA . ILE A 1 399 ? 11.977 40.406 10.625 1 97.56 399 ILE A CA 1
ATOM 3001 C C . ILE A 1 399 ? 11.039 41 9.578 1 97.56 399 ILE A C 1
ATOM 3003 O O . ILE A 1 399 ? 10.297 41.938 9.875 1 97.56 399 ILE A O 1
ATOM 3007 N N . VAL A 1 400 ? 11.07 40.5 8.398 1 96.75 400 VAL A N 1
ATOM 3008 C CA . VAL A 1 400 ? 10.117 40.938 7.375 1 96.75 400 VAL A CA 1
ATOM 3009 C C . VAL A 1 400 ? 9.07 39.844 7.156 1 96.75 400 VAL A C 1
ATOM 3011 O O . VAL A 1 400 ? 9.367 38.781 6.555 1 96.75 400 VAL A O 1
ATOM 3014 N N . ALA A 1 401 ? 7.891 40.125 7.648 1 94.31 401 ALA A N 1
ATOM 3015 C CA . ALA A 1 401 ? 6.785 39.188 7.469 1 94.31 401 ALA A CA 1
ATOM 3016 C C . ALA A 1 401 ? 6.184 39.312 6.07 1 94.31 401 ALA A C 1
ATOM 3018 O O . ALA A 1 401 ? 6 40.438 5.566 1 94.31 401 ALA A O 1
ATOM 3019 N N . ASN A 1 402 ? 5.953 38.188 5.426 1 87.25 402 ASN A N 1
ATOM 3020 C CA . ASN A 1 402 ? 5.328 38.125 4.105 1 87.25 402 ASN A CA 1
ATOM 3021 C C . ASN A 1 402 ? 3.918 37.531 4.184 1 87.25 402 ASN A C 1
ATOM 3023 O O . ASN A 1 402 ? 3.703 36.5 4.801 1 87.25 402 ASN A O 1
ATOM 3027 N N . ASP A 1 403 ? 2.979 38.25 3.545 1 83.12 403 ASP A N 1
ATOM 3028 C CA . ASP A 1 403 ? 1.609 37.75 3.506 1 83.12 403 ASP A CA 1
ATOM 3029 C C . ASP A 1 403 ? 1.53 36.438 2.736 1 83.12 403 ASP A C 1
ATOM 3031 O O . ASP A 1 403 ? 2.211 36.25 1.723 1 83.12 403 ASP A O 1
ATOM 3035 N N . HIS A 1 404 ? 0.752 35.438 3.252 1 75.25 404 HIS A N 1
ATOM 3036 C CA . HIS A 1 404 ? 0.46 34.125 2.643 1 75.25 404 HIS A CA 1
ATOM 3037 C C . HIS A 1 404 ? 1.699 33.25 2.613 1 75.25 404 HIS A C 1
ATOM 3039 O O . HIS A 1 404 ? 1.803 32.344 1.778 1 75.25 404 HIS A O 1
ATOM 3045 N N . SER A 1 405 ? 2.697 33.562 3.467 1 76.19 405 SER A N 1
ATOM 3046 C CA . SER A 1 405 ? 3.916 32.781 3.496 1 76.19 405 SER A CA 1
ATOM 3047 C C . SER A 1 405 ? 4.414 32.562 4.922 1 76.19 405 SER A C 1
ATOM 3049 O O . SER A 1 405 ? 4.324 33.5 5.75 1 76.19 405 SER A O 1
ATOM 3051 N N . LEU A 1 406 ? 4.957 31.484 5.18 1 78.62 406 LEU A N 1
ATOM 3052 C CA . LEU A 1 406 ? 5.605 31.219 6.461 1 78.62 406 LEU A CA 1
ATOM 3053 C C . LEU A 1 406 ? 7.047 31.719 6.449 1 78.62 406 LEU A C 1
ATOM 3055 O O . LEU A 1 406 ? 7.664 31.859 7.508 1 78.62 406 LEU A O 1
ATOM 3059 N N . TRP A 1 407 ? 7.48 31.938 5.266 1 81.56 407 TRP A N 1
ATOM 3060 C CA . TRP A 1 407 ? 8.852 32.406 5.125 1 81.56 407 TRP A CA 1
ATOM 3061 C C . TRP A 1 407 ? 8.945 33.906 5.488 1 81.56 407 TRP A C 1
ATOM 3063 O O . TRP A 1 407 ? 8.055 34.688 5.152 1 81.56 407 TRP A O 1
ATOM 3073 N N . THR A 1 408 ? 10 34.219 6.254 1 90.81 408 THR A N 1
ATOM 3074 C CA . THR A 1 408 ? 10.297 35.625 6.562 1 90.81 408 THR A CA 1
ATOM 3075 C C . THR A 1 408 ? 11.617 36.031 5.922 1 90.81 408 THR A C 1
ATOM 3077 O O . THR A 1 408 ? 12.398 35.188 5.488 1 90.81 408 THR A O 1
ATOM 3080 N N . ASN A 1 409 ? 11.75 37.25 5.688 1 93.62 409 ASN A N 1
ATOM 3081 C CA . ASN A 1 409 ? 13.031 37.844 5.324 1 93.62 409 ASN A CA 1
ATOM 3082 C C . ASN A 1 409 ? 13.641 38.625 6.48 1 93.62 409 ASN A C 1
ATOM 3084 O O . ASN A 1 409 ? 13.039 38.719 7.555 1 93.62 409 ASN A O 1
ATOM 3088 N N . GLN A 1 410 ? 14.828 38.969 6.301 1 94.81 410 GLN A N 1
ATOM 3089 C CA . GLN A 1 410 ? 15.516 39.812 7.273 1 94.81 410 GLN A CA 1
ATOM 3090 C C . GLN A 1 410 ? 16.047 41.062 6.617 1 94.81 410 GLN A C 1
ATOM 3092 O O . GLN A 1 410 ? 16.5 41.031 5.477 1 94.81 410 GLN A O 1
ATOM 3097 N N . ARG A 1 411 ? 15.844 42.094 7.281 1 94.75 411 ARG A N 1
ATOM 3098 C CA . ARG A 1 411 ? 16.438 43.344 6.828 1 94.75 411 ARG A CA 1
ATOM 3099 C C . ARG A 1 411 ? 17.094 44.094 7.98 1 94.75 411 ARG A C 1
ATOM 3101 O O . ARG A 1 411 ? 16.688 43.938 9.141 1 94.75 411 ARG A O 1
ATOM 3108 N N . VAL A 1 412 ? 18.156 44.812 7.617 1 96.19 412 VAL A N 1
ATOM 3109 C CA . VAL A 1 412 ? 18.812 45.688 8.594 1 96.19 412 VAL A CA 1
ATOM 3110 C C . VAL A 1 412 ? 18.453 47.125 8.328 1 96.19 412 VAL A C 1
ATOM 3112 O O . VAL A 1 412 ? 18.453 47.594 7.184 1 96.19 412 VAL A O 1
ATOM 3115 N N . THR A 1 413 ? 18 47.781 9.352 1 95.88 413 THR A N 1
ATOM 3116 C CA . THR A 1 413 ? 17.688 49.219 9.258 1 95.88 413 THR A CA 1
ATOM 3117 C C . THR A 1 413 ? 18.281 49.969 10.438 1 95.88 413 THR A C 1
ATOM 3119 O O . THR A 1 413 ? 19.031 49.406 11.234 1 95.88 413 THR A O 1
ATOM 3122 N N . THR A 1 414 ? 18.062 51.312 10.414 1 95.62 414 THR A N 1
ATOM 3123 C CA . THR A 1 414 ? 18.594 52.156 11.492 1 95.62 414 THR A CA 1
ATOM 3124 C C . THR A 1 414 ? 17.484 52.625 12.414 1 95.62 414 THR A C 1
ATOM 3126 O O . THR A 1 414 ? 16.312 52.656 12.023 1 95.62 414 THR A O 1
ATOM 3129 N N . ARG A 1 415 ? 17.844 53 13.57 1 92.56 415 ARG A N 1
ATOM 3130 C CA . ARG A 1 415 ? 16.906 53.5 14.586 1 92.56 415 ARG A CA 1
ATOM 3131 C C . ARG A 1 415 ? 16.094 54.688 14.07 1 92.56 415 ARG A C 1
ATOM 3133 O O . ARG A 1 415 ? 14.969 54.906 14.531 1 92.56 415 ARG A O 1
ATOM 3140 N N . ASP A 1 416 ? 16.703 55.375 13.125 1 91.75 416 ASP A N 1
ATOM 3141 C CA . ASP A 1 416 ? 16.062 56.562 12.594 1 91.75 416 ASP A CA 1
ATOM 3142 C C . ASP A 1 416 ? 15.086 56.219 11.477 1 91.75 416 ASP A C 1
ATOM 3144 O O . ASP A 1 416 ? 14.281 57.062 11.055 1 91.75 416 ASP A O 1
ATOM 3148 N N . GLU A 1 417 ? 15.078 55 11.062 1 92.06 417 GLU A N 1
ATOM 3149 C CA . GLU A 1 417 ? 14.234 54.562 9.953 1 92.06 417 GLU A CA 1
ATOM 3150 C C . GLU A 1 417 ? 13.336 53.406 10.375 1 92.06 417 GLU A C 1
ATOM 3152 O O . GLU A 1 417 ? 13.453 52.281 9.844 1 92.06 417 GLU A O 1
ATOM 3157 N N . LEU A 1 418 ? 12.398 53.688 11.188 1 92.56 418 LEU A N 1
ATOM 3158 C CA . LEU A 1 418 ? 11.57 52.625 11.742 1 92.56 418 LEU A CA 1
ATOM 3159 C C . LEU A 1 418 ? 10.141 52.719 11.234 1 92.56 418 LEU A C 1
ATOM 3161 O O . LEU A 1 418 ? 9.219 52.156 11.844 1 92.56 418 LEU A O 1
ATOM 3165 N N . THR A 1 419 ? 9.977 53.438 10.125 1 91.12 419 THR A N 1
ATOM 3166 C CA . THR A 1 419 ? 8.633 53.562 9.562 1 91.12 419 THR A CA 1
ATOM 3167 C C . THR A 1 419 ? 8.086 52.219 9.164 1 91.12 419 THR A C 1
ATOM 3169 O O . THR A 1 419 ? 8.75 51.469 8.445 1 91.12 419 THR A O 1
ATOM 3172 N N . GLY A 1 420 ? 6.91 51.938 9.656 1 92.62 420 GLY A N 1
ATOM 3173 C CA . GLY A 1 420 ? 6.25 50.688 9.281 1 92.62 420 GLY A CA 1
ATOM 3174 C C . GLY A 1 420 ? 6.715 49.5 10.102 1 92.62 420 GLY A C 1
ATOM 3175 O O . GLY A 1 420 ? 6.367 48.344 9.797 1 92.62 420 GLY A O 1
ATOM 3176 N N . ILE A 1 421 ? 7.457 49.75 11.141 1 96.56 421 ILE A N 1
ATOM 3177 C CA . ILE A 1 421 ? 8.016 48.688 11.977 1 96.56 421 ILE A CA 1
ATOM 3178 C C . ILE A 1 421 ? 7.191 48.562 13.258 1 96.56 421 ILE A C 1
ATOM 3180 O O . ILE A 1 421 ? 6.738 49.562 13.82 1 96.56 421 ILE A O 1
ATOM 3184 N N . ASN A 1 422 ? 6.934 47.312 13.688 1 98 422 ASN A N 1
ATOM 3185 C CA . ASN A 1 422 ? 6.262 47 14.945 1 98 422 ASN A CA 1
ATOM 3186 C C . ASN A 1 422 ? 7.191 46.281 15.914 1 98 422 ASN A C 1
ATOM 3188 O O . ASN A 1 422 ? 8.18 45.688 15.5 1 98 422 ASN A O 1
ATOM 3192 N N . ARG A 1 423 ? 6.891 46.406 17.203 1 97.88 423 ARG A N 1
ATOM 3193 C CA . ARG A 1 423 ? 7.594 45.625 18.219 1 97.88 423 ARG A CA 1
ATOM 3194 C C . ARG A 1 423 ? 7.039 44.188 18.297 1 97.88 423 ARG A C 1
ATOM 3196 O O . ARG A 1 423 ? 5.828 44 18.188 1 97.88 423 ARG A O 1
ATOM 3203 N N . LEU A 1 424 ? 7.855 43.281 18.422 1 98.38 424 LEU A N 1
ATOM 3204 C CA . LEU A 1 424 ? 7.516 41.844 18.578 1 98.38 424 LEU A CA 1
ATOM 3205 C C . LEU A 1 424 ? 8.18 41.281 19.828 1 98.38 424 LEU A C 1
ATOM 3207 O O . LEU A 1 424 ? 9.344 41.594 20.109 1 98.38 424 LEU A O 1
ATOM 3211 N N . ALA A 1 425 ? 7.465 40.531 20.578 1 98.25 425 ALA A N 1
ATOM 3212 C CA . ALA A 1 425 ? 8.031 39.875 21.75 1 98.25 425 ALA A CA 1
ATOM 3213 C C . ALA A 1 425 ? 7.453 38.469 21.922 1 98.25 425 ALA A C 1
ATOM 3215 O O . ALA A 1 425 ? 6.316 38.219 21.516 1 98.25 425 ALA A O 1
ATOM 3216 N N . VAL A 1 426 ? 8.25 37.594 22.453 1 98.25 426 VAL A N 1
ATOM 3217 C CA . VAL A 1 426 ? 7.828 36.25 22.844 1 98.25 426 VAL A CA 1
ATOM 3218 C C . VAL A 1 426 ? 8.094 36.031 24.328 1 98.25 426 VAL A C 1
ATOM 3220 O O . VAL A 1 426 ? 9.242 36.062 24.781 1 98.25 426 VAL A O 1
ATOM 3223 N N . VAL A 1 427 ? 7.027 35.781 25.062 1 98.19 427 VAL A N 1
ATOM 3224 C CA . VAL A 1 427 ? 7.109 35.562 26.5 1 98.19 427 VAL A CA 1
ATOM 3225 C C . VAL A 1 427 ? 7 34.094 26.828 1 98.19 427 VAL A C 1
ATOM 3227 O O . VAL A 1 427 ? 6.039 33.438 26.422 1 98.19 427 VAL A O 1
ATOM 3230 N N . GLU A 1 428 ? 8.031 33.594 27.5 1 97.88 428 GLU A N 1
ATOM 3231 C CA . GLU A 1 428 ? 7.926 32.188 27.938 1 97.88 428 GLU A CA 1
ATOM 3232 C C . GLU A 1 428 ? 6.742 32 28.891 1 97.88 428 GLU A C 1
ATOM 3234 O O . GLU A 1 428 ? 6.609 32.719 29.875 1 97.88 428 GLU A O 1
ATOM 3239 N N . ARG A 1 429 ? 5.934 31.062 28.625 1 97.88 429 ARG A N 1
ATOM 3240 C CA . ARG A 1 429 ? 4.703 30.984 29.406 1 97.88 429 ARG A CA 1
ATOM 3241 C C . ARG A 1 429 ? 4.527 29.594 30.016 1 97.88 429 ARG A C 1
ATOM 3243 O O . ARG A 1 429 ? 3.512 29.312 30.656 1 97.88 429 ARG A O 1
ATOM 3250 N N . HIS A 1 430 ? 5.379 28.656 29.812 1 97.62 430 HIS A N 1
ATOM 3251 C CA . HIS A 1 430 ? 5.203 27.266 30.219 1 97.62 430 HIS A CA 1
ATOM 3252 C C . HIS A 1 430 ? 5.75 27.031 31.625 1 97.62 430 HIS A C 1
ATOM 3254 O O . HIS A 1 430 ? 5.121 26.344 32.438 1 97.62 430 HIS A O 1
ATOM 3260 N N . HIS A 1 431 ? 6.844 27.719 31.969 1 96.62 431 HIS A N 1
ATOM 3261 C CA . HIS A 1 431 ? 7.574 27.406 33.188 1 96.62 431 HIS A CA 1
ATOM 3262 C C . HIS A 1 431 ? 7.758 28.641 34.062 1 96.62 431 HIS A C 1
ATOM 3264 O O . HIS A 1 431 ? 8.484 28.609 35.062 1 96.62 431 HIS A O 1
ATOM 3270 N N . ALA A 1 432 ? 7.195 29.688 33.688 1 96.81 432 ALA A N 1
ATOM 3271 C CA . ALA A 1 432 ? 7.25 30.938 34.438 1 96.81 432 ALA A CA 1
ATOM 3272 C C . ALA A 1 432 ? 8.695 31.375 34.656 1 96.81 432 ALA A C 1
ATOM 3274 O O . ALA A 1 432 ? 9.062 31.75 35.781 1 96.81 432 ALA A O 1
ATOM 3275 N N . THR A 1 433 ? 9.477 31.312 33.656 1 96.19 433 THR A N 1
ATOM 3276 C CA . THR A 1 433 ? 10.891 31.656 33.781 1 96.19 433 THR A CA 1
ATOM 3277 C C . THR A 1 433 ? 11.086 33.156 33.812 1 96.19 433 THR A C 1
ATOM 3279 O O . THR A 1 433 ? 12.117 33.656 34.25 1 96.19 433 THR A O 1
ATOM 3282 N N . GLY A 1 434 ? 10.172 33.844 33.219 1 96.25 434 GLY A N 1
ATOM 3283 C CA . GLY A 1 434 ? 10.289 35.281 33.094 1 96.25 434 GLY A CA 1
ATOM 3284 C C . GLY A 1 434 ? 11.055 35.719 31.859 1 96.25 434 GLY A C 1
ATOM 3285 O O . GLY A 1 434 ? 11.18 36.906 31.578 1 96.25 434 GLY A O 1
ATOM 3286 N N . ARG A 1 435 ? 11.453 34.812 31.062 1 97.06 435 ARG A N 1
ATOM 3287 C CA . ARG A 1 435 ? 12.227 35.125 29.859 1 97.06 435 ARG A CA 1
ATOM 3288 C C . ARG A 1 435 ? 11.336 35.75 28.797 1 97.06 435 ARG A C 1
ATOM 3290 O O . ARG A 1 435 ? 10.203 35.312 28.578 1 97.06 435 ARG A O 1
ATOM 3297 N N . ILE A 1 436 ? 11.859 36.781 28.188 1 97.5 436 ILE A N 1
ATOM 3298 C CA . ILE A 1 436 ? 11.18 37.469 27.078 1 97.5 436 ILE A CA 1
ATOM 3299 C C . ILE A 1 436 ? 12.164 37.688 25.938 1 97.5 436 ILE A C 1
ATOM 3301 O O . ILE A 1 436 ? 13.227 38.281 26.141 1 97.5 436 ILE A O 1
ATOM 3305 N N . GLY A 1 437 ? 11.828 37.156 24.812 1 97.19 437 GLY A N 1
ATOM 3306 C CA . GLY A 1 437 ? 12.547 37.531 23.609 1 97.19 437 GLY A CA 1
ATOM 3307 C C . GLY A 1 437 ? 11.992 38.75 22.938 1 97.19 437 GLY A C 1
ATOM 3308 O O . GLY A 1 437 ? 10.773 38.938 22.891 1 97.19 437 GLY A O 1
ATOM 3309 N N . HIS A 1 438 ? 12.891 39.562 22.406 1 97.5 438 HIS A N 1
ATOM 3310 C CA . HIS A 1 438 ? 12.477 40.812 21.797 1 97.5 438 HIS A CA 1
ATOM 3311 C C . HIS A 1 438 ? 12.945 40.906 20.359 1 97.5 438 HIS A C 1
ATOM 3313 O O . HIS A 1 438 ? 14.039 40.469 20.016 1 97.5 438 HIS A O 1
ATOM 3319 N N . GLY A 1 439 ? 12.109 41.469 19.594 1 97.38 439 GLY A N 1
ATOM 3320 C CA . GLY A 1 439 ? 12.43 41.719 18.188 1 97.38 439 GLY A CA 1
ATOM 3321 C C . GLY A 1 439 ? 11.562 42.781 17.547 1 97.38 439 GLY A C 1
ATOM 3322 O O . GLY A 1 439 ? 10.781 43.438 18.234 1 97.38 439 GLY A O 1
ATOM 3323 N N . LEU A 1 440 ? 11.875 43.031 16.25 1 97.62 440 LEU A N 1
ATOM 3324 C CA . LEU A 1 440 ? 11.102 43.969 15.414 1 97.62 440 LEU A CA 1
ATOM 3325 C C . LEU A 1 440 ? 10.617 43.25 14.148 1 97.62 440 LEU A C 1
ATOM 3327 O O . LEU A 1 440 ? 11.266 42.344 13.648 1 97.62 440 LEU A O 1
ATOM 3331 N N . VAL A 1 441 ? 9.445 43.688 13.75 1 97.75 441 VAL A N 1
ATOM 3332 C CA . VAL A 1 441 ? 8.883 43.062 12.562 1 97.75 441 VAL A CA 1
ATOM 3333 C C . VAL A 1 441 ? 8.312 44.125 11.617 1 97.75 441 VAL A C 1
ATOM 3335 O O . VAL A 1 441 ? 7.73 45.094 12.07 1 97.75 441 VAL A O 1
ATOM 3338 N N . GLU A 1 442 ? 8.633 44 10.391 1 96.56 442 GLU A N 1
ATOM 3339 C CA . GLU A 1 442 ? 8.047 44.75 9.305 1 96.56 442 GLU A CA 1
ATOM 3340 C C . GLU A 1 442 ? 7.023 43.938 8.523 1 96.56 442 GLU A C 1
ATOM 3342 O O . GLU A 1 442 ? 7.148 42.719 8.43 1 96.56 442 GLU A O 1
ATOM 3347 N N . GLY A 1 443 ? 6.047 44.688 8.016 1 94.25 443 GLY A N 1
ATOM 3348 C CA . GLY A 1 443 ? 5.047 44.031 7.215 1 94.25 443 GLY A CA 1
ATOM 3349 C C . GLY A 1 443 ? 3.779 43.688 7.984 1 94.25 443 GLY A C 1
ATOM 3350 O O . GLY A 1 443 ? 2.746 43.375 7.387 1 94.25 443 GLY A O 1
ATOM 3351 N N . PHE A 1 444 ? 3.836 43.75 9.328 1 93.75 444 PHE A N 1
ATOM 3352 C CA . PHE A 1 444 ? 2.652 43.469 10.133 1 93.75 444 PHE A CA 1
ATOM 3353 C C . PHE A 1 444 ? 1.651 44.625 10.047 1 93.75 444 PHE A C 1
ATOM 3355 O O . PHE A 1 444 ? 0.443 44.375 9.969 1 93.75 444 PHE A O 1
ATOM 3362 N N . GLY A 1 445 ? 2.129 45.875 10.148 1 95 445 GLY A N 1
ATOM 3363 C CA . GLY A 1 445 ? 1.396 47.031 9.719 1 95 445 GLY A CA 1
ATOM 3364 C C . GLY A 1 445 ? 0.556 47.656 10.82 1 95 445 GLY A C 1
ATOM 3365 O O . GLY A 1 445 ? -0.267 48.531 10.562 1 95 445 GLY A O 1
ATOM 3366 N N . LEU A 1 446 ? 0.708 47.281 12.094 1 97.38 446 LEU A N 1
ATOM 3367 C CA . LEU A 1 446 ? -0.063 47.906 13.164 1 97.38 446 LEU A CA 1
ATOM 3368 C C . LEU A 1 446 ? 0.315 49.375 13.328 1 97.38 446 LEU A C 1
ATOM 3370 O O . LEU A 1 446 ? 1.494 49.719 13.477 1 97.38 446 LEU A O 1
ATOM 3374 N N . GLU A 1 447 ? -0.69 50.188 13.305 1 97.56 447 GLU A N 1
ATOM 3375 C CA . GLU A 1 447 ? -0.471 51.625 13.469 1 97.56 447 GLU A CA 1
ATOM 3376 C C . GLU A 1 447 ? -0.718 52.062 14.906 1 97.56 447 GLU A C 1
ATOM 3378 O O . GLU A 1 447 ? -0.256 53.125 15.328 1 97.56 447 GLU A O 1
ATOM 3383 N N . ARG A 1 448 ? -1.45 51.281 15.578 1 97.75 448 ARG A N 1
ATOM 3384 C CA . ARG A 1 448 ? -1.761 51.5 16.984 1 97.75 448 ARG A CA 1
ATOM 3385 C C . ARG A 1 448 ? -2.115 50.188 17.672 1 97.75 448 ARG A C 1
ATOM 3387 O O . ARG A 1 448 ? -2.391 49.188 17 1 97.75 448 ARG A O 1
ATOM 3394 N N . GLY A 1 449 ? -2.025 50.188 19.016 1 98.5 449 GLY A N 1
ATOM 3395 C CA . GLY A 1 449 ? -2.453 49.062 19.797 1 98.5 449 GLY A CA 1
ATOM 3396 C C . GLY A 1 449 ? -1.508 47.875 19.688 1 98.5 449 GLY A C 1
ATOM 3397 O O . GLY A 1 449 ? -0.331 48.031 19.359 1 98.5 449 GLY A O 1
ATOM 3398 N N . ALA A 1 450 ? -2.053 46.656 20.141 1 98.75 450 ALA A N 1
ATOM 3399 C CA . ALA A 1 450 ? -1.271 45.438 20.188 1 98.75 450 ALA A CA 1
ATOM 3400 C C . ALA A 1 450 ? -2.176 44.219 20.078 1 98.75 450 ALA A C 1
ATOM 3402 O O . ALA A 1 450 ? -3.373 44.281 20.359 1 98.75 450 ALA A O 1
ATOM 3403 N N . ILE A 1 451 ? -1.652 43.156 19.594 1 98.69 451 ILE A N 1
ATOM 3404 C CA . ILE A 1 451 ? -2.34 41.844 19.625 1 98.69 451 ILE A CA 1
ATOM 3405 C C . ILE A 1 451 ? -1.44 40.812 20.266 1 98.69 451 ILE A C 1
ATOM 3407 O O . ILE A 1 451 ? -0.213 40.906 20.203 1 98.69 451 ILE A O 1
ATOM 3411 N N . ALA A 1 452 ? -2.018 39.875 20.938 1 98.75 452 ALA A N 1
ATOM 3412 C CA . ALA A 1 452 ? -1.303 38.781 21.609 1 98.75 452 ALA A CA 1
ATOM 3413 C C . ALA A 1 452 ? -1.958 37.438 21.328 1 98.75 452 ALA A C 1
ATOM 3415 O O . ALA A 1 452 ? -3.16 37.375 21.062 1 98.75 452 ALA A O 1
ATOM 3416 N N . SER A 1 453 ? -1.182 36.406 21.391 1 98.56 453 SER A N 1
ATOM 3417 C CA . SER A 1 453 ? -1.682 35.062 21.109 1 98.56 453 SER A CA 1
ATOM 3418 C C . SER A 1 453 ? -0.833 34 21.797 1 98.56 453 SER A C 1
ATOM 3420 O O . SER A 1 453 ? 0.387 34.125 21.906 1 98.56 453 SER A O 1
ATOM 3422 N N . THR A 1 454 ? -1.479 32.969 22.328 1 98.25 454 THR A N 1
ATOM 3423 C CA . THR A 1 454 ? -0.752 31.812 22.844 1 98.25 454 THR A CA 1
ATOM 3424 C C . THR A 1 454 ? -0.599 30.734 21.781 1 98.25 454 THR A C 1
ATOM 3426 O O . THR A 1 454 ? 0.039 29.703 22.016 1 98.25 454 THR A O 1
ATOM 3429 N N . VAL A 1 455 ? -1.196 30.891 20.641 1 96.44 455 VAL A N 1
ATOM 3430 C CA . VAL A 1 455 ? -0.942 30.031 19.484 1 96.44 455 VAL A CA 1
ATOM 3431 C C . VAL A 1 455 ? 0.289 30.516 18.734 1 96.44 455 VAL A C 1
ATOM 3433 O O . VAL A 1 455 ? 0.198 31.453 17.938 1 96.44 455 VAL A O 1
ATOM 3436 N N . ALA A 1 456 ? 1.393 29.922 19 1 93.75 456 ALA A N 1
ATOM 3437 C CA . ALA A 1 456 ? 2.686 30.312 18.453 1 93.75 456 ALA A CA 1
ATOM 3438 C C . ALA A 1 456 ? 3.508 29.094 18.062 1 93.75 456 ALA A C 1
ATOM 3440 O O . ALA A 1 456 ? 4.148 28.469 18.906 1 93.75 456 ALA A O 1
ATOM 3441 N N . HIS A 1 457 ? 3.598 28.797 16.781 1 87.62 457 HIS A N 1
ATOM 3442 C CA . HIS A 1 457 ? 4.293 27.594 16.328 1 87.62 457 HIS A CA 1
ATOM 3443 C C . HIS A 1 457 ? 5.793 27.688 16.578 1 87.62 457 HIS A C 1
ATOM 3445 O O . HIS A 1 457 ? 6.41 28.719 16.297 1 87.62 457 HIS A O 1
ATOM 3451 N N . ASP A 1 458 ? 6.488 26.75 17.25 1 86.56 458 ASP A N 1
ATOM 3452 C CA . ASP A 1 458 ? 5.773 25.516 17.547 1 86.56 458 ASP A CA 1
ATOM 3453 C C . ASP A 1 458 ? 5.867 25.156 19.016 1 86.56 458 ASP A C 1
ATOM 3455 O O . ASP A 1 458 ? 5.504 24.062 19.422 1 86.56 458 ASP A O 1
ATOM 3459 N N . ALA A 1 459 ? 6.355 26.25 19.766 1 92.38 459 ALA A N 1
ATOM 3460 C CA . ALA A 1 459 ? 6.473 26 21.203 1 92.38 459 ALA A CA 1
ATOM 3461 C C . ALA A 1 459 ? 5.262 26.547 21.953 1 92.38 459 ALA A C 1
ATOM 3463 O O . ALA A 1 459 ? 5.051 26.219 23.125 1 92.38 459 ALA A O 1
ATOM 3464 N N . HIS A 1 460 ? 4.562 27.375 21.297 1 96.88 460 HIS A N 1
ATOM 3465 C CA . HIS A 1 460 ? 3.309 27.906 21.812 1 96.88 460 HIS A CA 1
ATOM 3466 C C . HIS A 1 460 ? 3.539 28.688 23.094 1 96.88 460 HIS A C 1
ATOM 3468 O O . HIS A 1 460 ? 2.801 28.516 24.078 1 96.88 460 HIS A O 1
ATOM 3474 N N . ASN A 1 461 ? 4.594 29.484 23.031 1 97.56 461 ASN A N 1
ATOM 3475 C CA . ASN A 1 461 ? 4.746 30.578 24 1 97.56 461 ASN A CA 1
ATOM 3476 C C . ASN A 1 461 ? 3.811 31.734 23.672 1 97.56 461 ASN A C 1
ATOM 3478 O O . ASN A 1 461 ? 3.08 31.703 22.688 1 97.56 461 ASN A O 1
ATOM 3482 N N . LEU A 1 462 ? 3.799 32.688 24.594 1 98.19 462 LEU A N 1
ATOM 3483 C CA . LEU A 1 462 ? 2.947 33.875 24.406 1 98.19 462 LEU A CA 1
ATOM 3484 C C . LEU A 1 462 ? 3.627 34.906 23.5 1 98.19 462 LEU A C 1
ATOM 3486 O O . LEU A 1 462 ? 4.707 35.406 23.828 1 98.19 462 LEU A O 1
ATOM 3490 N N . MET A 1 463 ? 3.002 35.188 22.391 1 98.31 463 MET A N 1
ATOM 3491 C CA . MET A 1 463 ? 3.549 36.188 21.438 1 98.31 463 MET A CA 1
ATOM 3492 C C . MET A 1 463 ? 2.734 37.469 21.469 1 98.31 463 MET A C 1
ATOM 3494 O O . MET A 1 463 ? 1.506 37.438 21.547 1 98.31 463 MET A O 1
ATOM 3498 N N . VAL A 1 464 ? 3.436 38.562 21.281 1 98.38 464 VAL A N 1
ATOM 3499 C CA . VAL A 1 464 ? 2.766 39.875 21.266 1 98.38 464 VAL A CA 1
ATOM 3500 C C . VAL A 1 464 ? 3.43 40.781 20.234 1 98.38 464 VAL A C 1
ATOM 3502 O O . VAL A 1 464 ? 4.656 40.812 20.125 1 98.38 464 VAL A O 1
ATOM 3505 N N . VAL A 1 465 ? 2.668 41.438 19.469 1 98.56 465 VAL A N 1
ATOM 3506 C CA . VAL A 1 465 ? 3.129 42.438 18.531 1 98.56 465 VAL A CA 1
ATOM 3507 C C . VAL A 1 465 ? 2.363 43.75 18.766 1 98.56 465 VAL A C 1
ATOM 3509 O O . VAL A 1 465 ? 1.157 43.719 19.016 1 98.56 465 VAL A O 1
ATOM 3512 N N . GLY A 1 466 ? 3.037 44.844 18.781 1 98.31 466 GLY A N 1
ATOM 3513 C CA . GLY A 1 466 ? 2.412 46.125 19.016 1 98.31 466 GLY A CA 1
ATOM 3514 C C . GLY A 1 466 ? 3.053 47.25 18.219 1 98.31 466 GLY A C 1
ATOM 3515 O O . GLY A 1 466 ? 4.219 47.156 17.828 1 98.31 466 GLY A O 1
ATOM 3516 N N . ALA A 1 467 ? 2.291 48.281 17.938 1 97.81 467 ALA A N 1
ATOM 3517 C CA . ALA A 1 467 ? 2.838 49.5 17.344 1 97.81 467 ALA A CA 1
ATOM 3518 C C . ALA A 1 467 ? 3.924 50.094 18.234 1 97.81 467 ALA A C 1
ATOM 3520 O O . ALA A 1 467 ? 3.918 49.906 19.453 1 97.81 467 ALA A O 1
ATOM 3521 N N . LEU A 1 468 ? 4.855 50.812 17.484 1 95.75 468 LEU A N 1
ATOM 3522 C CA . LEU A 1 468 ? 5.848 51.531 18.281 1 95.75 468 LEU A CA 1
ATOM 3523 C C . LEU A 1 468 ? 5.176 52.531 19.188 1 95.75 468 LEU A C 1
ATOM 3525 O O . LEU A 1 468 ? 4.324 53.312 18.75 1 95.75 468 LEU A O 1
ATOM 3529 N N . GLY A 1 469 ? 5.488 52.438 20.484 1 95.12 469 GLY A N 1
ATOM 3530 C CA . GLY A 1 469 ? 4.871 53.344 21.453 1 95.12 469 GLY A CA 1
ATOM 3531 C C . GLY A 1 469 ? 3.656 52.75 22.141 1 95.12 469 GLY A C 1
ATOM 3532 O O . GLY A 1 469 ? 3.08 53.375 23.031 1 95.12 469 GLY A O 1
ATOM 3533 N N . ALA A 1 470 ? 3.309 51.531 21.719 1 97.81 470 ALA A N 1
ATOM 3534 C CA . ALA A 1 470 ? 2.123 50.906 22.297 1 97.81 470 ALA A CA 1
ATOM 3535 C C . ALA A 1 470 ? 2.51 49.812 23.266 1 97.81 470 ALA A C 1
ATOM 3537 O O . ALA A 1 470 ? 1.819 48.781 23.359 1 97.81 470 ALA A O 1
ATOM 3538 N N . GLU A 1 471 ? 3.592 49.938 24 1 97.94 471 GLU A N 1
ATOM 3539 C CA . GLU A 1 471 ? 4.102 48.906 24.891 1 97.94 471 GLU A CA 1
ATOM 3540 C C . GLU A 1 471 ? 3.137 48.625 26.031 1 97.94 471 GLU A C 1
ATOM 3542 O O . GLU A 1 471 ? 3.021 47.5 26.5 1 97.94 471 GLU A O 1
ATOM 3547 N N . ALA A 1 472 ? 2.42 49.656 26.438 1 98.38 472 ALA A N 1
ATOM 3548 C CA . ALA A 1 472 ? 1.407 49.469 27.484 1 98.38 472 ALA A CA 1
ATOM 3549 C C . ALA A 1 472 ? 0.299 48.531 26.984 1 98.38 472 ALA A C 1
ATOM 3551 O O . ALA A 1 472 ? -0.183 47.688 27.734 1 98.38 472 ALA A O 1
ATOM 3552 N N . ASP A 1 473 ? -0.109 48.75 25.75 1 98.75 473 ASP A N 1
ATOM 3553 C CA . ASP A 1 473 ? -1.116 47.875 25.156 1 98.75 473 ASP A CA 1
ATOM 3554 C C . ASP A 1 473 ? -0.589 46.469 25 1 98.75 473 ASP A C 1
ATOM 3556 O O . ASP A 1 473 ? -1.343 45.5 25.141 1 98.75 473 ASP A O 1
ATOM 3560 N N . MET A 1 474 ? 0.689 46.312 24.688 1 98.75 474 MET A N 1
ATOM 3561 C CA . MET A 1 474 ? 1.3 45 24.609 1 98.75 474 MET A CA 1
ATOM 3562 C C . MET A 1 474 ? 1.2 44.281 25.938 1 98.75 474 MET A C 1
ATOM 3564 O O . MET A 1 474 ? 0.836 43.094 25.984 1 98.75 474 MET A O 1
ATOM 3568 N N . ALA A 1 475 ? 1.496 44.969 26.984 1 98.69 475 ALA A N 1
ATOM 3569 C CA . ALA A 1 475 ? 1.399 44.375 28.312 1 98.69 475 ALA A CA 1
ATOM 3570 C C . ALA A 1 475 ? -0.039 44 28.641 1 98.69 475 ALA A C 1
ATOM 3572 O O . ALA A 1 475 ? -0.288 42.906 29.172 1 98.69 475 ALA A O 1
ATOM 3573 N N . THR A 1 476 ? -0.951 44.875 28.328 1 98.81 476 THR A N 1
ATOM 3574 C CA . THR A 1 476 ? -2.361 44.594 28.578 1 98.81 476 THR A CA 1
ATOM 3575 C C . THR A 1 476 ? -2.822 43.375 27.812 1 98.81 476 THR A C 1
ATOM 3577 O O . THR A 1 476 ? -3.504 42.5 28.359 1 98.81 476 THR A O 1
ATOM 3580 N N . ALA A 1 477 ? -2.492 43.312 26.547 1 98.81 477 ALA A N 1
ATOM 3581 C CA . ALA A 1 477 ? -2.877 42.188 25.703 1 98.81 477 ALA A CA 1
ATOM 3582 C C . ALA A 1 477 ? -2.305 40.875 26.25 1 98.81 477 ALA A C 1
ATOM 3584 O O . ALA A 1 477 ? -3.016 39.875 26.344 1 98.81 477 ALA A O 1
ATOM 3585 N N . ALA A 1 478 ? -1.029 40.875 26.594 1 98.69 478 ALA A N 1
ATOM 3586 C CA . ALA A 1 478 ? -0.359 39.656 27.094 1 98.69 478 ALA A CA 1
ATOM 3587 C C . ALA A 1 478 ? -0.991 39.188 28.406 1 98.69 478 ALA A C 1
ATOM 3589 O O . ALA A 1 478 ? -1.251 38 28.594 1 98.69 478 ALA A O 1
ATOM 3590 N N . ASN A 1 479 ? -1.222 40.125 29.281 1 98.69 479 ASN A N 1
ATOM 3591 C CA . ASN A 1 479 ? -1.838 39.781 30.547 1 98.69 479 ASN A CA 1
ATOM 3592 C C . ASN A 1 479 ? -3.26 39.25 30.359 1 98.69 479 ASN A C 1
ATOM 3594 O O . ASN A 1 479 ? -3.693 38.344 31.078 1 98.69 479 ASN A O 1
ATOM 3598 N N . ARG A 1 480 ? -3.969 39.844 29.453 1 98.62 480 ARG A N 1
ATOM 3599 C CA . ARG A 1 480 ? -5.34 39.406 29.203 1 98.62 480 ARG A CA 1
ATOM 3600 C C . ARG A 1 480 ? -5.367 38 28.656 1 98.62 480 ARG A C 1
ATOM 3602 O O . ARG A 1 480 ? -6.195 37.188 29.062 1 98.62 480 ARG A O 1
ATOM 3609 N N . VAL A 1 481 ? -4.508 37.719 27.719 1 98.12 481 VAL A N 1
ATOM 3610 C CA . VAL A 1 481 ? -4.441 36.375 27.156 1 98.12 481 VAL A CA 1
ATOM 3611 C C . VAL A 1 481 ? -4.141 35.344 28.266 1 98.12 481 VAL A C 1
ATOM 3613 O O . VAL A 1 481 ? -4.699 34.25 28.281 1 98.12 481 VAL A O 1
ATOM 3616 N N . ALA A 1 482 ? -3.277 35.688 29.172 1 98.25 482 ALA A N 1
ATOM 3617 C CA . ALA A 1 482 ? -2.955 34.812 30.297 1 98.25 482 ALA A CA 1
ATOM 3618 C C . ALA A 1 482 ? -4.176 34.594 31.188 1 98.25 482 ALA A C 1
ATOM 3620 O O . ALA A 1 482 ? -4.43 33.5 31.641 1 98.25 482 ALA A O 1
ATOM 3621 N N . ALA A 1 483 ? -4.891 35.656 31.406 1 98 483 ALA A N 1
ATOM 3622 C CA . ALA A 1 483 ? -6.074 35.594 32.25 1 98 483 ALA A CA 1
ATOM 3623 C C . ALA A 1 483 ? -7.148 34.719 31.656 1 98 483 ALA A C 1
ATOM 3625 O O . ALA A 1 483 ? -7.914 34.062 32.375 1 98 483 ALA A O 1
ATOM 3626 N N . LEU A 1 484 ? -7.211 34.625 30.359 1 98 484 LEU A N 1
ATOM 3627 C CA . LEU A 1 484 ? -8.172 33.812 29.656 1 98 484 LEU A CA 1
ATOM 3628 C C . LEU A 1 484 ? -7.77 32.344 29.703 1 98 484 LEU A C 1
ATOM 3630 O O . LEU A 1 484 ? -8.555 31.453 29.344 1 98 484 LEU A O 1
ATOM 3634 N N . GLY A 1 485 ? -6.516 32.062 30.203 1 97.62 485 GLY A N 1
ATOM 3635 C CA . GLY A 1 485 ? -5.969 30.734 30.125 1 97.62 485 GLY A CA 1
ATOM 3636 C C . GLY A 1 485 ? -5.434 30.391 28.734 1 97.62 485 GLY A C 1
ATOM 3637 O O . GLY A 1 485 ? -5.219 29.219 28.422 1 97.62 485 GLY A O 1
ATOM 3638 N N . GLY A 1 486 ? -5.309 31.375 27.891 1 98.44 486 GLY A N 1
ATOM 3639 C CA . GLY A 1 486 ? -4.828 31.234 26.531 1 98.44 486 GLY A CA 1
ATOM 3640 C C . GLY A 1 486 ? -5.797 31.781 25.5 1 98.44 486 GLY A C 1
ATOM 3641 O O . GLY A 1 486 ? -6.992 31.906 25.766 1 98.44 486 GLY A O 1
ATOM 3642 N N . GLY A 1 487 ? -5.238 32.125 24.344 1 98.44 487 GLY A N 1
ATOM 3643 C CA . GLY A 1 487 ? -6.09 32.625 23.281 1 98.44 487 GLY A CA 1
ATOM 3644 C C . GLY A 1 487 ? -5.434 33.719 22.469 1 98.44 487 GLY A C 1
ATOM 3645 O O . GLY A 1 487 ? -4.227 33.688 22.234 1 98.44 487 GLY A O 1
ATOM 3646 N N . GLN A 1 488 ? -6.336 34.594 21.938 1 98.56 488 GLN A N 1
ATOM 3647 C CA . GLN A 1 488 ? -5.965 35.75 21.141 1 98.56 488 GLN A CA 1
ATOM 3648 C C . GLN A 1 488 ? -6.672 37 21.609 1 98.56 488 GLN A C 1
ATOM 3650 O O . GLN A 1 488 ? -7.844 36.969 22 1 98.56 488 GLN A O 1
ATOM 3655 N N . VAL A 1 489 ? -5.883 38.062 21.656 1 98.81 489 VAL A N 1
ATOM 3656 C CA . VAL A 1 489 ? -6.445 39.312 22.203 1 98.81 489 VAL A CA 1
ATOM 3657 C C . VAL A 1 489 ? -5.961 40.5 21.375 1 98.81 489 VAL A C 1
ATOM 3659 O O . VAL A 1 489 ? -4.82 40.5 20.906 1 98.81 489 VAL A O 1
ATOM 3662 N N . VAL A 1 490 ? -6.848 41.469 21.188 1 98.88 490 VAL A N 1
ATOM 3663 C CA . VAL A 1 490 ? -6.539 42.719 20.547 1 98.88 490 VAL A CA 1
ATOM 3664 C C . VAL A 1 490 ? -6.809 43.875 21.516 1 98.88 490 VAL A C 1
ATOM 3666 O O . VAL A 1 490 ? -7.895 43.969 22.094 1 98.88 490 VAL A O 1
ATOM 3669 N N . VAL A 1 491 ? -5.82 44.75 21.656 1 98.88 491 VAL A N 1
ATOM 3670 C CA . VAL A 1 491 ? -5.926 45.844 22.609 1 98.88 491 VAL A CA 1
ATOM 3671 C C . VAL A 1 491 ? -5.566 47.156 21.922 1 98.88 491 VAL A C 1
ATOM 3673 O O . VAL A 1 491 ? -4.625 47.219 21.141 1 98.88 491 VAL A O 1
ATOM 3676 N N . VAL A 1 492 ? -6.328 48.156 22.234 1 98.62 492 VAL A N 1
ATOM 3677 C CA . VAL A 1 492 ? -5.977 49.531 21.828 1 98.62 492 VAL A CA 1
ATOM 3678 C C . VAL A 1 492 ? -6.328 50.5 22.938 1 98.62 492 VAL A C 1
ATOM 3680 O O . VAL A 1 492 ? -7.434 50.469 23.484 1 98.62 492 VAL A O 1
ATOM 3683 N N . ASP A 1 493 ? -5.391 51.312 23.328 1 97.81 493 ASP A N 1
ATOM 3684 C CA . ASP A 1 493 ? -5.551 52.344 24.359 1 97.81 493 ASP A CA 1
ATOM 3685 C C . ASP A 1 493 ? -6.023 51.719 25.672 1 97.81 493 ASP A C 1
ATOM 3687 O O . ASP A 1 493 ? -6.945 52.25 26.312 1 97.81 493 ASP A O 1
ATOM 3691 N N . GLY A 1 494 ? -5.469 50.594 25.938 1 97.75 494 GLY A N 1
ATOM 3692 C CA . GLY A 1 494 ? -5.723 49.938 27.219 1 97.75 494 GLY A CA 1
ATOM 3693 C C . GLY A 1 494 ? -7.016 49.156 27.234 1 97.75 494 GLY A C 1
ATOM 3694 O O . GLY A 1 494 ? -7.348 48.531 28.234 1 97.75 494 GLY A O 1
ATOM 3695 N N . GLN A 1 495 ? -7.691 49.125 26.125 1 98.38 495 GLN A N 1
ATOM 3696 C CA . GLN A 1 495 ? -8.977 48.438 26.062 1 98.38 495 GLN A CA 1
ATOM 3697 C C . GLN A 1 495 ? -8.906 47.188 25.188 1 98.38 495 GLN A C 1
ATOM 3699 O O . GLN A 1 495 ? -8.375 47.25 24.078 1 98.38 495 GLN A O 1
ATOM 3704 N N . VAL A 1 496 ? -9.43 46.156 25.734 1 98.56 496 VAL A N 1
ATOM 3705 C CA . VAL A 1 496 ? -9.578 44.938 24.938 1 98.56 496 VAL A CA 1
ATOM 3706 C C . VAL A 1 496 ? -10.734 45.094 23.953 1 98.56 496 VAL A C 1
ATOM 3708 O O . VAL A 1 496 ? -11.891 45.25 24.359 1 98.56 496 VAL A O 1
ATOM 3711 N N . ILE A 1 497 ? -10.469 44.969 22.688 1 98.19 497 ILE A N 1
ATOM 3712 C CA . ILE A 1 497 ? -11.547 45.25 21.734 1 98.19 497 ILE A CA 1
ATOM 3713 C C . ILE A 1 497 ? -11.977 43.938 21.062 1 98.19 497 ILE A C 1
ATOM 3715 O O . ILE A 1 497 ? -13.039 43.875 20.438 1 98.19 497 ILE A O 1
ATOM 3719 N N . ALA A 1 498 ? -11.211 42.875 21.125 1 98.62 498 ALA A N 1
ATOM 3720 C CA . ALA A 1 498 ? -11.57 41.531 20.656 1 98.62 498 ALA A CA 1
ATOM 3721 C C . ALA A 1 498 ? -10.758 40.469 21.359 1 98.62 498 ALA A C 1
ATOM 3723 O O . ALA A 1 498 ? -9.617 40.719 21.766 1 98.62 498 ALA A O 1
ATOM 3724 N N . GLU A 1 499 ? -11.289 39.344 21.562 1 98.44 499 GLU A N 1
ATOM 3725 C CA . GLU A 1 499 ? -10.562 38.25 22.172 1 98.44 499 GLU A CA 1
ATOM 3726 C C . GLU A 1 499 ? -11.117 36.906 21.703 1 98.44 499 GLU A C 1
ATOM 3728 O O . GLU A 1 499 ? -12.305 36.781 21.375 1 98.44 499 GLU A O 1
ATOM 3733 N N . VAL A 1 500 ? -10.375 35.875 21.562 1 98.56 500 VAL A N 1
ATOM 3734 C CA . VAL A 1 500 ? -10.688 34.5 21.297 1 98.56 500 VAL A CA 1
ATOM 3735 C C . VAL A 1 500 ? -10.195 33.625 22.438 1 98.56 500 VAL A C 1
ATOM 3737 O O . VAL A 1 500 ? -9.023 33.219 22.484 1 98.56 500 VAL A O 1
ATOM 3740 N N . PRO A 1 501 ? -11.078 33.25 23.375 1 98.44 501 PRO A N 1
ATOM 3741 C CA . PRO A 1 501 ? -10.648 32.375 24.469 1 98.44 501 PRO A CA 1
ATOM 3742 C C . PRO A 1 501 ? -10.289 30.969 24 1 98.44 501 PRO A C 1
ATOM 3744 O O . PRO A 1 501 ? -11.078 30.328 23.312 1 98.44 501 PRO A O 1
ATOM 3747 N N . LEU A 1 502 ? -9.141 30.484 24.344 1 98.56 502 LEU A N 1
ATOM 3748 C CA . LEU A 1 502 ? -8.656 29.141 24.078 1 98.56 502 LEU A CA 1
ATOM 3749 C C . LEU A 1 502 ? -8.086 28.5 25.344 1 98.56 502 LEU A C 1
ATOM 3751 O O . LEU A 1 502 ? -6.887 28.234 25.422 1 98.56 502 LEU A O 1
ATOM 3755 N N . PRO A 1 503 ? -8.914 28.141 26.281 1 98.06 503 PRO A N 1
ATOM 3756 C CA . PRO A 1 503 ? -8.445 27.766 27.609 1 98.06 503 PRO A CA 1
ATOM 3757 C C . PRO A 1 503 ? -7.773 26.391 27.625 1 98.06 503 PRO A C 1
ATOM 3759 O O . PRO A 1 503 ? -7.047 26.078 28.578 1 98.06 503 PRO A O 1
ATOM 3762 N N . ILE A 1 504 ? -8.055 25.547 26.641 1 98.25 504 ILE A N 1
ATOM 3763 C CA . ILE A 1 504 ? -7.473 24.219 26.625 1 98.25 504 ILE A CA 1
ATOM 3764 C C . ILE A 1 504 ? -6.043 24.281 26.094 1 98.25 504 ILE A C 1
ATOM 3766 O O . ILE A 1 504 ? -5.824 24.453 24.891 1 98.25 504 ILE A O 1
ATOM 3770 N N . ALA A 1 505 ? -5.078 24.234 27.016 1 98.31 505 ALA A N 1
ATOM 3771 C CA . ALA A 1 505 ? -3.645 24.25 26.734 1 98.31 505 ALA A CA 1
ATOM 3772 C C . ALA A 1 505 ? -3.232 25.562 26.078 1 98.31 505 ALA A C 1
ATOM 3774 O O . ALA A 1 505 ? -2.104 25.703 25.594 1 98.31 505 ALA A O 1
ATOM 3775 N N . GLY A 1 506 ? -4.156 26.562 26.047 1 98.19 506 GLY A N 1
ATOM 3776 C CA . GLY A 1 506 ? -3.906 27.797 25.344 1 98.19 506 GLY A CA 1
ATOM 3777 C C . GLY A 1 506 ? -4.031 27.672 23.828 1 98.19 506 GLY A C 1
ATOM 3778 O O . GLY A 1 506 ? -3.533 28.516 23.094 1 98.19 506 GLY A O 1
ATOM 3779 N N . LEU A 1 507 ? -4.652 26.609 23.359 1 97.94 507 LEU A N 1
ATOM 3780 C CA . LEU A 1 507 ? -4.66 26.281 21.938 1 97.94 507 LEU A CA 1
ATOM 3781 C C . LEU A 1 507 ? -6.086 26.094 21.438 1 97.94 507 LEU A C 1
ATOM 3783 O O . LEU A 1 507 ? -6.371 26.344 20.25 1 97.94 507 LEU A O 1
ATOM 3787 N N . MET A 1 508 ? -6.98 25.594 22.281 1 98.12 508 MET A N 1
ATOM 3788 C CA . MET A 1 508 ? -8.281 25.125 21.828 1 98.12 508 MET A CA 1
ATOM 3789 C C . MET A 1 508 ? -9.398 25.609 22.75 1 98.12 508 MET A C 1
ATOM 3791 O O . MET A 1 508 ? -9.141 26.062 23.859 1 98.12 508 MET A O 1
ATOM 3795 N N . SER A 1 509 ? -10.578 25.531 22.25 1 97.44 509 SER A N 1
ATOM 3796 C CA . SER A 1 509 ? -11.797 25.828 23 1 97.44 509 SER A CA 1
ATOM 3797 C C . SER A 1 509 ? -12.82 24.719 22.859 1 97.44 509 SER A C 1
ATOM 3799 O O . SER A 1 509 ? -12.867 24.031 21.828 1 97.44 509 SER A O 1
ATOM 3801 N N . ASP A 1 510 ? -13.609 24.469 23.875 1 95.94 510 ASP A N 1
ATOM 3802 C CA . ASP A 1 510 ? -14.719 23.516 23.797 1 95.94 510 ASP A CA 1
ATOM 3803 C C . ASP A 1 510 ? -16.031 24.219 23.5 1 95.94 510 ASP A C 1
ATOM 3805 O O . ASP A 1 510 ? -17.109 23.609 23.547 1 95.94 510 ASP A O 1
ATOM 3809 N N . ALA A 1 511 ? -15.938 25.547 23.156 1 95.69 511 ALA A N 1
ATOM 3810 C CA . ALA A 1 511 ? -17.125 26.297 22.75 1 95.69 511 ALA A CA 1
ATOM 3811 C C . ALA A 1 511 ? -17.625 25.828 21.375 1 95.69 511 ALA A C 1
ATOM 3813 O O . ALA A 1 511 ? -16.859 25.25 20.594 1 95.69 511 ALA A O 1
ATOM 3814 N N . PRO A 1 512 ? -18.906 26.016 21.094 1 94.62 512 PRO A N 1
ATOM 3815 C CA . PRO A 1 512 ? -19.406 25.703 19.766 1 94.62 512 PRO A CA 1
ATOM 3816 C C . PRO A 1 512 ? -18.641 26.438 18.656 1 94.62 512 PRO A C 1
ATOM 3818 O O . PRO A 1 512 ? -18.219 27.578 18.844 1 94.62 512 PRO A O 1
ATOM 3821 N N . ILE A 1 513 ? -18.547 25.875 17.594 1 95.69 513 ILE A N 1
ATOM 3822 C CA . ILE A 1 513 ? -17.719 26.391 16.5 1 95.69 513 ILE A CA 1
ATOM 3823 C C . ILE A 1 513 ? -18.219 27.766 16.078 1 95.69 513 ILE A C 1
ATOM 3825 O O . ILE A 1 513 ? -17.438 28.641 15.719 1 95.69 513 ILE A O 1
ATOM 3829 N N . ALA A 1 514 ? -19.531 27.984 16.062 1 96.5 514 ALA A N 1
ATOM 3830 C CA . ALA A 1 514 ? -20.078 29.281 15.656 1 96.5 514 ALA A CA 1
ATOM 3831 C C . ALA A 1 514 ? -19.531 30.406 16.531 1 96.5 514 ALA A C 1
ATOM 3833 O O . ALA A 1 514 ? -19.219 31.484 16.047 1 96.5 514 ALA A O 1
ATOM 3834 N N . GLU A 1 515 ? -19.406 30.078 17.797 1 97.44 515 GLU A N 1
ATOM 3835 C CA . GLU A 1 515 ? -18.891 31.062 18.75 1 97.44 515 GLU A CA 1
ATOM 3836 C C . GLU A 1 515 ? -17.391 31.297 18.547 1 97.44 515 GLU A C 1
ATOM 3838 O O . GLU A 1 515 ? -16.938 32.438 18.5 1 97.44 515 GLU A O 1
ATOM 3843 N N . THR A 1 516 ? -16.672 30.25 18.469 1 97.56 516 THR A N 1
ATOM 3844 C CA . THR A 1 516 ? -15.227 30.359 18.281 1 97.56 516 THR A CA 1
ATOM 3845 C C . THR A 1 516 ? -14.914 31.031 16.938 1 97.56 516 THR A C 1
ATOM 3847 O O . THR A 1 516 ? -14.023 31.891 16.875 1 97.56 516 THR A O 1
ATOM 3850 N N . ALA A 1 517 ? -15.641 30.688 15.875 1 97 517 ALA A N 1
ATOM 3851 C CA . ALA A 1 517 ? -15.445 31.281 14.562 1 97 517 ALA A CA 1
ATOM 3852 C C . ALA A 1 517 ? -15.734 32.781 14.594 1 97 517 ALA A C 1
ATOM 3854 O O . ALA A 1 517 ? -14.984 33.562 14.016 1 97 517 ALA A O 1
ATOM 3855 N N . ARG A 1 518 ? -16.797 33.125 15.211 1 97.56 518 ARG A N 1
ATOM 3856 C CA . ARG A 1 518 ? -17.141 34.531 15.336 1 97.56 518 ARG A CA 1
ATOM 3857 C C . ARG A 1 518 ? -16.031 35.312 16.047 1 97.56 518 ARG A C 1
ATOM 3859 O O . ARG A 1 518 ? -15.648 36.406 15.609 1 97.56 518 ARG A O 1
ATOM 3866 N N . ALA A 1 519 ? -15.586 34.75 17.125 1 98.06 519 ALA A N 1
ATOM 3867 C CA . ALA A 1 519 ? -14.516 35.375 17.891 1 98.06 519 ALA A CA 1
ATOM 3868 C C . ALA A 1 519 ? -13.273 35.562 17.016 1 98.06 519 ALA A C 1
ATOM 3870 O O . ALA A 1 519 ? -12.617 36.594 17.078 1 98.06 519 ALA A O 1
ATOM 3871 N N . VAL A 1 520 ? -12.945 34.594 16.25 1 96.94 520 VAL A N 1
ATOM 3872 C CA . VAL A 1 520 ? -11.773 34.625 15.375 1 96.94 520 VAL A CA 1
ATOM 3873 C C . VAL A 1 520 ? -11.945 35.719 14.336 1 96.94 520 VAL A C 1
ATOM 3875 O O . VAL A 1 520 ? -11.023 36.5 14.086 1 96.94 520 VAL A O 1
ATOM 3878 N N . VAL A 1 521 ? -13.094 35.812 13.727 1 96.88 521 VAL A N 1
ATOM 3879 C CA . VAL A 1 521 ? -13.375 36.844 12.727 1 96.88 521 VAL A CA 1
ATOM 3880 C C . VAL A 1 521 ? -13.273 38.219 13.352 1 96.88 521 VAL A C 1
ATOM 3882 O O . VAL A 1 521 ? -12.648 39.125 12.781 1 96.88 521 VAL A O 1
ATOM 3885 N N . GLU A 1 522 ? -13.828 38.344 14.523 1 98.06 522 GLU A N 1
ATOM 3886 C CA . GLU A 1 522 ? -13.797 39.625 15.227 1 98.06 522 GLU A CA 1
ATOM 3887 C C . GLU A 1 522 ? -12.367 40.031 15.57 1 98.06 522 GLU A C 1
ATOM 3889 O O . GLU A 1 522 ? -12.008 41.219 15.438 1 98.06 522 GLU A O 1
ATOM 3894 N N . ALA A 1 523 ? -11.656 39.094 16.016 1 98.12 523 ALA A N 1
ATOM 3895 C CA . ALA A 1 523 ? -10.258 39.406 16.344 1 98.12 523 ALA A CA 1
ATOM 3896 C C . ALA A 1 523 ? -9.477 39.812 15.109 1 98.12 523 ALA A C 1
ATOM 3898 O O . ALA A 1 523 ? -8.68 40.75 15.164 1 98.12 523 ALA A O 1
ATOM 3899 N N . THR A 1 524 ? -9.68 39.156 14.031 1 96.44 524 THR A N 1
ATOM 3900 C CA . THR A 1 524 ? -9 39.469 12.781 1 96.44 524 THR A CA 1
ATOM 3901 C C . THR A 1 524 ? -9.391 40.875 12.297 1 96.44 524 THR A C 1
ATOM 3903 O O . THR A 1 524 ? -8.523 41.656 11.922 1 96.44 524 THR A O 1
ATOM 3906 N N . GLN A 1 525 ? -10.672 41.156 12.352 1 97.44 525 GLN A N 1
ATOM 3907 C CA . GLN A 1 525 ? -11.156 42.469 11.938 1 97.44 525 GLN A CA 1
ATOM 3908 C C . GLN A 1 525 ? -10.594 43.594 12.836 1 97.44 525 GLN A C 1
ATOM 3910 O O . GLN A 1 525 ? -10.25 44.656 12.352 1 97.44 525 GLN A O 1
ATOM 3915 N N . ALA A 1 526 ? -10.516 43.25 14.078 1 98.44 526 ALA A N 1
ATOM 3916 C CA . ALA A 1 526 ? -9.953 44.219 15.031 1 98.44 526 ALA A CA 1
ATOM 3917 C C . ALA A 1 526 ? -8.484 44.5 14.719 1 98.44 526 ALA A C 1
ATOM 3919 O O . ALA A 1 526 ? -8.039 45.656 14.797 1 98.44 526 ALA A O 1
ATOM 3920 N N . ALA A 1 527 ? -7.77 43.5 14.438 1 98.06 527 ALA A N 1
ATOM 3921 C CA . ALA A 1 527 ? -6.367 43.656 14.062 1 98.06 527 ALA A CA 1
ATOM 3922 C C . ALA A 1 527 ? -6.238 44.5 12.805 1 98.06 527 ALA A C 1
ATOM 3924 O O . ALA A 1 527 ? -5.359 45.375 12.711 1 98.06 527 ALA A O 1
ATOM 3925 N N . HIS A 1 528 ? -7.109 44.281 11.867 1 97.75 528 HIS A N 1
ATOM 3926 C CA . HIS A 1 528 ? -7.133 45.062 10.656 1 97.75 528 HIS A CA 1
ATOM 3927 C C . HIS A 1 528 ? -7.449 46.531 10.961 1 97.75 528 HIS A C 1
ATOM 3929 O O . HIS A 1 528 ? -6.859 47.438 10.367 1 97.75 528 HIS A O 1
ATOM 3935 N N . ALA A 1 529 ? -8.328 46.688 11.812 1 97.56 529 ALA A N 1
ATOM 3936 C CA . ALA A 1 529 ? -8.727 48.031 12.203 1 97.56 529 ALA A CA 1
ATOM 3937 C C . ALA A 1 529 ? -7.562 48.812 12.836 1 97.56 529 ALA A C 1
ATOM 3939 O O . ALA A 1 529 ? -7.523 50.031 12.797 1 97.56 529 ALA A O 1
ATOM 3940 N N . LEU A 1 530 ? -6.668 48.062 13.391 1 98.06 530 LEU A N 1
ATOM 3941 C CA . LEU A 1 530 ? -5.496 48.688 13.992 1 98.06 530 LEU A CA 1
ATOM 3942 C C . LEU A 1 530 ? -4.438 48.969 12.938 1 98.06 530 LEU A C 1
ATOM 3944 O O . LEU A 1 530 ? -3.412 49.594 13.242 1 98.06 530 LEU A O 1
ATOM 3948 N N . GLY A 1 531 ? -4.672 48.469 11.664 1 96.94 531 GLY A N 1
ATOM 3949 C CA . GLY A 1 531 ? -3.791 48.844 10.57 1 96.94 531 GLY A CA 1
ATOM 3950 C C . GLY A 1 531 ? -3.137 47.656 9.898 1 96.94 531 GLY A C 1
ATOM 3951 O O . GLY A 1 531 ? -2.512 47.812 8.844 1 96.94 531 GLY A O 1
ATOM 3952 N N . SER A 1 532 ? -3.326 46.469 10.492 1 96.5 532 SER A N 1
ATOM 3953 C CA . SER A 1 532 ? -2.654 45.344 9.898 1 96.5 532 SER A CA 1
ATOM 3954 C C . SER A 1 532 ? -3.115 45.094 8.461 1 96.5 532 SER A C 1
ATOM 3956 O O . SER A 1 532 ? -4.316 45.125 8.18 1 96.5 532 SER A O 1
ATOM 3958 N N . THR A 1 533 ? -2.168 44.812 7.562 1 91.25 533 THR A N 1
ATOM 3959 C CA . THR A 1 533 ? -2.473 44.594 6.152 1 91.25 533 THR A CA 1
ATOM 3960 C C . THR A 1 533 ? -2.396 43.094 5.816 1 91.25 533 THR A C 1
ATOM 3962 O O . THR A 1 533 ? -2.637 42.719 4.672 1 91.25 533 THR A O 1
ATOM 3965 N N . LEU A 1 534 ? -2.018 42.375 6.809 1 90.88 534 LEU A N 1
ATOM 3966 C CA . LEU A 1 534 ? -1.942 40.906 6.605 1 90.88 534 LEU A CA 1
ATOM 3967 C C . LEU A 1 534 ? -3.336 40.312 6.504 1 90.88 534 LEU A C 1
ATOM 3969 O O . LEU A 1 534 ? -4.25 40.719 7.227 1 90.88 534 LEU A O 1
ATOM 3973 N N . GLU A 1 535 ? -3.52 39.344 5.668 1 86.19 535 GLU A N 1
ATOM 3974 C CA . GLU A 1 535 ? -4.801 38.656 5.547 1 86.19 535 GLU A CA 1
ATOM 3975 C C . GLU A 1 535 ? -5.152 37.906 6.832 1 86.19 535 GLU A C 1
ATOM 3977 O O . GLU A 1 535 ? -6.312 37.906 7.258 1 86.19 535 GLU A O 1
ATOM 3982 N N . ALA A 1 536 ? -4.191 37.25 7.383 1 87.88 536 ALA A N 1
ATOM 3983 C CA . ALA A 1 536 ? -4.359 36.469 8.617 1 87.88 536 ALA A CA 1
ATOM 3984 C C . ALA A 1 536 ? -3.314 36.875 9.656 1 87.88 536 ALA A C 1
ATOM 3986 O O . ALA A 1 536 ? -2.365 36.125 9.906 1 87.88 536 ALA A O 1
ATOM 3987 N N . PRO A 1 537 ? -3.586 37.938 10.312 1 93.31 537 PRO A N 1
ATOM 3988 C CA . PRO A 1 537 ? -2.562 38.469 11.203 1 93.31 537 PRO A CA 1
ATOM 3989 C C . PRO A 1 537 ? -2.182 37.5 12.32 1 93.31 537 PRO A C 1
ATOM 3991 O O . PRO A 1 537 ? -0.998 37.344 12.633 1 93.31 537 PRO A O 1
ATOM 3994 N N . PHE A 1 538 ? -3.131 36.844 12.922 1 94.5 538 PHE A N 1
ATOM 3995 C CA . PHE A 1 538 ? -2.826 35.938 14.039 1 94.5 538 PHE A CA 1
ATOM 3996 C C . PHE A 1 538 ? -2.086 34.719 13.555 1 94.5 538 PHE A C 1
ATOM 3998 O O . PHE A 1 538 ? -1.217 34.188 14.258 1 94.5 538 PHE A O 1
ATOM 4005 N N . MET A 1 539 ? -2.424 34.219 12.453 1 89.25 539 MET A N 1
ATOM 4006 C CA . MET A 1 539 ? -1.681 33.094 11.906 1 89.25 539 MET A CA 1
ATOM 4007 C C . MET A 1 539 ? -0.245 33.469 11.578 1 89.25 539 MET A C 1
ATOM 4009 O O . MET A 1 539 ? 0.688 32.719 11.828 1 89.25 539 MET A O 1
ATOM 4013 N N . THR A 1 540 ? -0.113 34.625 10.93 1 88.62 540 THR A N 1
ATOM 4014 C CA . THR A 1 540 ? 1.229 35.125 10.648 1 88.62 540 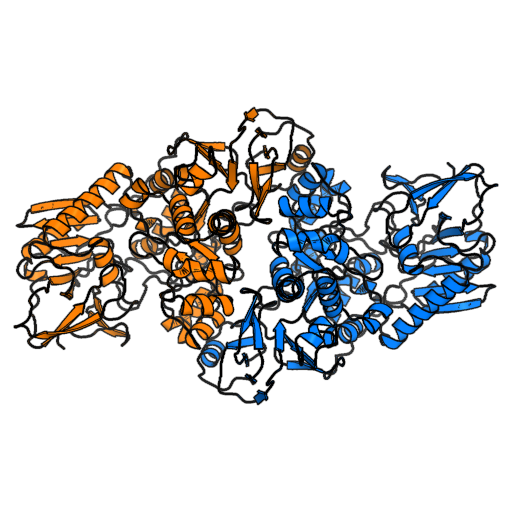THR A CA 1
ATOM 4015 C C . THR A 1 540 ? 2.029 35.281 11.945 1 88.62 540 THR A C 1
ATOM 4017 O O . THR A 1 540 ? 3.191 34.875 12.008 1 88.62 540 THR A O 1
ATOM 4020 N N . LEU A 1 541 ? 1.397 35.844 12.906 1 94.44 541 LEU A N 1
ATOM 4021 C CA . LEU A 1 541 ? 2.045 35.969 14.211 1 94.44 541 LEU A CA 1
ATOM 4022 C C . LEU A 1 541 ? 2.512 34.625 14.734 1 94.44 541 LEU A C 1
ATOM 4024 O O . LEU A 1 541 ? 3.635 34.5 15.227 1 94.44 541 LEU A O 1
ATOM 4028 N N . ALA A 1 542 ? 1.689 33.688 14.594 1 92.69 542 ALA A N 1
ATOM 4029 C CA . ALA A 1 542 ? 1.98 32.344 15.102 1 92.69 542 ALA A CA 1
ATOM 4030 C C . ALA A 1 542 ? 3.229 31.781 14.438 1 92.69 542 ALA A C 1
ATOM 4032 O O . ALA A 1 542 ? 3.975 31.016 15.062 1 92.69 542 ALA A O 1
ATOM 4033 N N . PHE A 1 543 ? 3.494 32.125 13.266 1 89.62 543 PHE A N 1
ATOM 4034 C CA . PHE A 1 543 ? 4.586 31.516 12.516 1 89.62 543 PHE A CA 1
ATOM 4035 C C . PHE A 1 543 ? 5.867 32.344 12.672 1 89.62 543 PHE A C 1
ATOM 4037 O O . PHE A 1 543 ? 6.953 31.875 12.312 1 89.62 543 PHE A O 1
ATOM 4044 N N . LEU A 1 544 ? 5.82 33.531 13.203 1 93.62 544 LEU A N 1
ATOM 4045 C CA . LEU A 1 544 ? 7.016 34.344 13.43 1 93.62 544 LEU A CA 1
ATOM 4046 C C . LEU A 1 544 ? 7.91 33.719 14.492 1 93.62 544 LEU A C 1
ATOM 4048 O O . LEU A 1 544 ? 9.078 34.094 14.617 1 93.62 544 LEU A O 1
ATOM 4052 N N . GLY A 1 545 ? 7.348 32.75 15.156 1 91.12 545 GLY A N 1
ATOM 4053 C CA . GLY A 1 545 ? 8.117 32.062 16.172 1 91.12 545 GLY A CA 1
ATOM 4054 C C . GLY A 1 545 ? 8.656 30.719 15.695 1 91.12 545 GLY A C 1
ATOM 4055 O O . GLY A 1 545 ? 9.359 30.031 16.438 1 91.12 545 GLY A O 1
ATOM 4056 N N . LEU A 1 546 ? 8.328 30.297 14.5 1 88.75 546 LEU A N 1
ATOM 4057 C CA . LEU A 1 546 ? 8.695 28.984 13.984 1 88.75 546 LEU A CA 1
ATOM 4058 C C . LEU A 1 546 ? 10.164 28.969 13.562 1 88.75 546 LEU A C 1
ATOM 4060 O O . LEU A 1 546 ? 10.484 29.266 12.406 1 88.75 546 LEU A O 1
ATOM 4064 N N . SER A 1 547 ? 11.008 28.516 14.398 1 88.31 547 SER A N 1
ATOM 4065 C CA . SER A 1 547 ? 12.453 28.688 14.312 1 88.31 547 SER A CA 1
ATOM 4066 C C . SER A 1 547 ? 13.078 27.672 13.367 1 88.31 547 SER A C 1
ATOM 4068 O O . SER A 1 547 ? 14.297 27.469 13.383 1 88.31 547 SER A O 1
ATOM 4070 N N . VAL A 1 548 ? 12.195 27 12.57 1 82.81 548 VAL A N 1
ATOM 4071 C CA . VAL A 1 548 ? 12.75 26.016 11.656 1 82.81 548 VAL A CA 1
ATOM 4072 C C . VAL A 1 548 ? 12.445 26.422 10.211 1 82.81 548 VAL A C 1
ATOM 4074 O O . VAL A 1 548 ? 12.734 25.672 9.273 1 82.81 548 VAL A O 1
ATOM 4077 N N . ILE A 1 549 ? 11.852 27.484 10.031 1 81.06 549 ILE A N 1
ATOM 4078 C CA . ILE A 1 549 ? 11.578 28.031 8.703 1 81.06 549 ILE A CA 1
ATOM 4079 C C . ILE A 1 549 ? 12.305 29.359 8.531 1 81.06 549 ILE A C 1
ATOM 4081 O O . ILE A 1 549 ? 12.164 30.266 9.367 1 81.06 549 ILE A O 1
ATOM 4085 N N . PRO A 1 550 ? 13.07 29.516 7.523 1 83.44 550 PRO A N 1
ATOM 4086 C CA . PRO A 1 550 ? 13.836 30.734 7.336 1 83.44 550 PRO A CA 1
ATOM 4087 C C . PRO A 1 550 ? 12.953 31.984 7.246 1 83.44 550 PRO A C 1
ATOM 4089 O O . PRO A 1 550 ? 11.75 31.875 6.992 1 83.44 550 PRO A O 1
ATOM 4092 N N . GLU A 1 551 ? 13.586 33.062 7.453 1 88.88 551 GLU A N 1
ATOM 4093 C CA . GLU A 1 551 ? 15 33.344 7.645 1 88.88 551 GLU A CA 1
ATOM 4094 C C . GLU A 1 551 ? 15.289 33.781 9.078 1 88.88 551 GLU A C 1
ATOM 4096 O O . GLU A 1 551 ? 16.234 33.312 9.703 1 88.88 551 GLU A O 1
ATOM 4101 N N . LEU A 1 552 ? 14.508 34.719 9.484 1 94.69 552 LEU A N 1
ATOM 4102 C CA . LEU A 1 552 ? 14.664 35.281 10.828 1 94.69 552 LEU A CA 1
ATOM 4103 C C . LEU A 1 552 ? 13.398 35.094 11.648 1 94.69 552 LEU A C 1
ATOM 4105 O O . LEU A 1 552 ? 12.297 35.375 11.164 1 94.69 552 LEU A O 1
ATOM 4109 N N . LYS A 1 553 ? 13.539 34.562 12.828 1 95.81 553 LYS A N 1
ATOM 4110 C CA . LYS A 1 553 ? 12.414 34.281 13.703 1 95.81 553 LYS A CA 1
ATOM 4111 C C . LYS A 1 553 ? 12.695 34.719 15.133 1 95.81 553 LYS A C 1
ATOM 4113 O O . LYS A 1 553 ? 13.828 35.062 15.469 1 95.81 553 LYS A O 1
ATOM 4118 N N . LEU A 1 554 ? 11.688 34.781 15.922 1 96.88 554 LEU A N 1
ATOM 4119 C CA . LEU A 1 554 ? 11.852 35.188 17.312 1 96.88 554 LEU A CA 1
ATOM 4120 C C . LEU A 1 554 ? 11.305 34.094 18.266 1 96.88 554 LEU A C 1
ATOM 4122 O O . LEU A 1 554 ? 10.195 33.625 18.062 1 96.88 554 LEU A O 1
ATOM 4126 N N . THR A 1 555 ? 12.078 33.719 19.219 1 96.62 555 THR A N 1
ATOM 4127 C CA . THR A 1 555 ? 11.656 32.844 20.297 1 96.62 555 THR A CA 1
ATOM 4128 C C . THR A 1 555 ? 11.852 33.5 21.656 1 96.62 555 THR A C 1
ATOM 4130 O O . THR A 1 555 ? 12.281 34.656 21.719 1 96.62 555 THR A O 1
ATOM 4133 N N . ASP A 1 556 ? 11.453 32.812 22.719 1 96.12 556 ASP A N 1
ATOM 4134 C CA . ASP A 1 556 ? 11.648 33.344 24.062 1 96.12 556 ASP A CA 1
ATOM 4135 C C . ASP A 1 556 ? 13.141 33.469 24.391 1 96.12 556 ASP A C 1
ATOM 4137 O O . ASP A 1 556 ? 13.516 34.156 25.344 1 96.12 556 ASP A O 1
ATOM 4141 N N . GLN A 1 557 ? 13.93 32.875 23.5 1 95.44 557 GLN A N 1
ATOM 4142 C CA . GLN A 1 557 ? 15.367 32.875 23.734 1 95.44 557 GLN A CA 1
ATOM 4143 C C . GLN A 1 557 ? 16.062 33.938 22.891 1 95.44 557 GLN A C 1
ATOM 4145 O O . GLN A 1 557 ? 17.266 34.188 23.031 1 95.44 557 GLN A O 1
ATOM 4150 N N . GLY A 1 558 ? 15.328 34.531 22.031 1 95.5 558 GLY A N 1
ATOM 4151 C CA . GLY A 1 558 ? 15.883 35.594 21.234 1 95.5 558 GLY A CA 1
ATOM 4152 C C . GLY A 1 558 ? 15.648 35.438 19.75 1 95.5 558 GLY A C 1
ATOM 4153 O O . GLY A 1 558 ? 14.852 34.594 19.328 1 95.5 558 GLY A O 1
ATOM 4154 N N . LEU A 1 559 ? 16.328 36.344 19.016 1 96.62 559 LEU A N 1
ATOM 4155 C CA . LEU A 1 559 ? 16.234 36.344 17.562 1 96.62 559 LEU A CA 1
ATOM 4156 C C . LEU A 1 559 ? 17.031 35.156 16.984 1 96.62 559 LEU A C 1
ATOM 4158 O O . LEU A 1 559 ? 18.188 34.969 17.328 1 96.62 559 LEU A O 1
ATOM 4162 N N . VAL A 1 560 ? 16.344 34.406 16.172 1 95.31 560 VAL A N 1
ATOM 4163 C CA . VAL A 1 560 ? 16.969 33.219 15.609 1 95.31 560 VAL A CA 1
ATOM 4164 C C . VAL A 1 560 ? 17.172 33.406 14.109 1 95.31 560 VAL A C 1
ATOM 4166 O O . VAL A 1 560 ? 16.203 33.594 13.359 1 95.31 560 VAL A O 1
ATOM 4169 N N . ASP A 1 561 ? 18.391 33.375 13.695 1 94.12 561 ASP A N 1
ATOM 4170 C CA . ASP A 1 561 ? 18.703 33.219 12.273 1 94.12 561 ASP A CA 1
ATOM 4171 C C . ASP A 1 561 ? 18.703 31.766 11.852 1 94.12 561 ASP A C 1
ATOM 4173 O O . ASP A 1 561 ? 19.656 31.031 12.125 1 94.12 561 ASP A O 1
ATOM 4177 N N . VAL A 1 562 ? 17.656 31.406 11.172 1 86.88 562 VAL A N 1
ATOM 4178 C CA . VAL A 1 562 ? 17.422 30 10.875 1 86.88 562 VAL A CA 1
ATOM 4179 C C . VAL A 1 562 ? 18.5 29.5 9.906 1 86.88 562 VAL A C 1
ATOM 4181 O O . VAL A 1 562 ? 18.953 28.344 10.008 1 86.88 562 VAL A O 1
ATOM 4184 N N . GLY A 1 563 ? 18.906 30.297 8.945 1 81.44 563 GLY A N 1
ATOM 4185 C CA . GLY A 1 563 ? 20 29.906 8.055 1 81.44 563 GLY A CA 1
ATOM 4186 C C . GLY A 1 563 ? 21.297 29.641 8.781 1 81.44 563 GLY A C 1
ATOM 4187 O O . GLY A 1 563 ? 21.969 28.641 8.516 1 81.44 563 GLY A O 1
ATOM 4188 N N . ALA A 1 564 ? 21.609 30.516 9.688 1 84.19 564 ALA A N 1
ATOM 4189 C CA . ALA A 1 564 ? 22.828 30.375 10.477 1 84.19 564 ALA A CA 1
ATOM 4190 C C . ALA A 1 564 ? 22.656 29.375 11.609 1 84.19 564 ALA A C 1
ATOM 4192 O O . ALA A 1 564 ? 23.625 28.938 12.219 1 84.19 564 ALA A O 1
ATOM 4193 N N . TRP A 1 565 ? 21.469 29.016 11.797 1 84.06 565 TRP A N 1
ATOM 4194 C CA . TRP A 1 565 ? 21.078 28.094 12.867 1 84.06 565 TRP A CA 1
ATOM 4195 C C . TRP A 1 565 ? 21.672 28.531 14.203 1 84.06 565 TRP A C 1
ATOM 4197 O O . TRP A 1 565 ? 22.328 27.75 14.883 1 84.06 565 TRP A O 1
ATOM 4207 N N . ASP A 1 566 ? 21.453 29.766 14.445 1 90.81 566 ASP A N 1
ATOM 4208 C CA . ASP A 1 566 ? 21.984 30.344 15.672 1 90.81 566 ASP A CA 1
ATOM 4209 C C . ASP A 1 566 ? 21.141 31.531 16.141 1 90.81 566 ASP A C 1
ATOM 4211 O O . ASP A 1 566 ? 20.391 32.094 15.352 1 90.81 566 ASP A O 1
ATOM 4215 N N . VAL A 1 567 ? 21.266 31.844 17.453 1 95.25 567 VAL A N 1
ATOM 4216 C CA . VAL A 1 567 ? 20.656 33.062 17.984 1 95.25 567 VAL A CA 1
ATOM 4217 C C . VAL A 1 567 ? 21.516 34.281 17.641 1 95.25 567 VAL A C 1
ATOM 4219 O O . VAL A 1 567 ? 22.75 34.219 17.75 1 95.25 567 VAL A O 1
ATOM 4222 N N . VAL A 1 568 ? 20.906 35.312 17.188 1 96.19 568 VAL A N 1
ATOM 4223 C CA . VAL A 1 568 ? 21.625 36.5 16.797 1 96.19 568 VAL A CA 1
ATOM 4224 C C . VAL A 1 568 ? 21.125 37.719 17.594 1 96.19 568 VAL A C 1
ATOM 4226 O O . VAL A 1 568 ? 20.031 37.688 18.156 1 96.19 568 VAL A O 1
ATOM 4229 N N . SER A 1 569 ? 21.953 38.719 17.562 1 95.38 569 SER A N 1
ATOM 4230 C CA . SER A 1 569 ? 21.594 39.906 18.297 1 95.38 569 SER A CA 1
ATOM 4231 C C . SER A 1 569 ? 20.625 40.781 17.5 1 95.38 569 SER A C 1
ATOM 4233 O O . SER A 1 569 ? 20.641 40.75 16.266 1 95.38 569 SER A O 1
ATOM 4235 N N . LEU A 1 570 ? 19.781 41.5 18.25 1 95.75 570 LEU A N 1
ATOM 4236 C CA . LEU A 1 570 ? 18.922 42.5 17.641 1 95.75 570 LEU A CA 1
ATOM 4237 C C . LEU A 1 570 ? 19.766 43.562 16.922 1 95.75 570 LEU A C 1
ATOM 4239 O O . LEU A 1 570 ? 19.344 44.062 15.883 1 95.75 570 LEU A O 1
ATOM 4243 N N . GLU A 1 571 ? 20.938 43.781 17.547 1 95.62 571 GLU A N 1
ATOM 4244 C CA . GLU A 1 571 ? 21.875 44.719 16.922 1 95.62 571 GLU A CA 1
ATOM 4245 C C . GLU A 1 571 ? 22.609 44.062 15.758 1 95.62 571 GLU A C 1
ATOM 4247 O O . GLU A 1 571 ? 23.125 42.938 15.898 1 95.62 571 GLU A O 1
ATOM 4252 N N . ALA A 1 572 ? 22.438 44.719 14.633 1 93.75 572 ALA A N 1
ATOM 4253 C CA . ALA A 1 572 ? 23.109 44.188 13.461 1 93.75 572 ALA A CA 1
ATOM 4254 C C . ALA A 1 572 ? 24.578 44.625 13.422 1 93.75 572 ALA A C 1
ATOM 4256 O O . ALA A 1 572 ? 24.891 45.75 13.75 1 93.75 572 ALA A O 1
ATOM 4257 N N . MET B 1 1 ? 12.445 -13.195 1.877 1 34.38 1 MET B N 1
ATOM 4258 C CA . MET B 1 1 ? 12.406 -12.641 3.227 1 34.38 1 MET B CA 1
ATOM 4259 C C . MET B 1 1 ? 12.367 -11.117 3.188 1 34.38 1 MET B C 1
ATOM 4261 O O . MET B 1 1 ? 12.945 -10.5 2.291 1 34.38 1 MET B O 1
ATOM 4265 N N . ARG B 1 2 ? 11.391 -10.562 3.795 1 41.31 2 ARG B N 1
ATOM 4266 C CA . ARG B 1 2 ? 11.289 -9.109 3.873 1 41.31 2 ARG B CA 1
ATOM 4267 C C . ARG B 1 2 ? 12.625 -8.492 4.277 1 41.31 2 ARG B C 1
ATOM 4269 O O . ARG B 1 2 ? 13.055 -8.625 5.426 1 41.31 2 ARG B O 1
ATOM 4276 N N . SER B 1 3 ? 13.703 -8.711 3.582 1 41.75 3 SER B N 1
ATOM 4277 C CA . SER B 1 3 ? 14.977 -8.086 3.914 1 41.75 3 SER B CA 1
ATOM 4278 C C . SER B 1 3 ? 14.766 -6.707 4.531 1 41.75 3 SER B C 1
ATOM 4280 O O . SER B 1 3 ? 13.773 -6.031 4.234 1 41.75 3 SER B O 1
ATOM 4282 N N . ALA B 1 4 ? 15.406 -6.527 5.59 1 46.03 4 ALA B N 1
ATOM 4283 C CA . ALA B 1 4 ? 15.438 -5.285 6.355 1 46.03 4 ALA B CA 1
ATOM 4284 C C . ALA B 1 4 ? 15.578 -4.078 5.434 1 46.03 4 ALA B C 1
ATOM 4286 O O . ALA B 1 4 ? 16.359 -4.102 4.484 1 46.03 4 ALA B O 1
ATOM 4287 N N . SER B 1 5 ? 14.602 -3.25 5.277 1 50.91 5 SER B N 1
ATOM 4288 C CA . SER B 1 5 ? 14.695 -1.886 4.77 1 50.91 5 SER B CA 1
ATOM 4289 C C . SER B 1 5 ? 16.109 -1.332 4.922 1 50.91 5 SER B C 1
ATOM 4291 O O . SER B 1 5 ? 16.766 -1.574 5.938 1 50.91 5 SER B O 1
ATOM 4293 N N . PRO B 1 6 ? 16.734 -1.019 3.811 1 54.16 6 PRO B N 1
ATOM 4294 C CA . PRO B 1 6 ? 18.078 -0.426 3.893 1 54.16 6 PRO B CA 1
ATOM 4295 C C . PRO B 1 6 ? 18.25 0.474 5.113 1 54.16 6 PRO B C 1
ATOM 4297 O O . PRO B 1 6 ? 17.281 1.078 5.582 1 54.16 6 PRO B O 1
ATOM 4300 N N . ARG B 1 7 ? 19.328 0.183 5.781 1 57.69 7 ARG B N 1
ATOM 4301 C CA . ARG B 1 7 ? 19.734 0.866 7.004 1 57.69 7 ARG B CA 1
ATOM 4302 C C . ARG B 1 7 ? 19.766 2.377 6.805 1 57.69 7 ARG B C 1
ATOM 4304 O O . ARG B 1 7 ? 20.312 2.867 5.812 1 57.69 7 ARG B O 1
ATOM 4311 N N . HIS B 1 8 ? 18.891 3.111 7.508 1 75.44 8 HIS B N 1
ATOM 4312 C CA . HIS B 1 8 ? 18.859 4.559 7.676 1 75.44 8 HIS B CA 1
ATOM 4313 C C . HIS B 1 8 ? 19.906 5.027 8.672 1 75.44 8 HIS B C 1
ATOM 4315 O O . HIS B 1 8 ? 19.641 5.109 9.875 1 75.44 8 HIS B O 1
ATOM 4321 N N . ASP B 1 9 ? 21.25 4.984 8.109 1 86.69 9 ASP B N 1
ATOM 4322 C CA . ASP B 1 9 ? 22.203 5.465 9.109 1 86.69 9 ASP B CA 1
ATOM 4323 C C . ASP B 1 9 ? 22.922 6.723 8.625 1 86.69 9 ASP B C 1
ATOM 4325 O O . ASP B 1 9 ? 22.719 7.16 7.488 1 86.69 9 ASP B O 1
ATOM 4329 N N . SER B 1 10 ? 23.672 7.258 9.508 1 93.19 10 SER B N 1
ATOM 4330 C CA . SER B 1 10 ? 24.328 8.539 9.258 1 93.19 10 SER B CA 1
ATOM 4331 C C . SER B 1 10 ? 25.312 8.43 8.094 1 93.19 10 SER B C 1
ATOM 4333 O O . SER B 1 10 ? 25.5 9.391 7.348 1 93.19 10 SER B O 1
ATOM 4335 N N . HIS B 1 11 ? 25.875 7.246 7.926 1 94.31 11 HIS B N 1
ATOM 4336 C CA . HIS B 1 11 ? 26.812 7.031 6.832 1 94.31 11 HIS B CA 1
ATOM 4337 C C . HIS B 1 11 ? 26.125 7.113 5.48 1 94.31 11 HIS B C 1
ATOM 4339 O O . HIS B 1 11 ? 26.578 7.828 4.586 1 94.31 11 HIS B O 1
ATOM 4345 N N . MET B 1 12 ? 25.047 6.449 5.305 1 95.56 12 MET B N 1
ATOM 4346 C CA . MET B 1 12 ? 24.281 6.457 4.059 1 95.56 12 MET B CA 1
ATOM 4347 C C . MET B 1 12 ? 23.75 7.848 3.758 1 95.56 12 MET B C 1
ATOM 4349 O O . MET B 1 12 ? 23.688 8.258 2.598 1 95.56 12 MET B O 1
ATOM 4353 N N . ILE B 1 13 ? 23.297 8.562 4.805 1 96.75 13 ILE B N 1
ATOM 4354 C CA . ILE B 1 13 ? 22.797 9.93 4.66 1 96.75 13 ILE B CA 1
ATOM 4355 C C . ILE B 1 13 ? 23.906 10.836 4.137 1 96.75 13 ILE B C 1
ATOM 4357 O O . ILE B 1 13 ? 23.672 11.648 3.238 1 96.75 13 ILE B O 1
ATOM 4361 N N . ALA B 1 14 ? 25.109 10.664 4.672 1 96.75 14 ALA B N 1
ATOM 4362 C CA . ALA B 1 14 ? 26.25 11.445 4.219 1 96.75 14 ALA B CA 1
ATOM 4363 C C . ALA B 1 14 ? 26.562 11.172 2.748 1 96.75 14 ALA B C 1
ATOM 4365 O O . ALA B 1 14 ? 26.859 12.094 1.987 1 96.75 14 ALA B O 1
ATOM 4366 N N . LEU B 1 15 ? 26.484 9.945 2.34 1 96.88 15 LEU B N 1
ATOM 4367 C CA . LEU B 1 15 ? 26.719 9.586 0.945 1 96.88 15 LEU B CA 1
ATOM 4368 C C . LEU B 1 15 ? 25.656 10.195 0.039 1 96.88 15 LEU B C 1
ATOM 4370 O O . LEU B 1 15 ? 25.969 10.648 -1.066 1 96.88 15 LEU B O 1
ATOM 4374 N N . ALA B 1 16 ? 24.438 10.18 0.502 1 97.19 16 ALA B N 1
ATOM 4375 C CA . ALA B 1 16 ? 23.344 10.773 -0.255 1 97.19 16 ALA B CA 1
ATOM 4376 C C . ALA B 1 16 ? 23.594 12.266 -0.495 1 97.19 16 ALA B C 1
ATOM 4378 O O . ALA B 1 16 ? 23.266 12.789 -1.564 1 97.19 16 ALA B O 1
ATOM 4379 N N . ARG B 1 17 ? 24.203 12.938 0.416 1 95.81 17 ARG B N 1
ATOM 4380 C CA . ARG B 1 17 ? 24.516 14.359 0.314 1 95.81 17 ARG B CA 1
ATOM 4381 C C . ARG B 1 17 ? 25.672 14.609 -0.644 1 95.81 17 ARG B C 1
ATOM 4383 O O . ARG B 1 17 ? 25.844 15.719 -1.136 1 95.81 17 ARG B O 1
ATOM 4390 N N . GLY B 1 18 ? 26.453 13.57 -0.764 1 96.06 18 GLY B N 1
ATOM 4391 C CA . GLY B 1 18 ? 27.641 13.703 -1.6 1 96.06 18 GLY B CA 1
ATOM 4392 C C . GLY B 1 18 ? 28.922 13.781 -0.803 1 96.06 18 GLY B C 1
ATOM 4393 O O . GLY B 1 18 ? 29.984 14.125 -1.346 1 96.06 18 GLY B O 1
ATOM 4394 N N . ASP B 1 19 ? 28.734 13.422 0.582 1 95.06 19 ASP B N 1
ATOM 4395 C CA . ASP B 1 19 ? 29.891 13.508 1.467 1 95.06 19 ASP B CA 1
ATOM 4396 C C . ASP B 1 19 ? 30.672 12.195 1.47 1 95.06 19 ASP B C 1
ATOM 4398 O O . ASP B 1 19 ? 30.672 11.469 2.463 1 95.06 19 ASP B O 1
ATOM 4402 N N . GLY B 1 20 ? 31.203 11.703 0.493 1 95.06 20 GLY B N 1
ATOM 4403 C CA . GLY B 1 20 ? 32 10.492 0.415 1 95.06 20 GLY B CA 1
ATOM 4404 C C . GLY B 1 20 ? 31.812 9.727 -0.88 1 95.06 20 GLY B C 1
ATOM 4405 O O . GLY B 1 20 ? 30.922 10.047 -1.666 1 95.06 20 GLY B O 1
ATOM 4406 N N . ASN B 1 21 ? 32.656 8.727 -1.062 1 97.19 21 ASN B N 1
ATOM 4407 C CA . ASN B 1 21 ? 32.594 7.922 -2.275 1 97.19 21 ASN B CA 1
ATOM 4408 C C . ASN B 1 21 ? 31.516 6.844 -2.182 1 97.19 21 ASN B C 1
ATOM 4410 O O . ASN B 1 21 ? 31.516 6.031 -1.255 1 97.19 21 ASN B O 1
ATOM 4414 N N . VAL B 1 22 ? 30.609 6.914 -3.121 1 98 22 VAL B N 1
ATOM 4415 C CA . VAL B 1 22 ? 29.656 5.809 -3.244 1 98 22 VAL B CA 1
ATOM 4416 C C . VAL B 1 22 ? 30.312 4.652 -4.004 1 98 22 VAL B C 1
ATOM 4418 O O . VAL B 1 22 ? 31.422 4.793 -4.527 1 98 22 VAL B O 1
ATOM 4421 N N . ASP B 1 23 ? 29.688 3.535 -4.043 1 97.75 23 ASP B N 1
ATOM 4422 C CA . ASP B 1 23 ? 30.234 2.34 -4.672 1 97.75 23 ASP B CA 1
ATOM 4423 C C . ASP B 1 23 ? 30.203 2.455 -6.191 1 97.75 23 ASP B C 1
ATOM 4425 O O . ASP B 1 23 ? 31.141 2.039 -6.875 1 97.75 23 ASP B O 1
ATOM 4429 N N . LEU B 1 24 ? 29.141 3.027 -6.738 1 98.19 24 LEU B N 1
ATOM 4430 C CA . LEU B 1 24 ? 28.906 3.043 -8.18 1 98.19 24 LEU B CA 1
ATOM 4431 C C . LEU B 1 24 ? 28.016 4.219 -8.57 1 98.19 24 LEU B C 1
ATOM 4433 O O . LEU B 1 24 ? 27.031 4.516 -7.895 1 98.19 24 LEU B O 1
ATOM 4437 N N . VAL B 1 25 ? 28.406 4.953 -9.57 1 98.38 25 VAL B N 1
ATOM 4438 C CA . VAL B 1 25 ? 27.531 5.934 -10.211 1 98.38 25 VAL B CA 1
ATOM 4439 C C . VAL B 1 25 ? 27.281 5.527 -11.664 1 98.38 25 VAL B C 1
ATOM 4441 O O . VAL B 1 25 ? 28.219 5.254 -12.414 1 98.38 25 VAL B O 1
ATOM 4444 N N . ILE B 1 26 ? 26.062 5.422 -12 1 98.06 26 ILE B N 1
ATOM 4445 C CA . ILE B 1 26 ? 25.656 5.129 -13.375 1 98.06 26 ILE B CA 1
ATOM 4446 C C . ILE B 1 26 ? 25.156 6.406 -14.047 1 98.06 26 ILE B C 1
ATOM 4448 O O . ILE B 1 26 ? 24.25 7.07 -13.547 1 98.06 26 ILE B O 1
ATOM 4452 N N . ASN B 1 27 ? 25.672 6.777 -15.148 1 96 27 ASN B N 1
ATOM 4453 C CA . ASN B 1 27 ? 25.312 8.016 -15.828 1 96 27 ASN B CA 1
ATOM 4454 C C . ASN B 1 27 ? 24.922 7.762 -17.281 1 96 27 ASN B C 1
ATOM 4456 O O . ASN B 1 27 ? 25.219 6.699 -17.828 1 96 27 ASN B O 1
ATOM 4460 N N . GLY B 1 28 ? 24.219 8.742 -17.844 1 93.19 28 GLY B N 1
ATOM 4461 C CA . GLY B 1 28 ? 23.984 8.789 -19.281 1 93.19 28 GLY B CA 1
ATOM 4462 C C . GLY B 1 28 ? 22.672 8.133 -19.703 1 93.19 28 GLY B C 1
ATOM 4463 O O . GLY B 1 28 ? 22.156 8.398 -20.781 1 93.19 28 GLY B O 1
ATOM 4464 N N . ALA B 1 29 ? 22.078 7.227 -18.891 1 96.06 29 ALA B N 1
ATOM 4465 C CA . ALA B 1 29 ? 20.875 6.5 -19.25 1 96.06 29 ALA B CA 1
ATOM 4466 C C . ALA B 1 29 ? 19.625 7.273 -18.828 1 96.06 29 ALA B C 1
ATOM 4468 O O . ALA B 1 29 ? 19.703 8.188 -18 1 96.06 29 ALA B O 1
ATOM 4469 N N . GLU B 1 30 ? 18.5 6.98 -19.469 1 97.56 30 GLU B N 1
ATOM 4470 C CA . GLU B 1 30 ? 17.188 7.398 -18.969 1 97.56 30 GLU B CA 1
ATOM 4471 C C . GLU B 1 30 ? 16.641 6.391 -17.969 1 97.56 30 GLU B C 1
ATOM 4473 O O . GLU B 1 30 ? 16.625 5.188 -18.234 1 97.56 30 GLU B O 1
ATOM 4478 N N . VAL B 1 31 ? 16.266 6.918 -16.844 1 98 31 VAL B N 1
ATOM 4479 C CA . VAL B 1 31 ? 15.734 6.074 -15.781 1 98 31 VAL B CA 1
ATOM 4480 C C . VAL B 1 31 ? 14.211 6.168 -15.758 1 98 31 VAL B C 1
ATOM 4482 O O . VAL B 1 31 ? 13.648 7.262 -15.703 1 98 31 VAL B O 1
ATOM 4485 N N . PHE B 1 32 ? 13.5 5.035 -15.812 1 98.38 32 PHE B N 1
ATOM 4486 C CA . PHE B 1 32 ? 12.047 5.016 -15.758 1 98.38 32 PHE B CA 1
ATOM 4487 C C . PHE B 1 32 ? 11.555 5.168 -14.328 1 98.38 32 PHE B C 1
ATOM 4489 O O . PHE B 1 32 ? 11.969 4.418 -13.438 1 98.38 32 PHE B O 1
ATOM 4496 N N . SER B 1 33 ? 10.758 6.168 -14.062 1 98 33 SER B N 1
ATOM 4497 C CA . SER B 1 33 ? 10.039 6.309 -12.797 1 98 33 SER B CA 1
ATOM 4498 C C . SER B 1 33 ? 8.602 5.812 -12.922 1 98 33 SER B C 1
ATOM 4500 O O . SER B 1 33 ? 7.75 6.496 -13.492 1 98 33 SER B O 1
ATOM 4502 N N . PRO B 1 34 ? 8.336 4.656 -12.273 1 97.94 34 PRO B N 1
ATOM 4503 C CA . PRO B 1 34 ? 6.984 4.105 -12.414 1 97.94 34 PRO B CA 1
ATOM 4504 C C . PRO B 1 34 ? 5.934 4.934 -11.68 1 97.94 34 PRO B C 1
ATOM 4506 O O . PRO B 1 34 ? 4.746 4.852 -12 1 97.94 34 PRO B O 1
ATOM 4509 N N . LEU B 1 35 ? 6.266 5.73 -10.758 1 96.56 35 LEU B N 1
ATOM 4510 C CA . LEU B 1 35 ? 5.332 6.512 -9.945 1 96.56 35 LEU B CA 1
ATOM 4511 C C . LEU B 1 35 ? 4.742 7.66 -10.758 1 96.56 35 LEU B C 1
ATOM 4513 O O . LEU B 1 35 ? 3.586 8.039 -10.547 1 96.56 35 LEU B O 1
ATOM 4517 N N . THR B 1 36 ? 5.547 8.234 -11.672 1 97.25 36 THR B N 1
ATOM 4518 C CA . THR B 1 36 ? 5.074 9.312 -12.523 1 97.25 36 THR B CA 1
ATOM 4519 C C . THR B 1 36 ? 4.988 8.859 -13.984 1 97.25 36 THR B C 1
ATOM 4521 O O . THR B 1 36 ? 4.59 9.633 -14.859 1 97.25 36 THR B O 1
ATOM 4524 N N . ARG B 1 37 ? 5.371 7.625 -14.281 1 97.12 37 ARG B N 1
ATOM 4525 C CA . ARG B 1 37 ? 5.367 7.043 -15.625 1 97.12 37 ARG B CA 1
ATOM 4526 C C . ARG B 1 37 ? 6.172 7.898 -16.594 1 97.12 37 ARG B C 1
ATOM 4528 O O . ARG B 1 37 ? 5.707 8.195 -17.703 1 97.12 37 ARG B O 1
ATOM 4535 N N . THR B 1 38 ? 7.34 8.32 -16.078 1 97.06 38 THR B N 1
ATOM 4536 C CA . THR B 1 38 ? 8.195 9.172 -16.906 1 97.06 38 THR B CA 1
ATOM 4537 C C . THR B 1 38 ? 9.602 8.578 -17.016 1 97.06 38 THR B C 1
ATOM 4539 O O . THR B 1 38 ? 9.984 7.734 -16.203 1 97.06 38 THR B O 1
ATOM 4542 N N . TRP B 1 39 ? 10.266 8.93 -18.109 1 97.5 39 TRP B N 1
ATOM 4543 C CA . TRP B 1 39 ? 11.68 8.641 -18.312 1 97.5 39 TRP B CA 1
ATOM 4544 C C . TRP B 1 39 ? 12.539 9.852 -17.938 1 97.5 39 TRP B C 1
ATOM 4546 O O . TRP B 1 39 ? 12.438 10.906 -18.578 1 97.5 39 TRP B O 1
ATOM 4556 N N . VAL B 1 40 ? 13.328 9.703 -16.891 1 96.12 40 VAL B N 1
ATOM 4557 C CA . VAL B 1 40 ? 14.07 10.836 -16.344 1 96.12 40 VAL B CA 1
ATOM 4558 C C . VAL B 1 40 ? 15.555 10.695 -16.703 1 96.12 40 VAL B C 1
ATOM 4560 O O . VAL B 1 40 ? 16.156 9.648 -16.484 1 96.12 40 VAL B O 1
ATOM 4563 N N . SER B 1 41 ? 16.109 11.773 -17.266 1 95.25 41 SER B N 1
ATOM 4564 C CA . SER B 1 41 ? 17.547 11.812 -17.5 1 95.25 41 SER B CA 1
ATOM 4565 C C . SER B 1 41 ? 18.297 12.156 -16.219 1 95.25 41 SER B C 1
ATOM 4567 O O . SER B 1 41 ? 18.312 13.312 -15.781 1 95.25 41 SER B O 1
ATOM 4569 N N . THR B 1 42 ? 18.844 11.109 -15.539 1 94.25 42 THR B N 1
ATOM 4570 C CA . THR B 1 42 ? 19.594 11.312 -14.305 1 94.25 42 THR B CA 1
ATOM 4571 C C . THR B 1 42 ? 20.625 10.211 -14.117 1 94.25 42 THR B C 1
ATOM 4573 O O . THR B 1 42 ? 20.688 9.266 -14.898 1 94.25 42 THR B O 1
ATOM 4576 N N . SER B 1 43 ? 21.562 10.5 -13.211 1 96.81 43 SER B N 1
ATOM 4577 C CA . SER B 1 43 ? 22.484 9.461 -12.766 1 96.81 43 SER B CA 1
ATOM 4578 C C . SER B 1 43 ? 21.969 8.773 -11.508 1 96.81 43 SER B C 1
ATOM 4580 O O . SER B 1 43 ? 21.219 9.367 -10.727 1 96.81 43 SER B O 1
ATOM 4582 N N . LEU B 1 44 ? 22.297 7.527 -11.352 1 98.12 44 LEU B N 1
ATOM 4583 C CA . LEU B 1 44 ? 22 6.785 -10.133 1 98.12 44 LEU B CA 1
ATOM 4584 C C . LEU B 1 44 ? 23.266 6.609 -9.289 1 98.12 44 LEU B C 1
ATOM 4586 O O . LEU B 1 44 ? 24.297 6.152 -9.797 1 98.12 44 LEU B O 1
ATOM 4590 N N . ALA B 1 45 ? 23.234 7.035 -8.078 1 98.31 45 ALA B N 1
ATOM 4591 C CA . ALA B 1 45 ? 24.297 6.77 -7.105 1 98.31 45 ALA B CA 1
ATOM 4592 C C . ALA B 1 45 ? 23.922 5.602 -6.195 1 98.31 45 ALA B C 1
ATOM 4594 O O . ALA B 1 45 ? 22.844 5.59 -5.602 1 98.31 45 ALA B O 1
ATOM 4595 N N . ILE B 1 46 ? 24.828 4.594 -6.117 1 97.94 46 ILE B N 1
ATOM 4596 C CA . ILE B 1 46 ? 24.516 3.361 -5.402 1 97.94 46 ILE B CA 1
ATOM 4597 C C . ILE B 1 46 ? 25.578 3.086 -4.348 1 97.94 46 ILE B C 1
ATOM 4599 O O . ILE B 1 46 ? 26.781 3.225 -4.617 1 97.94 46 ILE B O 1
ATOM 4603 N N . ALA B 1 47 ? 25.172 2.807 -3.162 1 96.88 47 ALA B N 1
ATOM 4604 C CA . ALA B 1 47 ? 26.047 2.406 -2.062 1 96.88 47 ALA B CA 1
ATOM 4605 C C . ALA B 1 47 ? 25.391 1.33 -1.202 1 96.88 47 ALA B C 1
ATOM 4607 O O . ALA B 1 47 ? 24.203 1.413 -0.897 1 96.88 47 ALA B O 1
ATOM 4608 N N . ASP B 1 48 ? 26.156 0.299 -0.887 1 95.31 48 ASP B N 1
ATOM 4609 C CA . ASP B 1 48 ? 25.703 -0.787 -0.017 1 95.31 48 ASP B CA 1
ATOM 4610 C C . ASP B 1 48 ? 24.391 -1.383 -0.509 1 95.31 48 ASP B C 1
ATOM 4612 O O . ASP B 1 48 ? 23.469 -1.608 0.281 1 95.31 48 ASP B O 1
ATOM 4616 N N . GLY B 1 49 ? 24.234 -1.498 -1.833 1 96.56 49 GLY B N 1
ATOM 4617 C CA . GLY B 1 49 ? 23.109 -2.186 -2.445 1 96.56 49 GLY B CA 1
ATOM 4618 C C . GLY B 1 49 ? 21.859 -1.319 -2.561 1 96.56 49 GLY B C 1
ATOM 4619 O O . GLY B 1 49 ? 20.797 -1.797 -2.963 1 96.56 49 GLY B O 1
ATOM 4620 N N . VAL B 1 50 ? 22.031 0.019 -2.227 1 96.88 50 VAL B N 1
ATOM 4621 C CA . VAL B 1 50 ? 20.891 0.934 -2.164 1 96.88 50 VAL B CA 1
ATOM 4622 C C . VAL B 1 50 ? 21.141 2.127 -3.084 1 96.88 50 VAL B C 1
ATOM 4624 O O . VAL B 1 50 ? 22.281 2.586 -3.225 1 96.88 50 VAL B O 1
ATOM 4627 N N . VAL B 1 51 ? 20.094 2.533 -3.762 1 97.81 51 VAL B N 1
ATOM 4628 C CA . VAL B 1 51 ? 20.156 3.826 -4.434 1 97.81 51 VAL B CA 1
ATOM 4629 C C . VAL B 1 51 ? 20.203 4.945 -3.396 1 97.81 51 VAL B C 1
ATOM 4631 O O . VAL B 1 51 ? 19.203 5.195 -2.707 1 97.81 51 VAL B O 1
ATOM 4634 N N . VAL B 1 52 ? 21.281 5.695 -3.318 1 97.19 52 VAL B N 1
ATOM 4635 C CA . VAL B 1 52 ? 21.375 6.734 -2.297 1 97.19 52 VAL B CA 1
ATOM 4636 C C . VAL B 1 52 ? 20.953 8.078 -2.889 1 97.19 52 VAL B C 1
ATOM 4638 O O . VAL B 1 52 ? 20.719 9.039 -2.152 1 97.19 52 VAL B O 1
ATOM 4641 N N . GLY B 1 53 ? 20.906 8.086 -4.266 1 97.12 53 GLY B N 1
ATOM 4642 C CA . GLY B 1 53 ? 20.422 9.352 -4.805 1 97.12 53 GLY B CA 1
ATOM 4643 C C . GLY B 1 53 ? 20.469 9.406 -6.32 1 97.12 53 GLY B C 1
ATOM 4644 O O . GLY B 1 53 ? 21.031 8.523 -6.965 1 97.12 53 GLY B O 1
ATOM 4645 N N . TRP B 1 54 ? 19.703 10.352 -6.906 1 97.56 54 TRP B N 1
ATOM 4646 C CA . TRP B 1 54 ? 19.75 10.727 -8.312 1 97.56 54 TRP B CA 1
ATOM 4647 C C . TRP B 1 54 ? 20.75 11.867 -8.539 1 97.56 54 TRP B C 1
ATOM 4649 O O . TRP B 1 54 ? 20.766 12.844 -7.781 1 97.56 54 TRP B O 1
ATOM 4659 N N . GLY B 1 55 ? 21.531 11.766 -9.555 1 95.62 55 GLY B N 1
ATOM 4660 C CA . GLY B 1 55 ? 22.547 12.766 -9.844 1 95.62 55 GLY B CA 1
ATOM 4661 C C . GLY B 1 55 ? 23.953 12.297 -9.523 1 95.62 55 GLY B C 1
ATOM 4662 O O . GLY B 1 55 ? 24.141 11.195 -9.008 1 95.62 55 GLY B O 1
ATOM 4663 N N . GLU B 1 56 ? 24.922 13.117 -9.758 1 94.31 56 GLU B N 1
ATOM 4664 C CA . GLU B 1 56 ? 26.328 12.773 -9.602 1 94.31 56 GLU B CA 1
ATOM 4665 C C . GLU B 1 56 ? 26.719 12.734 -8.125 1 94.31 56 GLU B C 1
ATOM 4667 O O . GLU B 1 56 ? 26.156 13.469 -7.309 1 94.31 56 GLU B O 1
ATOM 4672 N N . ARG B 1 57 ? 27.547 11.773 -7.801 1 96.62 57 ARG B N 1
ATOM 4673 C CA . ARG B 1 57 ? 28.219 11.648 -6.512 1 96.62 57 ARG B CA 1
ATOM 4674 C C . ARG B 1 57 ? 29.688 11.266 -6.699 1 96.62 57 ARG B C 1
ATOM 4676 O O . ARG B 1 57 ? 30.062 10.727 -7.742 1 96.62 57 ARG B O 1
ATOM 4683 N N . PRO B 1 58 ? 30.578 11.625 -5.719 1 96.94 58 PRO B N 1
ATOM 4684 C CA . PRO B 1 58 ? 31.891 10.992 -5.746 1 96.94 58 PRO B CA 1
ATOM 4685 C C . PRO B 1 58 ? 31.812 9.469 -5.715 1 96.94 58 PRO B C 1
ATOM 4687 O O . PRO B 1 58 ? 30.969 8.906 -5.023 1 96.94 58 PRO B O 1
ATOM 4690 N N . THR B 1 59 ? 32.656 8.828 -6.492 1 97.06 59 THR B N 1
ATOM 4691 C CA . THR B 1 59 ? 32.469 7.383 -6.594 1 97.06 59 THR B CA 1
ATOM 4692 C C . THR B 1 59 ? 33.812 6.684 -6.789 1 97.06 59 THR B C 1
ATOM 4694 O O . THR B 1 59 ? 34.781 7.297 -7.246 1 97.06 59 THR B O 1
ATOM 4697 N N . LYS B 1 60 ? 33.688 5.469 -6.402 1 92.75 60 LYS B N 1
ATOM 4698 C CA . LYS B 1 60 ? 34.812 4.578 -6.668 1 92.75 60 LYS B CA 1
ATOM 4699 C C . LYS B 1 60 ? 34.781 4.047 -8.094 1 92.75 60 LYS B C 1
ATOM 4701 O O . LYS B 1 60 ? 35.812 3.729 -8.68 1 92.75 60 LYS B O 1
ATOM 4706 N N . GLU B 1 61 ? 33.656 3.877 -8.594 1 96.62 61 GLU B N 1
ATOM 4707 C CA . GLU B 1 61 ? 33.438 3.287 -9.914 1 96.62 61 GLU B CA 1
ATOM 4708 C C . GLU B 1 61 ? 32.312 4.023 -10.664 1 96.62 61 GLU B C 1
ATOM 4710 O O . GLU B 1 61 ? 31.328 4.418 -10.062 1 96.62 61 GLU B O 1
ATOM 4715 N N . ARG B 1 62 ? 32.531 4.234 -11.922 1 97.12 62 ARG B N 1
ATOM 4716 C CA . ARG B 1 62 ? 31.547 4.875 -12.781 1 97.12 62 ARG B CA 1
ATOM 4717 C C . ARG B 1 62 ? 31.188 3.984 -13.969 1 97.12 62 ARG B C 1
ATOM 4719 O O . ARG B 1 62 ? 32.062 3.346 -14.555 1 97.12 62 ARG B O 1
ATOM 4726 N N . LEU B 1 63 ? 29.938 3.85 -14.281 1 97.88 63 LEU B N 1
ATOM 4727 C CA . LEU B 1 63 ? 29.438 3.139 -15.453 1 97.88 63 LEU B CA 1
ATOM 4728 C C . LEU B 1 63 ? 28.672 4.078 -16.359 1 97.88 63 LEU B C 1
ATOM 4730 O O . LEU B 1 63 ? 27.625 4.621 -15.969 1 97.88 63 LEU B O 1
ATOM 4734 N N . ASP B 1 64 ? 29.141 4.332 -17.531 1 97.12 64 ASP B N 1
ATOM 4735 C CA . ASP B 1 64 ? 28.484 5.195 -18.5 1 97.12 64 ASP B CA 1
ATOM 4736 C C . ASP B 1 64 ? 27.562 4.391 -19.422 1 97.12 64 ASP B C 1
ATOM 4738 O O . ASP B 1 64 ? 28.031 3.555 -20.203 1 97.12 64 ASP B O 1
ATOM 4742 N N . LEU B 1 65 ? 26.297 4.641 -19.344 1 96.94 65 LEU B N 1
ATOM 4743 C CA . LEU B 1 65 ? 25.281 3.943 -20.125 1 96.94 65 LEU B CA 1
ATOM 4744 C C . LEU B 1 65 ? 24.578 4.906 -21.062 1 96.94 65 LEU B C 1
ATOM 4746 O O . LEU B 1 65 ? 23.344 4.906 -21.141 1 96.94 65 LEU B O 1
ATOM 4750 N N . ALA B 1 66 ? 25.312 5.75 -21.719 1 94.12 66 ALA B N 1
ATOM 4751 C CA . ALA B 1 66 ? 24.781 6.77 -22.625 1 94.12 66 ALA B CA 1
ATOM 4752 C C . ALA B 1 66 ? 23.859 6.145 -23.672 1 94.12 66 ALA B C 1
ATOM 4754 O O . ALA B 1 66 ? 24.234 5.18 -24.328 1 94.12 66 ALA B O 1
ATOM 4755 N N . GLY B 1 67 ? 22.688 6.68 -23.766 1 95 67 GLY B N 1
ATOM 4756 C CA . GLY B 1 67 ? 21.75 6.27 -24.797 1 95 67 GLY B CA 1
ATOM 4757 C C . GLY B 1 67 ? 20.922 5.059 -24.391 1 95 67 GLY B C 1
ATOM 4758 O O . GLY B 1 67 ? 20 4.668 -25.109 1 95 67 GLY B O 1
ATOM 4759 N N . MET B 1 68 ? 21.203 4.422 -23.281 1 98 68 MET B N 1
ATOM 4760 C CA . MET B 1 68 ? 20.484 3.244 -22.828 1 98 68 MET B CA 1
ATOM 4761 C C . MET B 1 68 ? 19.359 3.639 -21.859 1 98 68 MET B C 1
ATOM 4763 O O . MET B 1 68 ? 19.156 4.824 -21.594 1 98 68 MET B O 1
ATOM 4767 N N . ILE B 1 69 ? 18.531 2.654 -21.484 1 98.56 69 ILE B N 1
ATOM 4768 C CA . ILE B 1 69 ? 17.453 2.922 -20.547 1 98.56 69 ILE B CA 1
ATOM 4769 C C . ILE B 1 69 ? 17.547 1.975 -19.359 1 98.56 69 ILE B C 1
ATOM 4771 O O . ILE B 1 69 ? 18 0.838 -19.5 1 98.56 69 ILE B O 1
ATOM 4775 N N . ILE B 1 70 ? 17.172 2.506 -18.203 1 98.75 70 ILE B N 1
ATOM 4776 C CA . ILE B 1 70 ? 17.156 1.755 -16.953 1 98.75 70 ILE B CA 1
ATOM 4777 C C . ILE B 1 70 ? 15.719 1.652 -16.453 1 98.75 70 ILE B C 1
ATOM 4779 O O . ILE B 1 70 ? 14.992 2.65 -16.406 1 98.75 70 ILE B O 1
ATOM 4783 N N . VAL B 1 71 ? 15.258 0.46 -16.125 1 98.62 71 VAL B N 1
ATOM 4784 C CA . VAL B 1 71 ? 13.953 0.246 -15.5 1 98.62 71 VAL B CA 1
ATOM 4785 C C . VAL B 1 71 ? 14.117 -0.59 -14.234 1 98.62 71 VAL B C 1
ATOM 4787 O O . VAL B 1 71 ? 15.055 -1.384 -14.125 1 98.62 71 VAL B O 1
ATOM 4790 N N . PRO B 1 72 ? 13.289 -0.319 -13.195 1 98.75 72 PRO B N 1
ATOM 4791 C CA . PRO B 1 72 ? 13.336 -1.234 -12.055 1 98.75 72 PRO B CA 1
ATOM 4792 C C . PRO B 1 72 ? 13.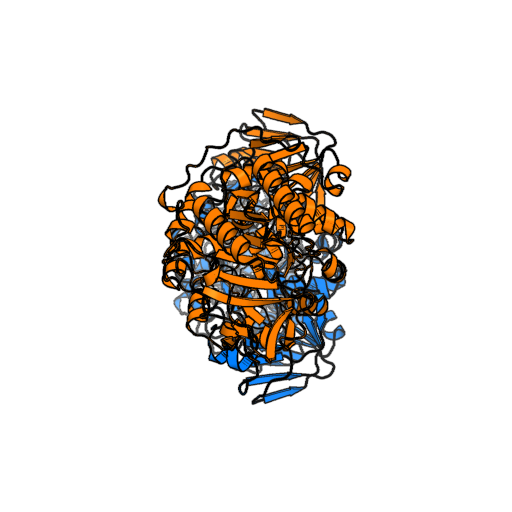234 -2.701 -12.469 1 98.75 72 PRO B C 1
ATOM 4794 O O . PRO B 1 72 ? 12.578 -3.021 -13.461 1 98.75 72 PRO B O 1
ATOM 4797 N N . GLY B 1 73 ? 13.914 -3.57 -11.727 1 98.81 73 GLY B N 1
ATOM 4798 C CA . GLY B 1 73 ? 13.867 -4.988 -12.039 1 98.81 73 GLY B CA 1
ATOM 4799 C C . GLY B 1 73 ? 12.469 -5.562 -12 1 98.81 73 GLY B C 1
ATOM 4800 O O . GLY B 1 73 ? 11.625 -5.109 -11.219 1 98.81 73 GLY B O 1
ATOM 4801 N N . PHE B 1 74 ? 12.203 -6.566 -12.781 1 98.88 74 PHE B N 1
ATOM 4802 C CA . PHE B 1 74 ? 10.875 -7.145 -12.906 1 98.88 74 PHE B CA 1
ATOM 4803 C C . PHE B 1 74 ? 10.547 -8.016 -11.695 1 98.88 74 PHE B C 1
ATOM 4805 O O . PHE B 1 74 ? 11.43 -8.664 -11.141 1 98.88 74 PHE B O 1
ATOM 4812 N N . ILE B 1 75 ? 9.273 -8.008 -11.305 1 98.88 75 ILE B N 1
ATOM 4813 C CA . ILE B 1 75 ? 8.789 -8.773 -10.164 1 98.88 75 ILE B CA 1
ATOM 4814 C C . ILE B 1 75 ? 7.617 -9.648 -10.586 1 98.88 75 ILE B C 1
ATOM 4816 O O . ILE B 1 75 ? 6.676 -9.172 -11.227 1 98.88 75 ILE B O 1
ATOM 4820 N N . ASP B 1 76 ? 7.691 -10.93 -10.336 1 98.81 76 ASP B N 1
ATOM 4821 C CA . ASP B 1 76 ? 6.59 -11.859 -10.555 1 98.81 76 ASP B CA 1
ATOM 4822 C C . ASP B 1 76 ? 5.656 -11.898 -9.352 1 98.81 76 ASP B C 1
ATOM 4824 O O . ASP B 1 76 ? 6.047 -12.367 -8.273 1 98.81 76 ASP B O 1
ATOM 4828 N N . ALA B 1 77 ? 4.375 -11.531 -9.586 1 98.62 77 ALA B N 1
ATOM 4829 C CA . ALA B 1 77 ? 3.457 -11.359 -8.461 1 98.62 77 ALA B CA 1
ATOM 4830 C C . ALA B 1 77 ? 3.049 -12.711 -7.875 1 98.62 77 ALA B C 1
ATOM 4832 O O . ALA B 1 77 ? 2.586 -12.789 -6.734 1 98.62 77 ALA B O 1
ATOM 4833 N N . HIS B 1 78 ? 3.176 -13.766 -8.609 1 98.5 78 HIS B N 1
ATOM 4834 C CA . HIS B 1 78 ? 2.756 -15.086 -8.156 1 98.5 78 HIS B CA 1
ATOM 4835 C C . HIS B 1 78 ? 3.365 -16.188 -9.016 1 98.5 78 HIS B C 1
ATOM 4837 O O . HIS B 1 78 ? 3.127 -16.234 -10.227 1 98.5 78 HIS B O 1
ATOM 4843 N N . VAL B 1 79 ? 4.121 -17.062 -8.344 1 97.75 79 VAL B N 1
ATOM 4844 C CA . VAL B 1 79 ? 4.746 -18.141 -9.102 1 97.75 79 VAL B CA 1
ATOM 4845 C C . VAL B 1 79 ? 4.867 -19.391 -8.227 1 97.75 79 VAL B C 1
ATOM 4847 O O . VAL B 1 79 ? 5.027 -19.281 -7.004 1 97.75 79 VAL B O 1
ATOM 4850 N N . HIS B 1 80 ? 4.664 -20.5 -8.766 1 96.38 80 HIS B N 1
ATOM 4851 C CA . HIS B 1 80 ? 5.113 -21.766 -8.227 1 96.38 80 HIS B CA 1
ATOM 4852 C C . HIS B 1 80 ? 6.453 -22.188 -8.828 1 96.38 80 HIS B C 1
ATOM 4854 O O . HIS B 1 80 ? 6.5 -22.719 -9.938 1 96.38 80 HIS B O 1
ATOM 4860 N N . ILE B 1 81 ? 7.488 -21.969 -8.102 1 97.75 81 ILE B N 1
ATOM 4861 C CA . ILE B 1 81 ? 8.812 -22.266 -8.633 1 97.75 81 ILE B CA 1
ATOM 4862 C C . ILE B 1 81 ? 8.891 -23.75 -9 1 97.75 81 ILE B C 1
ATOM 4864 O O . ILE B 1 81 ? 9.531 -24.125 -9.984 1 97.75 81 ILE B O 1
ATOM 4868 N N . GLU B 1 82 ? 8.188 -24.609 -8.281 1 96.94 82 GLU B N 1
ATOM 4869 C CA . GLU B 1 82 ? 8.164 -26.047 -8.531 1 96.94 82 GLU B CA 1
ATOM 4870 C C . GLU B 1 82 ? 7.629 -26.344 -9.93 1 96.94 82 GLU B C 1
ATOM 4872 O O . GLU B 1 82 ? 8.07 -27.297 -10.57 1 96.94 82 GLU B O 1
ATOM 4877 N N . SER B 1 83 ? 6.738 -25.516 -10.375 1 93.56 83 SER B N 1
ATOM 4878 C CA . SER B 1 83 ? 6.109 -25.75 -11.68 1 93.56 83 SER B CA 1
ATOM 4879 C C . SER B 1 83 ? 7.094 -25.516 -12.812 1 93.56 83 SER B C 1
ATOM 4881 O O . SER B 1 83 ? 6.848 -25.922 -13.953 1 93.56 83 SER B O 1
ATOM 4883 N N . THR B 1 84 ? 8.172 -24.859 -12.562 1 96.06 84 THR B N 1
ATOM 4884 C CA . THR B 1 84 ? 9.219 -24.703 -13.57 1 96.06 84 THR B CA 1
ATOM 4885 C C . THR B 1 84 ? 10.023 -26 -13.711 1 96.06 84 THR B C 1
ATOM 4887 O O . THR B 1 84 ? 10.789 -26.156 -14.656 1 96.06 84 THR B O 1
ATOM 4890 N N . LYS B 1 85 ? 9.93 -26.906 -12.734 1 97.5 85 LYS B N 1
ATOM 4891 C CA . LYS B 1 85 ? 10.633 -28.188 -12.672 1 97.5 85 LYS B CA 1
ATOM 4892 C C . LYS B 1 85 ? 12.109 -27.984 -12.359 1 97.5 85 LYS B C 1
ATOM 4894 O O . LYS B 1 85 ? 12.906 -28.922 -12.492 1 97.5 85 LYS B O 1
ATOM 4899 N N . LEU B 1 86 ? 12.461 -26.781 -11.961 1 97.44 86 LEU B N 1
ATOM 4900 C CA . LEU B 1 86 ? 13.852 -26.438 -11.664 1 97.44 86 LEU B CA 1
ATOM 4901 C C . LEU B 1 86 ? 14.047 -26.203 -10.172 1 97.44 86 LEU B C 1
ATOM 4903 O O . LEU B 1 86 ? 13.203 -25.562 -9.523 1 97.44 86 LEU B O 1
ATOM 4907 N N . TRP B 1 87 ? 15.141 -26.734 -9.641 1 97.19 87 TRP B N 1
ATOM 4908 C CA . TRP B 1 87 ? 15.516 -26.359 -8.281 1 97.19 87 TRP B CA 1
ATOM 4909 C C . TRP B 1 87 ? 15.844 -24.875 -8.195 1 97.19 87 TRP B C 1
ATOM 4911 O O . TRP B 1 87 ? 15.992 -24.203 -9.219 1 97.19 87 TRP B O 1
ATOM 4921 N N . ILE B 1 88 ? 16 -24.359 -7.062 1 96.75 88 ILE B N 1
ATOM 4922 C CA . ILE B 1 88 ? 15.945 -22.922 -6.809 1 96.75 88 ILE B CA 1
ATOM 4923 C C . ILE B 1 88 ? 17.078 -22.219 -7.562 1 96.75 88 ILE B C 1
ATOM 4925 O O . ILE B 1 88 ? 16.844 -21.203 -8.219 1 96.75 88 ILE B O 1
ATOM 4929 N N . ASP B 1 89 ? 18.312 -22.734 -7.445 1 96.25 89 ASP B N 1
ATOM 4930 C CA . ASP B 1 89 ? 19.438 -22.094 -8.117 1 96.25 89 ASP B CA 1
ATOM 4931 C C . ASP B 1 89 ? 19.281 -22.156 -9.633 1 96.25 89 ASP B C 1
ATOM 4933 O O . ASP B 1 89 ? 19.641 -21.203 -10.344 1 96.25 89 ASP B O 1
ATOM 4937 N N . ARG B 1 90 ? 18.703 -23.266 -10.172 1 96.06 90 ARG B N 1
ATOM 4938 C CA . ARG B 1 90 ? 18.453 -23.391 -11.609 1 96.06 90 ARG B CA 1
ATOM 4939 C C . ARG B 1 90 ? 17.375 -22.422 -12.07 1 96.06 90 ARG B C 1
ATOM 4941 O O . ARG B 1 90 ? 17.438 -21.891 -13.172 1 96.06 90 ARG B O 1
ATOM 4948 N N . PHE B 1 91 ? 16.375 -22.234 -11.234 1 97.19 91 PHE B N 1
ATOM 4949 C CA . PHE B 1 91 ? 15.344 -21.234 -11.5 1 97.19 91 PHE B CA 1
ATOM 4950 C C . PHE B 1 91 ? 15.961 -19.859 -11.633 1 97.19 91 PHE B C 1
ATOM 4952 O O . PHE B 1 91 ? 15.633 -19.109 -12.562 1 97.19 91 PHE B O 1
ATOM 4959 N N . VAL B 1 92 ? 16.844 -19.516 -10.75 1 97.12 92 VAL B N 1
ATOM 4960 C CA . VAL B 1 92 ? 17.516 -18.234 -10.758 1 97.12 92 VAL B CA 1
ATOM 4961 C C . VAL B 1 92 ? 18.344 -18.094 -12.031 1 97.12 92 VAL B C 1
ATOM 4963 O O . VAL B 1 92 ? 18.312 -17.047 -12.688 1 97.12 92 VAL B O 1
ATOM 4966 N N . GLU B 1 93 ? 19.016 -19.141 -12.383 1 95.94 93 GLU B N 1
ATOM 4967 C CA . GLU B 1 93 ? 19.828 -19.156 -13.602 1 95.94 93 GLU B CA 1
ATOM 4968 C C . GLU B 1 93 ? 18.969 -18.859 -14.828 1 95.94 93 GLU B C 1
ATOM 4970 O O . GLU B 1 93 ? 19.422 -18.234 -15.781 1 95.94 93 GLU B O 1
ATOM 4975 N N . ALA B 1 94 ? 17.75 -19.281 -14.742 1 96.75 94 ALA B N 1
ATOM 4976 C CA . ALA B 1 94 ? 16.859 -19.188 -15.891 1 96.75 94 ALA B CA 1
ATOM 4977 C C . ALA B 1 94 ? 16.172 -17.812 -15.938 1 96.75 94 ALA B C 1
ATOM 4979 O O . ALA B 1 94 ? 15.859 -17.312 -17.016 1 96.75 94 ALA B O 1
ATOM 4980 N N . THR B 1 95 ? 15.922 -17.188 -14.844 1 98.38 95 THR B N 1
ATOM 4981 C CA . THR B 1 95 ? 14.977 -16.062 -14.812 1 98.38 95 THR B CA 1
ATOM 4982 C C . THR B 1 95 ? 15.695 -14.75 -14.586 1 98.38 95 THR B C 1
ATOM 4984 O O . THR B 1 95 ? 15.328 -13.719 -15.156 1 98.38 95 THR B O 1
ATOM 4987 N N . VAL B 1 96 ? 16.797 -14.711 -13.789 1 98.5 96 VAL B N 1
ATOM 4988 C CA . VAL B 1 96 ? 17.484 -13.477 -13.43 1 98.5 96 VAL B CA 1
ATOM 4989 C C . VAL B 1 96 ? 18.078 -12.836 -14.688 1 98.5 96 VAL B C 1
ATOM 4991 O O . VAL B 1 96 ? 17.906 -11.633 -14.906 1 98.5 96 VAL B O 1
ATOM 4994 N N . PRO B 1 97 ? 18.703 -13.602 -15.633 1 98.56 97 PRO B N 1
ATOM 4995 C CA . PRO B 1 97 ? 19.234 -12.984 -16.844 1 98.56 97 PRO B CA 1
ATOM 4996 C C . PRO B 1 97 ? 18.156 -12.359 -17.719 1 98.56 97 PRO B C 1
ATOM 4998 O O . PRO B 1 97 ? 18.453 -11.555 -18.609 1 98.56 97 PRO B O 1
ATOM 5001 N N . MET B 1 98 ? 16.922 -12.773 -17.438 1 98.62 98 MET B N 1
ATOM 5002 C CA . MET B 1 98 ? 15.797 -12.234 -18.203 1 98.62 98 MET B CA 1
ATOM 5003 C C . MET B 1 98 ? 15.211 -11.008 -17.516 1 98.62 98 MET B C 1
ATOM 5005 O O . MET B 1 98 ? 14.234 -10.43 -17.984 1 98.62 98 MET B O 1
ATOM 5009 N N . GLY B 1 99 ? 15.766 -10.602 -16.391 1 98.75 99 GLY B N 1
ATOM 5010 C CA . GLY B 1 99 ? 15.406 -9.336 -15.758 1 98.75 99 GLY B CA 1
ATOM 5011 C C . GLY B 1 99 ? 14.578 -9.508 -14.5 1 98.75 99 GLY B C 1
ATOM 5012 O O . GLY B 1 99 ? 14.25 -8.523 -13.836 1 98.75 99 GLY B O 1
ATOM 5013 N N . THR B 1 100 ? 14.203 -10.734 -14.102 1 98.81 100 THR B N 1
ATOM 5014 C CA . THR B 1 100 ? 13.422 -10.961 -12.883 1 98.81 100 THR B CA 1
ATOM 5015 C C . THR B 1 100 ? 14.305 -10.852 -11.648 1 98.81 100 THR B C 1
ATOM 5017 O O . THR B 1 100 ? 15.258 -11.617 -11.484 1 98.81 100 THR B O 1
ATOM 5020 N N . VAL B 1 101 ? 13.953 -9.914 -10.766 1 98 101 VAL B N 1
ATOM 5021 C CA . VAL B 1 101 ? 14.82 -9.695 -9.617 1 98 101 VAL B CA 1
ATOM 5022 C C . VAL B 1 101 ? 14.078 -10.047 -8.328 1 98 101 VAL B C 1
ATOM 5024 O O . VAL B 1 101 ? 14.68 -10.109 -7.254 1 98 101 VAL B O 1
ATOM 5027 N N . ALA B 1 102 ? 12.812 -10.297 -8.438 1 98.31 102 ALA B N 1
ATOM 5028 C CA . ALA B 1 102 ? 12.031 -10.711 -7.277 1 98.31 102 ALA B CA 1
ATOM 5029 C C . ALA B 1 102 ? 10.82 -11.539 -7.699 1 98.31 102 ALA B C 1
ATOM 5031 O O . ALA B 1 102 ? 10.289 -11.352 -8.797 1 98.31 102 ALA B O 1
ATOM 5032 N N . VAL B 1 103 ? 10.383 -12.461 -6.832 1 98.38 103 VAL B N 1
ATOM 5033 C CA . VAL B 1 103 ? 9.172 -13.242 -7.078 1 98.38 103 VAL B CA 1
ATOM 5034 C C . VAL B 1 103 ? 8.438 -13.484 -5.762 1 98.38 103 VAL B C 1
ATOM 5036 O O . VAL B 1 103 ? 9.062 -13.57 -4.699 1 98.38 103 VAL B O 1
ATOM 5039 N N . ALA B 1 104 ? 7.109 -13.516 -5.824 1 97.75 104 ALA B N 1
ATOM 5040 C CA . ALA B 1 104 ? 6.281 -14.07 -4.754 1 97.75 104 ALA B CA 1
ATOM 5041 C C . ALA B 1 104 ? 5.961 -15.539 -5.012 1 97.75 104 ALA B C 1
ATOM 5043 O O . ALA B 1 104 ? 5.215 -15.859 -5.938 1 97.75 104 ALA B O 1
ATOM 5044 N N . SER B 1 105 ? 6.477 -16.359 -4.148 1 97 105 SER B N 1
ATOM 5045 C CA . SER B 1 105 ? 6.406 -17.797 -4.383 1 97 105 SER B CA 1
ATOM 5046 C C . SER B 1 105 ? 5.418 -18.469 -3.436 1 97 105 SER B C 1
ATOM 5048 O O . SER B 1 105 ? 5.445 -18.219 -2.227 1 97 105 SER B O 1
ATOM 5050 N N . ASP B 1 106 ? 4.539 -19.234 -3.973 1 96.62 106 ASP B N 1
ATOM 5051 C CA . ASP B 1 106 ? 3.73 -20.188 -3.219 1 96.62 106 ASP B CA 1
ATOM 5052 C C . ASP B 1 106 ? 4.266 -21.609 -3.375 1 96.62 106 ASP B C 1
ATOM 5054 O O . ASP B 1 106 ? 4.027 -22.266 -4.395 1 96.62 106 ASP B O 1
ATOM 5058 N N . PRO B 1 107 ? 4.883 -22.094 -2.357 1 96.25 107 PRO B N 1
ATOM 5059 C CA . PRO B 1 107 ? 5.496 -23.422 -2.473 1 96.25 107 PRO B CA 1
ATOM 5060 C C . PRO B 1 107 ? 4.523 -24.562 -2.146 1 96.25 107 PRO B C 1
ATOM 5062 O O . PRO B 1 107 ? 4.914 -25.547 -1.524 1 96.25 107 PRO B O 1
ATOM 5065 N N . HIS B 1 108 ? 3.285 -24.406 -2.549 1 94 108 HIS B N 1
ATOM 5066 C CA . HIS B 1 108 ? 2.289 -25.375 -2.098 1 94 108 HIS B CA 1
ATOM 5067 C C . HIS B 1 108 ? 2.518 -26.75 -2.738 1 94 108 HIS B C 1
ATOM 5069 O O . HIS B 1 108 ? 2.092 -27.766 -2.197 1 94 108 HIS B O 1
ATOM 5075 N N . GLU B 1 109 ? 3.273 -26.875 -3.873 1 95.94 109 GLU B N 1
ATOM 5076 C CA . GLU B 1 109 ? 3.564 -28.188 -4.445 1 95.94 109 GLU B CA 1
ATOM 5077 C C . GLU B 1 109 ? 4.523 -28.969 -3.557 1 95.94 109 GLU B C 1
ATOM 5079 O O . GLU B 1 109 ? 4.273 -30.141 -3.248 1 95.94 109 GLU B O 1
ATOM 5084 N N . MET B 1 110 ? 5.574 -28.266 -3.201 1 96.69 110 MET B N 1
ATOM 5085 C CA . MET B 1 110 ? 6.527 -28.875 -2.281 1 96.69 110 MET B CA 1
ATOM 5086 C C . MET B 1 110 ? 5.871 -29.172 -0.937 1 96.69 110 MET B C 1
ATOM 5088 O O . MET B 1 110 ? 6.137 -30.219 -0.33 1 96.69 110 MET B O 1
ATOM 5092 N N . ALA B 1 111 ? 5.016 -28.297 -0.495 1 96.31 111 ALA B N 1
ATOM 5093 C CA . ALA B 1 111 ? 4.293 -28.5 0.757 1 96.31 111 ALA B CA 1
ATOM 5094 C C . ALA B 1 111 ? 3.439 -29.766 0.699 1 96.31 111 ALA B C 1
ATOM 5096 O O . ALA B 1 111 ? 3.305 -30.469 1.697 1 96.31 111 ALA B O 1
ATOM 5097 N N . ASN B 1 112 ? 2.889 -30.031 -0.419 1 95.81 112 ASN B N 1
ATOM 5098 C CA . ASN B 1 112 ? 2.061 -31.234 -0.593 1 95.81 112 ASN B CA 1
ATOM 5099 C C . ASN B 1 112 ? 2.881 -32.5 -0.441 1 95.81 112 ASN B C 1
ATOM 5101 O O . ASN B 1 112 ? 2.395 -33.5 0.106 1 95.81 112 ASN B O 1
ATOM 5105 N N . VAL B 1 113 ? 4.09 -32.469 -0.894 1 97.25 113 VAL B N 1
ATOM 5106 C CA . VAL B 1 113 ? 4.895 -33.688 -0.938 1 97.25 113 VAL B CA 1
ATOM 5107 C C . VAL B 1 113 ? 5.672 -33.844 0.369 1 97.25 113 VAL B C 1
ATOM 5109 O O . VAL B 1 113 ? 5.703 -34.938 0.954 1 97.25 113 VAL B O 1
ATOM 5112 N N . LYS B 1 114 ? 6.242 -32.719 0.854 1 96.88 114 LYS B N 1
ATOM 5113 C CA . LYS B 1 114 ? 7.195 -32.875 1.951 1 96.88 114 LYS B CA 1
ATOM 5114 C C . LYS B 1 114 ? 6.863 -31.922 3.096 1 96.88 114 LYS B C 1
ATOM 5116 O O . LYS B 1 114 ? 7.656 -31.75 4.027 1 96.88 114 LYS B O 1
ATOM 5121 N N . GLY B 1 115 ? 5.766 -31.312 3.068 1 95.38 115 GLY B N 1
ATOM 5122 C CA . GLY B 1 115 ? 5.305 -30.469 4.16 1 95.38 115 GLY B CA 1
ATOM 5123 C C . GLY B 1 115 ? 6.266 -29.344 4.5 1 95.38 115 GLY B C 1
ATOM 5124 O O . GLY B 1 115 ? 6.867 -28.75 3.609 1 95.38 115 GLY B O 1
ATOM 5125 N N . LEU B 1 116 ? 6.293 -29.078 5.75 1 94.81 116 LEU B N 1
ATOM 5126 C CA . LEU B 1 116 ? 7.094 -27.984 6.262 1 94.81 116 LEU B CA 1
ATOM 5127 C C . LEU B 1 116 ? 8.57 -28.188 5.957 1 94.81 116 LEU B C 1
ATOM 5129 O O . LEU B 1 116 ? 9.305 -27.234 5.691 1 94.81 116 LEU B O 1
ATOM 5133 N N . GLU B 1 117 ? 8.922 -29.422 6 1 95.12 117 GLU B N 1
ATOM 5134 C CA . GLU B 1 117 ? 10.32 -29.734 5.707 1 95.12 117 GLU B CA 1
ATOM 5135 C C . GLU B 1 117 ? 10.695 -29.312 4.285 1 95.12 117 GLU B C 1
ATOM 5137 O O . GLU B 1 117 ? 11.758 -28.734 4.066 1 95.12 117 GLU B O 1
ATOM 5142 N N . GLY B 1 118 ? 9.867 -29.625 3.35 1 96.25 118 GLY B N 1
ATOM 5143 C CA . GLY B 1 118 ? 10.117 -29.234 1.971 1 96.25 118 GLY B CA 1
ATOM 5144 C C . GLY B 1 118 ? 10.148 -27.734 1.774 1 96.25 118 GLY B C 1
ATOM 5145 O O . GLY B 1 118 ? 11.031 -27.203 1.101 1 96.25 118 GLY B O 1
ATOM 5146 N N . VAL B 1 119 ? 9.234 -27.031 2.402 1 95.62 119 VAL B N 1
ATOM 5147 C CA . VAL B 1 119 ? 9.148 -25.578 2.289 1 95.62 119 VAL B CA 1
ATOM 5148 C C . VAL B 1 119 ? 10.391 -24.938 2.887 1 95.62 119 VAL B C 1
ATOM 5150 O O . VAL B 1 119 ? 10.984 -24.047 2.281 1 95.62 119 VAL B O 1
ATOM 5153 N N . ARG B 1 120 ? 10.836 -25.453 4.031 1 94.44 120 ARG B N 1
ATOM 5154 C CA . ARG B 1 120 ? 12.039 -24.953 4.672 1 94.44 120 ARG B CA 1
ATOM 5155 C C . ARG B 1 120 ? 13.266 -25.156 3.783 1 94.44 120 ARG B C 1
ATOM 5157 O O . ARG B 1 120 ? 14.141 -24.297 3.715 1 94.44 120 ARG B O 1
ATOM 5164 N N . ALA B 1 121 ? 13.281 -26.266 3.15 1 95.31 121 ALA B N 1
ATOM 5165 C CA . ALA B 1 121 ? 14.398 -26.547 2.26 1 95.31 121 ALA B CA 1
ATOM 5166 C C . ALA B 1 121 ? 14.453 -25.562 1.101 1 95.31 121 ALA B C 1
ATOM 5168 O O . ALA B 1 121 ? 15.531 -25.109 0.712 1 95.31 121 ALA B O 1
ATOM 5169 N N . MET B 1 122 ? 13.344 -25.266 0.546 1 95.25 122 MET B N 1
ATOM 5170 C CA . MET B 1 122 ? 13.297 -24.297 -0.545 1 95.25 122 MET B CA 1
ATOM 5171 C C . MET B 1 122 ? 13.734 -22.906 -0.067 1 95.25 122 MET B C 1
ATOM 5173 O O . MET B 1 122 ? 14.484 -22.219 -0.754 1 95.25 122 MET B O 1
ATOM 5177 N N . ILE B 1 123 ? 13.242 -22.531 1.112 1 93.75 123 ILE B N 1
ATOM 5178 C CA . ILE B 1 123 ? 13.602 -21.25 1.689 1 93.75 123 ILE B CA 1
ATOM 5179 C C . ILE B 1 123 ? 15.109 -21.188 1.915 1 93.75 123 ILE B C 1
ATOM 5181 O O . ILE B 1 123 ? 15.766 -20.203 1.563 1 93.75 123 ILE B O 1
ATOM 5185 N N . ALA B 1 124 ? 15.672 -22.25 2.436 1 93.19 124 ALA B N 1
ATOM 5186 C CA . ALA B 1 124 ? 17.109 -22.312 2.688 1 93.19 124 ALA B CA 1
ATOM 5187 C C . ALA B 1 124 ? 17.891 -22.234 1.385 1 93.19 124 ALA B C 1
ATOM 5189 O O . ALA B 1 124 ? 18.953 -21.578 1.331 1 93.19 124 ALA B O 1
ATOM 5190 N N . ALA B 1 125 ? 17.391 -22.844 0.37 1 94.38 125 ALA B N 1
ATOM 5191 C CA . ALA B 1 125 ? 18.078 -22.875 -0.919 1 94.38 125 ALA B CA 1
ATOM 5192 C C . ALA B 1 125 ? 18.062 -21.5 -1.576 1 94.38 125 ALA B C 1
ATOM 5194 O O . ALA B 1 125 ? 18.906 -21.219 -2.438 1 94.38 125 ALA B O 1
ATOM 5195 N N . ALA B 1 126 ? 17.141 -20.656 -1.202 1 93 126 ALA B N 1
ATOM 5196 C CA . ALA B 1 126 ? 16.984 -19.344 -1.803 1 93 126 ALA B CA 1
ATOM 5197 C C . ALA B 1 126 ? 17.969 -18.344 -1.191 1 93 126 ALA B C 1
ATOM 5199 O O . ALA B 1 126 ? 18.203 -17.266 -1.745 1 93 126 ALA B O 1
ATOM 5200 N N . HIS B 1 127 ? 18.578 -18.703 -0.078 1 89.38 127 HIS B N 1
ATOM 5201 C CA . HIS B 1 127 ? 19.438 -17.781 0.657 1 89.38 127 HIS B CA 1
ATOM 5202 C C . HIS B 1 127 ? 20.672 -17.406 -0.164 1 89.38 127 HIS B C 1
ATOM 5204 O O . HIS B 1 127 ? 21.281 -18.266 -0.809 1 89.38 127 HIS B O 1
ATOM 5210 N N . ASP B 1 128 ? 21 -16.109 -0.272 1 88.69 128 ASP B N 1
ATOM 5211 C CA . ASP B 1 128 ? 22.219 -15.539 -0.841 1 88.69 128 ASP B CA 1
ATOM 5212 C C . ASP B 1 128 ? 22.234 -15.672 -2.363 1 88.69 128 ASP B C 1
ATOM 5214 O O . ASP B 1 128 ? 23.297 -15.75 -2.979 1 88.69 128 ASP B O 1
ATOM 5218 N N . LEU B 1 129 ? 21.125 -15.922 -2.922 1 94.81 129 LEU B N 1
ATOM 5219 C CA . LEU B 1 129 ? 21 -15.852 -4.371 1 94.81 129 LEU B CA 1
ATOM 5220 C C . LEU B 1 129 ? 20.672 -14.43 -4.824 1 94.81 129 LEU B C 1
ATOM 5222 O O . LEU B 1 129 ? 20.188 -13.617 -4.035 1 94.81 129 LEU B O 1
ATOM 5226 N N . PRO B 1 130 ? 21.062 -14.047 -6.039 1 96.5 130 PRO B N 1
ATOM 5227 C CA . PRO B 1 130 ? 20.875 -12.672 -6.516 1 96.5 130 PRO B CA 1
ATOM 5228 C C . PRO B 1 130 ? 19.453 -12.406 -6.984 1 96.5 130 PRO B C 1
ATOM 5230 O O . PRO B 1 130 ? 19.25 -11.898 -8.094 1 96.5 130 PRO B O 1
ATOM 5233 N N . ILE B 1 131 ? 18.516 -12.703 -6.156 1 97.12 131 ILE B N 1
ATOM 5234 C CA . ILE B 1 131 ? 17.078 -12.516 -6.359 1 97.12 131 ILE B CA 1
ATOM 5235 C C . ILE B 1 131 ? 16.375 -12.445 -5.008 1 97.12 131 ILE B C 1
ATOM 5237 O O . ILE B 1 131 ? 16.859 -13 -4.016 1 97.12 131 ILE B O 1
ATOM 5241 N N . THR B 1 132 ? 15.352 -11.656 -4.898 1 95.94 132 THR B N 1
ATOM 5242 C CA . THR B 1 132 ? 14.484 -11.68 -3.729 1 95.94 132 THR B CA 1
ATOM 5243 C C . THR B 1 132 ? 13.344 -12.672 -3.92 1 95.94 132 THR B C 1
ATOM 5245 O O . THR B 1 132 ? 12.516 -12.516 -4.82 1 95.94 132 THR B O 1
ATOM 5248 N N . ILE B 1 133 ? 13.297 -13.703 -3.139 1 96.31 133 ILE B N 1
ATOM 5249 C CA . ILE B 1 133 ? 12.211 -14.68 -3.182 1 96.31 133 ILE B CA 1
ATOM 5250 C C . ILE B 1 133 ? 11.367 -14.57 -1.914 1 96.31 133 ILE B C 1
ATOM 5252 O O . ILE B 1 133 ? 11.797 -14.992 -0.837 1 96.31 133 ILE B O 1
ATOM 5256 N N . GLY B 1 134 ? 10.188 -13.922 -2.105 1 95.12 134 GLY B N 1
ATOM 5257 C CA . GLY B 1 134 ? 9.219 -13.898 -1.02 1 95.12 134 GLY B CA 1
ATOM 5258 C C . GLY B 1 134 ? 8.352 -15.141 -0.974 1 95.12 134 GLY B C 1
ATOM 5259 O O . GLY B 1 134 ? 7.867 -15.602 -2.01 1 95.12 134 GLY B O 1
ATOM 5260 N N . VAL B 1 135 ? 8.141 -15.656 0.235 1 95.25 135 VAL B N 1
ATOM 5261 C CA . VAL B 1 135 ? 7.355 -16.875 0.394 1 95.25 135 VAL B CA 1
ATOM 5262 C C . VAL B 1 135 ? 5.977 -16.547 0.95 1 95.25 135 VAL B C 1
ATOM 5264 O O . VAL B 1 135 ? 5.848 -15.695 1.84 1 95.25 135 VAL B O 1
ATOM 5267 N N . CYS B 1 136 ? 4.949 -17.094 0.369 1 94.31 136 CYS B N 1
ATOM 5268 C CA . CYS B 1 136 ? 3.592 -17.078 0.907 1 94.31 136 CYS B CA 1
ATOM 5269 C C . CYS B 1 136 ? 3.234 -18.422 1.534 1 94.31 136 CYS B C 1
ATOM 5271 O O . CYS B 1 136 ? 3.541 -19.469 0.974 1 94.31 136 CYS B O 1
ATOM 5273 N N . GLY B 1 137 ? 2.605 -18.406 2.73 1 94.25 137 GLY B N 1
ATOM 5274 C CA . GLY B 1 137 ? 2.229 -19.641 3.396 1 94.25 137 GLY B CA 1
ATOM 5275 C C . GLY B 1 137 ? 1.101 -20.375 2.699 1 94.25 137 GLY B C 1
ATOM 5276 O O . GLY B 1 137 ? -0.021 -19.875 2.617 1 94.25 137 GLY B O 1
ATOM 5277 N N . SER B 1 138 ? 1.351 -21.531 2.277 1 93.81 138 SER B N 1
ATOM 5278 C CA . SER B 1 138 ? 0.404 -22.344 1.518 1 93.81 138 SER B CA 1
ATOM 5279 C C . SER B 1 138 ? -0.867 -22.609 2.32 1 93.81 138 SER B C 1
ATOM 5281 O O . SER B 1 138 ? -0.801 -23.031 3.477 1 93.81 138 SER B O 1
ATOM 5283 N N . SER B 1 139 ? -1.978 -22.453 1.666 1 91.31 139 SER B N 1
ATOM 5284 C CA . SER B 1 139 ? -3.213 -22.422 2.441 1 91.31 139 SER B CA 1
ATOM 5285 C C . SER B 1 139 ? -4.027 -23.688 2.236 1 91.31 139 SER B C 1
ATOM 5287 O O . SER B 1 139 ? -4.855 -24.047 3.076 1 91.31 139 SER B O 1
ATOM 5289 N N . CYS B 1 140 ? -3.824 -24.344 1.073 1 88.81 140 CYS B N 1
ATOM 5290 C CA . CYS B 1 140 ? -4.711 -25.453 0.718 1 88.81 140 CYS B CA 1
ATOM 5291 C C . CYS B 1 140 ? -3.914 -26.703 0.375 1 88.81 140 CYS B C 1
ATOM 5293 O O . CYS B 1 140 ? -3.955 -27.172 -0.761 1 88.81 140 CYS B O 1
ATOM 5295 N N . VAL B 1 141 ? -3.305 -27.266 1.262 1 90.69 141 VAL B N 1
ATOM 5296 C CA . VAL B 1 141 ? -2.6 -28.547 1.153 1 90.69 141 VAL B CA 1
ATOM 5297 C C . VAL B 1 141 ? -3.223 -29.562 2.107 1 90.69 141 VAL B C 1
ATOM 5299 O O . VAL B 1 141 ? -2.99 -29.516 3.316 1 90.69 141 VAL B O 1
ATOM 5302 N N . PRO B 1 142 ? -3.969 -30.562 1.773 1 88.38 142 PRO B N 1
ATOM 5303 C CA . PRO B 1 142 ? -4.355 -30.766 0.377 1 88.38 142 PRO B CA 1
ATOM 5304 C C . PRO B 1 142 ? -5.363 -29.734 -0.122 1 88.38 142 PRO B C 1
ATOM 5306 O O . PRO B 1 142 ? -5.895 -28.953 0.671 1 88.38 142 PRO B O 1
ATOM 5309 N N . ALA B 1 143 ? -5.578 -29.75 -1.446 1 84.81 143 ALA B N 1
ATOM 5310 C CA . ALA B 1 143 ? -6.539 -28.828 -2.053 1 84.81 143 ALA B CA 1
ATOM 5311 C C . ALA B 1 143 ? -7.965 -29.172 -1.634 1 84.81 143 ALA B C 1
ATOM 5313 O O . ALA B 1 143 ? -8.82 -28.297 -1.543 1 84.81 143 ALA B O 1
ATOM 5314 N N . SER B 1 144 ? -8.219 -30.5 -1.449 1 82.44 144 SER B N 1
ATOM 5315 C CA . SER B 1 144 ? -9.531 -30.969 -1.015 1 82.44 144 SER B CA 1
ATOM 5316 C C . SER B 1 144 ? -9.414 -32.25 -0.184 1 82.44 144 SER B C 1
ATOM 5318 O O . SER B 1 144 ? -8.336 -32.844 -0.087 1 82.44 144 SER B O 1
ATOM 5320 N N . ARG B 1 145 ? -10.555 -32.625 0.333 1 83.25 145 ARG B N 1
ATOM 5321 C CA . ARG B 1 145 ? -10.594 -33.844 1.154 1 83.25 145 ARG B CA 1
ATOM 5322 C C . ARG B 1 145 ? -10.484 -35.094 0.291 1 83.25 145 ARG B C 1
ATOM 5324 O O . ARG B 1 145 ? -10.328 -36.188 0.811 1 83.25 145 ARG B O 1
ATOM 5331 N N . PHE B 1 146 ? -10.469 -35.031 -1.021 1 89.31 146 PHE B N 1
ATOM 5332 C CA . PHE B 1 146 ? -10.523 -36.156 -1.93 1 89.31 146 PHE B CA 1
ATOM 5333 C C . PHE B 1 146 ? -9.125 -36.594 -2.326 1 89.31 146 PHE B C 1
ATOM 5335 O O . PHE B 1 146 ? -8.961 -37.531 -3.129 1 89.31 146 PHE B O 1
ATOM 5342 N N . GLU B 1 147 ? -8.141 -35.969 -1.806 1 88.19 147 GLU B N 1
ATOM 5343 C CA . GLU B 1 147 ? -6.777 -36.25 -2.234 1 88.19 147 GLU B CA 1
ATOM 5344 C C . GLU B 1 147 ? -5.93 -36.781 -1.073 1 88.19 147 GLU B C 1
ATOM 5346 O O . GLU B 1 147 ? -6.238 -36.5 0.091 1 88.19 147 GLU B O 1
ATOM 5351 N N . SER B 1 148 ? -4.914 -37.562 -1.407 1 92.94 148 SER B N 1
ATOM 5352 C CA . SER B 1 148 ? -3.943 -38.062 -0.436 1 92.94 148 SER B CA 1
ATOM 5353 C C . SER B 1 148 ? -2.559 -37.469 -0.687 1 92.94 148 SER B C 1
ATOM 5355 O O . SER B 1 148 ? -1.71 -38.125 -1.31 1 92.94 148 SER B O 1
ATOM 5357 N N . PRO B 1 149 ? -2.32 -36.312 -0.076 1 94.31 149 PRO B N 1
ATOM 5358 C CA . PRO B 1 149 ? -1.008 -35.688 -0.271 1 94.31 149 PRO B CA 1
ATOM 5359 C C . PRO B 1 149 ? 0.084 -36.344 0.575 1 94.31 149 PRO B C 1
ATOM 5361 O O . PRO B 1 149 ? -0.206 -37.219 1.396 1 94.31 149 PRO B O 1
ATOM 5364 N N . GLY B 1 150 ? 1.306 -36.031 0.28 1 95.5 150 GLY B N 1
ATOM 5365 C CA . GLY B 1 150 ? 2.42 -36.5 1.095 1 95.5 150 GLY B CA 1
ATOM 5366 C C . GLY B 1 150 ? 2.432 -35.875 2.484 1 95.5 150 GLY B C 1
ATOM 5367 O O . GLY B 1 150 ? 2.863 -36.531 3.445 1 95.5 150 GLY B O 1
ATOM 5368 N N . ALA B 1 151 ? 1.996 -34.688 2.545 1 94.25 151 ALA B N 1
ATOM 5369 C CA . ALA B 1 151 ? 1.903 -33.938 3.809 1 94.25 151 ALA B CA 1
ATOM 5370 C C . ALA B 1 151 ? 0.735 -32.969 3.789 1 94.25 151 ALA B C 1
ATOM 5372 O O . ALA B 1 151 ? 0.083 -32.781 2.758 1 94.25 151 ALA B O 1
ATOM 5373 N N . THR B 1 152 ? 0.427 -32.438 4.969 1 91.44 152 THR B N 1
ATOM 5374 C CA . THR B 1 152 ? -0.641 -31.438 5.066 1 91.44 152 THR B CA 1
ATOM 5375 C C . THR B 1 152 ? -0.117 -30.141 5.652 1 91.44 152 THR B C 1
ATOM 5377 O O . THR B 1 152 ? 0.89 -30.125 6.363 1 91.44 152 THR B O 1
ATOM 5380 N N . PHE B 1 153 ? -0.698 -29.094 5.23 1 90.94 153 PHE B N 1
ATOM 5381 C CA . PHE B 1 153 ? -0.424 -27.766 5.762 1 90.94 153 PHE B CA 1
ATOM 5382 C C . PHE B 1 153 ? -1.648 -27.203 6.473 1 90.94 153 PHE B C 1
ATOM 5384 O O . PHE B 1 153 ? -2.469 -26.516 5.859 1 90.94 153 PHE B O 1
ATOM 5391 N N . GLU B 1 154 ? -1.676 -27.391 7.801 1 90.94 154 GLU B N 1
ATOM 5392 C CA . GLU B 1 154 ? -2.785 -26.859 8.594 1 90.94 154 GLU B CA 1
ATOM 5393 C C . GLU B 1 154 ? -2.441 -25.516 9.203 1 90.94 154 GLU B C 1
ATOM 5395 O O . GLU B 1 154 ? -1.423 -24.906 8.852 1 90.94 154 GLU B O 1
ATOM 5400 N N . VAL B 1 155 ? -3.285 -25 10.039 1 93.81 155 VAL B N 1
ATOM 5401 C CA . VAL B 1 155 ? -3.166 -23.672 10.633 1 93.81 155 VAL B CA 1
ATOM 5402 C C . VAL B 1 155 ? -1.798 -23.516 11.297 1 93.81 155 VAL B C 1
ATOM 5404 O O . VAL B 1 155 ? -1.124 -22.5 11.117 1 93.81 155 VAL B O 1
ATOM 5407 N N . GLU B 1 156 ? -1.333 -24.5 11.945 1 93.94 156 GLU B N 1
ATOM 5408 C CA . GLU B 1 156 ? -0.071 -24.453 12.672 1 93.94 156 GLU B CA 1
ATOM 5409 C C . GLU B 1 156 ? 1.116 -24.344 11.719 1 93.94 156 GLU B C 1
ATOM 5411 O O . GLU B 1 156 ? 2.074 -23.625 11.992 1 93.94 156 GLU B O 1
ATOM 5416 N N . ALA B 1 157 ? 1.028 -25.125 10.664 1 93.44 157 ALA B N 1
ATOM 5417 C CA . ALA B 1 157 ? 2.115 -25.094 9.688 1 93.44 157 ALA B CA 1
ATOM 5418 C C . ALA B 1 157 ? 2.24 -23.719 9.047 1 93.44 157 ALA B C 1
ATOM 5420 O O . ALA B 1 157 ? 3.348 -23.203 8.859 1 93.44 157 ALA B O 1
ATOM 5421 N N . ILE B 1 158 ? 1.11 -23.141 8.742 1 94.25 158 ILE B N 1
ATOM 5422 C CA . ILE B 1 158 ? 1.104 -21.797 8.164 1 94.25 158 ILE B CA 1
ATOM 5423 C C . ILE B 1 158 ? 1.694 -20.812 9.156 1 94.25 158 ILE B C 1
ATOM 5425 O O . ILE B 1 158 ? 2.539 -19.984 8.797 1 94.25 158 ILE B O 1
ATOM 5429 N N . ALA B 1 159 ? 1.258 -20.938 10.391 1 94.38 159 ALA B N 1
ATOM 5430 C CA . ALA B 1 159 ? 1.749 -20.062 11.445 1 94.38 159 ALA B CA 1
ATOM 5431 C C . ALA B 1 159 ? 3.264 -20.156 11.586 1 94.38 159 ALA B C 1
ATOM 5433 O O . ALA B 1 159 ? 3.945 -19.156 11.789 1 94.38 159 ALA B O 1
ATOM 5434 N N . GLU B 1 160 ? 3.75 -21.344 11.453 1 93.06 160 GLU B N 1
ATOM 5435 C CA . GLU B 1 160 ? 5.184 -21.578 11.578 1 93.06 160 GLU B CA 1
ATOM 5436 C C . GLU B 1 160 ? 5.953 -20.922 10.438 1 93.06 160 GLU B C 1
ATOM 5438 O O . GLU B 1 160 ? 6.992 -20.297 10.656 1 93.06 160 GLU B O 1
ATOM 5443 N N . VAL B 1 161 ? 5.445 -21.078 9.258 1 92.38 161 VAL B N 1
ATOM 5444 C CA . VAL B 1 161 ? 6.09 -20.453 8.109 1 92.38 161 VAL B CA 1
ATOM 5445 C C . VAL B 1 161 ? 6.09 -18.938 8.273 1 92.38 161 VAL B C 1
ATOM 5447 O O . VAL B 1 161 ? 7.113 -18.281 8.062 1 92.38 161 VAL B O 1
ATOM 5450 N N . LEU B 1 162 ? 4.98 -18.391 8.68 1 91 162 LEU B N 1
ATOM 5451 C CA . LEU B 1 162 ? 4.844 -16.953 8.844 1 91 162 LEU B CA 1
ATOM 5452 C C . LEU B 1 162 ? 5.777 -16.438 9.938 1 91 162 LEU B C 1
ATOM 5454 O O . LEU B 1 162 ? 6.352 -15.352 9.805 1 91 162 LEU B O 1
ATOM 5458 N N . ALA B 1 163 ? 5.934 -17.156 10.938 1 87.12 163 ALA B N 1
ATOM 5459 C CA . ALA B 1 163 ? 6.742 -16.766 12.086 1 87.12 163 ALA B CA 1
ATOM 5460 C C . ALA B 1 163 ? 8.234 -16.891 11.781 1 87.12 163 ALA B C 1
ATOM 5462 O O . ALA B 1 163 ? 9.039 -16.078 12.234 1 87.12 163 ALA B O 1
ATOM 5463 N N . GLU B 1 164 ? 8.594 -17.938 11.039 1 83.88 164 GLU B N 1
ATOM 5464 C CA . GLU B 1 164 ? 9.992 -18.266 10.82 1 83.88 164 GLU B CA 1
ATOM 5465 C C . GLU B 1 164 ? 10.602 -17.391 9.727 1 83.88 164 GLU B C 1
ATOM 5467 O O . GLU B 1 164 ? 11.828 -17.312 9.602 1 83.88 164 GLU B O 1
ATOM 5472 N N . THR B 1 165 ? 9.672 -16.859 9.094 1 80.88 165 THR B N 1
ATOM 5473 C CA . THR B 1 165 ? 10.164 -16.109 7.941 1 80.88 165 THR B CA 1
ATOM 5474 C C . THR B 1 165 ? 9.477 -14.758 7.836 1 80.88 165 THR B C 1
ATOM 5476 O O . THR B 1 165 ? 8.539 -14.477 8.578 1 80.88 165 THR B O 1
ATOM 5479 N N . ASP B 1 166 ? 10.023 -13.859 7.105 1 82.56 166 ASP B N 1
ATOM 5480 C CA . ASP B 1 166 ? 9.336 -12.625 6.73 1 82.56 166 ASP B CA 1
ATOM 5481 C C . ASP B 1 166 ? 8.414 -12.844 5.531 1 82.56 166 ASP B C 1
ATOM 5483 O O . ASP B 1 166 ? 8.539 -12.164 4.512 1 82.56 166 ASP B O 1
ATOM 5487 N N . ALA B 1 167 ? 7.535 -13.945 5.809 1 90.06 167 ALA B N 1
ATOM 5488 C CA . ALA B 1 167 ? 6.641 -14.336 4.723 1 90.06 167 ALA B CA 1
ATOM 5489 C C . ALA B 1 167 ? 5.762 -13.164 4.289 1 90.06 167 ALA B C 1
ATOM 5491 O O . ALA B 1 167 ? 5.453 -12.281 5.094 1 90.06 167 ALA B O 1
ATOM 5492 N N . LEU B 1 168 ? 5.348 -13.172 3.045 1 93.88 168 LEU B N 1
ATOM 5493 C CA . LEU B 1 168 ? 4.543 -12.117 2.443 1 93.88 168 LEU B CA 1
ATOM 5494 C C . LEU B 1 168 ? 3.098 -12.188 2.92 1 93.88 168 LEU B C 1
ATOM 5496 O O . LEU B 1 168 ? 2.398 -11.172 2.963 1 93.88 168 LEU B O 1
ATOM 5500 N N . GLY B 1 169 ? 2.67 -13.367 3.223 1 95.25 169 GLY B N 1
ATOM 5501 C CA . GLY B 1 169 ? 1.306 -13.602 3.664 1 95.25 169 GLY B CA 1
ATOM 5502 C C . GLY B 1 169 ? 0.848 -15.039 3.461 1 95.25 169 GLY B C 1
ATOM 5503 O O . GLY B 1 169 ? 1.654 -15.969 3.529 1 95.25 169 GLY B O 1
ATOM 5504 N N . VAL B 1 170 ? -0.49 -15.188 3.363 1 96.06 170 VAL B N 1
ATOM 5505 C CA . VAL B 1 170 ? -1.102 -16.484 3.111 1 96.06 170 VAL B CA 1
ATOM 5506 C C . VAL B 1 170 ? -1.291 -16.688 1.61 1 96.06 170 VAL B C 1
ATOM 5508 O O . VAL B 1 170 ? -1.762 -15.789 0.912 1 96.06 170 VAL B O 1
ATOM 5511 N N . ALA B 1 171 ? -0.77 -17.797 1.167 1 95.94 171 ALA B N 1
ATOM 5512 C CA . ALA B 1 171 ? -0.817 -18.094 -0.261 1 95.94 171 ALA B CA 1
ATOM 5513 C C . ALA B 1 171 ? -2.254 -18.312 -0.729 1 95.94 171 ALA B C 1
ATOM 5515 O O . ALA B 1 171 ? -3.199 -18.109 0.032 1 95.94 171 ALA B O 1
ATOM 5516 N N . GLU B 1 172 ? -2.381 -18.656 -1.989 1 93.94 172 GLU B N 1
ATOM 5517 C CA . GLU B 1 172 ? -3.68 -18.703 -2.654 1 93.94 172 GLU B CA 1
ATOM 5518 C C . GLU B 1 172 ? -4.645 -19.625 -1.93 1 93.94 172 GLU B C 1
ATOM 5520 O O . GLU B 1 172 ? -4.312 -20.781 -1.65 1 93.94 172 GLU B O 1
ATOM 5525 N N . VAL B 1 173 ? -5.812 -19.078 -1.593 1 93.62 173 VAL B N 1
ATOM 5526 C CA . VAL B 1 173 ? -6.895 -19.859 -0.987 1 93.62 173 VAL B CA 1
ATOM 5527 C C . VAL B 1 173 ? -7.77 -20.469 -2.08 1 93.62 173 VAL B C 1
ATOM 5529 O O . VAL B 1 173 ? -8.789 -19.891 -2.463 1 93.62 173 VAL B O 1
ATOM 5532 N N . MET B 1 174 ? -7.406 -21.641 -2.445 1 90.12 174 MET B N 1
ATOM 5533 C CA . MET B 1 174 ? -7.992 -22.297 -3.611 1 90.12 174 MET B CA 1
ATOM 5534 C C . MET B 1 174 ? -9.367 -22.859 -3.281 1 90.12 174 MET B C 1
ATOM 5536 O O . MET B 1 174 ? -10.227 -22.984 -4.16 1 90.12 174 MET B O 1
ATOM 5540 N N . ASP B 1 175 ? -9.562 -23.266 -2.059 1 87.5 175 ASP B N 1
ATOM 5541 C CA . ASP B 1 175 ? -10.859 -23.797 -1.646 1 87.5 175 ASP B CA 1
ATOM 5542 C C . ASP B 1 175 ? -11.859 -22.672 -1.386 1 87.5 175 ASP B C 1
ATOM 5544 O O . ASP B 1 175 ? -12.352 -22.516 -0.266 1 87.5 175 ASP B O 1
ATOM 5548 N N . PHE B 1 176 ? -12.18 -21.891 -2.484 1 90.12 176 PHE B N 1
ATOM 5549 C CA . PHE B 1 176 ? -13.07 -20.75 -2.309 1 90.12 176 PHE B CA 1
ATOM 5550 C C . PHE B 1 176 ? -14.477 -21.219 -1.938 1 90.12 176 PHE B C 1
ATOM 5552 O O . PHE B 1 176 ? -15.195 -20.531 -1.213 1 90.12 176 PHE B O 1
ATOM 5559 N N . PRO B 1 177 ? -14.945 -22.406 -2.359 1 86.5 177 PRO B N 1
ATOM 5560 C CA . PRO B 1 177 ? -16.25 -22.859 -1.873 1 86.5 177 PRO B CA 1
ATOM 5561 C C . PRO B 1 177 ? -16.281 -23.031 -0.356 1 86.5 177 PRO B C 1
ATOM 5563 O O . PRO B 1 177 ? -17.281 -22.688 0.282 1 86.5 177 PRO B O 1
ATOM 5566 N N . GLY B 1 178 ? -15.164 -23.609 0.152 1 88.12 178 GLY B N 1
ATOM 5567 C CA . GLY B 1 178 ? -15.102 -23.734 1.601 1 88.12 178 GLY B CA 1
ATOM 5568 C C . GLY B 1 178 ? -15.141 -22.391 2.309 1 88.12 178 GLY B C 1
ATOM 5569 O O . GLY B 1 178 ? -15.797 -22.25 3.342 1 88.12 178 GLY B O 1
ATOM 5570 N N . VAL B 1 179 ? -14.492 -21.406 1.772 1 92.69 179 VAL B N 1
ATOM 5571 C CA . VAL B 1 179 ? -14.469 -20.062 2.348 1 92.69 179 VAL B CA 1
ATOM 5572 C C . VAL B 1 179 ? -15.875 -19.469 2.326 1 92.69 179 VAL B C 1
ATOM 5574 O O . VAL B 1 179 ? -16.359 -18.953 3.344 1 92.69 179 VAL B O 1
ATOM 5577 N N . ILE B 1 180 ? -16.562 -19.594 1.157 1 93.62 180 ILE B N 1
ATOM 5578 C CA . ILE B 1 180 ? -17.891 -19.016 0.964 1 93.62 180 ILE B CA 1
ATOM 5579 C C . ILE B 1 180 ? -18.891 -19.703 1.882 1 93.62 180 ILE B C 1
ATOM 5581 O O . ILE B 1 180 ? -19.828 -19.078 2.373 1 93.62 180 ILE B O 1
ATOM 5585 N N . ALA B 1 181 ? -18.562 -20.953 2.189 1 91.38 181 ALA B N 1
ATOM 5586 C CA . ALA B 1 181 ? -19.453 -21.734 3.062 1 91.38 181 ALA B CA 1
ATOM 5587 C C . ALA B 1 181 ? -19.188 -21.406 4.531 1 91.38 181 ALA B C 1
ATOM 5589 O O . ALA B 1 181 ? -19.938 -21.844 5.41 1 91.38 181 ALA B O 1
ATOM 5590 N N . GLY B 1 182 ? -18.156 -20.672 4.812 1 92.94 182 GLY B N 1
ATOM 5591 C CA . GLY B 1 182 ? -17.859 -20.281 6.18 1 92.94 182 GLY B CA 1
ATOM 5592 C C . GLY B 1 182 ? -17.062 -21.328 6.938 1 92.94 182 GLY B C 1
ATOM 5593 O O . GLY B 1 182 ? -17.172 -21.438 8.156 1 92.94 182 GLY B O 1
ATOM 5594 N N . ASP B 1 183 ? -16.266 -22.109 6.199 1 90.75 183 ASP B N 1
ATOM 5595 C CA . ASP B 1 183 ? -15.445 -23.125 6.844 1 90.75 183 ASP B CA 1
ATOM 5596 C C . ASP B 1 183 ? -14.5 -22.5 7.867 1 90.75 183 ASP B C 1
ATOM 5598 O O . ASP B 1 183 ? -13.633 -21.703 7.512 1 90.75 183 ASP B O 1
ATOM 5602 N N . GLU B 1 184 ? -14.586 -22.938 9.086 1 92.06 184 GLU B N 1
ATOM 5603 C CA . GLU B 1 184 ? -13.875 -22.312 10.195 1 92.06 184 GLU B CA 1
ATOM 5604 C C . GLU B 1 184 ? -12.367 -22.531 10.078 1 92.06 184 GLU B C 1
ATOM 5606 O O . GLU B 1 184 ? -11.586 -21.656 10.469 1 92.06 184 GLU B O 1
ATOM 5611 N N . THR B 1 185 ? -12 -23.641 9.609 1 91 185 THR B N 1
ATOM 5612 C CA . THR B 1 185 ? -10.578 -23.922 9.445 1 91 185 THR B CA 1
ATOM 5613 C C . THR B 1 185 ? -9.961 -22.984 8.414 1 91 185 THR B C 1
ATOM 5615 O O . THR B 1 185 ? -8.867 -22.453 8.633 1 91 185 THR B O 1
ATOM 5618 N N . LEU B 1 186 ? -10.617 -22.828 7.348 1 91.75 186 LEU B N 1
ATOM 5619 C CA . LEU B 1 186 ? -10.125 -21.922 6.312 1 91.75 186 LEU B CA 1
ATOM 5620 C C . LEU B 1 186 ? -10.07 -20.484 6.82 1 91.75 186 LEU B C 1
ATOM 5622 O O . LEU B 1 186 ? -9.102 -19.766 6.57 1 91.75 186 LEU B O 1
ATOM 5626 N N . LEU B 1 187 ? -11.125 -20.109 7.555 1 94.62 187 LEU B N 1
ATOM 5627 C CA . LEU B 1 187 ? -11.164 -18.766 8.102 1 94.62 187 LEU B CA 1
ATOM 5628 C C . LEU B 1 187 ? -10.039 -18.547 9.109 1 94.62 187 LEU B C 1
ATOM 5630 O O . LEU B 1 187 ? -9.469 -17.453 9.188 1 94.62 187 LEU B O 1
ATOM 5634 N N . ALA B 1 188 ? -9.75 -19.562 9.883 1 94.25 188 ALA B N 1
ATOM 5635 C CA . ALA B 1 188 ? -8.633 -19.5 10.82 1 94.25 188 ALA B CA 1
ATOM 5636 C C . ALA B 1 188 ? -7.309 -19.328 10.086 1 94.25 188 ALA B C 1
ATOM 5638 O O . ALA B 1 188 ? -6.438 -18.562 10.531 1 94.25 188 ALA B O 1
ATOM 5639 N N . LYS B 1 189 ? -7.113 -20.031 8.969 1 94.62 189 LYS B N 1
ATOM 5640 C CA . LYS B 1 189 ? -5.906 -19.891 8.156 1 94.62 189 LYS B CA 1
ATOM 5641 C C . LYS B 1 189 ? -5.762 -18.484 7.605 1 94.62 189 LYS B C 1
ATOM 5643 O O . LYS B 1 189 ? -4.68 -17.891 7.656 1 94.62 189 LYS B O 1
ATOM 5648 N N . ILE B 1 190 ? -6.844 -17.953 7.125 1 95.06 190 ILE B N 1
ATOM 5649 C CA . ILE B 1 190 ? -6.871 -16.609 6.562 1 95.06 190 ILE B CA 1
ATOM 5650 C C . ILE B 1 190 ? -6.52 -15.586 7.648 1 95.06 190 ILE B C 1
ATOM 5652 O O . ILE B 1 190 ? -5.738 -14.664 7.41 1 95.06 190 ILE B O 1
ATOM 5656 N N . ALA B 1 191 ? -7.023 -15.789 8.828 1 93.5 191 ALA B N 1
ATOM 5657 C CA . ALA B 1 191 ? -6.832 -14.867 9.945 1 93.5 191 ALA B CA 1
ATOM 5658 C C . ALA B 1 191 ? -5.363 -14.805 10.359 1 93.5 191 ALA B C 1
ATOM 5660 O O . ALA B 1 191 ? -4.906 -13.797 10.898 1 93.5 191 ALA B O 1
ATOM 5661 N N . LEU B 1 192 ? -4.562 -15.836 10.07 1 93.44 192 LEU B N 1
ATOM 5662 C CA . LEU B 1 192 ? -3.15 -15.883 10.43 1 93.44 192 LEU B CA 1
ATOM 5663 C C . LEU B 1 192 ? -2.367 -14.797 9.695 1 93.44 192 LEU B C 1
ATOM 5665 O O . LEU B 1 192 ? -1.277 -14.414 10.133 1 93.44 192 LEU B O 1
ATOM 5669 N N . ALA B 1 193 ? -2.879 -14.328 8.594 1 92.38 193 ALA B N 1
ATOM 5670 C CA . ALA B 1 193 ? -2.166 -13.344 7.785 1 92.38 193 ALA B CA 1
ATOM 5671 C C . ALA B 1 193 ? -1.947 -12.047 8.562 1 92.38 193 ALA B C 1
ATOM 5673 O O . ALA B 1 193 ? -0.958 -11.344 8.344 1 92.38 193 ALA B O 1
ATOM 5674 N N . GLY B 1 194 ? -2.893 -11.773 9.508 1 87.81 194 GLY B N 1
ATOM 5675 C CA . GLY B 1 194 ? -2.818 -10.469 10.148 1 87.81 194 GLY B CA 1
ATOM 5676 C C . GLY B 1 194 ? -2.893 -9.312 9.172 1 87.81 194 GLY B C 1
ATOM 5677 O O . GLY B 1 194 ? -3.838 -9.227 8.383 1 87.81 194 GLY B O 1
ATOM 5678 N N . SER B 1 195 ? -1.893 -8.43 9.156 1 83.25 195 SER B N 1
ATOM 5679 C CA . SER B 1 195 ? -1.879 -7.281 8.258 1 83.25 195 SER B CA 1
ATOM 5680 C C . SER B 1 195 ? -1.234 -7.629 6.922 1 83.25 195 SER B C 1
ATOM 5682 O O . SER B 1 195 ? -1.221 -6.809 6.004 1 83.25 195 SER B O 1
ATOM 5684 N N . ARG B 1 196 ? -0.75 -8.906 6.809 1 91.38 196 ARG B N 1
ATOM 5685 C CA . ARG B 1 196 ? -0.152 -9.359 5.555 1 91.38 196 ARG B CA 1
ATOM 5686 C C . ARG B 1 196 ? -1.227 -9.727 4.539 1 91.38 196 ARG B C 1
ATOM 5688 O O . ARG B 1 196 ? -2.42 -9.68 4.844 1 91.38 196 ARG B O 1
ATOM 5695 N N . ARG B 1 197 ? -0.804 -10.039 3.35 1 94.31 197 ARG B N 1
ATOM 5696 C CA . ARG B 1 197 ? -1.728 -10.266 2.242 1 94.31 197 ARG B CA 1
ATOM 5697 C C . ARG B 1 197 ? -2.258 -11.695 2.252 1 94.31 197 ARG B C 1
ATOM 5699 O O . ARG B 1 197 ? -1.585 -12.609 2.734 1 94.31 197 ARG B O 1
ATOM 5706 N N . VAL B 1 198 ? -3.453 -11.859 1.731 1 96.75 198 VAL B N 1
ATOM 5707 C CA . VAL B 1 198 ? -4.059 -13.164 1.489 1 96.75 198 VAL B CA 1
ATOM 5708 C C . VAL B 1 198 ? -4.379 -13.32 0.005 1 96.75 198 VAL B C 1
ATOM 5710 O O . VAL B 1 198 ? -5.305 -12.688 -0.506 1 96.75 198 VAL B O 1
ATOM 5713 N N . ASP B 1 199 ? -3.668 -14.195 -0.657 1 97.38 199 ASP B N 1
ATOM 5714 C CA . ASP B 1 199 ? -3.883 -14.438 -2.08 1 97.38 199 ASP B CA 1
ATOM 5715 C C . ASP B 1 199 ? -5.094 -15.336 -2.312 1 97.38 199 ASP B C 1
ATOM 5717 O O . ASP B 1 199 ? -5.41 -16.188 -1.477 1 97.38 199 ASP B O 1
ATOM 5721 N N . GLY B 1 200 ? -5.684 -15.086 -3.463 1 96.12 200 GLY B N 1
ATOM 5722 C CA . GLY B 1 200 ? -6.848 -15.891 -3.799 1 96.12 200 GLY B CA 1
ATOM 5723 C C . GLY B 1 200 ? -6.652 -16.734 -5.043 1 96.12 200 GLY B C 1
ATOM 5724 O O . GLY B 1 200 ? -5.574 -16.734 -5.641 1 96.12 200 GLY B O 1
ATOM 5725 N N . HIS B 1 201 ? -7.559 -17.531 -5.312 1 93.38 201 HIS B N 1
ATOM 5726 C CA . HIS B 1 201 ? -7.719 -18.469 -6.418 1 93.38 201 HIS B CA 1
ATOM 5727 C C . HIS B 1 201 ? -9.188 -18.797 -6.645 1 93.38 201 HIS B C 1
ATOM 5729 O O . HIS B 1 201 ? -9.695 -19.781 -6.098 1 93.38 201 HIS B O 1
ATOM 5735 N N . ALA B 1 202 ? -9.836 -17.969 -7.441 1 91.94 202 ALA B N 1
ATOM 5736 C CA . ALA B 1 202 ? -11.289 -18.016 -7.469 1 91.94 202 ALA B CA 1
ATOM 5737 C C . ALA B 1 202 ? -11.82 -17.891 -8.898 1 91.94 202 ALA B C 1
ATOM 5739 O O . ALA B 1 202 ? -12.516 -16.938 -9.219 1 91.94 202 ALA B O 1
ATOM 5740 N N . PRO B 1 203 ? -11.633 -18.938 -9.742 1 89.81 203 PRO B N 1
ATOM 5741 C CA . PRO B 1 203 ? -12.102 -18.891 -11.133 1 89.81 203 PRO B CA 1
ATOM 5742 C C . PRO B 1 203 ? -13.625 -18.812 -11.234 1 89.81 203 PRO B C 1
ATOM 5744 O O . PRO B 1 203 ? -14.336 -19.625 -10.641 1 89.81 203 PRO B O 1
ATOM 5747 N N . GLY B 1 204 ? -14.094 -17.828 -11.969 1 90.81 204 GLY B N 1
ATOM 5748 C CA . GLY B 1 204 ? -15.508 -17.703 -12.281 1 90.81 204 GLY B CA 1
ATOM 5749 C C . GLY B 1 204 ? -16.328 -17.141 -11.141 1 90.81 204 GLY B C 1
ATOM 5750 O O . GLY B 1 204 ? -17.547 -17.016 -11.25 1 90.81 204 GLY B O 1
ATOM 5751 N N . LEU B 1 205 ? -15.703 -16.781 -10.078 1 94.06 205 LEU B N 1
ATOM 5752 C CA . LEU B 1 205 ? -16.422 -16.312 -8.898 1 94.06 205 LEU B CA 1
ATOM 5753 C C . LEU B 1 205 ? -16.938 -14.891 -9.094 1 94.06 205 LEU B C 1
ATOM 5755 O O . LEU B 1 205 ? -16.172 -13.992 -9.422 1 94.06 205 LEU B O 1
ATOM 5759 N N . ARG B 1 206 ? -18.234 -14.648 -8.914 1 96.5 206 ARG B N 1
ATOM 5760 C CA . ARG B 1 206 ? -18.891 -13.359 -9.109 1 96.5 206 ARG B CA 1
ATOM 5761 C C . ARG B 1 206 ? -20.031 -13.172 -8.125 1 96.5 206 ARG B C 1
ATOM 5763 O O . ARG B 1 206 ? -20.359 -14.094 -7.367 1 96.5 206 ARG B O 1
ATOM 5770 N N . GLY B 1 207 ? -20.609 -12.039 -8.156 1 97 207 GLY B N 1
ATOM 5771 C CA . GLY B 1 207 ? -21.812 -11.766 -7.395 1 97 207 GLY B CA 1
ATOM 5772 C C . GLY B 1 207 ? -21.625 -11.914 -5.898 1 97 207 GLY B C 1
ATOM 5773 O O . GLY B 1 207 ? -20.594 -11.484 -5.355 1 97 207 GLY B O 1
ATOM 5774 N N . SER B 1 208 ? -22.625 -12.484 -5.27 1 97.62 208 SER B N 1
ATOM 5775 C CA . SER B 1 208 ? -22.641 -12.586 -3.814 1 97.62 208 SER B CA 1
ATOM 5776 C C . SER B 1 208 ? -21.562 -13.539 -3.309 1 97.62 208 SER B C 1
ATOM 5778 O O . SER B 1 208 ? -21.016 -13.344 -2.225 1 97.62 208 SER B O 1
ATOM 5780 N N . ASP B 1 209 ? -21.266 -14.523 -4.117 1 96.62 209 ASP B N 1
ATOM 5781 C CA . ASP B 1 209 ? -20.203 -15.445 -3.727 1 96.62 209 ASP B CA 1
ATOM 5782 C C . ASP B 1 209 ? -18.859 -14.742 -3.695 1 96.62 209 ASP B C 1
ATOM 5784 O O . ASP B 1 209 ? -18.031 -15 -2.807 1 96.62 209 ASP B O 1
ATOM 5788 N N . LEU B 1 210 ? -18.625 -13.859 -4.68 1 98.06 210 LEU B N 1
ATOM 5789 C CA . LEU B 1 210 ? -17.422 -13.047 -4.66 1 98.06 210 LEU B CA 1
ATOM 5790 C C . LEU B 1 210 ? -17.406 -12.133 -3.439 1 98.06 210 LEU B C 1
ATOM 5792 O O . LEU B 1 210 ? -16.359 -11.977 -2.789 1 98.06 210 LEU B O 1
ATOM 5796 N N . ASP B 1 211 ? -18.594 -11.555 -3.098 1 98.12 211 ASP B N 1
ATOM 5797 C CA . ASP B 1 211 ? -18.688 -10.711 -1.911 1 98.12 211 ASP B CA 1
ATOM 5798 C C . ASP B 1 211 ? -18.266 -11.477 -0.659 1 98.12 211 ASP B C 1
ATOM 5800 O O . ASP B 1 211 ? -17.484 -10.961 0.156 1 98.12 211 ASP B O 1
ATOM 5804 N N . ALA B 1 212 ? -18.719 -12.672 -0.525 1 97.62 212 ALA B N 1
ATOM 5805 C CA . ALA B 1 212 ? -18.391 -13.516 0.624 1 97.62 212 ALA B CA 1
ATOM 5806 C C . ALA B 1 212 ? -16.891 -13.797 0.692 1 97.62 212 ALA B C 1
ATOM 5808 O O . ALA B 1 212 ? -16.297 -13.75 1.771 1 97.62 212 ALA B O 1
ATOM 5809 N N . TYR B 1 213 ? -16.312 -14.109 -0.428 1 97.12 213 TYR B N 1
ATOM 5810 C CA . TYR B 1 213 ? -14.891 -14.383 -0.526 1 97.12 213 TYR B CA 1
ATOM 5811 C C . TYR B 1 213 ? -14.07 -13.164 -0.113 1 97.12 213 TYR B C 1
ATOM 5813 O O . TYR B 1 213 ? -13.086 -13.289 0.617 1 97.12 213 TYR B O 1
ATOM 5821 N N . LEU B 1 214 ? -14.492 -11.945 -0.513 1 97.62 214 LEU B N 1
ATOM 5822 C CA . LEU B 1 214 ? -13.836 -10.695 -0.164 1 97.62 214 LEU B CA 1
ATOM 5823 C C . LEU B 1 214 ? -14.023 -10.375 1.315 1 97.62 214 LEU B C 1
ATOM 5825 O O . LEU B 1 214 ? -13.078 -9.961 1.991 1 97.62 214 LEU B O 1
ATOM 5829 N N . VAL B 1 215 ? -15.18 -10.617 1.854 1 97.12 215 VAL B N 1
ATOM 5830 C CA . VAL B 1 215 ? -15.477 -10.375 3.262 1 97.12 215 VAL B CA 1
ATOM 5831 C C . VAL B 1 215 ? -14.594 -11.266 4.133 1 97.12 215 VAL B C 1
ATOM 5833 O O . VAL B 1 215 ? -14.172 -10.859 5.219 1 97.12 215 VAL B O 1
ATOM 5836 N N . ALA B 1 216 ? -14.273 -12.422 3.596 1 96.62 216 ALA B N 1
ATOM 5837 C CA . ALA B 1 216 ? -13.43 -13.359 4.332 1 96.62 216 ALA B CA 1
ATOM 5838 C C . ALA B 1 216 ? -12 -12.844 4.434 1 96.62 216 ALA B C 1
ATOM 5840 O O . ALA B 1 216 ? -11.203 -13.352 5.234 1 96.62 216 ALA B O 1
ATOM 5841 N N . GLY B 1 217 ? -11.625 -11.922 3.605 1 95.88 217 GLY B N 1
ATOM 5842 C CA . GLY B 1 217 ? -10.32 -11.305 3.727 1 95.88 217 GLY B CA 1
ATOM 5843 C C . GLY B 1 217 ? -9.383 -11.656 2.586 1 95.88 217 GLY B C 1
ATOM 5844 O O . GLY B 1 217 ? -8.211 -11.281 2.602 1 95.88 217 GLY B O 1
ATOM 5845 N N . VAL B 1 218 ? -9.859 -12.367 1.554 1 97.06 218 VAL B N 1
ATOM 5846 C CA . VAL B 1 218 ? -9.023 -12.719 0.407 1 97.06 218 VAL B CA 1
ATOM 5847 C C . VAL B 1 218 ? -8.906 -11.508 -0.525 1 97.06 218 VAL B C 1
ATOM 5849 O O . VAL B 1 218 ? -9.891 -10.828 -0.794 1 97.06 218 VAL B O 1
ATOM 5852 N N . GLU B 1 219 ? -7.699 -11.305 -1.144 1 97.06 219 GLU B N 1
ATOM 5853 C CA . GLU B 1 219 ? -7.449 -9.961 -1.667 1 97.06 219 GLU B CA 1
ATOM 5854 C C . GLU B 1 219 ? -7.078 -10.008 -3.146 1 97.06 219 GLU B C 1
ATOM 5856 O O . GLU B 1 219 ? -7.078 -8.977 -3.822 1 97.06 219 GLU B O 1
ATOM 5861 N N . SER B 1 220 ? -6.754 -11.148 -3.719 1 98.12 220 SER B N 1
ATOM 5862 C CA . SER B 1 220 ? -6.305 -11.203 -5.105 1 98.12 220 SER B CA 1
ATOM 5863 C C . SER B 1 220 ? -6.891 -12.414 -5.832 1 98.12 220 SER B C 1
ATOM 5865 O O . SER B 1 220 ? -7.492 -13.289 -5.203 1 98.12 220 SER B O 1
ATOM 5867 N N . ASP B 1 221 ? -6.773 -12.398 -7.086 1 97.38 221 ASP B N 1
ATOM 5868 C CA . ASP B 1 221 ? -7.121 -13.531 -7.934 1 97.38 221 ASP B CA 1
ATOM 5869 C C . ASP B 1 221 ? -6.316 -13.516 -9.234 1 97.38 221 ASP B C 1
ATOM 5871 O O . ASP B 1 221 ? -6.023 -12.445 -9.773 1 97.38 221 ASP B O 1
ATOM 5875 N N . HIS B 1 222 ? -5.848 -14.633 -9.648 1 96.12 222 HIS B N 1
ATOM 5876 C CA . HIS B 1 222 ? -5.152 -14.742 -10.922 1 96.12 222 HIS B CA 1
ATOM 5877 C C . HIS B 1 222 ? -5.82 -15.773 -11.828 1 96.12 222 HIS B C 1
ATOM 5879 O O . HIS B 1 222 ? -5.258 -16.172 -12.852 1 96.12 222 HIS B O 1
ATOM 5885 N N . GLU B 1 223 ? -7.098 -16.219 -11.477 1 91.31 223 GLU B N 1
ATOM 5886 C CA . GLU B 1 223 ? -7.742 -17.344 -12.156 1 91.31 223 GLU B CA 1
ATOM 5887 C C . GLU B 1 223 ? -8.977 -16.891 -12.93 1 91.31 223 GLU B C 1
ATOM 5889 O O . GLU B 1 223 ? -9.891 -17.672 -13.164 1 91.31 223 GLU B O 1
ATOM 5894 N N . MET B 1 224 ? -9.031 -15.648 -13.25 1 93.06 224 MET B N 1
ATOM 5895 C CA . MET B 1 224 ? -10.242 -15.125 -13.875 1 93.06 224 MET B CA 1
ATOM 5896 C C . MET B 1 224 ? -10.477 -15.781 -15.234 1 93.06 224 MET B C 1
ATOM 5898 O O . MET B 1 224 ? -9.523 -16.156 -15.914 1 93.06 224 MET B O 1
ATOM 5902 N N . VAL B 1 225 ? -11.766 -15.859 -15.664 1 89.38 225 VAL B N 1
ATOM 5903 C CA . VAL B 1 225 ? -12.07 -16.594 -16.891 1 89.38 225 VAL B CA 1
ATOM 5904 C C . VAL B 1 225 ? -12.812 -15.695 -17.859 1 89.38 225 VAL B C 1
ATOM 5906 O O . VAL B 1 225 ? -13.062 -16.078 -19.016 1 89.38 225 VAL B O 1
ATOM 5909 N N . SER B 1 226 ? -13.242 -14.508 -17.406 1 94.5 226 SER B N 1
ATOM 5910 C CA . SER B 1 226 ? -13.922 -13.578 -18.312 1 94.5 226 SER B CA 1
ATOM 5911 C C . SER B 1 226 ? -13.602 -12.133 -17.953 1 94.5 226 SER B C 1
ATOM 5913 O O . SER B 1 226 ? -13.18 -11.844 -16.828 1 94.5 226 SER B O 1
ATOM 5915 N N . LEU B 1 227 ? -13.75 -11.297 -18.969 1 97.06 227 LEU B N 1
ATOM 5916 C CA . LEU B 1 227 ? -13.5 -9.875 -18.766 1 97.06 227 LEU B CA 1
ATOM 5917 C C . LEU B 1 227 ? -14.477 -9.281 -17.766 1 97.06 227 LEU B C 1
ATOM 5919 O O . LEU B 1 227 ? -14.102 -8.438 -16.953 1 97.06 227 LEU B O 1
ATOM 5923 N N . GLU B 1 228 ? -15.719 -9.75 -17.781 1 97.12 228 GLU B N 1
ATOM 5924 C CA . GLU B 1 228 ? -16.734 -9.281 -16.844 1 97.12 228 GLU B CA 1
ATOM 5925 C C . GLU B 1 228 ? -16.344 -9.602 -15.406 1 97.12 228 GLU B C 1
ATOM 5927 O O . GLU B 1 228 ? -16.531 -8.781 -14.508 1 97.12 228 GLU B O 1
ATOM 5932 N N . GLU B 1 229 ? -15.836 -10.758 -15.266 1 97.19 229 GLU B N 1
ATOM 5933 C CA . GLU B 1 229 ? -15.336 -11.172 -13.961 1 97.19 229 GLU B CA 1
ATOM 5934 C C . GLU B 1 229 ? -14.203 -10.266 -13.484 1 97.19 229 GLU B C 1
ATOM 5936 O O . GLU B 1 229 ? -14.188 -9.836 -12.328 1 97.19 229 GLU B O 1
ATOM 5941 N N . VAL B 1 230 ? -13.289 -9.938 -14.383 1 98.19 230 VAL B N 1
ATOM 5942 C CA . VAL B 1 230 ? -12.141 -9.094 -14.07 1 98.19 230 VAL B CA 1
ATOM 5943 C C . VAL B 1 230 ? -12.625 -7.707 -13.641 1 98.19 230 VAL B C 1
ATOM 5945 O O . VAL B 1 230 ? -12.195 -7.18 -12.609 1 98.19 230 VAL B O 1
ATOM 5948 N N . ASP B 1 231 ? -13.523 -7.168 -14.414 1 98 231 ASP B N 1
ATOM 5949 C CA . ASP B 1 231 ? -14.039 -5.832 -14.141 1 98 231 ASP B CA 1
ATOM 5950 C C . ASP B 1 231 ? -14.75 -5.789 -12.789 1 98 231 ASP B C 1
ATOM 5952 O O . ASP B 1 231 ? -14.531 -4.875 -11.992 1 98 231 ASP B O 1
ATOM 5956 N N . GLU B 1 232 ? -15.586 -6.777 -12.5 1 97.81 232 GLU B N 1
ATOM 5957 C CA . GLU B 1 232 ? -16.312 -6.816 -11.234 1 97.81 232 GLU B CA 1
ATOM 5958 C C . GLU B 1 232 ? -15.352 -6.906 -10.055 1 97.81 232 GLU B C 1
ATOM 5960 O O . GLU B 1 232 ? -15.5 -6.184 -9.062 1 97.81 232 GLU B O 1
ATOM 5965 N N . LYS B 1 233 ? -14.391 -7.793 -10.172 1 98.5 233 LYS B N 1
ATOM 5966 C CA . LYS B 1 233 ? -13.414 -7.98 -9.102 1 98.5 233 LYS B CA 1
ATOM 5967 C C . LYS B 1 233 ? -12.641 -6.695 -8.828 1 98.5 233 LYS B C 1
ATOM 5969 O O . LYS B 1 233 ? -12.453 -6.305 -7.676 1 98.5 233 LYS B O 1
ATOM 5974 N N . ARG B 1 234 ? -12.289 -5.98 -9.883 1 98.31 234 ARG B N 1
ATOM 5975 C CA . ARG B 1 234 ? -11.562 -4.723 -9.734 1 98.31 234 ARG B CA 1
ATOM 5976 C C . ARG B 1 234 ? -12.453 -3.645 -9.117 1 98.31 234 ARG B C 1
ATOM 5978 O O . ARG B 1 234 ? -12.023 -2.898 -8.242 1 98.31 234 ARG B O 1
ATOM 5985 N N . HIS B 1 235 ? -13.719 -3.572 -9.555 1 97.75 235 HIS B N 1
ATOM 5986 C CA . HIS B 1 235 ? -14.648 -2.594 -9 1 97.75 235 HIS B CA 1
ATOM 5987 C C . HIS B 1 235 ? -14.836 -2.799 -7.496 1 97.75 235 HIS B C 1
ATOM 5989 O O . HIS B 1 235 ? -14.922 -1.829 -6.742 1 97.75 235 HIS B O 1
ATOM 5995 N N . LYS B 1 236 ? -14.812 -4.055 -7.082 1 97.62 236 LYS B N 1
ATOM 5996 C CA . LYS B 1 236 ? -15.094 -4.402 -5.691 1 97.62 236 LYS B CA 1
ATOM 5997 C C . LYS B 1 236 ? -13.828 -4.34 -4.844 1 97.62 236 LYS B C 1
ATOM 5999 O O . LYS B 1 236 ? -13.883 -4.527 -3.627 1 97.62 236 LYS B O 1
ATOM 6004 N N . GLY B 1 237 ? -12.688 -4.109 -5.512 1 96.56 237 GLY B N 1
ATOM 6005 C CA . GLY B 1 237 ? -11.477 -3.807 -4.766 1 96.56 237 GLY B CA 1
ATOM 6006 C C . GLY B 1 237 ? -10.484 -4.953 -4.758 1 96.56 237 GLY B C 1
ATOM 6007 O O . GLY B 1 237 ? -9.445 -4.871 -4.098 1 96.56 237 GLY B O 1
ATOM 6008 N N . MET B 1 238 ? -10.695 -6.035 -5.477 1 97.94 238 MET B N 1
ATOM 6009 C CA . MET B 1 238 ? -9.773 -7.164 -5.539 1 97.94 238 MET B CA 1
ATOM 6010 C C . MET B 1 238 ? -8.602 -6.855 -6.469 1 97.94 238 MET B C 1
ATOM 6012 O O . MET B 1 238 ? -8.773 -6.191 -7.492 1 97.94 238 MET B O 1
ATOM 6016 N N . TRP B 1 239 ? -7.402 -7.262 -6.086 1 98.38 239 TRP B N 1
ATOM 6017 C CA . TRP B 1 239 ? -6.258 -7.25 -6.992 1 98.38 239 TRP B CA 1
ATOM 6018 C C . TRP B 1 239 ? -6.379 -8.359 -8.031 1 98.38 239 TRP B C 1
ATOM 6020 O O . TRP B 1 239 ? -6.711 -9.5 -7.699 1 98.38 239 TRP B O 1
ATOM 6030 N N . VAL B 1 240 ? -6.164 -7.992 -9.211 1 98.5 240 VAL B N 1
ATOM 6031 C CA . VAL B 1 240 ? -6.168 -8.977 -10.289 1 98.5 240 VAL B CA 1
ATOM 6032 C C . VAL B 1 240 ? -4.75 -9.156 -10.828 1 98.5 240 VAL B C 1
ATOM 6034 O O . VAL B 1 240 ? -4.094 -8.18 -11.203 1 98.5 240 VAL B O 1
ATOM 6037 N N . PHE B 1 241 ? -4.273 -10.383 -10.836 1 98.56 241 PHE B N 1
ATOM 6038 C CA . PHE B 1 241 ? -3.006 -10.719 -11.477 1 98.56 241 PHE B CA 1
ATOM 6039 C C . PHE B 1 241 ? -3.232 -11.266 -12.883 1 98.56 241 PHE B C 1
ATOM 6041 O O . PHE B 1 241 ? -3.844 -12.32 -13.047 1 98.56 241 PHE B O 1
ATOM 6048 N N . LEU B 1 242 ? -2.787 -10.5 -13.844 1 98.25 242 LEU B N 1
ATOM 6049 C CA . LEU B 1 242 ? -2.869 -10.977 -15.219 1 98.25 242 LEU B CA 1
ATOM 6050 C C . LEU B 1 242 ? -1.812 -12.047 -15.492 1 98.25 242 LEU B C 1
ATOM 6052 O O . LEU B 1 242 ? -0.613 -11.758 -15.469 1 98.25 242 LEU B O 1
ATOM 6056 N N . ARG B 1 243 ? -2.314 -13.172 -15.758 1 95.5 243 ARG B N 1
ATOM 6057 C CA . ARG B 1 243 ? -1.465 -14.359 -15.766 1 95.5 243 ARG B CA 1
ATOM 6058 C C . ARG B 1 243 ? -1.138 -14.781 -17.203 1 95.5 243 ARG B C 1
ATOM 6060 O O . ARG B 1 243 ? -1.995 -14.719 -18.078 1 95.5 243 ARG B O 1
ATOM 6067 N N . HIS B 1 244 ? 0.109 -15.156 -17.375 1 93.56 244 HIS B N 1
ATOM 6068 C CA . HIS B 1 244 ? 0.514 -15.883 -18.578 1 93.56 244 HIS B CA 1
ATOM 6069 C C . HIS B 1 244 ? 1.536 -16.969 -18.25 1 93.56 244 HIS B C 1
ATOM 6071 O O . HIS B 1 244 ? 2.734 -16.688 -18.156 1 93.56 244 HIS B O 1
ATOM 6077 N N . GLY B 1 245 ? 1.022 -18.188 -18.016 1 89.19 245 GLY B N 1
ATOM 6078 C CA . GLY B 1 245 ? 1.854 -19.359 -17.812 1 89.19 245 GLY B CA 1
ATOM 6079 C C . GLY B 1 245 ? 1.939 -20.25 -19.047 1 89.19 245 GLY B C 1
ATOM 6080 O O . GLY B 1 245 ? 1.734 -19.781 -20.172 1 89.19 245 GLY B O 1
ATOM 6081 N N . SER B 1 246 ? 2.387 -21.422 -18.922 1 85.12 246 SER B N 1
ATOM 6082 C CA . SER B 1 246 ? 2.545 -22.359 -20.031 1 85.12 246 SER B CA 1
ATOM 6083 C C . SER B 1 246 ? 1.192 -22.828 -20.562 1 85.12 246 SER B C 1
ATOM 6085 O O . SER B 1 246 ? 1.005 -22.984 -21.766 1 85.12 246 SER B O 1
ATOM 6087 N N . ALA B 1 247 ? 0.275 -22.969 -19.625 1 74.56 247 ALA B N 1
ATOM 6088 C CA . ALA B 1 247 ? -1.012 -23.516 -20.031 1 74.56 247 ALA B CA 1
ATOM 6089 C C . ALA B 1 247 ? -2.119 -22.469 -19.922 1 74.56 247 ALA B C 1
ATOM 6091 O O . ALA B 1 247 ? -3.117 -22.531 -20.641 1 74.56 247 ALA B O 1
ATOM 6092 N N . SER B 1 248 ? -1.95 -21.531 -19.031 1 76.88 248 SER B N 1
ATOM 6093 C CA . SER B 1 248 ? -2.992 -20.547 -18.75 1 76.88 248 SER B CA 1
ATOM 6094 C C . SER B 1 248 ? -2.594 -19.172 -19.25 1 76.88 248 SER B C 1
ATOM 6096 O O . SER B 1 248 ? -1.588 -18.609 -18.812 1 76.88 248 SER B O 1
ATOM 6098 N N . HIS B 1 249 ? -3.43 -18.672 -20.234 1 83.56 249 HIS B N 1
ATOM 6099 C CA . HIS B 1 249 ? -3.148 -17.406 -20.906 1 83.56 249 HIS B CA 1
ATOM 6100 C C . HIS B 1 249 ? -4.301 -16.422 -20.719 1 83.56 249 HIS B C 1
ATOM 6102 O O . HIS B 1 249 ? -5.23 -16.391 -21.531 1 83.56 249 HIS B O 1
ATOM 6108 N N . ASN B 1 250 ? -4.281 -15.602 -19.703 1 89 250 ASN B N 1
ATOM 6109 C CA . ASN B 1 250 ? -5.406 -14.68 -19.594 1 89 250 ASN B CA 1
ATOM 6110 C C . ASN B 1 250 ? -4.953 -13.227 -19.703 1 89 250 ASN B C 1
ATOM 6112 O O . ASN B 1 250 ? -5.785 -12.32 -19.812 1 89 250 ASN B O 1
ATOM 6116 N N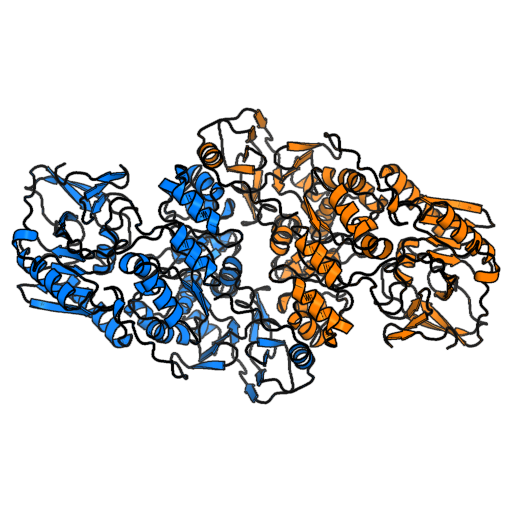 . LEU B 1 251 ? -3.621 -13.023 -19.766 1 95.62 251 LEU B N 1
ATOM 6117 C CA . LEU B 1 251 ? -3.074 -11.672 -19.797 1 95.62 251 LEU B CA 1
ATOM 6118 C C . LEU B 1 251 ? -3.627 -10.883 -20.984 1 95.62 251 LEU B C 1
ATOM 6120 O O . LEU B 1 251 ? -4.223 -9.82 -20.812 1 95.62 251 LEU B O 1
ATOM 6124 N N . ALA B 1 252 ? -3.51 -11.406 -22.188 1 96.31 252 ALA B N 1
ATOM 6125 C CA . ALA B 1 252 ? -3.957 -10.695 -23.391 1 96.31 252 ALA B CA 1
ATOM 6126 C C . ALA B 1 252 ? -5.473 -10.5 -23.375 1 96.31 252 ALA B C 1
ATOM 6128 O O . ALA B 1 252 ? -5.969 -9.438 -23.75 1 96.31 252 ALA B O 1
ATOM 6129 N N . ALA B 1 253 ? -6.164 -11.477 -22.891 1 95.06 253 ALA B N 1
ATOM 6130 C CA . ALA B 1 253 ? -7.625 -11.461 -22.891 1 95.06 253 ALA B CA 1
ATOM 6131 C C . ALA B 1 253 ? -8.172 -10.383 -21.953 1 95.06 253 ALA B C 1
ATOM 6133 O O . ALA B 1 253 ? -9.242 -9.828 -22.203 1 95.06 253 ALA B O 1
ATOM 6134 N N . PHE B 1 254 ? -7.457 -10.047 -20.984 1 97.62 254 PHE B N 1
ATOM 6135 C CA . PHE B 1 254 ? -7.996 -9.156 -19.953 1 97.62 254 PHE B CA 1
ATOM 6136 C C . PHE B 1 254 ? -7.297 -7.801 -20 1 97.62 254 PHE B C 1
ATOM 6138 O O . PHE B 1 254 ? -7.609 -6.914 -19.203 1 97.62 254 PHE B O 1
ATOM 6145 N N . ALA B 1 255 ? -6.383 -7.598 -21 1 98.38 255 ALA B N 1
ATOM 6146 C CA . ALA B 1 255 ? -5.691 -6.332 -21.219 1 98.38 255 ALA B CA 1
ATOM 6147 C C . ALA B 1 255 ? -6.684 -5.188 -21.406 1 98.38 255 ALA B C 1
ATOM 6149 O O . ALA B 1 255 ? -6.41 -4.051 -21.016 1 98.38 255 ALA B O 1
ATOM 6150 N N . PRO B 1 256 ? -7.91 -5.426 -22 1 98.44 256 PRO B N 1
ATOM 6151 C CA . PRO B 1 256 ? -8.883 -4.34 -22.156 1 98.44 256 PRO B CA 1
ATOM 6152 C C . PRO B 1 256 ? -9.281 -3.697 -20.828 1 98.44 256 PRO B C 1
ATOM 6154 O O . PRO B 1 256 ? -9.57 -2.5 -20.781 1 98.44 256 PRO B O 1
ATOM 6157 N N . SER B 1 257 ? -9.344 -4.453 -19.75 1 98.5 257 SER B N 1
ATOM 6158 C CA . SER B 1 257 ? -9.672 -3.904 -18.438 1 98.5 257 SER B CA 1
ATOM 6159 C C . SER B 1 257 ? -8.648 -2.859 -18.016 1 98.5 257 SER B C 1
ATOM 6161 O O . SER B 1 257 ? -9.008 -1.827 -17.438 1 98.5 257 SER B O 1
ATOM 6163 N N . VAL B 1 258 ? -7.367 -3.098 -18.281 1 98.5 258 VAL B N 1
ATOM 6164 C CA . VAL B 1 258 ? -6.293 -2.17 -17.938 1 98.5 258 VAL B CA 1
ATOM 6165 C C . VAL B 1 258 ? -6.402 -0.916 -18.812 1 98.5 258 VAL B C 1
ATOM 6167 O O . VAL B 1 258 ? -6.254 0.203 -18.312 1 98.5 258 VAL B O 1
ATOM 6170 N N . ARG B 1 259 ? -6.66 -1.114 -20.047 1 98.06 259 ARG B N 1
ATOM 6171 C CA . ARG B 1 259 ? -6.785 0.016 -20.969 1 98.06 259 ARG B CA 1
ATOM 6172 C C . ARG B 1 259 ? -7.973 0.895 -20.594 1 98.06 259 ARG B C 1
ATOM 6174 O O . ARG B 1 259 ? -7.926 2.115 -20.75 1 98.06 259 ARG B O 1
ATOM 6181 N N . ALA B 1 260 ? -8.992 0.236 -20.047 1 97.44 260 ALA B N 1
ATOM 6182 C CA . ALA B 1 260 ? -10.219 0.961 -19.703 1 97.44 260 ALA B CA 1
ATOM 6183 C C . ALA B 1 260 ? -10.086 1.668 -18.359 1 97.44 260 ALA B C 1
ATOM 6185 O O . ALA B 1 260 ? -10.562 2.793 -18.203 1 97.44 260 ALA B O 1
ATOM 6186 N N . TYR B 1 261 ? -9.469 1.028 -17.391 1 97.19 261 TYR B N 1
ATOM 6187 C CA . TYR B 1 261 ? -9.602 1.509 -16.016 1 97.19 261 TYR B CA 1
ATOM 6188 C C . TYR B 1 261 ? -8.242 1.846 -15.422 1 97.19 261 TYR B C 1
ATOM 6190 O O . TYR B 1 261 ? -8.156 2.309 -14.281 1 97.19 261 TYR B O 1
ATOM 6198 N N . GLY B 1 262 ? -7.184 1.629 -16.156 1 97.12 262 GLY B N 1
ATOM 6199 C CA . GLY B 1 262 ? -5.852 1.926 -15.648 1 97.12 262 GLY B CA 1
ATOM 6200 C C . GLY B 1 262 ? -5.215 0.757 -14.922 1 97.12 262 GLY B C 1
ATOM 6201 O O . GLY B 1 262 ? -5.668 -0.382 -15.047 1 97.12 262 GLY B O 1
ATOM 6202 N N . THR B 1 263 ? -4.133 1.045 -14.188 1 98.06 263 THR B N 1
ATOM 6203 C CA . THR B 1 263 ? -3.256 -0.012 -13.695 1 98.06 263 THR B CA 1
ATOM 6204 C C . THR B 1 263 ? -3.525 -0.302 -12.227 1 98.06 263 THR B C 1
ATOM 6206 O O . THR B 1 263 ? -2.977 -1.252 -11.664 1 98.06 263 THR B O 1
ATOM 6209 N N . THR B 1 264 ? -4.445 0.532 -11.555 1 97.44 264 THR B N 1
ATOM 6210 C CA . THR B 1 264 ? -4.668 0.352 -10.125 1 97.44 264 THR B CA 1
ATOM 6211 C C . THR B 1 264 ? -5.152 -1.063 -9.828 1 97.44 264 THR B C 1
ATOM 6213 O O . THR B 1 264 ? -6.035 -1.58 -10.516 1 97.44 264 THR B O 1
ATOM 6216 N N . ASN B 1 265 ? -4.523 -1.774 -8.875 1 97.69 265 ASN B N 1
ATOM 6217 C CA . ASN B 1 265 ? -4.859 -3.109 -8.383 1 97.69 265 ASN B CA 1
ATOM 6218 C C . ASN B 1 265 ? -4.68 -4.164 -9.469 1 97.69 265 ASN B C 1
ATOM 6220 O O . ASN B 1 265 ? -5.473 -5.102 -9.57 1 97.69 265 ASN B O 1
ATOM 6224 N N . VAL B 1 266 ? -3.691 -4.004 -10.344 1 98.69 266 VAL B N 1
ATOM 6225 C CA . VAL B 1 266 ? -3.363 -5.004 -11.352 1 98.69 266 VAL B CA 1
ATOM 6226 C C . VAL B 1 266 ? -1.864 -5.297 -11.312 1 98.69 266 VAL B C 1
ATOM 6228 O O . VAL B 1 266 ? -1.05 -4.383 -11.172 1 98.69 266 VAL B O 1
ATOM 6231 N N . ALA B 1 267 ? -1.47 -6.508 -11.438 1 98.81 267 ALA B N 1
ATOM 6232 C CA . ALA B 1 267 ? -0.073 -6.914 -11.57 1 98.81 267 ALA B CA 1
ATOM 6233 C C . ALA B 1 267 ? 0.068 -8.086 -12.539 1 98.81 267 ALA B C 1
ATOM 6235 O O . ALA B 1 267 ? -0.928 -8.703 -12.93 1 98.81 267 ALA B O 1
ATOM 6236 N N . LEU B 1 268 ? 1.285 -8.359 -12.977 1 98.75 268 LEU B N 1
ATOM 6237 C CA . LEU B 1 268 ? 1.561 -9.5 -13.844 1 98.75 268 LEU B CA 1
ATOM 6238 C C . LEU B 1 268 ? 2.078 -10.688 -13.039 1 98.75 268 LEU B C 1
ATOM 6240 O O . LEU B 1 268 ? 2.809 -10.508 -12.062 1 98.75 268 LEU B O 1
ATOM 6244 N N . CYS B 1 269 ? 1.663 -11.859 -13.461 1 98.5 269 CYS B N 1
ATOM 6245 C CA . CYS B 1 269 ? 2.23 -13.055 -12.836 1 98.5 269 CYS B CA 1
ATOM 6246 C C . CYS B 1 269 ? 2.381 -14.18 -13.852 1 98.5 269 CYS B C 1
ATOM 6248 O O . CYS B 1 269 ? 1.673 -14.211 -14.859 1 98.5 269 CYS B O 1
ATOM 6250 N N . SER B 1 270 ? 3.293 -15.055 -13.609 1 96.62 270 SER B N 1
ATOM 6251 C CA . SER B 1 270 ? 3.502 -16.203 -14.484 1 96.62 270 SER B CA 1
ATOM 6252 C C . SER B 1 270 ? 2.697 -17.406 -14.016 1 96.62 270 SER B C 1
ATOM 6254 O O . SER B 1 270 ? 2.139 -18.141 -14.836 1 96.62 270 SER B O 1
ATOM 6256 N N . ASP B 1 271 ? 2.619 -17.625 -12.672 1 93.81 271 ASP B N 1
ATOM 6257 C CA . ASP B 1 271 ? 1.952 -18.75 -12.039 1 93.81 271 ASP B CA 1
ATOM 6258 C C . ASP B 1 271 ? 2.705 -20.062 -12.305 1 93.81 271 ASP B C 1
ATOM 6260 O O . ASP B 1 271 ? 3.574 -20.453 -11.523 1 93.81 271 ASP B O 1
ATOM 6264 N N . ASP B 1 272 ? 2.615 -20.578 -13.547 1 91.06 272 ASP B N 1
ATOM 6265 C CA . ASP B 1 272 ? 3.268 -21.828 -13.945 1 91.06 272 ASP B CA 1
ATOM 6266 C C . ASP B 1 272 ? 3.947 -21.672 -15.305 1 91.06 272 ASP B C 1
ATOM 6268 O O . ASP B 1 272 ? 3.275 -21.609 -16.344 1 91.06 272 ASP B O 1
ATOM 6272 N N . ARG B 1 273 ? 5.238 -21.703 -15.312 1 92.44 273 ARG B N 1
ATOM 6273 C CA . ARG B 1 273 ? 5.977 -21.703 -16.562 1 92.44 273 ARG B CA 1
ATOM 6274 C C . ARG B 1 273 ? 6.957 -22.859 -16.641 1 92.44 273 ARG B C 1
ATOM 6276 O O . ARG B 1 273 ? 7.816 -23.016 -15.766 1 92.44 273 ARG B O 1
ATOM 6283 N N . GLU B 1 274 ? 6.848 -23.609 -17.641 1 93.5 274 GLU B N 1
ATOM 6284 C CA . GLU B 1 274 ? 7.703 -24.781 -17.828 1 93.5 274 GLU B CA 1
ATOM 6285 C C . GLU B 1 274 ? 9.062 -24.391 -18.391 1 93.5 274 GLU B C 1
ATOM 6287 O O . GLU B 1 274 ? 9.219 -23.297 -18.938 1 93.5 274 GLU B O 1
ATOM 6292 N N . PRO B 1 275 ? 10.055 -25.266 -18.281 1 95.25 275 PRO B N 1
ATOM 6293 C CA . PRO B 1 275 ? 11.43 -24.906 -18.641 1 95.25 275 PRO B CA 1
ATOM 6294 C C . PRO B 1 275 ? 11.578 -24.562 -20.109 1 95.25 275 PRO B C 1
ATOM 6296 O O . PRO B 1 275 ? 12.383 -23.688 -20.469 1 95.25 275 PRO B O 1
ATOM 6299 N N . ASP B 1 276 ? 10.836 -25.219 -21 1 93.94 276 ASP B N 1
ATOM 6300 C CA . ASP B 1 276 ? 10.953 -24.938 -22.422 1 93.94 276 ASP B CA 1
ATOM 6301 C C . ASP B 1 276 ? 10.477 -23.531 -22.75 1 93.94 276 ASP B C 1
ATOM 6303 O O . ASP B 1 276 ? 11.125 -22.797 -23.5 1 93.94 276 ASP B O 1
ATOM 6307 N N . LEU B 1 277 ? 9.383 -23.141 -22.141 1 92.94 277 LEU B N 1
ATOM 6308 C CA . LEU B 1 277 ? 8.883 -21.781 -22.344 1 92.94 277 LEU B CA 1
ATOM 6309 C C . LEU B 1 277 ? 9.836 -20.75 -21.75 1 92.94 277 LEU B C 1
ATOM 6311 O O . LEU B 1 277 ? 10.094 -19.719 -22.375 1 92.94 277 LEU B O 1
ATOM 6315 N N . LEU B 1 278 ? 10.375 -21.016 -20.578 1 95.44 278 LEU B N 1
ATOM 6316 C CA . LEU B 1 278 ? 11.336 -20.125 -19.922 1 95.44 278 LEU B CA 1
ATOM 6317 C C . LEU B 1 278 ? 12.562 -19.906 -20.797 1 95.44 278 LEU B C 1
ATOM 6319 O O . LEU B 1 278 ? 13.047 -18.781 -20.953 1 95.44 278 LEU B O 1
ATOM 6323 N N . LEU B 1 279 ? 13.023 -21.016 -21.297 1 94.56 279 LEU B N 1
ATOM 6324 C CA . LEU B 1 279 ? 14.219 -20.969 -22.141 1 94.56 279 LEU B CA 1
ATOM 6325 C C . LEU B 1 279 ? 13.945 -20.203 -23.438 1 94.56 279 LEU B C 1
ATOM 6327 O O . LEU B 1 279 ? 14.789 -19.438 -23.906 1 94.56 279 LEU B O 1
ATOM 6331 N N . GLU B 1 280 ? 12.781 -20.406 -23.984 1 94.31 280 GLU B N 1
ATOM 6332 C CA . GLU B 1 280 ? 12.445 -19.844 -25.297 1 94.31 280 GLU B CA 1
ATOM 6333 C C . GLU B 1 280 ? 12.047 -18.375 -25.172 1 94.31 280 GLU B C 1
ATOM 6335 O O . GLU B 1 280 ? 12.445 -17.562 -26.016 1 94.31 280 GLU B O 1
ATOM 6340 N N . ARG B 1 281 ? 11.227 -18.031 -24.141 1 95.56 281 ARG B N 1
ATOM 6341 C CA . ARG B 1 281 ? 10.578 -16.734 -24.141 1 95.56 281 ARG B CA 1
ATOM 6342 C C . ARG B 1 281 ? 10.961 -15.93 -22.906 1 95.56 281 ARG B C 1
ATOM 6344 O O . ARG B 1 281 ? 10.742 -14.719 -22.859 1 95.56 281 ARG B O 1
ATOM 6351 N N . GLY B 1 282 ? 11.539 -16.594 -21.984 1 97 282 GLY B N 1
ATOM 6352 C CA . GLY B 1 282 ? 11.898 -15.906 -20.75 1 97 282 GLY B CA 1
ATOM 6353 C C . GLY B 1 282 ? 10.805 -15.961 -19.703 1 97 282 GLY B C 1
ATOM 6354 O O . GLY B 1 282 ? 10.094 -16.969 -19.594 1 97 282 GLY B O 1
ATOM 6355 N N . HIS B 1 283 ? 10.844 -14.961 -18.891 1 98.19 283 HIS B N 1
ATOM 6356 C CA . HIS B 1 283 ? 9.992 -14.93 -17.703 1 98.19 283 HIS B CA 1
ATOM 6357 C C . HIS B 1 283 ? 9.125 -13.672 -17.688 1 98.19 283 HIS B C 1
ATOM 6359 O O . HIS B 1 283 ? 8.242 -13.508 -18.531 1 98.19 283 HIS B O 1
ATOM 6365 N N . VAL B 1 284 ? 9.359 -12.719 -16.844 1 98.75 284 VAL B N 1
ATOM 6366 C CA . VAL B 1 284 ? 8.492 -11.547 -16.734 1 98.75 284 VAL B CA 1
ATOM 6367 C C . VAL B 1 284 ? 8.711 -10.633 -17.938 1 98.75 284 VAL B C 1
ATOM 6369 O O . VAL B 1 284 ? 7.789 -9.945 -18.375 1 98.75 284 VAL B O 1
ATOM 6372 N N . ASN B 1 285 ? 9.922 -10.633 -18.562 1 98.75 285 ASN B N 1
ATOM 6373 C CA . ASN B 1 285 ? 10.172 -9.875 -19.781 1 98.75 285 ASN B CA 1
ATOM 6374 C C . ASN B 1 285 ? 9.172 -10.242 -20.875 1 98.75 285 ASN B C 1
ATOM 6376 O O . ASN B 1 285 ? 8.711 -9.367 -21.625 1 98.75 285 ASN B O 1
ATOM 6380 N N . ASP B 1 286 ? 8.844 -11.477 -20.938 1 98.44 286 ASP B N 1
ATOM 6381 C CA . ASP B 1 286 ? 7.883 -11.93 -21.938 1 98.44 286 ASP B CA 1
ATOM 6382 C C . ASP B 1 286 ? 6.473 -11.453 -21.594 1 98.44 286 ASP B C 1
ATOM 6384 O O . ASP B 1 286 ? 5.684 -11.148 -22.5 1 98.44 286 ASP B O 1
ATOM 6388 N N . LEU B 1 287 ? 6.109 -11.43 -20.312 1 98.69 287 LEU B N 1
ATOM 6389 C CA . LEU B 1 287 ? 4.805 -10.914 -19.906 1 98.69 287 LEU B CA 1
ATOM 6390 C C . LEU B 1 287 ? 4.652 -9.453 -20.297 1 98.69 287 LEU B C 1
ATOM 6392 O O . LEU B 1 287 ? 3.584 -9.031 -20.75 1 98.69 287 LEU B O 1
ATOM 6396 N N . VAL B 1 288 ? 5.734 -8.688 -20.125 1 98.81 288 VAL B N 1
ATOM 6397 C CA . VAL B 1 288 ? 5.719 -7.293 -20.531 1 98.81 288 VAL B CA 1
ATOM 6398 C C . VAL B 1 288 ? 5.473 -7.203 -22.047 1 98.81 288 VAL B C 1
ATOM 6400 O O . VAL B 1 288 ? 4.621 -6.434 -22.5 1 98.81 288 VAL B O 1
ATOM 6403 N N . ARG B 1 289 ? 6.16 -8 -22.812 1 98.69 289 ARG B N 1
ATOM 6404 C CA . ARG B 1 289 ? 5.988 -8.023 -24.25 1 98.69 289 ARG B CA 1
ATOM 6405 C C . ARG B 1 289 ? 4.547 -8.336 -24.625 1 98.69 289 ARG B C 1
ATOM 6407 O O . ARG B 1 289 ? 3.959 -7.66 -25.484 1 98.69 289 ARG B O 1
ATOM 6414 N N . ILE B 1 290 ? 3.986 -9.359 -24.016 1 98.38 290 ILE B N 1
ATOM 6415 C CA . ILE B 1 290 ? 2.621 -9.781 -24.312 1 98.38 290 ILE B CA 1
ATOM 6416 C C . ILE B 1 290 ? 1.647 -8.656 -23.969 1 98.38 290 ILE B C 1
ATOM 6418 O O . ILE B 1 290 ? 0.696 -8.398 -24.703 1 98.38 290 ILE B O 1
ATOM 6422 N N . ALA B 1 291 ? 1.863 -7.992 -22.828 1 98.75 291 ALA B N 1
ATOM 6423 C CA . ALA B 1 291 ? 1.032 -6.852 -22.438 1 98.75 291 ALA B CA 1
ATOM 6424 C C . ALA B 1 291 ? 1.062 -5.766 -23.516 1 98.75 291 ALA B C 1
ATOM 6426 O O . ALA B 1 291 ? 0.02 -5.211 -23.875 1 98.75 291 ALA B O 1
ATOM 6427 N N . LEU B 1 292 ? 2.26 -5.484 -24.047 1 98.69 292 LEU B N 1
ATOM 6428 C CA . LEU B 1 292 ? 2.422 -4.473 -25.094 1 98.69 292 LEU B CA 1
ATOM 6429 C C . LEU B 1 292 ? 1.684 -4.883 -26.359 1 98.69 292 LEU B C 1
ATOM 6431 O O . LEU B 1 292 ? 0.982 -4.07 -26.969 1 98.69 292 LEU B O 1
ATOM 6435 N N . GLU B 1 293 ? 1.824 -6.105 -26.688 1 98.31 293 GLU B N 1
ATOM 6436 C CA . GLU B 1 293 ? 1.149 -6.629 -27.875 1 98.31 293 GLU B CA 1
ATOM 6437 C C . GLU B 1 293 ? -0.367 -6.535 -27.734 1 98.31 293 GLU B C 1
ATOM 6439 O O . GLU B 1 293 ? -1.08 -6.371 -28.719 1 98.31 293 GLU B O 1
ATOM 6444 N N . ALA B 1 294 ? -0.812 -6.613 -26.531 1 98.31 294 ALA B N 1
ATOM 6445 C CA . ALA B 1 294 ? -2.246 -6.559 -26.25 1 98.31 294 ALA B CA 1
ATOM 6446 C C . ALA B 1 294 ? -2.729 -5.117 -26.125 1 98.31 294 ALA B C 1
ATOM 6448 O O . ALA B 1 294 ? -3.898 -4.871 -25.828 1 98.31 294 ALA B O 1
ATOM 6449 N N . GLY B 1 295 ? -1.86 -4.148 -26.266 1 98.56 295 GLY B N 1
ATOM 6450 C CA . GLY B 1 295 ? -2.258 -2.752 -26.359 1 98.56 295 GLY B CA 1
ATOM 6451 C C . GLY B 1 295 ? -2.033 -1.971 -25.078 1 98.56 295 GLY B C 1
ATOM 6452 O O . GLY B 1 295 ? -2.418 -0.804 -24.984 1 98.56 295 GLY B O 1
ATOM 6453 N N . ILE B 1 296 ? -1.471 -2.521 -24.109 1 98.62 296 ILE B N 1
ATOM 6454 C CA . ILE B 1 296 ? -1.092 -1.783 -22.906 1 98.62 296 ILE B CA 1
ATOM 6455 C C . ILE B 1 296 ? 0.163 -0.958 -23.188 1 98.62 296 ILE B C 1
ATOM 6457 O O . ILE B 1 296 ? 1.105 -1.442 -23.828 1 98.62 296 ILE B O 1
ATOM 6461 N N . SER B 1 297 ? 0.185 0.312 -22.797 1 98.5 297 SER B N 1
ATOM 6462 C CA . SER B 1 297 ? 1.342 1.166 -23.047 1 98.5 297 SER B CA 1
ATOM 6463 C C . SER B 1 297 ? 2.586 0.626 -22.344 1 98.5 297 SER B C 1
ATOM 6465 O O . SER B 1 297 ? 2.48 -0.141 -21.391 1 98.5 297 SER B O 1
ATOM 6467 N N . LEU B 1 298 ? 3.744 0.952 -22.812 1 98.62 298 LEU B N 1
ATOM 6468 C CA . LEU B 1 298 ? 5 0.508 -22.219 1 98.62 298 LEU B CA 1
ATOM 6469 C C . LEU B 1 298 ? 5.07 0.897 -20.734 1 98.62 298 LEU B C 1
ATOM 6471 O O . LEU B 1 298 ? 5.398 0.067 -19.891 1 98.62 298 LEU B O 1
ATOM 6475 N N . GLU B 1 299 ? 4.738 2.164 -20.422 1 98.56 299 GLU B N 1
ATOM 6476 C CA . GLU B 1 299 ? 4.809 2.676 -19.062 1 98.56 299 GLU B CA 1
ATOM 6477 C C . GLU B 1 299 ? 3.865 1.908 -18.141 1 98.56 299 GLU B C 1
ATOM 6479 O O . GLU B 1 299 ? 4.246 1.529 -17.031 1 98.56 299 GLU B O 1
ATOM 6484 N N . ASP B 1 300 ? 2.635 1.638 -18.641 1 98.56 300 ASP B N 1
ATOM 6485 C CA . ASP B 1 300 ? 1.678 0.88 -17.828 1 98.56 300 ASP B CA 1
ATOM 6486 C C . ASP B 1 300 ? 2.148 -0.558 -17.625 1 98.56 300 ASP B C 1
ATOM 6488 O O . ASP B 1 300 ? 2.039 -1.102 -16.531 1 98.56 300 ASP B O 1
ATOM 6492 N N . ALA B 1 301 ? 2.672 -1.166 -18.625 1 98.88 301 ALA B N 1
ATOM 6493 C CA . ALA B 1 301 ? 3.164 -2.539 -18.531 1 98.88 301 ALA B CA 1
ATOM 6494 C C . ALA B 1 301 ? 4.301 -2.643 -17.516 1 98.88 301 ALA B C 1
ATOM 6496 O O . ALA B 1 301 ? 4.379 -3.609 -16.75 1 98.88 301 ALA B O 1
ATOM 6497 N N . LEU B 1 302 ? 5.184 -1.648 -17.531 1 98.88 302 LEU B N 1
ATOM 6498 C CA . LEU B 1 302 ? 6.293 -1.633 -16.594 1 98.88 302 LEU B CA 1
ATOM 6499 C C . LEU B 1 302 ? 5.789 -1.458 -15.164 1 98.88 302 LEU B C 1
ATOM 6501 O O . LEU B 1 302 ? 6.316 -2.076 -14.234 1 98.88 302 LEU B O 1
ATOM 6505 N N . VAL B 1 303 ? 4.742 -0.638 -14.984 1 98.75 303 VAL B N 1
ATOM 6506 C CA . VAL B 1 303 ? 4.129 -0.483 -13.664 1 98.75 303 VAL B CA 1
ATOM 6507 C C . VAL B 1 303 ? 3.576 -1.825 -13.195 1 98.75 303 VAL B C 1
ATOM 6509 O O . VAL B 1 303 ? 3.787 -2.221 -12.047 1 98.75 303 VAL B O 1
ATOM 6512 N N . LEU B 1 304 ? 2.965 -2.588 -14.055 1 98.88 304 LEU B N 1
ATOM 6513 C CA . LEU B 1 304 ? 2.338 -3.863 -13.727 1 98.88 304 LEU B CA 1
ATOM 6514 C C . LEU B 1 304 ? 3.389 -4.918 -13.406 1 98.88 304 LEU B C 1
ATOM 6516 O O . LEU B 1 304 ? 3.092 -5.91 -12.734 1 98.88 304 LEU B O 1
ATOM 6520 N N . ALA B 1 305 ? 4.656 -4.68 -13.82 1 98.88 305 ALA B N 1
ATOM 6521 C CA . ALA B 1 305 ? 5.703 -5.688 -13.695 1 98.88 305 ALA B CA 1
ATOM 6522 C C . ALA B 1 305 ? 6.715 -5.297 -12.617 1 98.88 305 ALA B C 1
ATOM 6524 O O . ALA B 1 305 ? 7.668 -6.035 -12.359 1 98.88 305 ALA B O 1
ATOM 6525 N N . THR B 1 306 ? 6.594 -4.109 -12.008 1 98.75 306 THR B N 1
ATOM 6526 C CA . THR B 1 306 ? 7.605 -3.627 -11.07 1 98.75 306 THR B CA 1
ATOM 6527 C C . THR B 1 306 ? 6.957 -3.047 -9.82 1 98.75 306 THR B C 1
ATOM 6529 O O . THR B 1 306 ? 6.785 -3.75 -8.82 1 98.75 306 THR B O 1
ATOM 6532 N N . LEU B 1 307 ? 6.273 -1.898 -9.992 1 98.5 307 LEU B N 1
ATOM 6533 C CA . LEU B 1 307 ? 5.73 -1.14 -8.875 1 98.5 307 LEU B CA 1
ATOM 6534 C C . LEU B 1 307 ? 4.559 -1.876 -8.234 1 98.5 307 LEU B C 1
ATOM 6536 O O . LEU B 1 307 ? 4.496 -2.014 -7.012 1 98.5 307 LEU B O 1
ATOM 6540 N N . ASN B 1 308 ? 3.633 -2.354 -9.047 1 98.62 308 ASN B N 1
ATOM 6541 C CA . ASN B 1 308 ? 2.373 -2.875 -8.523 1 98.62 308 ASN B CA 1
ATOM 6542 C C . ASN B 1 308 ? 2.582 -4.172 -7.746 1 98.62 308 ASN B C 1
ATOM 6544 O O . ASN B 1 308 ? 2.066 -4.324 -6.637 1 98.62 308 ASN B O 1
ATOM 6548 N N . PRO B 1 309 ? 3.367 -5.145 -8.297 1 98.62 309 PRO B N 1
ATOM 6549 C CA . PRO B 1 309 ? 3.6 -6.332 -7.473 1 98.62 309 PRO B CA 1
ATOM 6550 C C . PRO B 1 309 ? 4.352 -6.02 -6.184 1 98.62 309 PRO B C 1
ATOM 6552 O O . PRO B 1 309 ? 4.09 -6.629 -5.145 1 98.62 309 PRO B O 1
ATOM 6555 N N . ALA B 1 310 ? 5.332 -5.098 -6.238 1 97.5 310 ALA B N 1
ATOM 6556 C CA . ALA B 1 310 ? 6.027 -4.672 -5.023 1 97.5 310 ALA B CA 1
ATOM 6557 C C . ALA B 1 310 ? 5.051 -4.078 -4.012 1 97.5 310 ALA B C 1
ATOM 6559 O O . ALA B 1 310 ? 5.121 -4.383 -2.82 1 97.5 310 ALA B O 1
ATOM 6560 N N . THR B 1 311 ? 4.117 -3.266 -4.523 1 95.81 311 THR B N 1
ATOM 6561 C CA . THR B 1 311 ? 3.115 -2.619 -3.686 1 95.81 311 THR B CA 1
ATOM 6562 C C . THR B 1 311 ? 2.197 -3.656 -3.045 1 95.81 311 THR B C 1
ATOM 6564 O O . THR B 1 311 ? 1.963 -3.623 -1.835 1 95.81 311 THR B O 1
ATOM 6567 N N . TYR B 1 312 ? 1.707 -4.57 -3.754 1 97.06 312 TYR B N 1
ATOM 6568 C CA . TYR B 1 312 ? 0.792 -5.578 -3.227 1 97.06 312 TYR B CA 1
ATOM 6569 C C . TYR B 1 312 ? 1.451 -6.387 -2.115 1 97.06 312 TYR B C 1
ATOM 6571 O O . TYR B 1 312 ? 0.874 -6.559 -1.04 1 97.06 312 TYR B O 1
ATOM 6579 N N . HIS B 1 313 ? 2.67 -6.789 -2.322 1 96.12 313 HIS B N 1
ATOM 6580 C CA . HIS B 1 313 ? 3.307 -7.738 -1.419 1 96.12 313 HIS B CA 1
ATOM 6581 C C . HIS B 1 313 ? 4.066 -7.023 -0.308 1 96.12 313 HIS B C 1
ATOM 6583 O O . HIS B 1 313 ? 4.766 -7.66 0.483 1 96.12 313 HIS B O 1
ATOM 6589 N N . GLY B 1 314 ? 3.988 -5.711 -0.276 1 92.31 314 GLY B N 1
ATOM 6590 C CA . GLY B 1 314 ? 4.656 -4.953 0.771 1 92.31 314 GLY B CA 1
ATOM 6591 C C . GLY B 1 314 ? 6.164 -4.926 0.618 1 92.31 314 GLY B C 1
ATOM 6592 O O . GLY B 1 314 ? 6.891 -4.785 1.604 1 92.31 314 GLY B O 1
ATOM 6593 N N . LEU B 1 315 ? 6.648 -5.145 -0.575 1 93.44 315 LEU B N 1
ATOM 6594 C CA . LEU B 1 315 ? 8.07 -5.023 -0.892 1 93.44 315 LEU B CA 1
ATOM 6595 C C . LEU B 1 315 ? 8.422 -3.588 -1.269 1 93.44 315 LEU B C 1
ATOM 6597 O O . LEU B 1 315 ? 8.945 -3.34 -2.357 1 93.44 315 LEU B O 1
ATOM 6601 N N . THR B 1 316 ? 8.227 -2.668 -0.341 1 87.81 316 THR B N 1
ATOM 6602 C CA . THR B 1 316 ? 8.258 -1.233 -0.603 1 87.81 316 THR B CA 1
ATOM 6603 C C . THR B 1 316 ? 9.664 -0.78 -0.982 1 87.81 316 THR B C 1
ATOM 6605 O O . THR B 1 316 ? 9.844 0.32 -1.507 1 87.81 316 THR B O 1
ATOM 6608 N N . HIS B 1 317 ? 10.648 -1.625 -0.726 1 93.44 317 HIS B N 1
ATOM 6609 C CA . HIS B 1 317 ? 12.031 -1.29 -1.063 1 93.44 317 HIS B CA 1
ATOM 6610 C C . HIS B 1 317 ? 12.344 -1.65 -2.512 1 93.44 317 HIS B C 1
ATOM 6612 O O . HIS B 1 317 ? 13.438 -1.364 -3.004 1 93.44 317 HIS B O 1
ATOM 6618 N N . LEU B 1 318 ? 11.383 -2.234 -3.23 1 96.69 318 LEU B N 1
ATOM 6619 C CA . LEU B 1 318 ? 11.562 -2.637 -4.621 1 96.69 318 LEU B CA 1
ATOM 6620 C C . LEU B 1 318 ? 10.57 -1.923 -5.527 1 96.69 318 LEU B C 1
ATOM 6622 O O . LEU B 1 318 ? 9.695 -1.2 -5.047 1 96.69 318 LEU B O 1
ATOM 6626 N N . GLY B 1 319 ? 10.719 -2.08 -6.828 1 97.88 319 GLY B N 1
ATOM 6627 C CA . GLY B 1 319 ? 9.734 -1.655 -7.809 1 97.88 319 GLY B CA 1
ATOM 6628 C C . GLY B 1 319 ? 9.898 -0.209 -8.234 1 97.88 319 GLY B C 1
ATOM 6629 O O . GLY B 1 319 ? 9.172 0.277 -9.109 1 97.88 319 GLY B O 1
ATOM 6630 N N . HIS B 1 320 ? 10.789 0.508 -7.664 1 97.81 320 HIS B N 1
ATOM 6631 C CA . HIS B 1 320 ? 11.156 1.888 -7.965 1 97.81 320 HIS B CA 1
ATOM 6632 C C . HIS B 1 320 ? 12.602 2.172 -7.582 1 97.81 320 HIS B C 1
ATOM 6634 O O . HIS B 1 320 ? 13.102 1.635 -6.59 1 97.81 320 HIS B O 1
ATOM 6640 N N . LEU B 1 321 ? 13.289 2.996 -8.375 1 98.12 321 LEU B N 1
ATOM 6641 C CA . LEU B 1 321 ? 14.703 3.264 -8.141 1 98.12 321 LEU B CA 1
ATOM 6642 C C . LEU B 1 321 ? 14.891 4.629 -7.492 1 98.12 321 LEU B C 1
ATOM 6644 O O . LEU B 1 321 ? 15.695 5.438 -7.965 1 98.12 321 LEU B O 1
ATOM 6648 N N . GLY B 1 322 ? 14.172 4.906 -6.449 1 96.94 322 GLY B N 1
ATOM 6649 C CA . GLY B 1 322 ? 14.328 6.137 -5.691 1 96.94 322 GLY B CA 1
ATOM 6650 C C . GLY B 1 322 ? 15.328 6.02 -4.559 1 96.94 322 GLY B C 1
ATOM 6651 O O . GLY B 1 322 ? 15.727 4.914 -4.18 1 96.94 322 GLY B O 1
ATOM 6652 N N . PRO B 1 323 ? 15.773 7.195 -3.992 1 97.38 323 PRO B N 1
ATOM 6653 C CA . PRO B 1 323 ? 16.688 7.156 -2.855 1 97.38 323 PRO B CA 1
ATOM 6654 C C . PRO B 1 323 ? 16.141 6.352 -1.678 1 97.38 323 PRO B C 1
ATOM 6656 O O . PRO B 1 323 ? 14.992 6.527 -1.291 1 97.38 323 PRO B O 1
ATOM 6659 N N . GLY B 1 324 ? 17.016 5.438 -1.184 1 96.38 324 GLY B N 1
ATOM 6660 C CA . GLY B 1 324 ? 16.609 4.609 -0.056 1 96.38 324 GLY B CA 1
ATOM 6661 C C . GLY B 1 324 ? 16.125 3.232 -0.467 1 96.38 324 GLY B C 1
ATOM 6662 O O . GLY B 1 324 ? 15.961 2.348 0.377 1 96.38 324 GLY B O 1
ATOM 6663 N N . ARG B 1 325 ? 15.953 2.951 -1.72 1 96.44 325 ARG B N 1
ATOM 6664 C CA . ARG B 1 325 ? 15.422 1.682 -2.197 1 96.44 325 ARG B CA 1
ATOM 6665 C C . ARG B 1 325 ? 16.531 0.783 -2.729 1 96.44 325 ARG B C 1
ATOM 6667 O O . ARG B 1 325 ? 17.625 1.261 -3.049 1 96.44 325 ARG B O 1
ATOM 6674 N N . GLN B 1 326 ? 16.266 -0.455 -2.723 1 97.19 326 GLN B N 1
ATOM 6675 C CA . GLN B 1 326 ? 17.25 -1.435 -3.191 1 97.19 326 GLN B CA 1
ATOM 6676 C C . GLN B 1 326 ? 17.578 -1.223 -4.664 1 97.19 326 GLN B C 1
ATOM 6678 O O . GLN B 1 326 ? 16.688 -0.972 -5.477 1 97.19 326 GLN B O 1
ATOM 6683 N N . ALA B 1 327 ? 18.828 -1.28 -4.957 1 98 327 ALA B N 1
ATOM 6684 C CA . ALA B 1 327 ? 19.297 -1.019 -6.316 1 98 327 ALA B CA 1
ATOM 6685 C C . ALA B 1 327 ? 19.156 -2.258 -7.195 1 98 327 ALA B C 1
ATOM 6687 O O . ALA B 1 327 ? 20.141 -2.803 -7.68 1 98 327 ALA B O 1
ATOM 6688 N N . ASP B 1 328 ? 17.953 -2.709 -7.461 1 98.56 328 ASP B N 1
ATOM 6689 C CA . ASP B 1 328 ? 17.594 -3.775 -8.398 1 98.56 328 ASP B CA 1
ATOM 6690 C C . ASP B 1 328 ? 17.031 -3.205 -9.688 1 98.56 328 ASP B C 1
ATOM 6692 O O . ASP B 1 328 ? 15.945 -2.617 -9.688 1 98.56 328 ASP B O 1
ATOM 6696 N N . PHE B 1 329 ? 17.734 -3.389 -10.797 1 98.69 329 PHE B N 1
ATOM 6697 C CA . PHE B 1 329 ? 17.266 -2.789 -12.039 1 98.69 329 PHE B CA 1
ATOM 6698 C C . PHE B 1 329 ? 17.844 -3.521 -13.242 1 98.69 329 PHE B C 1
ATOM 6700 O O . PHE B 1 329 ? 18.75 -4.34 -13.102 1 98.69 329 PHE B O 1
ATOM 6707 N N . VAL B 1 330 ? 17.25 -3.316 -14.359 1 98.88 330 VAL B N 1
ATOM 6708 C CA . VAL B 1 330 ? 17.703 -3.873 -15.633 1 98.88 330 VAL B CA 1
ATOM 6709 C C . VAL B 1 330 ? 18.016 -2.742 -16.609 1 98.88 330 VAL B C 1
ATOM 6711 O O . VAL B 1 330 ? 17.422 -1.663 -16.531 1 98.88 330 VAL B O 1
ATOM 6714 N N . VAL B 1 331 ? 18.953 -2.984 -17.484 1 98.81 331 VAL B N 1
ATOM 6715 C CA . VAL B 1 331 ? 19.391 -2.021 -18.5 1 98.81 331 VAL B CA 1
ATOM 6716 C C . VAL B 1 331 ? 19.125 -2.572 -19.891 1 98.81 331 VAL B C 1
ATOM 6718 O O . VAL B 1 331 ? 19.453 -3.721 -20.188 1 98.81 331 VAL B O 1
ATOM 6721 N N . TYR B 1 332 ? 18.438 -1.818 -20.656 1 98.81 332 TYR B N 1
ATOM 6722 C CA . TYR B 1 332 ? 18.234 -2.133 -22.062 1 98.81 332 TYR B CA 1
ATOM 6723 C C . TYR B 1 332 ? 18.969 -1.124 -22.953 1 98.81 332 TYR B C 1
ATOM 6725 O O . TYR B 1 332 ? 19.094 0.046 -22.594 1 98.81 332 TYR B O 1
ATOM 6733 N N . ARG B 1 333 ? 19.359 -1.547 -24.156 1 98.06 333 ARG B N 1
ATOM 6734 C CA . ARG B 1 333 ? 20.047 -0.672 -25.109 1 98.06 333 ARG B CA 1
ATOM 6735 C C . ARG B 1 333 ? 19.062 0.317 -25.734 1 98.06 333 ARG B C 1
ATOM 6737 O O . ARG B 1 333 ? 19.453 1.402 -26.172 1 98.06 333 ARG B O 1
ATOM 6744 N N . SER B 1 334 ? 17.797 -0.09 -25.734 1 97.81 334 SER B N 1
ATOM 6745 C CA . SER B 1 334 ? 16.734 0.755 -26.266 1 97.81 334 SER B CA 1
ATOM 6746 C C . SER B 1 334 ? 15.359 0.292 -25.781 1 97.81 334 SER B C 1
ATOM 6748 O O . SER B 1 334 ? 15.211 -0.835 -25.312 1 97.81 334 SER B O 1
ATOM 6750 N N . ARG B 1 335 ? 14.406 1.177 -25.922 1 97.5 335 ARG B N 1
ATOM 6751 C CA . ARG B 1 335 ? 13.031 0.798 -25.625 1 97.5 335 ARG B CA 1
ATOM 6752 C C . ARG B 1 335 ? 12.555 -0.317 -26.547 1 97.5 335 ARG B C 1
ATOM 6754 O O . ARG B 1 335 ? 11.766 -1.175 -26.141 1 97.5 335 ARG B O 1
ATOM 6761 N N . ALA B 1 336 ? 13.055 -0.322 -27.766 1 97.81 336 ALA B N 1
ATOM 6762 C CA . ALA B 1 336 ? 12.664 -1.322 -28.75 1 97.81 336 ALA B CA 1
ATOM 6763 C C . ALA B 1 336 ? 13.062 -2.725 -28.297 1 97.81 336 ALA B C 1
ATOM 6765 O O . ALA B 1 336 ? 12.312 -3.686 -28.5 1 97.81 336 ALA B O 1
ATOM 6766 N N . GLU B 1 337 ? 14.227 -2.846 -27.734 1 97.75 337 GLU B N 1
ATOM 6767 C CA . GLU B 1 337 ? 14.672 -4.145 -27.234 1 97.75 337 GLU B CA 1
ATOM 6768 C C . GLU B 1 337 ? 13.773 -4.641 -26.109 1 97.75 337 GLU B C 1
ATOM 6770 O O . GLU B 1 337 ? 13.438 -5.824 -26.047 1 97.75 337 GLU B O 1
ATOM 6775 N N . LEU B 1 338 ? 13.477 -3.707 -25.25 1 98.19 338 LEU B N 1
ATOM 6776 C CA . LEU B 1 338 ? 12.57 -4.02 -24.156 1 98.19 338 LEU B CA 1
ATOM 6777 C C . LEU B 1 338 ? 11.203 -4.453 -24.672 1 98.19 338 LEU B C 1
ATOM 6779 O O . LEU B 1 338 ? 10.656 -5.469 -24.25 1 98.19 338 LEU B O 1
ATOM 6783 N N . GLU B 1 339 ? 10.688 -3.73 -25.656 1 98.31 339 GLU B N 1
ATOM 6784 C CA . GLU B 1 339 ? 9.359 -3.979 -26.203 1 98.31 339 GLU B CA 1
ATOM 6785 C C . GLU B 1 339 ? 9.312 -5.305 -26.953 1 98.31 339 GLU B C 1
ATOM 6787 O O . GLU B 1 339 ? 8.266 -5.945 -27.031 1 98.31 339 GLU B O 1
ATOM 6792 N N . ALA B 1 340 ? 10.469 -5.762 -27.406 1 97.75 340 ALA B N 1
ATOM 6793 C CA . ALA B 1 340 ? 10.555 -7.004 -28.172 1 97.75 340 ALA B CA 1
ATOM 6794 C C . ALA B 1 340 ? 10.68 -8.211 -27.234 1 97.75 340 ALA B C 1
ATOM 6796 O O . ALA B 1 340 ? 10.664 -9.352 -27.688 1 97.75 340 ALA B O 1
ATOM 6797 N N . GLY B 1 341 ? 10.758 -7.957 -25.969 1 97.69 341 GLY B N 1
ATOM 6798 C CA . GLY B 1 341 ? 10.867 -9.039 -25 1 97.69 341 GLY B CA 1
ATOM 6799 C C . GLY B 1 341 ? 12.25 -9.664 -24.969 1 97.69 341 GLY B C 1
ATOM 6800 O O . GLY B 1 341 ? 12.406 -10.805 -24.531 1 97.69 341 GLY B O 1
ATOM 6801 N N . ARG B 1 342 ? 13.266 -8.93 -25.391 1 97.56 342 ARG B N 1
ATOM 6802 C CA . ARG B 1 342 ? 14.641 -9.43 -25.375 1 97.56 342 ARG B CA 1
ATOM 6803 C C . ARG B 1 342 ? 15.203 -9.453 -23.969 1 97.56 342 ARG B C 1
ATOM 6805 O O . ARG B 1 342 ? 14.688 -8.773 -23.078 1 97.56 342 ARG B O 1
ATOM 6812 N N . PRO B 1 343 ? 16.234 -10.336 -23.766 1 98 343 PRO B N 1
ATOM 6813 C CA . PRO B 1 343 ? 16.938 -10.195 -22.484 1 98 343 PRO B CA 1
ATOM 6814 C C . PRO B 1 343 ? 17.531 -8.812 -22.297 1 98 343 PRO B C 1
ATOM 6816 O O . PRO B 1 343 ? 18.016 -8.195 -23.266 1 98 343 PRO B O 1
ATOM 6819 N N . PRO B 1 344 ? 17.5 -8.297 -21.109 1 98.69 344 PRO B N 1
ATOM 6820 C CA . PRO B 1 344 ? 18.219 -7.035 -20.859 1 98.69 344 PRO B CA 1
ATOM 6821 C C . PRO B 1 344 ? 19.703 -7.129 -21.156 1 98.69 344 PRO B C 1
ATOM 6823 O O . PRO B 1 344 ? 20.297 -8.211 -21.062 1 98.69 344 PRO B O 1
ATOM 6826 N N . ALA B 1 345 ? 20.297 -6.012 -21.5 1 98.69 345 ALA B N 1
ATOM 6827 C CA . ALA B 1 345 ? 21.75 -5.945 -21.688 1 98.69 345 ALA B CA 1
ATOM 6828 C C . ALA B 1 345 ? 22.484 -6.215 -20.391 1 98.69 345 ALA B C 1
ATOM 6830 O O . ALA B 1 345 ? 23.547 -6.84 -20.391 1 98.69 345 ALA B O 1
ATOM 6831 N N . MET B 1 346 ? 21.953 -5.672 -19.281 1 98.81 346 MET B N 1
ATOM 6832 C CA . MET B 1 346 ? 22.516 -5.875 -17.953 1 98.81 346 MET B CA 1
ATOM 6833 C C . MET B 1 346 ? 21.406 -6.039 -16.906 1 98.81 346 MET B C 1
ATOM 6835 O O . MET B 1 346 ? 20.344 -5.441 -17.031 1 98.81 346 MET B O 1
ATOM 6839 N N . VAL B 1 347 ? 21.656 -6.859 -15.898 1 98.88 347 VAL B N 1
ATOM 6840 C CA . VAL B 1 347 ? 20.797 -7 -14.727 1 98.88 347 VAL B CA 1
ATOM 6841 C C . VAL B 1 347 ? 21.594 -6.746 -13.453 1 98.88 347 VAL B C 1
ATOM 6843 O O . VAL B 1 347 ? 22.672 -7.316 -13.266 1 98.88 347 VAL B O 1
ATOM 6846 N N . PHE B 1 348 ? 21.094 -5.871 -12.625 1 98.75 348 PHE B N 1
ATOM 6847 C CA . PHE B 1 348 ? 21.734 -5.555 -11.359 1 98.75 348 PHE B CA 1
ATOM 6848 C C . PHE B 1 348 ? 20.875 -6.004 -10.188 1 98.75 348 PHE B C 1
ATOM 6850 O O . PHE B 1 348 ? 19.656 -5.836 -10.211 1 98.75 348 PHE B O 1
ATOM 6857 N N . HIS B 1 349 ? 21.469 -6.637 -9.211 1 98.12 349 HIS B N 1
ATOM 6858 C CA . HIS B 1 349 ? 20.875 -6.957 -7.918 1 98.12 349 HIS B CA 1
ATOM 6859 C C . HIS B 1 349 ? 21.656 -6.332 -6.777 1 98.12 349 HIS B C 1
ATOM 6861 O O . HIS B 1 349 ? 22.844 -6.621 -6.609 1 98.12 349 HIS B O 1
ATOM 6867 N N . ARG B 1 350 ? 21 -5.445 -6.039 1 96.88 350 ARG B N 1
ATOM 6868 C CA . ARG B 1 350 ? 21.641 -4.707 -4.957 1 96.88 350 ARG B CA 1
ATOM 6869 C C . ARG B 1 350 ? 22.891 -3.982 -5.457 1 96.88 350 ARG B C 1
ATOM 6871 O O . ARG B 1 350 ? 23.953 -4.059 -4.832 1 96.88 350 ARG B O 1
ATOM 6878 N N . GLY B 1 351 ? 22.734 -3.459 -6.629 1 96.75 351 GLY B N 1
ATOM 6879 C CA . GLY B 1 351 ? 23.781 -2.605 -7.176 1 96.75 351 GLY B CA 1
ATOM 6880 C C . GLY B 1 351 ? 24.922 -3.387 -7.805 1 96.75 351 GLY B C 1
ATOM 6881 O O . GLY B 1 351 ? 25.875 -2.797 -8.305 1 96.75 351 GLY B O 1
ATOM 6882 N N . ARG B 1 352 ? 24.844 -4.648 -7.832 1 96.81 352 ARG B N 1
ATOM 6883 C CA . ARG B 1 352 ? 25.891 -5.484 -8.414 1 96.81 352 ARG B CA 1
ATOM 6884 C C . ARG B 1 352 ? 25.438 -6.09 -9.734 1 96.81 352 ARG B C 1
ATOM 6886 O O . ARG B 1 352 ? 24.328 -6.602 -9.844 1 96.81 352 ARG B O 1
ATOM 6893 N N . LEU B 1 353 ? 26.297 -6.047 -10.727 1 98.25 353 LEU B N 1
ATOM 6894 C CA . LEU B 1 353 ? 26.031 -6.688 -12.008 1 98.25 353 LEU B CA 1
ATOM 6895 C C . LEU B 1 353 ? 25.953 -8.203 -11.859 1 98.25 353 LEU B C 1
ATOM 6897 O O . LEU B 1 353 ? 26.906 -8.836 -11.422 1 98.25 353 LEU B O 1
ATOM 6901 N N . VAL B 1 354 ? 24.828 -8.789 -12.234 1 98.44 354 VAL B N 1
ATOM 6902 C CA . VAL B 1 354 ? 24.672 -10.211 -11.977 1 98.44 354 VAL B CA 1
ATOM 6903 C C . VAL B 1 354 ? 24.438 -10.953 -13.297 1 98.44 354 VAL B C 1
ATOM 6905 O O . VAL B 1 354 ? 24.609 -12.172 -13.367 1 98.44 354 VAL B O 1
ATOM 6908 N N . ALA B 1 355 ? 23.969 -10.281 -14.32 1 98.69 355 ALA B N 1
ATOM 6909 C CA . ALA B 1 355 ? 23.75 -10.898 -15.625 1 98.69 355 ALA B CA 1
ATOM 6910 C C . ALA B 1 355 ? 24.016 -9.906 -16.75 1 98.69 355 ALA B C 1
ATOM 6912 O O . ALA B 1 355 ? 23.859 -8.695 -16.578 1 98.69 355 ALA B O 1
ATOM 6913 N N . GLU B 1 356 ? 24.422 -10.398 -17.906 1 98.31 356 GLU B N 1
ATOM 6914 C CA . GLU B 1 356 ? 24.688 -9.633 -19.125 1 98.31 356 GLU B CA 1
ATOM 6915 C C . GLU B 1 356 ? 24.25 -10.414 -20.375 1 98.31 356 GLU B C 1
ATOM 6917 O O . GLU B 1 356 ? 24.625 -11.578 -20.531 1 98.31 356 GLU B O 1
ATOM 6922 N N . ASP B 1 357 ? 23.5 -9.789 -21.172 1 97.06 357 ASP B N 1
ATOM 6923 C CA . ASP B 1 357 ? 23.094 -10.32 -22.469 1 97.06 357 ASP B CA 1
ATOM 6924 C C . ASP B 1 357 ? 22.531 -11.742 -22.328 1 97.06 357 ASP B C 1
ATOM 6926 O O . ASP B 1 357 ? 22.953 -12.648 -23.047 1 97.06 357 ASP B O 1
ATOM 6930 N N . GLY B 1 358 ? 21.719 -11.922 -21.297 1 96.25 358 GLY B N 1
ATOM 6931 C CA . GLY B 1 358 ? 20.953 -13.148 -21.156 1 96.25 358 GLY B CA 1
ATOM 6932 C C . GLY B 1 358 ? 21.703 -14.242 -20.406 1 96.25 358 GLY B C 1
ATOM 6933 O O . GLY B 1 358 ? 21.266 -15.383 -20.359 1 96.25 358 GLY B O 1
ATOM 6934 N N . ARG B 1 359 ? 22.859 -13.898 -19.828 1 96.19 359 ARG B N 1
ATOM 6935 C CA . ARG B 1 359 ? 23.656 -14.883 -19.109 1 96.19 359 ARG B CA 1
ATOM 6936 C C . ARG B 1 359 ? 24.094 -14.352 -17.75 1 96.19 359 ARG B C 1
ATOM 6938 O O . ARG B 1 359 ? 24.438 -13.172 -17.625 1 96.19 359 ARG B O 1
ATOM 6945 N N . LEU B 1 360 ? 24.156 -15.242 -16.766 1 97.06 360 LEU B N 1
ATOM 6946 C CA . LEU B 1 360 ? 24.703 -14.875 -15.461 1 97.06 360 LEU B CA 1
ATOM 6947 C C . LEU B 1 360 ? 26.188 -14.57 -15.578 1 97.06 360 LEU B C 1
ATOM 6949 O O . LEU B 1 360 ? 26.922 -15.242 -16.312 1 97.06 360 LEU B O 1
ATOM 6953 N N . VAL B 1 361 ? 26.625 -13.562 -14.859 1 97.69 361 VAL B N 1
ATOM 6954 C CA . VAL B 1 361 ? 28.047 -13.25 -14.852 1 97.69 361 VAL B CA 1
ATOM 6955 C C . VAL B 1 361 ? 28.609 -13.453 -13.445 1 97.69 361 VAL B C 1
ATOM 6957 O O . VAL B 1 361 ? 29.75 -13.07 -13.164 1 97.69 361 VAL B O 1
ATOM 6960 N N . VAL B 1 362 ? 27.781 -13.984 -12.547 1 95.69 362 VAL B N 1
ATOM 6961 C CA . VAL B 1 362 ? 28.219 -14.359 -11.203 1 95.69 362 VAL B CA 1
ATOM 6962 C C . VAL B 1 362 ? 28.031 -15.867 -11 1 95.69 362 VAL B C 1
ATOM 6964 O O . VAL B 1 362 ? 27.188 -16.484 -11.648 1 95.69 362 VAL B O 1
ATOM 6967 N N . GLU B 1 363 ? 28.812 -16.422 -10.117 1 91.75 363 GLU B N 1
ATOM 6968 C CA . GLU B 1 363 ? 28.656 -17.828 -9.758 1 91.75 363 GLU B CA 1
ATOM 6969 C C . GLU B 1 363 ? 27.594 -18 -8.664 1 91.75 363 GLU B C 1
ATOM 6971 O O . GLU B 1 363 ? 27.609 -17.266 -7.664 1 91.75 363 GLU B O 1
ATOM 6976 N N . LEU B 1 364 ? 26.672 -18.844 -8.961 1 91.62 364 LEU B N 1
ATOM 6977 C CA . LEU B 1 364 ? 25.703 -19.156 -7.922 1 91.62 364 LEU B CA 1
ATOM 6978 C C . LEU B 1 364 ? 26.219 -20.234 -6.98 1 91.62 364 LEU B C 1
ATOM 6980 O O . LEU B 1 364 ? 26.875 -21.188 -7.422 1 91.62 364 LEU B O 1
ATOM 6984 N N . PRO B 1 365 ? 26.062 -19.984 -5.723 1 84.62 365 PRO B N 1
ATOM 6985 C CA . PRO B 1 365 ? 26.328 -21.125 -4.848 1 84.62 365 PRO B CA 1
ATOM 6986 C C . PRO B 1 365 ? 25.438 -22.328 -5.164 1 84.62 365 PRO B C 1
ATOM 6988 O O . PRO B 1 365 ? 24.234 -22.188 -5.34 1 84.62 365 PRO B O 1
ATOM 6991 N N . ARG B 1 366 ? 26.125 -23.359 -5.512 1 78.44 366 ARG B N 1
ATOM 6992 C CA . ARG B 1 366 ? 25.312 -24.547 -5.762 1 78.44 366 ARG B CA 1
ATOM 6993 C C . ARG B 1 366 ? 24.609 -25.016 -4.492 1 78.44 366 ARG B C 1
ATOM 6995 O O . ARG B 1 366 ? 25.234 -25.109 -3.432 1 78.44 366 ARG B O 1
ATOM 7002 N N . ARG B 1 367 ? 23.312 -25.125 -4.637 1 75.81 367 ARG B N 1
ATOM 7003 C CA . ARG B 1 367 ? 22.5 -25.484 -3.475 1 75.81 367 ARG B CA 1
ATOM 7004 C C . ARG B 1 367 ? 22.25 -26.984 -3.436 1 75.81 367 ARG B C 1
ATOM 7006 O O . ARG B 1 367 ? 21.609 -27.531 -4.34 1 75.81 367 ARG B O 1
ATOM 7013 N N . GLU B 1 368 ? 22.781 -27.562 -2.424 1 85.38 368 GLU B N 1
ATOM 7014 C CA . GLU B 1 368 ? 22.578 -29 -2.275 1 85.38 368 GLU B CA 1
ATOM 7015 C C . GLU B 1 368 ? 21.125 -29.328 -1.956 1 85.38 368 GLU B C 1
ATOM 7017 O O . GLU B 1 368 ? 20.484 -28.609 -1.172 1 85.38 368 GLU B O 1
ATOM 7022 N N . VAL B 1 369 ? 20.594 -30.266 -2.674 1 94 369 VAL B N 1
ATOM 7023 C CA . VAL B 1 369 ? 19.25 -30.781 -2.41 1 94 369 VAL B CA 1
ATOM 7024 C C . VAL B 1 369 ? 19.281 -31.703 -1.203 1 94 369 VAL B C 1
ATOM 7026 O O . VAL B 1 369 ? 20.031 -32.688 -1.194 1 94 369 VAL B O 1
ATOM 7029 N N . PRO B 1 370 ? 18.547 -31.359 -0.26 1 95.62 370 PRO B N 1
ATOM 7030 C CA . PRO B 1 370 ? 18.516 -32.281 0.87 1 95.62 370 PRO B CA 1
ATOM 7031 C C . PRO B 1 370 ? 18.078 -33.688 0.461 1 95.62 370 PRO B C 1
ATOM 7033 O O . PRO B 1 370 ? 17.156 -33.844 -0.343 1 95.62 370 PRO B O 1
ATOM 7036 N N . GLU B 1 371 ? 18.703 -34.688 1.074 1 96 371 GLU B N 1
ATOM 7037 C CA . GLU B 1 371 ? 18.422 -36.062 0.753 1 96 371 GLU B CA 1
ATOM 7038 C C . GLU B 1 371 ? 16.969 -36.406 1.039 1 96 371 GLU B C 1
ATOM 7040 O O . GLU B 1 371 ? 16.375 -37.25 0.358 1 96 371 GLU B O 1
ATOM 7045 N N . THR B 1 372 ? 16.453 -35.719 1.966 1 95.5 372 THR B N 1
ATOM 7046 C CA . THR B 1 372 ? 15.094 -36 2.391 1 95.5 372 THR B CA 1
ATOM 7047 C C . THR B 1 372 ? 14.094 -35.656 1.29 1 95.5 372 THR B C 1
ATOM 7049 O O . THR B 1 372 ? 12.938 -36.094 1.324 1 95.5 372 THR B O 1
ATOM 7052 N N . LEU B 1 373 ? 14.508 -34.844 0.327 1 97.75 373 LEU B N 1
ATOM 7053 C CA . LEU B 1 373 ? 13.617 -34.438 -0.751 1 97.75 373 LEU B CA 1
ATOM 7054 C C . LEU B 1 373 ? 13.719 -35.406 -1.933 1 97.75 373 LEU B C 1
ATOM 7056 O O . LEU B 1 373 ? 13 -35.25 -2.924 1 97.75 373 LEU B O 1
ATOM 7060 N N . LEU B 1 374 ? 14.586 -36.406 -1.766 1 96.94 374 LEU B N 1
ATOM 7061 C CA . LEU B 1 374 ? 14.773 -37.406 -2.811 1 96.94 374 LEU B CA 1
ATOM 7062 C C . LEU B 1 374 ? 14.055 -38.719 -2.457 1 96.94 374 LEU B C 1
ATOM 7064 O O . LEU B 1 374 ? 13.648 -38.906 -1.31 1 96.94 374 LEU B O 1
ATOM 7068 N N . ALA B 1 375 ? 13.812 -39.5 -3.441 1 95.69 375 ALA B N 1
ATOM 7069 C CA . ALA B 1 375 ? 13.195 -40.812 -3.275 1 95.69 375 ALA B CA 1
ATOM 7070 C C . ALA B 1 375 ? 11.836 -40.688 -2.586 1 95.69 375 ALA B C 1
ATOM 7072 O O . ALA B 1 375 ? 11.57 -41.375 -1.604 1 95.69 375 ALA B O 1
ATOM 7073 N N . THR B 1 376 ? 11.047 -39.781 -3.08 1 97.56 376 THR B N 1
ATOM 7074 C CA . THR B 1 376 ? 9.766 -39.5 -2.447 1 97.56 376 THR B CA 1
ATOM 7075 C C . THR B 1 376 ? 8.648 -40.312 -3.104 1 97.56 376 THR B C 1
ATOM 7077 O O . THR B 1 376 ? 7.516 -40.344 -2.613 1 97.56 376 THR B O 1
ATOM 7080 N N . VAL B 1 377 ? 8.898 -40.969 -4.242 1 98.19 377 VAL B N 1
ATOM 7081 C CA . VAL B 1 377 ? 7.91 -41.781 -4.918 1 98.19 377 VAL B CA 1
ATOM 7082 C C . VAL B 1 377 ? 7.926 -43.219 -4.336 1 98.19 377 VAL B C 1
ATOM 7084 O O . VAL B 1 377 ? 8.844 -43.969 -4.602 1 98.19 377 VAL B O 1
ATOM 7087 N N . ARG B 1 378 ? 6.883 -43.469 -3.607 1 97.38 378 ARG B N 1
ATOM 7088 C CA . ARG B 1 378 ? 6.793 -44.719 -2.906 1 97.38 378 ARG B CA 1
ATOM 7089 C C . ARG B 1 378 ? 5.578 -45.531 -3.373 1 97.38 378 ARG B C 1
ATOM 7091 O O . ARG B 1 378 ? 4.445 -45.219 -2.992 1 97.38 378 ARG B O 1
ATOM 7098 N N . LEU B 1 379 ? 5.855 -46.594 -4.086 1 97.44 379 LEU B N 1
ATOM 7099 C CA . LEU B 1 379 ? 4.793 -47.5 -4.508 1 97.44 379 LEU B CA 1
ATOM 7100 C C . LEU B 1 379 ? 4.742 -48.719 -3.607 1 97.44 379 LEU B C 1
ATOM 7102 O O . LEU B 1 379 ? 5.781 -49.219 -3.156 1 97.44 379 LEU B O 1
ATOM 7106 N N . ALA B 1 380 ? 3.564 -49.188 -3.377 1 96.81 380 ALA B N 1
ATOM 7107 C CA . ALA B 1 380 ? 3.4 -50.375 -2.521 1 96.81 380 ALA B CA 1
ATOM 7108 C C . ALA B 1 380 ? 4.086 -51.594 -3.129 1 96.81 380 ALA B C 1
ATOM 7110 O O . ALA B 1 380 ? 4.586 -52.469 -2.404 1 96.81 380 ALA B O 1
ATOM 7111 N N . ARG B 1 381 ? 4.004 -51.688 -4.383 1 97 381 ARG B N 1
ATOM 7112 C CA . ARG B 1 381 ? 4.625 -52.719 -5.199 1 97 381 ARG B CA 1
ATOM 7113 C C . ARG B 1 381 ? 4.77 -52.281 -6.648 1 97 381 ARG B C 1
ATOM 7115 O O . ARG B 1 381 ? 4.199 -51.25 -7.039 1 97 381 ARG B O 1
ATOM 7122 N N . ALA B 1 382 ? 5.559 -53.094 -7.324 1 97.94 382 ALA B N 1
ATOM 7123 C CA . ALA B 1 382 ? 5.613 -52.844 -8.758 1 97.94 382 ALA B CA 1
ATOM 7124 C C . ALA B 1 382 ? 4.242 -53.031 -9.406 1 97.94 382 ALA B C 1
ATOM 7126 O O . ALA B 1 382 ? 3.514 -53.938 -9.07 1 97.94 382 ALA B O 1
ATOM 7127 N N . LEU B 1 383 ? 3.91 -52.125 -10.25 1 98.56 383 LEU B N 1
ATOM 7128 C CA . LEU B 1 383 ? 2.607 -52.156 -10.906 1 98.56 383 LEU B CA 1
ATOM 7129 C C . LEU B 1 383 ? 2.643 -53.094 -12.117 1 98.56 383 LEU B C 1
ATOM 7131 O O . LEU B 1 383 ? 3.686 -53.25 -12.75 1 98.56 383 LEU B O 1
ATOM 7135 N N . VAL B 1 384 ? 1.528 -53.688 -12.344 1 98.19 384 VAL B N 1
ATOM 7136 C CA . VAL B 1 384 ? 1.389 -54.625 -13.461 1 98.19 384 VAL B CA 1
ATOM 7137 C C . VAL B 1 384 ? 0.169 -54.25 -14.297 1 98.19 384 VAL B C 1
ATOM 7139 O O . VAL B 1 384 ? -0.627 -53.406 -13.891 1 98.19 384 VAL B O 1
ATOM 7142 N N . GLU B 1 385 ? 0.115 -54.875 -15.469 1 97.62 385 GLU B N 1
ATOM 7143 C CA . GLU B 1 385 ? -0.957 -54.625 -16.422 1 97.62 385 GLU B CA 1
ATOM 7144 C C . GLU B 1 385 ? -2.324 -54.688 -15.75 1 97.62 385 GLU B C 1
ATOM 7146 O O . GLU B 1 385 ? -3.191 -53.844 -16 1 97.62 385 GLU B O 1
ATOM 7151 N N . GLY B 1 386 ? -2.516 -55.625 -14.867 1 97.19 386 GLY B N 1
ATOM 7152 C CA . GLY B 1 386 ? -3.783 -55.844 -14.195 1 97.19 386 GLY B CA 1
ATOM 7153 C C . GLY B 1 386 ? -4.215 -54.719 -13.305 1 97.19 386 GLY B C 1
ATOM 7154 O O . GLY B 1 386 ? -5.398 -54.562 -13.008 1 97.19 386 GLY B O 1
ATOM 7155 N N . ASP B 1 387 ? -3.305 -53.906 -12.867 1 97.75 387 ASP B N 1
ATOM 7156 C CA . ASP B 1 387 ? -3.611 -52.781 -12.008 1 97.75 387 ASP B CA 1
ATOM 7157 C C . ASP B 1 387 ? -4.367 -51.688 -12.781 1 97.75 387 ASP B C 1
ATOM 7159 O O . ASP B 1 387 ? -4.957 -50.781 -12.18 1 97.75 387 ASP B O 1
ATOM 7163 N N . PHE B 1 388 ? -4.367 -51.75 -14.195 1 97.81 388 PHE B N 1
ATOM 7164 C CA . PHE B 1 388 ? -4.953 -50.688 -15.016 1 97.81 388 PHE B CA 1
ATOM 7165 C C . PHE B 1 388 ? -6.082 -51.219 -15.883 1 97.81 388 PHE B C 1
ATOM 7167 O O . PHE B 1 388 ? -6.578 -50.531 -16.766 1 97.81 388 PHE B O 1
ATOM 7174 N N . THR B 1 389 ? -6.465 -52.531 -15.68 1 92.38 389 THR B N 1
ATOM 7175 C CA . THR B 1 389 ? -7.512 -53.156 -16.469 1 92.38 389 THR B CA 1
ATOM 7176 C C . THR B 1 389 ? -8.852 -53.094 -15.758 1 92.38 389 THR B C 1
ATOM 7178 O O . THR B 1 389 ? -9.625 -54.062 -15.766 1 92.38 389 THR B O 1
ATOM 7181 N N . THR B 1 390 ? -9.242 -52 -15.297 1 88.31 390 THR B N 1
ATOM 7182 C CA . THR B 1 390 ? -10.539 -51.875 -14.641 1 88.31 390 THR B CA 1
ATOM 7183 C C . THR B 1 390 ? -11.68 -52.125 -15.633 1 88.31 390 THR B C 1
ATOM 7185 O O . THR B 1 390 ? -11.68 -51.531 -16.719 1 88.31 390 THR B O 1
ATOM 7188 N N . PRO B 1 391 ? -12.625 -52.969 -15.219 1 92.12 391 PRO B N 1
ATOM 7189 C CA . PRO B 1 391 ? -13.758 -53.188 -16.109 1 92.12 391 PRO B CA 1
ATOM 7190 C C . PRO B 1 391 ? -14.547 -51.938 -16.406 1 92.12 391 PRO B C 1
ATOM 7192 O O . PRO B 1 391 ? -14.742 -51.094 -15.508 1 92.12 391 PRO B O 1
ATOM 7195 N N . ILE B 1 392 ? -14.922 -51.812 -17.672 1 94.62 392 ILE B N 1
ATOM 7196 C CA . ILE B 1 392 ? -15.727 -50.656 -18.078 1 94.62 392 ILE B CA 1
ATOM 7197 C C . ILE B 1 392 ? -17.203 -51.031 -18.016 1 94.62 392 ILE B C 1
ATOM 7199 O O . ILE B 1 392 ? -17.672 -51.938 -18.719 1 94.62 392 ILE B O 1
ATOM 7203 N N . PRO B 1 393 ? -17.922 -50.312 -17.234 1 95.25 393 PRO B N 1
ATOM 7204 C CA . PRO B 1 393 ? -19.359 -50.594 -17.125 1 95.25 393 PRO B CA 1
ATOM 7205 C C . PRO B 1 393 ? -20.109 -50.281 -18.406 1 95.25 393 PRO B C 1
ATOM 7207 O O . PRO B 1 393 ? -19.562 -49.656 -19.312 1 95.25 393 PRO B O 1
ATOM 7210 N N . GLU B 1 394 ? -21.422 -50.75 -18.438 1 95.62 394 GLU B N 1
ATOM 7211 C CA . GLU B 1 394 ? -22.25 -50.531 -19.609 1 95.62 394 GLU B CA 1
ATOM 7212 C C . GLU B 1 394 ? -22.469 -49.031 -19.875 1 95.62 394 GLU B C 1
ATOM 7214 O O . GLU B 1 394 ? -22.391 -48.594 -21.016 1 95.62 394 GLU B O 1
ATOM 7219 N N . ARG B 1 395 ? -22.828 -48.375 -18.766 1 94.44 395 ARG B N 1
ATOM 7220 C CA . ARG B 1 395 ? -22.938 -46.938 -18.781 1 94.44 395 ARG B CA 1
ATOM 7221 C C . ARG B 1 395 ? -21.844 -46.281 -17.922 1 94.44 395 ARG B C 1
ATOM 7223 O O . ARG B 1 395 ? -21.766 -46.562 -16.719 1 94.44 395 ARG B O 1
ATOM 7230 N N . VAL B 1 396 ? -21 -45.5 -18.594 1 96.81 396 VAL B N 1
ATOM 7231 C CA . VAL B 1 396 ? -19.781 -45.094 -17.891 1 96.81 396 VAL B CA 1
ATOM 7232 C C . VAL B 1 396 ? -19.609 -43.562 -17.969 1 96.81 396 VAL B C 1
ATOM 7234 O O . VAL B 1 396 ? -19.938 -42.969 -19 1 96.81 396 VAL B O 1
ATOM 7237 N N . ARG B 1 397 ? -19.109 -42.938 -16.875 1 97.38 397 ARG B N 1
ATOM 7238 C CA . ARG B 1 397 ? -18.734 -41.531 -16.828 1 97.38 397 ARG B CA 1
ATOM 7239 C C . ARG B 1 397 ? -17.344 -41.312 -17.406 1 97.38 397 ARG B C 1
ATOM 7241 O O . ARG B 1 397 ? -16.422 -42.094 -17.125 1 97.38 397 ARG B O 1
ATOM 7248 N N . VAL B 1 398 ? -17.219 -40.312 -18.25 1 97.69 398 VAL B N 1
ATOM 7249 C CA . VAL B 1 398 ? -15.953 -40 -18.891 1 97.69 398 VAL B CA 1
ATOM 7250 C C . VAL B 1 398 ? -15.594 -38.531 -18.672 1 97.69 398 VAL B C 1
ATOM 7252 O O . VAL B 1 398 ? -16.438 -37.656 -18.812 1 97.69 398 VAL B O 1
ATOM 7255 N N . ILE B 1 399 ? -14.352 -38.312 -18.219 1 97.56 399 ILE B N 1
ATOM 7256 C CA . ILE B 1 399 ? -13.836 -36.938 -18.141 1 97.56 399 ILE B CA 1
ATOM 7257 C C . ILE B 1 399 ? -13.578 -36.406 -19.547 1 97.56 399 ILE B C 1
ATOM 7259 O O . ILE B 1 399 ? -12.992 -37.094 -20.391 1 97.56 399 ILE B O 1
ATOM 7263 N N . VAL B 1 400 ? -14.016 -35.25 -19.828 1 96.81 400 VAL B N 1
ATOM 7264 C CA . VAL B 1 400 ? -13.711 -34.594 -21.094 1 96.81 400 VAL B CA 1
ATOM 7265 C C . VAL B 1 400 ? -12.672 -33.5 -20.891 1 96.81 400 VAL B C 1
ATOM 7267 O O . VAL B 1 400 ? -12.977 -32.438 -20.344 1 96.81 400 VAL B O 1
ATOM 7270 N N . ALA B 1 401 ? -11.469 -33.812 -21.344 1 94.38 401 ALA B N 1
ATOM 7271 C CA . ALA B 1 401 ? -10.391 -32.844 -21.234 1 94.38 401 ALA B CA 1
ATOM 7272 C C . ALA B 1 401 ? -10.492 -31.797 -22.359 1 94.38 401 ALA B C 1
ATOM 7274 O O . ALA B 1 401 ? -10.766 -32.156 -23.5 1 94.38 401 ALA B O 1
ATOM 7275 N N . ASN B 1 402 ? -10.352 -30.531 -22 1 87.25 402 ASN B N 1
ATOM 7276 C CA . ASN B 1 402 ? -10.367 -29.422 -22.938 1 87.25 402 ASN B CA 1
ATOM 7277 C C . ASN B 1 402 ? -8.977 -28.797 -23.094 1 87.25 402 ASN B C 1
ATOM 7279 O O . ASN B 1 402 ? -8.312 -28.516 -22.094 1 87.25 402 ASN B O 1
ATOM 7283 N N . ASP B 1 403 ? -8.57 -28.625 -24.344 1 83.12 403 ASP B N 1
ATOM 7284 C CA . ASP B 1 403 ? -7.285 -27.984 -24.594 1 83.12 403 ASP B CA 1
ATOM 7285 C C . ASP B 1 403 ? -7.289 -26.547 -24.109 1 83.12 403 ASP B C 1
ATOM 7287 O O . ASP B 1 403 ? -8.289 -25.844 -24.234 1 83.12 403 ASP B O 1
ATOM 7291 N N . HIS B 1 404 ? -6.18 -26.078 -23.438 1 75.44 404 HIS B N 1
ATOM 7292 C CA . HIS B 1 404 ? -5.938 -24.719 -22.969 1 75.44 404 HIS B CA 1
ATOM 7293 C C . HIS B 1 404 ? -6.859 -24.359 -21.797 1 75.44 404 HIS B C 1
ATOM 7295 O O . HIS B 1 404 ? -7.141 -23.188 -21.578 1 75.44 404 HIS B O 1
ATOM 7301 N N . SER B 1 405 ? -7.418 -25.406 -21.141 1 76.06 405 SER B N 1
ATOM 7302 C CA . SER B 1 405 ? -8.32 -25.141 -20.031 1 76.06 405 SER B CA 1
ATOM 7303 C C . SER B 1 405 ? -8.094 -26.125 -18.891 1 76.06 405 SER B C 1
ATOM 7305 O O . SER B 1 405 ? -7.824 -27.312 -19.125 1 76.06 405 SER B O 1
ATOM 7307 N N . LEU B 1 406 ? -8.25 -25.703 -17.734 1 78.5 406 LEU B N 1
ATOM 7308 C CA . LEU B 1 406 ? -8.211 -26.578 -16.562 1 78.5 406 LEU B CA 1
ATOM 7309 C C . LEU B 1 406 ? -9.578 -27.188 -16.297 1 78.5 406 LEU B C 1
ATOM 7311 O O . LEU B 1 406 ? -9.695 -28.172 -15.562 1 78.5 406 LEU B O 1
ATOM 7315 N N . TRP B 1 407 ? -10.508 -26.578 -16.922 1 81.5 407 TRP B N 1
ATOM 7316 C CA . TRP B 1 407 ? -11.867 -27.078 -16.75 1 81.5 407 TRP B CA 1
ATOM 7317 C C . TRP B 1 407 ? -12.086 -28.328 -17.578 1 81.5 407 TRP B C 1
ATOM 7319 O O . TRP B 1 407 ? -11.617 -28.438 -18.719 1 81.5 407 TRP B O 1
ATOM 7329 N N . THR B 1 408 ? -12.758 -29.328 -16.953 1 90.81 408 THR B N 1
ATOM 7330 C CA . THR B 1 408 ? -13.164 -30.531 -17.656 1 90.81 408 THR B CA 1
ATOM 7331 C C . THR B 1 408 ? -14.688 -30.625 -17.734 1 90.81 408 THR B C 1
ATOM 7333 O O . THR B 1 408 ? -15.398 -29.906 -17.016 1 90.81 408 THR B O 1
ATOM 7336 N N . ASN B 1 409 ? -15.141 -31.281 -18.688 1 93.69 409 ASN B N 1
ATOM 7337 C CA . ASN B 1 409 ? -16.547 -31.656 -18.734 1 93.69 409 ASN B CA 1
ATOM 7338 C C . ASN B 1 409 ? -16.734 -33.156 -18.406 1 93.69 409 ASN B C 1
ATOM 7340 O O . ASN B 1 409 ? -15.766 -33.844 -18.156 1 93.69 409 ASN B O 1
ATOM 7344 N N . GLN B 1 410 ? -17.922 -33.469 -18.219 1 94.88 410 GLN B N 1
ATOM 7345 C CA . GLN B 1 410 ? -18.281 -34.875 -18 1 94.88 410 GLN B CA 1
ATOM 7346 C C . GLN B 1 410 ? -19.281 -35.344 -19.047 1 94.88 410 GLN B C 1
ATOM 7348 O O . GLN B 1 410 ? -20.172 -34.594 -19.453 1 94.88 410 GLN B O 1
ATOM 7353 N N . ARG B 1 411 ? -19.031 -36.469 -19.516 1 94.75 411 ARG B N 1
ATOM 7354 C CA . ARG B 1 411 ? -20 -37.094 -20.406 1 94.75 411 ARG B CA 1
ATOM 7355 C C . ARG B 1 411 ? -20.219 -38.562 -20.031 1 94.75 411 ARG B C 1
ATOM 7357 O O . ARG B 1 411 ? -19.344 -39.188 -19.469 1 94.75 411 ARG B O 1
ATOM 7364 N N . VAL B 1 412 ? -21.453 -39 -20.281 1 96.19 412 VAL B N 1
ATOM 7365 C CA . VAL B 1 412 ? -21.781 -40.406 -20.078 1 96.19 412 VAL B CA 1
ATOM 7366 C C . VAL B 1 412 ? -21.859 -41.094 -21.438 1 96.19 412 VAL B C 1
ATOM 7368 O O . VAL B 1 412 ? -22.453 -40.594 -22.375 1 96.19 412 VAL B O 1
ATOM 7371 N N . THR B 1 413 ? -21.141 -42.188 -21.547 1 95.88 413 THR B N 1
ATOM 7372 C CA . THR B 1 413 ? -21.188 -43 -22.75 1 95.88 413 THR B CA 1
ATOM 7373 C C . THR B 1 413 ? -21.359 -44.469 -22.406 1 95.88 413 THR B C 1
ATOM 7375 O O . THR B 1 413 ? -21.578 -44.812 -21.234 1 95.88 413 THR B O 1
ATOM 7378 N N . THR B 1 414 ? -21.438 -45.312 -23.469 1 95.62 414 THR B N 1
ATOM 7379 C CA . THR B 1 414 ? -21.625 -46.75 -23.25 1 95.62 414 THR B CA 1
ATOM 7380 C C . THR B 1 414 ? -20.344 -47.5 -23.578 1 95.62 414 THR B C 1
ATOM 7382 O O . THR B 1 414 ? -19.484 -47 -24.312 1 95.62 414 THR B O 1
ATOM 7385 N N . ARG B 1 415 ? -20.219 -48.656 -23.078 1 92.62 415 ARG B N 1
ATOM 7386 C CA . ARG B 1 415 ? -19.047 -49.5 -23.266 1 92.62 415 ARG B CA 1
ATOM 7387 C C . ARG B 1 415 ? -18.812 -49.75 -24.75 1 92.62 415 ARG B C 1
ATOM 7389 O O . ARG B 1 415 ? -17.672 -50.031 -25.156 1 92.62 415 ARG B O 1
ATOM 7396 N N . ASP B 1 416 ? -19.906 -49.656 -25.484 1 91.81 416 ASP B N 1
ATOM 7397 C CA . ASP B 1 416 ? -19.797 -49.938 -26.922 1 91.81 416 ASP B CA 1
ATOM 7398 C C . ASP B 1 416 ? -19.359 -48.719 -27.688 1 91.81 416 ASP B C 1
ATOM 7400 O O . ASP B 1 416 ? -19.016 -48.812 -28.875 1 91.81 416 ASP B O 1
ATOM 7404 N N . GLU B 1 417 ? -19.297 -47.594 -27.047 1 92.25 417 GLU B N 1
ATOM 7405 C CA . GLU B 1 417 ? -18.938 -46.344 -27.703 1 92.25 417 GLU B CA 1
ATOM 7406 C C . GLU B 1 417 ? -17.734 -45.688 -27.031 1 92.25 417 GLU B C 1
ATOM 7408 O O . GLU B 1 417 ? -17.844 -44.594 -26.469 1 92.25 417 GLU B O 1
ATOM 7413 N N . LEU B 1 418 ? -16.609 -46.281 -27.203 1 92.69 418 LEU B N 1
ATOM 7414 C CA . LEU B 1 418 ? -15.43 -45.812 -26.484 1 92.69 418 LEU B CA 1
ATOM 7415 C C . LEU B 1 418 ? -14.406 -45.219 -27.453 1 92.69 418 LEU B C 1
ATOM 7417 O O . LEU B 1 418 ? -13.227 -45.125 -27.125 1 92.69 418 LEU B O 1
ATOM 7421 N N . THR B 1 419 ? -14.891 -44.875 -28.656 1 91.19 419 THR B N 1
ATOM 7422 C CA . THR B 1 419 ? -13.977 -44.281 -29.641 1 91.19 419 THR B CA 1
ATOM 7423 C C . THR B 1 419 ? -13.398 -42.969 -29.109 1 91.19 419 THR B C 1
ATOM 7425 O O . THR B 1 419 ? -14.141 -42.094 -28.672 1 91.19 419 THR B O 1
ATOM 7428 N N . GLY B 1 420 ? -12.094 -42.906 -29.141 1 92.62 420 GLY B N 1
ATOM 7429 C CA . GLY B 1 420 ? -11.43 -41.688 -28.734 1 92.62 420 GLY B CA 1
ATOM 7430 C C . GLY B 1 420 ? -11.242 -41.562 -27.234 1 92.62 420 GLY B C 1
ATOM 7431 O O . GLY B 1 420 ? -10.836 -40.531 -26.734 1 92.62 420 GLY B O 1
ATOM 7432 N N . ILE B 1 421 ? -11.508 -42.656 -26.531 1 96.56 421 ILE B N 1
ATOM 7433 C CA . ILE B 1 421 ? -11.422 -42.656 -25.078 1 96.56 421 ILE B CA 1
ATOM 7434 C C . ILE B 1 421 ? -10.117 -43.312 -24.641 1 96.56 421 ILE B C 1
ATOM 7436 O O . ILE B 1 421 ? -9.68 -44.281 -25.234 1 96.56 421 ILE B O 1
ATOM 7440 N N . ASN B 1 422 ? -9.453 -42.75 -23.625 1 98.06 422 ASN B N 1
ATOM 7441 C CA . ASN B 1 422 ? -8.258 -43.281 -23 1 98.06 422 ASN B CA 1
ATOM 7442 C C . ASN B 1 422 ? -8.508 -43.688 -21.562 1 98.06 422 ASN B C 1
ATOM 7444 O O . ASN B 1 422 ? -9.438 -43.188 -20.922 1 98.06 422 ASN B O 1
ATOM 7448 N N . ARG B 1 423 ? -7.707 -44.625 -21.062 1 97.88 423 ARG B N 1
ATOM 7449 C CA . ARG B 1 423 ? -7.734 -44.969 -19.641 1 97.88 423 ARG B CA 1
ATOM 7450 C C . ARG B 1 423 ? -6.926 -43.969 -18.812 1 97.88 423 ARG B C 1
ATOM 7452 O O . ARG B 1 423 ? -5.871 -43.531 -19.25 1 97.88 423 ARG B O 1
ATOM 7459 N N . LEU B 1 424 ? -7.406 -43.625 -17.734 1 98.38 424 LEU B N 1
ATOM 7460 C CA . LEU B 1 424 ? -6.758 -42.719 -16.781 1 98.38 424 LEU B CA 1
ATOM 7461 C C . LEU B 1 424 ? -6.688 -43.375 -15.398 1 98.38 424 LEU B C 1
ATOM 7463 O O . LEU B 1 424 ? -7.645 -44.031 -14.961 1 98.38 424 LEU B O 1
ATOM 7467 N N . ALA B 1 425 ? -5.578 -43.25 -14.75 1 98.25 425 ALA B N 1
ATOM 7468 C CA . ALA B 1 425 ? -5.43 -43.781 -13.391 1 98.25 425 ALA B CA 1
ATOM 7469 C C . ALA B 1 425 ? -4.57 -42.844 -12.539 1 98.25 425 ALA B C 1
ATOM 7471 O O . ALA B 1 425 ? -3.699 -42.156 -13.062 1 98.25 425 ALA B O 1
ATOM 7472 N N . VAL B 1 426 ? -4.867 -42.812 -11.273 1 98.25 426 VAL B N 1
ATOM 7473 C CA . VAL B 1 426 ? -4.059 -42.094 -10.281 1 98.25 426 VAL B CA 1
ATOM 7474 C C . VAL B 1 426 ? -3.604 -43.094 -9.203 1 98.25 426 VAL B C 1
ATOM 7476 O O . VAL B 1 426 ? -4.43 -43.688 -8.5 1 98.25 426 VAL B O 1
ATOM 7479 N N . VAL B 1 427 ? -2.297 -43.219 -9.086 1 98.19 427 VAL B N 1
ATOM 7480 C CA . VAL B 1 427 ? -1.701 -44.156 -8.117 1 98.19 427 VAL B CA 1
ATOM 7481 C C . VAL B 1 427 ? -1.169 -43.375 -6.922 1 98.19 427 VAL B C 1
ATOM 7483 O O . VAL B 1 427 ? -0.373 -42.438 -7.086 1 98.19 427 VAL B O 1
ATOM 7486 N N . GLU B 1 428 ? -1.69 -43.719 -5.746 1 97.88 428 GLU B N 1
ATOM 7487 C CA . GLU B 1 428 ? -1.128 -43.094 -4.555 1 97.88 428 GLU B CA 1
ATOM 7488 C C . GLU B 1 428 ? 0.359 -43.406 -4.418 1 97.88 428 GLU B C 1
ATOM 7490 O O . GLU B 1 428 ? 0.761 -44.562 -4.469 1 97.88 428 GLU B O 1
ATOM 7495 N N . ARG B 1 429 ? 1.164 -42.438 -4.223 1 97.88 429 ARG B N 1
ATOM 7496 C CA . ARG B 1 429 ? 2.6 -42.688 -4.27 1 97.88 429 ARG B CA 1
ATOM 7497 C C . ARG B 1 429 ? 3.297 -42.156 -3.025 1 97.88 429 ARG B C 1
ATOM 7499 O O . ARG B 1 429 ? 4.523 -42.188 -2.928 1 97.88 429 ARG B O 1
ATOM 7506 N N . HIS B 1 430 ? 2.643 -41.562 -2.1 1 97.62 430 HIS B N 1
ATOM 7507 C CA . HIS B 1 430 ? 3.25 -40.875 -0.953 1 97.62 430 HIS B CA 1
ATOM 7508 C C . HIS B 1 430 ? 3.422 -41.844 0.217 1 97.62 430 HIS B C 1
ATOM 7510 O O . HIS B 1 430 ? 4.465 -41.844 0.875 1 97.62 430 HIS B O 1
ATOM 7516 N N . HIS B 1 431 ? 2.469 -42.781 0.39 1 96.62 431 HIS B N 1
ATOM 7517 C CA . HIS B 1 431 ? 2.418 -43.594 1.599 1 96.62 431 HIS B CA 1
ATOM 7518 C C . HIS B 1 431 ? 2.385 -45.062 1.262 1 96.62 431 HIS B C 1
ATOM 7520 O O . HIS B 1 431 ? 2.182 -45.906 2.145 1 96.62 431 HIS B O 1
ATOM 7526 N N . ALA B 1 432 ? 2.498 -45.375 0.065 1 96.81 432 ALA B N 1
ATOM 7527 C CA . ALA B 1 432 ? 2.525 -46.75 -0.404 1 96.81 432 ALA B CA 1
ATOM 7528 C C . ALA B 1 432 ? 1.271 -47.5 0.03 1 96.81 432 ALA B C 1
ATOM 7530 O O . ALA B 1 432 ? 1.354 -48.625 0.539 1 96.81 432 ALA B O 1
ATOM 7531 N N . THR B 1 433 ? 0.156 -46.906 -0.138 1 96.19 433 THR B N 1
ATOM 7532 C CA . THR B 1 433 ? -1.099 -47.5 0.301 1 96.19 433 THR B CA 1
ATOM 7533 C C . THR B 1 433 ? -1.561 -48.562 -0.686 1 96.19 433 THR B C 1
ATOM 7535 O O . THR B 1 433 ? -2.371 -49.438 -0.341 1 96.19 433 THR B O 1
ATOM 7538 N N . GLY B 1 434 ? -1.137 -48.406 -1.875 1 96.31 434 GLY B N 1
ATOM 7539 C CA . GLY B 1 434 ? -1.582 -49.312 -2.932 1 96.31 434 GLY B CA 1
ATOM 7540 C C . GLY B 1 434 ? -2.879 -48.875 -3.584 1 96.31 434 GLY B C 1
ATOM 7541 O O . GLY B 1 434 ? -3.346 -49.5 -4.539 1 96.31 434 GLY B O 1
ATOM 7542 N N . ARG B 1 435 ? -3.393 -47.781 -3.195 1 97.06 435 ARG B N 1
ATOM 7543 C CA . ARG B 1 435 ? -4.652 -47.281 -3.74 1 97.06 435 ARG B CA 1
ATOM 7544 C C . ARG B 1 435 ? -4.465 -46.75 -5.156 1 97.06 435 ARG B C 1
ATOM 7546 O O . ARG B 1 435 ? -3.473 -46.062 -5.445 1 97.06 435 ARG B O 1
ATOM 7553 N N . ILE B 1 436 ? -5.398 -47.125 -6.023 1 97.5 436 ILE B N 1
ATOM 7554 C CA . ILE B 1 436 ? -5.414 -46.656 -7.398 1 97.5 436 ILE B CA 1
ATOM 7555 C C . ILE B 1 436 ? -6.82 -46.188 -7.77 1 97.5 436 ILE B C 1
ATOM 7557 O O . ILE B 1 436 ? -7.785 -46.938 -7.617 1 97.5 436 ILE B O 1
ATOM 7561 N N . GLY B 1 437 ? -6.902 -44.938 -8.133 1 97.19 437 GLY B N 1
ATOM 7562 C CA . GLY B 1 437 ? -8.133 -44.469 -8.75 1 97.19 437 GLY B CA 1
ATOM 7563 C C . GLY B 1 437 ? -8.18 -44.688 -10.25 1 97.19 437 GLY B C 1
ATOM 7564 O O . GLY B 1 437 ? -7.172 -44.562 -10.938 1 97.19 437 GLY B O 1
ATOM 7565 N N . HIS B 1 438 ? -9.367 -45.031 -10.727 1 97.44 438 HIS B N 1
ATOM 7566 C CA . HIS B 1 438 ? -9.516 -45.344 -12.141 1 97.44 438 HIS B CA 1
ATOM 7567 C C . HIS B 1 438 ? -10.578 -44.469 -12.789 1 97.44 438 HIS B C 1
ATOM 7569 O O . HIS B 1 438 ? -11.594 -44.156 -12.172 1 97.44 438 HIS B O 1
ATOM 7575 N N . GLY B 1 439 ? -10.281 -44.125 -13.969 1 97.38 439 GLY B N 1
ATOM 7576 C CA . GLY B 1 439 ? -11.219 -43.344 -14.766 1 97.38 439 GLY B CA 1
ATOM 7577 C C . GLY B 1 439 ? -10.945 -43.438 -16.25 1 97.38 439 GLY B C 1
ATOM 7578 O O . GLY B 1 439 ? -10.102 -44.188 -16.703 1 97.38 439 GLY B O 1
ATOM 7579 N N . LEU B 1 440 ? -11.836 -42.719 -17.016 1 97.69 440 LEU B N 1
ATOM 7580 C CA . LEU B 1 440 ? -11.703 -42.594 -18.469 1 97.69 440 LEU B CA 1
ATOM 7581 C C . LEU B 1 440 ? -11.688 -41.125 -18.875 1 97.69 440 LEU B C 1
ATOM 7583 O O . LEU B 1 440 ? -12.289 -40.281 -18.203 1 97.69 440 LEU B O 1
ATOM 7587 N N . VAL B 1 441 ? -10.914 -40.875 -19.906 1 97.75 441 VAL B N 1
ATOM 7588 C CA . VAL B 1 441 ? -10.805 -39.5 -20.328 1 97.75 441 VAL B CA 1
ATOM 7589 C C . VAL B 1 441 ? -10.922 -39.406 -21.859 1 97.75 441 VAL B C 1
ATOM 7591 O O . VAL B 1 441 ? -10.406 -40.281 -22.562 1 97.75 441 VAL B O 1
ATOM 7594 N N . GLU B 1 442 ? -11.703 -38.5 -22.297 1 96.56 442 GLU B N 1
ATOM 7595 C CA . GLU B 1 442 ? -11.82 -38.125 -23.703 1 96.56 442 GLU B CA 1
ATOM 7596 C C . GLU B 1 442 ? -11.086 -36.812 -23.969 1 96.56 442 GLU B C 1
ATOM 7598 O O . GLU B 1 442 ? -11 -35.938 -23.094 1 96.56 442 GLU B O 1
ATOM 7603 N N . GLY B 1 443 ? -10.609 -36.75 -25.219 1 94.31 443 GLY B N 1
ATOM 7604 C CA . GLY B 1 443 ? -9.938 -35.5 -25.609 1 94.31 443 GLY B CA 1
ATOM 7605 C C . GLY B 1 443 ? -8.43 -35.594 -25.5 1 94.31 443 GLY B C 1
ATOM 7606 O O . GLY B 1 443 ? -7.715 -34.75 -26.047 1 94.31 443 GLY B O 1
ATOM 7607 N N . PHE B 1 444 ? -7.895 -36.625 -24.781 1 93.81 444 PHE B N 1
ATOM 7608 C CA . PHE B 1 444 ? -6.449 -36.75 -24.641 1 93.81 444 PHE B CA 1
ATOM 7609 C C . PHE B 1 444 ? -5.836 -37.25 -25.953 1 93.81 444 PHE B C 1
ATOM 7611 O O . PHE B 1 444 ? -4.762 -36.812 -26.344 1 93.81 444 PHE B O 1
ATOM 7618 N N . GLY B 1 445 ? -6.469 -38.25 -26.594 1 94.94 445 GLY B N 1
ATOM 7619 C CA . GLY B 1 445 ? -6.246 -38.594 -27.984 1 94.94 445 GLY B CA 1
ATOM 7620 C C . GLY B 1 445 ? -5.148 -39.594 -28.188 1 94.94 445 GLY B C 1
ATOM 7621 O O . GLY B 1 445 ? -4.703 -39.844 -29.328 1 94.94 445 GLY B O 1
ATOM 7622 N N . LEU B 1 446 ? -4.664 -40.312 -27.156 1 97.38 446 LEU B N 1
ATOM 7623 C CA . LEU B 1 446 ? -3.648 -41.344 -27.359 1 97.38 446 LEU B CA 1
ATOM 7624 C C . LEU B 1 446 ? -4.207 -42.5 -28.156 1 97.38 446 LEU B C 1
ATOM 7626 O O . LEU B 1 446 ? -5.25 -43.062 -27.812 1 97.38 446 LEU B O 1
ATOM 7630 N N . GLU B 1 447 ? -3.488 -42.844 -29.203 1 97.62 447 GLU B N 1
ATOM 7631 C CA . GLU B 1 447 ? -3.896 -43.938 -30.047 1 97.62 447 GLU B CA 1
ATOM 7632 C C . GLU B 1 447 ? -3.143 -45.219 -29.672 1 97.62 447 GLU B C 1
ATOM 7634 O O . GLU B 1 447 ? -3.58 -46.312 -30.016 1 97.62 447 GLU B O 1
ATOM 7639 N N . ARG B 1 448 ? -2.059 -45.062 -29.078 1 97.75 448 ARG B N 1
ATOM 7640 C CA . ARG B 1 448 ? -1.217 -46.125 -28.594 1 97.75 448 ARG B CA 1
ATOM 7641 C C . ARG B 1 448 ? -0.347 -45.688 -27.422 1 97.75 448 ARG B C 1
ATOM 7643 O O . ARG B 1 448 ? -0.193 -44.469 -27.188 1 97.75 448 ARG B O 1
ATOM 7650 N N . GLY B 1 449 ? 0.149 -46.656 -26.656 1 98.5 449 GLY B N 1
ATOM 7651 C CA . GLY B 1 449 ? 1.094 -46.375 -25.594 1 98.5 449 GLY B CA 1
ATOM 7652 C C . GLY B 1 449 ? 0.452 -45.688 -24.391 1 98.5 449 GLY B C 1
ATOM 7653 O O . GLY B 1 449 ? -0.758 -45.812 -24.188 1 98.5 449 GLY B O 1
ATOM 7654 N N . ALA B 1 450 ? 1.366 -45.094 -23.516 1 98.75 450 ALA B N 1
ATOM 7655 C CA . ALA B 1 450 ? 0.943 -44.469 -22.266 1 98.75 450 ALA B CA 1
ATOM 7656 C C . ALA B 1 450 ? 1.941 -43.406 -21.828 1 98.75 450 ALA B C 1
ATOM 7658 O O . ALA B 1 450 ? 3.1 -43.406 -22.25 1 98.75 450 ALA B O 1
ATOM 7659 N N . ILE B 1 451 ? 1.486 -42.438 -21.109 1 98.69 451 ILE B N 1
ATOM 7660 C CA . ILE B 1 451 ? 2.361 -41.469 -20.469 1 98.69 451 ILE B CA 1
ATOM 7661 C C . ILE B 1 451 ? 2.061 -41.406 -18.969 1 98.69 451 ILE B C 1
ATOM 7663 O O . ILE B 1 451 ? 0.938 -41.688 -18.547 1 98.69 451 ILE B O 1
ATOM 7667 N N . ALA B 1 452 ? 3.039 -41.156 -18.188 1 98.75 452 ALA B N 1
ATOM 7668 C CA . ALA B 1 452 ? 2.918 -41.062 -16.734 1 98.75 452 ALA B CA 1
ATOM 7669 C C . ALA B 1 452 ? 3.645 -39.844 -16.188 1 98.75 452 ALA B C 1
ATOM 7671 O O . ALA B 1 452 ? 4.602 -39.344 -16.812 1 98.75 452 ALA B O 1
ATOM 7672 N N . SER B 1 453 ? 3.199 -39.344 -15.07 1 98.56 453 SER B N 1
ATOM 7673 C CA . SER B 1 453 ? 3.787 -38.125 -14.477 1 98.56 453 SER B CA 1
ATOM 7674 C C . SER B 1 453 ? 3.555 -38.094 -12.969 1 98.56 453 SER B C 1
ATOM 7676 O O . SER B 1 453 ? 2.498 -38.5 -12.484 1 98.56 453 SER B O 1
ATOM 7678 N N . THR B 1 454 ? 4.551 -37.656 -12.227 1 98.25 454 THR B N 1
ATOM 7679 C CA . THR B 1 454 ? 4.371 -37.406 -10.797 1 98.25 454 THR B CA 1
ATOM 7680 C C . THR B 1 454 ? 3.986 -35.969 -10.539 1 98.25 454 THR B C 1
ATOM 7682 O O . THR B 1 454 ? 3.736 -35.562 -9.398 1 98.25 454 THR B O 1
ATOM 7685 N N . VAL B 1 455 ? 3.988 -35.125 -11.531 1 96.5 455 VAL B N 1
ATOM 7686 C CA . VAL B 1 455 ? 3.438 -33.781 -11.438 1 96.5 455 VAL B CA 1
ATOM 7687 C C . VAL B 1 455 ? 1.931 -33.812 -11.672 1 96.5 455 VAL B C 1
ATOM 7689 O O . VAL B 1 455 ? 1.478 -33.844 -12.82 1 96.5 455 VAL B O 1
ATOM 7692 N N . ALA B 1 456 ? 1.199 -33.844 -10.617 1 93.75 456 ALA B N 1
ATOM 7693 C CA . ALA B 1 456 ? -0.256 -33.938 -10.641 1 93.75 456 ALA B CA 1
ATOM 7694 C C . ALA B 1 456 ? -0.901 -33.031 -9.617 1 93.75 456 ALA B C 1
ATOM 7696 O O . ALA B 1 456 ? -0.976 -33.344 -8.43 1 93.75 456 ALA B O 1
ATOM 7697 N N . HIS B 1 457 ? -1.474 -31.922 -10.062 1 87.5 457 HIS B N 1
ATOM 7698 C CA . HIS B 1 457 ? -2.049 -30.938 -9.156 1 87.5 457 HIS B CA 1
ATOM 7699 C C . HIS B 1 457 ? -3.275 -31.484 -8.445 1 87.5 457 HIS B C 1
ATOM 7701 O O . HIS B 1 457 ? -4.148 -32.094 -9.07 1 87.5 457 HIS B O 1
ATOM 7707 N N . ASP B 1 458 ? -3.406 -31.484 -7.098 1 86.56 458 ASP B N 1
ATOM 7708 C CA . ASP B 1 458 ? -2.412 -30.719 -6.348 1 86.56 458 ASP B CA 1
ATOM 7709 C C . ASP B 1 458 ? -1.786 -31.562 -5.242 1 86.56 458 ASP B C 1
ATOM 7711 O O . ASP B 1 458 ? -1.086 -31.047 -4.371 1 86.56 458 ASP B O 1
ATOM 7715 N N . ALA B 1 459 ? -2.102 -32.938 -5.43 1 92.44 459 ALA B N 1
ATOM 7716 C CA . ALA B 1 459 ? -1.539 -33.844 -4.418 1 92.44 459 ALA B CA 1
ATOM 7717 C C . ALA B 1 459 ? -0.253 -34.5 -4.918 1 92.44 459 ALA B C 1
ATOM 7719 O O . ALA B 1 459 ? 0.498 -35.062 -4.137 1 92.44 459 ALA B O 1
ATOM 7720 N N . HIS B 1 460 ? -0.088 -34.406 -6.164 1 96.88 460 HIS B N 1
ATOM 7721 C CA . HIS B 1 460 ? 1.131 -34.875 -6.805 1 96.88 460 HIS B CA 1
ATOM 7722 C C . HIS B 1 460 ? 1.328 -36.375 -6.57 1 96.88 460 HIS B C 1
ATOM 7724 O O . HIS B 1 460 ? 2.432 -36.812 -6.242 1 96.88 460 HIS B O 1
ATOM 7730 N N . ASN B 1 461 ? 0.219 -37.062 -6.715 1 97.56 461 ASN B N 1
ATOM 7731 C CA . ASN B 1 461 ? 0.283 -38.531 -6.91 1 97.56 461 ASN B CA 1
ATOM 7732 C C . ASN B 1 461 ? 0.73 -38.875 -8.328 1 97.56 461 ASN B C 1
ATOM 7734 O O . ASN B 1 461 ? 0.947 -38 -9.156 1 97.56 461 ASN B O 1
ATOM 7738 N N . LEU B 1 462 ? 0.941 -40.188 -8.523 1 98.19 462 LEU B N 1
ATOM 7739 C CA . LEU B 1 462 ? 1.373 -40.656 -9.836 1 98.19 462 LEU B CA 1
ATOM 7740 C C . LEU B 1 462 ? 0.18 -40.844 -10.766 1 98.19 462 LEU B C 1
ATOM 7742 O O . LEU B 1 462 ? -0.728 -41.625 -10.477 1 98.19 462 LEU B O 1
ATOM 7746 N N . MET B 1 463 ? 0.189 -40.094 -11.867 1 98.31 463 MET B N 1
ATOM 7747 C CA . MET B 1 463 ? -0.893 -40.188 -12.844 1 98.31 463 MET B CA 1
ATOM 7748 C C . MET B 1 463 ? -0.427 -40.906 -14.117 1 98.31 463 MET B C 1
ATOM 7750 O O . MET B 1 463 ? 0.7 -40.688 -14.57 1 98.31 463 MET B O 1
ATOM 7754 N N . VAL B 1 464 ? -1.342 -41.656 -14.703 1 98.44 464 VAL B N 1
ATOM 7755 C CA . VAL B 1 464 ? -1.018 -42.375 -15.93 1 98.44 464 VAL B CA 1
ATOM 7756 C C . VAL B 1 464 ? -2.23 -42.375 -16.859 1 98.44 464 VAL B C 1
ATOM 7758 O O . VAL B 1 464 ? -3.363 -42.562 -16.406 1 98.44 464 VAL B O 1
ATOM 7761 N N . VAL B 1 465 ? -2.021 -42.094 -18.078 1 98.56 465 VAL B N 1
ATOM 7762 C CA . VAL B 1 465 ? -3.039 -42.188 -19.109 1 98.56 465 VAL B CA 1
ATOM 7763 C C . VAL B 1 465 ? -2.527 -43.062 -20.25 1 98.56 465 VAL B C 1
ATOM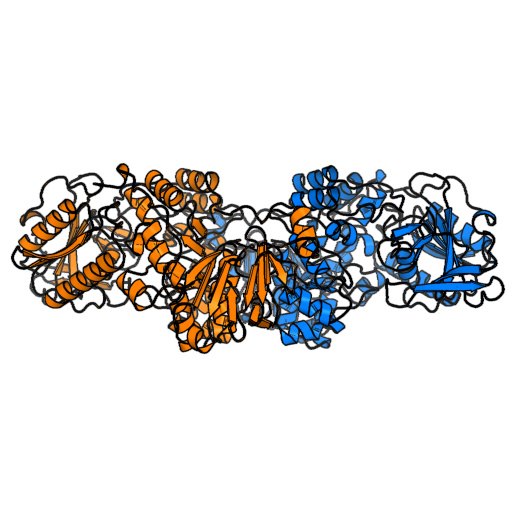 7765 O O . VAL B 1 465 ? -1.351 -43 -20.625 1 98.56 465 VAL B O 1
ATOM 7768 N N . GLY B 1 466 ? -3.33 -43.938 -20.734 1 98.38 466 GLY B N 1
ATOM 7769 C CA . GLY B 1 466 ? -2.939 -44.844 -21.812 1 98.38 466 GLY B CA 1
ATOM 7770 C C . GLY B 1 466 ? -4.07 -45.156 -22.781 1 98.38 466 GLY B C 1
ATOM 7771 O O . GLY B 1 466 ? -5.246 -45.031 -22.422 1 98.38 466 GLY B O 1
ATOM 7772 N N . ALA B 1 467 ? -3.727 -45.469 -24 1 97.81 467 ALA B N 1
ATOM 7773 C CA . ALA B 1 467 ? -4.711 -45.969 -24.953 1 97.81 467 ALA B CA 1
ATOM 7774 C C . ALA B 1 467 ? -5.402 -47.219 -24.438 1 97.81 467 ALA B C 1
ATOM 7776 O O . ALA B 1 467 ? -4.836 -47.969 -23.641 1 97.81 467 ALA B O 1
ATOM 7777 N N . LEU B 1 468 ? -6.68 -47.375 -24.953 1 95.75 468 LEU B N 1
ATOM 7778 C CA . LEU B 1 468 ? -7.355 -48.625 -24.609 1 95.75 468 LEU B CA 1
ATOM 7779 C C . LEU B 1 468 ? -6.574 -49.812 -25.125 1 95.75 468 LEU B C 1
ATOM 7781 O O . LEU B 1 468 ? -6.172 -49.844 -26.297 1 95.75 468 LEU B O 1
ATOM 7785 N N . GLY B 1 469 ? -6.27 -50.75 -24.219 1 95.12 469 GLY B N 1
ATOM 7786 C CA . GLY B 1 469 ? -5.492 -51.906 -24.609 1 95.12 469 GLY B CA 1
ATOM 7787 C C . GLY B 1 469 ? -4.012 -51.75 -24.328 1 95.12 469 GLY B C 1
ATOM 7788 O O . GLY B 1 469 ? -3.236 -52.688 -24.531 1 95.12 469 GLY B O 1
ATOM 7789 N N . ALA B 1 470 ? -3.635 -50.562 -23.828 1 97.81 470 ALA B N 1
ATOM 7790 C CA . ALA B 1 470 ? -2.217 -50.312 -23.578 1 97.81 470 ALA B CA 1
ATOM 7791 C C . ALA B 1 470 ? -1.913 -50.375 -22.094 1 97.81 470 ALA B C 1
ATOM 7793 O O . ALA B 1 470 ? -1.062 -49.625 -21.594 1 97.81 470 ALA B O 1
ATOM 7794 N N . GLU B 1 471 ? -2.582 -51.219 -21.328 1 97.94 471 GLU B N 1
ATOM 7795 C CA . GLU B 1 471 ? -2.438 -51.25 -19.875 1 97.94 471 GLU B CA 1
ATOM 7796 C C . GLU B 1 471 ? -1.038 -51.719 -19.469 1 97.94 471 GLU B C 1
ATOM 7798 O O . GLU B 1 471 ? -0.508 -51.281 -18.453 1 97.94 471 GLU B O 1
ATOM 7803 N N . ALA B 1 472 ? -0.438 -52.531 -20.297 1 98.38 472 ALA B N 1
ATOM 7804 C CA . ALA B 1 472 ? 0.939 -52.938 -20.031 1 98.38 472 ALA B CA 1
ATOM 7805 C C . ALA B 1 472 ? 1.889 -51.75 -20.109 1 98.38 472 ALA B C 1
ATOM 7807 O O . ALA B 1 472 ? 2.805 -51.625 -19.297 1 98.38 472 ALA B O 1
ATOM 7808 N N . ASP B 1 473 ? 1.667 -50.938 -21.109 1 98.75 473 ASP B N 1
ATOM 7809 C CA . ASP B 1 473 ? 2.467 -49.719 -21.25 1 98.75 473 ASP B CA 1
ATOM 7810 C C . ASP B 1 473 ? 2.225 -48.75 -20.078 1 98.75 473 ASP B C 1
ATOM 7812 O O . ASP B 1 473 ? 3.143 -48.062 -19.641 1 98.75 473 ASP B O 1
ATOM 7816 N N . MET B 1 474 ? 0.987 -48.688 -19.609 1 98.81 474 MET B N 1
ATOM 7817 C CA . MET B 1 474 ? 0.68 -47.875 -18.438 1 98.81 474 MET B CA 1
ATOM 7818 C C . MET B 1 474 ? 1.492 -48.344 -17.219 1 98.81 474 MET B C 1
ATOM 7820 O O . MET B 1 474 ? 2.07 -47.5 -16.516 1 98.81 474 MET B O 1
ATOM 7824 N N . ALA B 1 475 ? 1.551 -49.594 -17.031 1 98.69 475 ALA B N 1
ATOM 7825 C CA . ALA B 1 475 ? 2.33 -50.156 -15.93 1 98.69 475 ALA B CA 1
ATOM 7826 C C . ALA B 1 475 ? 3.814 -49.844 -16.094 1 98.69 475 ALA B C 1
ATOM 7828 O O . ALA B 1 475 ? 4.48 -49.438 -15.125 1 98.69 475 ALA B O 1
ATOM 7829 N N . THR B 1 476 ? 4.297 -50.031 -17.297 1 98.81 476 THR B N 1
ATOM 7830 C CA . THR B 1 476 ? 5.703 -49.719 -17.562 1 98.81 476 THR B CA 1
ATOM 7831 C C . THR B 1 476 ? 6.02 -48.25 -17.297 1 98.81 476 THR B C 1
ATOM 7833 O O . THR B 1 476 ? 7.031 -47.938 -16.672 1 98.81 476 THR B O 1
ATOM 7836 N N . ALA B 1 477 ? 5.191 -47.375 -17.812 1 98.81 477 ALA B N 1
ATOM 7837 C CA . ALA B 1 477 ? 5.391 -45.938 -17.625 1 98.81 477 ALA B CA 1
ATOM 7838 C C . ALA B 1 477 ? 5.383 -45.594 -16.141 1 98.81 477 ALA B C 1
ATOM 7840 O O . ALA B 1 477 ? 6.258 -44.844 -15.68 1 98.81 477 ALA B O 1
ATOM 7841 N N . ALA B 1 478 ? 4.422 -46.094 -15.391 1 98.69 478 ALA B N 1
ATOM 7842 C CA . ALA B 1 478 ? 4.293 -45.781 -13.969 1 98.69 478 ALA B CA 1
ATOM 7843 C C . ALA B 1 478 ? 5.508 -46.281 -13.188 1 98.69 478 ALA B C 1
ATOM 7845 O O . ALA B 1 478 ? 6.055 -45.562 -12.352 1 98.69 478 ALA B O 1
ATOM 7846 N N . ASN B 1 479 ? 5.906 -47.469 -13.469 1 98.69 479 ASN B N 1
ATOM 7847 C CA . ASN B 1 479 ? 7.07 -48.031 -12.797 1 98.69 479 ASN B CA 1
ATOM 7848 C C . ASN B 1 479 ? 8.344 -47.25 -13.133 1 98.69 479 ASN B C 1
ATOM 7850 O O . ASN B 1 479 ? 9.211 -47.062 -12.281 1 98.69 479 ASN B O 1
ATOM 7854 N N . ARG B 1 480 ? 8.453 -46.875 -14.375 1 98.62 480 ARG B N 1
ATOM 7855 C CA . ARG B 1 480 ? 9.633 -46.125 -14.781 1 98.62 480 ARG B CA 1
ATOM 7856 C C . ARG B 1 480 ? 9.703 -44.781 -14.078 1 98.62 480 ARG B C 1
ATOM 7858 O O . ARG B 1 480 ? 10.773 -44.344 -13.625 1 98.62 480 ARG B O 1
ATOM 7865 N N . VAL B 1 481 ? 8.594 -44.094 -14.023 1 98.19 481 VAL B N 1
ATOM 7866 C CA . VAL B 1 481 ? 8.555 -42.781 -13.328 1 98.19 481 VAL B CA 1
ATOM 7867 C C . VAL B 1 481 ? 8.977 -42.969 -11.875 1 98.19 481 VAL B C 1
ATOM 7869 O O . VAL B 1 481 ? 9.695 -42.156 -11.32 1 98.19 481 VAL B O 1
ATOM 7872 N N . ALA B 1 482 ? 8.547 -44.031 -11.242 1 98.25 482 ALA B N 1
ATOM 7873 C CA . ALA B 1 482 ? 8.93 -44.312 -9.859 1 98.25 482 ALA B CA 1
ATOM 7874 C C . ALA B 1 482 ? 10.43 -44.562 -9.75 1 98.25 482 ALA B C 1
ATOM 7876 O O . ALA B 1 482 ? 11.078 -44.094 -8.812 1 98.25 482 ALA B O 1
ATOM 7877 N N . ALA B 1 483 ? 10.945 -45.281 -10.703 1 98.06 483 ALA B N 1
ATOM 7878 C CA . ALA B 1 483 ? 12.367 -45.625 -10.711 1 98.06 483 ALA B CA 1
ATOM 7879 C C . ALA B 1 483 ? 13.227 -44.375 -10.859 1 98.06 483 ALA B C 1
ATOM 7881 O O . ALA B 1 483 ? 14.344 -44.312 -10.344 1 98.06 483 ALA B O 1
ATOM 7882 N N . LEU B 1 484 ? 12.734 -43.406 -11.531 1 98 484 LEU B N 1
ATOM 7883 C CA . LEU B 1 484 ? 13.438 -42.125 -11.742 1 98 484 LEU B CA 1
ATOM 7884 C C . LEU B 1 484 ? 13.406 -41.281 -10.477 1 98 484 LEU B C 1
ATOM 7886 O O . LEU B 1 484 ? 14.109 -40.281 -10.383 1 98 484 LEU B O 1
ATOM 7890 N N . GLY B 1 485 ? 12.57 -41.719 -9.477 1 97.62 485 GLY B N 1
ATOM 7891 C CA . GLY B 1 485 ? 12.32 -40.875 -8.32 1 97.62 485 GLY B CA 1
ATOM 7892 C C . GLY B 1 485 ? 11.32 -39.781 -8.594 1 97.62 485 GLY B C 1
ATOM 7893 O O . GLY B 1 485 ? 11.227 -38.812 -7.828 1 97.62 485 GLY B O 1
ATOM 7894 N N . GLY B 1 486 ? 10.648 -39.844 -9.719 1 98.44 486 GLY B N 1
ATOM 7895 C CA . GLY B 1 486 ? 9.656 -38.844 -10.156 1 98.44 486 GLY B CA 1
ATOM 7896 C C . GLY B 1 486 ? 9.953 -38.281 -11.531 1 98.44 486 GLY B C 1
ATOM 7897 O O . GLY B 1 486 ? 11.094 -38.312 -11.992 1 98.44 486 GLY B O 1
ATOM 7898 N N . GLY B 1 487 ? 8.906 -37.781 -12.148 1 98.44 487 GLY B N 1
ATOM 7899 C CA . GLY B 1 487 ? 9.086 -37.188 -13.461 1 98.44 487 GLY B CA 1
ATOM 7900 C C . GLY B 1 487 ? 7.941 -37.469 -14.414 1 98.44 487 GLY B C 1
ATOM 7901 O O . GLY B 1 487 ? 6.781 -37.531 -14 1 98.44 487 GLY B O 1
ATOM 7902 N N . GLN B 1 488 ? 8.328 -37.5 -15.719 1 98.56 488 GLN B N 1
ATOM 7903 C CA . GLN B 1 488 ? 7.418 -37.75 -16.828 1 98.56 488 GLN B CA 1
ATOM 7904 C C . GLN B 1 488 ? 7.996 -38.781 -17.781 1 98.56 488 GLN B C 1
ATOM 7906 O O . GLN B 1 488 ? 9.195 -38.812 -18.047 1 98.56 488 GLN B O 1
ATOM 7911 N N . VAL B 1 489 ? 7.109 -39.688 -18.172 1 98.81 489 VAL B N 1
ATOM 7912 C CA . VAL B 1 489 ? 7.59 -40.781 -19.016 1 98.81 489 VAL B CA 1
ATOM 7913 C C . VAL B 1 489 ? 6.57 -41.094 -20.109 1 98.81 489 VAL B C 1
ATOM 7915 O O . VAL B 1 489 ? 5.359 -41 -19.875 1 98.81 489 VAL B O 1
ATOM 7918 N N . VAL B 1 490 ? 7.074 -41.406 -21.281 1 98.88 490 VAL B N 1
ATOM 7919 C CA . VAL B 1 490 ? 6.27 -41.875 -22.406 1 98.88 490 VAL B CA 1
ATOM 7920 C C . VAL B 1 490 ? 6.699 -43.281 -22.828 1 98.88 490 VAL B C 1
ATOM 7922 O O . VAL B 1 490 ? 7.887 -43.531 -23.031 1 98.88 490 VAL B O 1
ATOM 7925 N N . VAL B 1 491 ? 5.723 -44.156 -22.938 1 98.88 491 VAL B N 1
ATOM 7926 C CA . VAL B 1 491 ? 6.008 -45.531 -23.25 1 98.88 491 VAL B CA 1
ATOM 7927 C C . VAL B 1 491 ? 5.133 -46 -24.406 1 98.88 491 VAL B C 1
ATOM 7929 O O . VAL B 1 491 ? 3.947 -45.656 -24.484 1 98.88 491 VAL B O 1
ATOM 7932 N N . VAL B 1 492 ? 5.73 -46.75 -25.312 1 98.62 492 VAL B N 1
ATOM 7933 C CA . VAL B 1 492 ? 4.973 -47.406 -26.359 1 98.62 492 VAL B CA 1
ATOM 7934 C C . VAL B 1 492 ? 5.562 -48.812 -26.609 1 98.62 492 VAL B C 1
ATOM 7936 O O . VAL B 1 492 ? 6.777 -48.938 -26.766 1 98.62 492 VAL B O 1
ATOM 7939 N N . ASP B 1 493 ? 4.762 -49.812 -26.562 1 97.88 493 ASP B N 1
ATOM 7940 C CA . ASP B 1 493 ? 5.141 -51.188 -26.797 1 97.88 493 ASP B CA 1
ATOM 7941 C C . ASP B 1 493 ? 6.246 -51.625 -25.844 1 97.88 493 ASP B C 1
ATOM 7943 O O . ASP B 1 493 ? 7.234 -52.25 -26.266 1 97.88 493 ASP B O 1
ATOM 7947 N N . GLY B 1 494 ? 6.098 -51.219 -24.656 1 97.75 494 GLY B N 1
ATOM 7948 C CA . GLY B 1 494 ? 7.004 -51.625 -23.609 1 97.75 494 GLY B CA 1
ATOM 7949 C C . GLY B 1 494 ? 8.305 -50.844 -23.578 1 97.75 494 GLY B C 1
ATOM 7950 O O . GLY B 1 494 ? 9.156 -51.094 -22.719 1 97.75 494 GLY B O 1
ATOM 7951 N N . GLN B 1 495 ? 8.422 -49.875 -24.453 1 98.44 495 GLN B N 1
ATOM 7952 C CA . GLN B 1 495 ? 9.664 -49.125 -24.547 1 98.44 495 GLN B CA 1
ATOM 7953 C C . GLN B 1 495 ? 9.469 -47.688 -24.109 1 98.44 495 GLN B C 1
ATOM 7955 O O . GLN B 1 495 ? 8.516 -47.031 -24.516 1 98.44 495 GLN B O 1
ATOM 7960 N N . VAL B 1 496 ? 10.367 -47.281 -23.281 1 98.62 496 VAL B N 1
ATOM 7961 C CA . VAL B 1 496 ? 10.398 -45.875 -22.906 1 98.62 496 VAL B CA 1
ATOM 7962 C C . VAL B 1 496 ? 10.961 -45.031 -24.047 1 98.62 496 VAL B C 1
ATOM 7964 O O . VAL B 1 496 ? 12.117 -45.188 -24.438 1 98.62 496 VAL B O 1
ATOM 7967 N N . ILE B 1 497 ? 10.203 -44.094 -24.547 1 98.19 497 ILE B N 1
ATOM 7968 C CA . ILE B 1 497 ? 10.68 -43.375 -25.719 1 98.19 497 ILE B CA 1
ATOM 7969 C C . ILE B 1 497 ? 11.031 -41.938 -25.344 1 98.19 497 ILE B C 1
ATOM 7971 O O . ILE B 1 497 ? 11.703 -41.219 -26.094 1 98.19 497 ILE B O 1
ATOM 7975 N N . ALA B 1 498 ? 10.594 -41.438 -24.203 1 98.62 498 ALA B N 1
ATOM 7976 C CA . ALA B 1 498 ? 10.977 -40.125 -23.672 1 98.62 498 ALA B CA 1
ATOM 7977 C C . ALA B 1 498 ? 10.781 -40.094 -22.156 1 98.62 498 ALA B C 1
ATOM 7979 O O . ALA B 1 498 ? 9.906 -40.781 -21.609 1 98.62 498 ALA B O 1
ATOM 7980 N N . GLU B 1 499 ? 11.57 -39.375 -21.469 1 98.44 499 GLU B N 1
ATOM 7981 C CA . GLU B 1 499 ? 11.414 -39.219 -20.031 1 98.44 499 GLU B CA 1
ATOM 7982 C C . GLU B 1 499 ? 11.969 -37.875 -19.562 1 98.44 499 GLU B C 1
ATOM 7984 O O . GLU B 1 499 ? 12.883 -37.344 -20.172 1 98.44 499 GLU B O 1
ATOM 7989 N N . VAL B 1 500 ? 11.461 -37.25 -18.594 1 98.56 500 VAL B N 1
ATOM 7990 C CA . VAL B 1 500 ? 11.891 -36.062 -17.859 1 98.56 500 VAL B CA 1
ATOM 7991 C C . VAL B 1 500 ? 12.133 -36.406 -16.406 1 98.56 500 VAL B C 1
ATOM 7993 O O . VAL B 1 500 ? 11.195 -36.406 -15.594 1 98.56 500 VAL B O 1
ATOM 7996 N N . PRO B 1 501 ? 13.383 -36.656 -16.016 1 98.44 501 PRO B N 1
ATOM 7997 C CA . PRO B 1 501 ? 13.656 -36.938 -14.609 1 98.44 501 PRO B CA 1
ATOM 7998 C C . PRO B 1 501 ? 13.414 -35.75 -13.688 1 98.44 501 PRO B C 1
ATOM 8000 O O . PRO B 1 501 ? 13.938 -34.656 -13.945 1 98.44 501 PRO B O 1
ATOM 8003 N N . LEU B 1 502 ? 12.656 -35.906 -12.664 1 98.56 502 LEU B N 1
ATOM 8004 C CA . LEU B 1 502 ? 12.383 -34.906 -11.625 1 98.56 502 LEU B CA 1
ATOM 8005 C C . LEU B 1 502 ? 12.555 -35.531 -10.234 1 98.56 502 LEU B C 1
ATOM 8007 O O . LEU B 1 502 ? 11.586 -35.625 -9.484 1 98.56 502 LEU B O 1
ATOM 8011 N N . PRO B 1 503 ? 13.766 -35.781 -9.828 1 98.06 503 PRO B N 1
ATOM 8012 C CA . PRO B 1 503 ? 14.008 -36.594 -8.625 1 98.06 503 PRO B CA 1
ATOM 8013 C C . PRO B 1 503 ? 13.695 -35.812 -7.344 1 98.06 503 PRO B C 1
ATOM 8015 O O . PRO B 1 503 ? 13.531 -36.438 -6.281 1 98.06 503 PRO B O 1
ATOM 8018 N N . ILE B 1 504 ? 13.688 -34.5 -7.391 1 98.31 504 ILE B N 1
ATOM 8019 C CA . ILE B 1 504 ? 13.438 -33.719 -6.191 1 98.31 504 ILE B CA 1
ATOM 8020 C C . ILE B 1 504 ? 11.938 -33.656 -5.91 1 98.31 504 ILE B C 1
ATOM 8022 O O . ILE B 1 504 ? 11.188 -32.938 -6.598 1 98.31 504 ILE B O 1
ATOM 8026 N N . ALA B 1 505 ? 11.492 -34.469 -4.957 1 98.31 505 ALA B N 1
ATOM 8027 C CA . ALA B 1 505 ? 10.102 -34.562 -4.508 1 98.31 505 ALA B CA 1
ATOM 8028 C C . ALA B 1 505 ? 9.195 -35.062 -5.629 1 98.31 505 ALA B C 1
ATOM 8030 O O . ALA B 1 505 ? 7.969 -35.031 -5.504 1 98.31 505 ALA B O 1
ATOM 8031 N N . GLY B 1 506 ? 9.797 -35.5 -6.758 1 98.19 506 GLY B N 1
ATOM 8032 C CA . GLY B 1 506 ? 9.016 -35.875 -7.93 1 98.19 506 GLY B CA 1
ATOM 8033 C C . GLY B 1 506 ? 8.5 -34.688 -8.711 1 98.19 506 GLY B C 1
ATOM 8034 O O . GLY B 1 506 ? 7.57 -34.812 -9.508 1 98.19 506 GLY B O 1
ATOM 8035 N N . LEU B 1 507 ? 9.062 -33.531 -8.484 1 97.94 507 LEU B N 1
ATOM 8036 C CA . LEU B 1 507 ? 8.523 -32.281 -9.016 1 97.94 507 LEU B CA 1
ATOM 8037 C C . LEU B 1 507 ? 9.602 -31.5 -9.773 1 97.94 507 LEU B C 1
ATOM 8039 O O . LEU B 1 507 ? 9.289 -30.766 -10.711 1 97.94 507 LEU B O 1
ATOM 8043 N N . MET B 1 508 ? 10.852 -31.609 -9.344 1 98.12 508 MET B N 1
ATOM 8044 C CA . MET B 1 508 ? 11.891 -30.703 -9.812 1 98.12 508 MET B CA 1
ATOM 8045 C C . MET B 1 508 ? 13.172 -31.453 -10.141 1 98.12 508 MET B C 1
ATOM 8047 O O . MET B 1 508 ? 13.344 -32.594 -9.742 1 98.12 508 MET B O 1
ATOM 8051 N N . SER B 1 509 ? 14.016 -30.812 -10.859 1 97.44 509 SER B N 1
ATOM 8052 C CA . SER B 1 509 ? 15.344 -31.297 -11.211 1 97.44 509 SER B CA 1
ATOM 8053 C C . SER B 1 509 ? 16.406 -30.25 -10.914 1 97.44 509 SER B C 1
ATOM 8055 O O . SER B 1 509 ? 16.141 -29.047 -11 1 97.44 509 SER B O 1
ATOM 8057 N N . ASP B 1 510 ? 17.594 -30.672 -10.523 1 96 510 ASP B N 1
ATOM 8058 C CA . ASP B 1 510 ? 18.719 -29.766 -10.359 1 96 510 ASP B CA 1
ATOM 8059 C C . ASP B 1 510 ? 19.609 -29.75 -11.609 1 96 510 ASP B C 1
ATOM 8061 O O . ASP B 1 510 ? 20.688 -29.172 -11.602 1 96 510 ASP B O 1
ATOM 8065 N N . ALA B 1 511 ? 19.125 -30.391 -12.695 1 95.69 511 ALA B N 1
ATOM 8066 C CA . ALA B 1 511 ? 19.828 -30.359 -13.977 1 95.69 511 ALA B CA 1
ATOM 8067 C C . ALA B 1 511 ? 19.766 -28.969 -14.602 1 95.69 511 ALA B C 1
ATOM 8069 O O . ALA B 1 511 ? 18.875 -28.172 -14.281 1 95.69 511 ALA B O 1
ATOM 8070 N N . PRO B 1 512 ? 20.734 -28.641 -15.453 1 94.62 512 PRO B N 1
ATOM 8071 C CA . PRO B 1 512 ? 20.672 -27.375 -16.172 1 94.62 512 PRO B CA 1
ATOM 8072 C C . PRO B 1 512 ? 19.375 -27.219 -16.969 1 94.62 512 PRO B C 1
ATOM 8074 O O . PRO B 1 512 ? 18.844 -28.188 -17.484 1 94.62 512 PRO B O 1
ATOM 8077 N N . ILE B 1 513 ? 18.922 -26.094 -17.094 1 95.62 513 ILE B N 1
ATOM 8078 C CA . ILE B 1 513 ? 17.625 -25.812 -17.703 1 95.62 513 ILE B CA 1
ATOM 8079 C C . ILE B 1 513 ? 17.609 -26.328 -19.141 1 95.62 513 ILE B C 1
ATOM 8081 O O . ILE B 1 513 ? 16.578 -26.812 -19.609 1 95.62 513 ILE B O 1
ATOM 8085 N N . ALA B 1 514 ? 18.719 -26.188 -19.875 1 96.5 514 ALA B N 1
ATOM 8086 C CA . ALA B 1 514 ? 18.766 -26.656 -21.266 1 96.5 514 ALA B CA 1
ATOM 8087 C C . ALA B 1 514 ? 18.438 -28.141 -21.359 1 96.5 514 ALA B C 1
ATOM 8089 O O . ALA B 1 514 ? 17.719 -28.578 -22.266 1 96.5 514 ALA B O 1
ATOM 8090 N N . GLU B 1 515 ? 18.938 -28.875 -20.375 1 97.44 515 GLU B N 1
ATOM 8091 C CA . GLU B 1 515 ? 18.703 -30.312 -20.344 1 97.44 515 GLU B CA 1
ATOM 8092 C C . GLU B 1 515 ? 17.25 -30.625 -19.969 1 97.44 515 GLU B C 1
ATOM 8094 O O . GLU B 1 515 ? 16.594 -31.438 -20.625 1 97.44 515 GLU B O 1
ATOM 8099 N N . THR B 1 516 ? 16.781 -30.016 -18.953 1 97.56 516 THR B N 1
ATOM 8100 C CA . THR B 1 516 ? 15.414 -30.234 -18.516 1 97.56 516 THR B CA 1
ATOM 8101 C C . THR B 1 516 ? 14.422 -29.797 -19.578 1 97.56 516 THR B C 1
ATOM 8103 O O . THR B 1 516 ? 13.445 -30.5 -19.859 1 97.56 516 THR B O 1
ATOM 8106 N N . ALA B 1 517 ? 14.672 -28.641 -20.219 1 97 517 ALA B N 1
ATOM 8107 C CA . ALA B 1 517 ? 13.805 -28.141 -21.297 1 97 517 ALA B CA 1
ATOM 8108 C C . ALA B 1 517 ? 13.766 -29.109 -22.469 1 97 517 ALA B C 1
ATOM 8110 O O . ALA B 1 517 ? 12.703 -29.375 -23.031 1 97 517 ALA B O 1
ATOM 8111 N N . ARG B 1 518 ? 14.914 -29.562 -22.859 1 97.56 518 ARG B N 1
ATOM 8112 C CA . ARG B 1 518 ? 14.984 -30.516 -23.953 1 97.56 518 ARG B CA 1
ATOM 8113 C C . ARG B 1 518 ? 14.164 -31.766 -23.641 1 97.56 518 ARG B C 1
ATOM 8115 O O . ARG B 1 518 ? 13.414 -32.25 -24.484 1 97.56 518 ARG B O 1
ATOM 8122 N N . ALA B 1 519 ? 14.352 -32.25 -22.438 1 98.06 519 ALA B N 1
ATOM 8123 C CA . ALA B 1 519 ? 13.609 -33.438 -22.031 1 98.06 519 ALA B CA 1
ATOM 8124 C C . ALA B 1 519 ? 12.102 -33.188 -22.078 1 98.06 519 ALA B C 1
ATOM 8126 O O . ALA B 1 519 ? 11.344 -34.062 -22.516 1 98.06 519 ALA B O 1
ATOM 8127 N N . VAL B 1 520 ? 11.672 -32.062 -21.656 1 97 520 VAL B N 1
ATOM 8128 C CA . VAL B 1 520 ? 10.258 -31.688 -21.656 1 97 520 VAL B CA 1
ATOM 8129 C C . VAL B 1 520 ? 9.734 -31.641 -23.094 1 97 520 VAL B C 1
ATOM 8131 O O . VAL B 1 520 ? 8.664 -32.188 -23.391 1 97 520 VAL B O 1
ATOM 8134 N N . VAL B 1 521 ? 10.469 -31.031 -23.984 1 96.94 521 VAL B N 1
ATOM 8135 C CA . VAL B 1 521 ? 10.078 -30.922 -25.391 1 96.94 521 VAL B CA 1
ATOM 8136 C C . VAL B 1 521 ? 9.984 -32.312 -26 1 96.94 521 VAL B C 1
ATOM 8138 O O . VAL B 1 521 ? 9.008 -32.656 -26.688 1 96.94 521 VAL B O 1
ATOM 8141 N N . GLU B 1 522 ? 10.953 -33.156 -25.703 1 98.06 522 GLU B N 1
ATOM 8142 C CA . GLU B 1 522 ? 10.977 -34.5 -26.219 1 98.06 522 GLU B CA 1
ATOM 8143 C C . GLU B 1 522 ? 9.789 -35.312 -25.719 1 98.06 522 GLU B C 1
ATOM 8145 O O . GLU B 1 522 ? 9.172 -36.062 -26.469 1 98.06 522 GLU B O 1
ATOM 8150 N N . ALA B 1 523 ? 9.531 -35.156 -24.484 1 98.12 523 ALA B N 1
ATOM 8151 C CA . ALA B 1 523 ? 8.391 -35.875 -23.906 1 98.12 523 ALA B CA 1
ATOM 8152 C C . ALA B 1 523 ? 7.082 -35.438 -24.547 1 98.12 523 ALA B C 1
ATOM 8154 O O . ALA B 1 523 ? 6.219 -36.25 -24.859 1 98.12 523 ALA B O 1
ATOM 8155 N N . THR B 1 524 ? 6.922 -34.156 -24.75 1 96.44 524 THR B N 1
ATOM 8156 C CA . THR B 1 524 ? 5.723 -33.625 -25.375 1 96.44 524 THR B CA 1
ATOM 8157 C C . THR B 1 524 ? 5.574 -34.125 -26.797 1 96.44 524 THR B C 1
ATOM 8159 O O . THR B 1 524 ? 4.496 -34.562 -27.203 1 96.44 524 THR B O 1
ATOM 8162 N N . GLN B 1 525 ? 6.676 -34.094 -27.547 1 97.5 525 GLN B N 1
ATOM 8163 C CA . GLN B 1 525 ? 6.668 -34.594 -28.922 1 97.5 525 GLN B CA 1
ATOM 8164 C C . GLN B 1 525 ? 6.34 -36.062 -28.984 1 97.5 525 GLN B C 1
ATOM 8166 O O . GLN B 1 525 ? 5.613 -36.5 -29.875 1 97.5 525 GLN B O 1
ATOM 8171 N N . ALA B 1 526 ? 6.859 -36.75 -28.031 1 98.44 526 ALA B N 1
ATOM 8172 C CA . ALA B 1 526 ? 6.59 -38.188 -27.969 1 98.44 526 ALA B CA 1
ATOM 8173 C C . ALA B 1 526 ? 5.109 -38.469 -27.703 1 98.44 526 ALA B C 1
ATOM 8175 O O . ALA B 1 526 ? 4.52 -39.375 -28.297 1 98.44 526 ALA B O 1
ATOM 8176 N N . ALA B 1 527 ? 4.555 -37.75 -26.812 1 98.06 527 ALA B N 1
ATOM 8177 C CA . ALA B 1 527 ? 3.127 -37.875 -26.531 1 98.06 527 ALA B CA 1
ATOM 8178 C C . ALA B 1 527 ? 2.297 -37.562 -27.781 1 98.06 527 ALA B C 1
ATOM 8180 O O . ALA B 1 527 ? 1.312 -38.25 -28.062 1 98.06 527 ALA B O 1
ATOM 8181 N N . HIS B 1 528 ? 2.711 -36.562 -28.5 1 97.81 528 HIS B N 1
ATOM 8182 C CA . HIS B 1 528 ? 2.045 -36.188 -29.75 1 97.81 528 HIS B CA 1
ATOM 8183 C C . HIS B 1 528 ? 2.166 -37.344 -30.766 1 97.81 528 HIS B C 1
ATOM 8185 O O . HIS B 1 528 ? 1.208 -37.625 -31.484 1 97.81 528 HIS B O 1
ATOM 8191 N N . ALA B 1 529 ? 3.279 -37.875 -30.797 1 97.56 529 ALA B N 1
ATOM 8192 C CA . ALA B 1 529 ? 3.527 -38.969 -31.734 1 97.56 529 ALA B CA 1
ATOM 8193 C C . ALA B 1 529 ? 2.627 -40.156 -31.422 1 97.56 529 ALA B C 1
ATOM 8195 O O . ALA B 1 529 ? 2.334 -40.969 -32.312 1 97.56 529 ALA B O 1
ATOM 8196 N N . LEU B 1 530 ? 2.219 -40.25 -30.188 1 98.06 530 LEU B N 1
ATOM 8197 C CA . LEU B 1 530 ? 1.326 -41.344 -29.812 1 98.06 530 LEU B CA 1
ATOM 8198 C C . LEU B 1 530 ? -0.122 -41 -30.141 1 98.06 530 LEU B C 1
ATOM 8200 O O . LEU B 1 530 ? -1.016 -41.844 -29.969 1 98.06 530 LEU B O 1
ATOM 8204 N N . GLY B 1 531 ? -0.367 -39.719 -30.578 1 96.94 531 GLY B N 1
ATOM 8205 C CA . GLY B 1 531 ? -1.69 -39.344 -31.078 1 96.94 531 GLY B CA 1
ATOM 8206 C C . GLY B 1 531 ? -2.322 -38.219 -30.297 1 96.94 531 GLY B C 1
ATOM 8207 O O . GLY B 1 531 ? -3.359 -37.688 -30.703 1 96.94 531 GLY B O 1
ATOM 8208 N N . SER B 1 532 ? -1.655 -37.812 -29.203 1 96.5 532 SER B N 1
ATOM 8209 C CA . SER B 1 532 ? -2.275 -36.75 -28.422 1 96.5 532 SER B CA 1
ATOM 8210 C C . SER B 1 532 ? -2.439 -35.469 -29.234 1 96.5 532 SER B C 1
ATOM 8212 O O . SER B 1 532 ? -1.509 -35.062 -29.922 1 96.5 532 SER B O 1
ATOM 8214 N N . THR B 1 533 ? -3.605 -34.812 -29.109 1 91.19 533 THR B N 1
ATOM 8215 C CA . THR B 1 533 ? -3.893 -33.594 -29.844 1 91.19 533 THR B CA 1
ATOM 8216 C C . THR B 1 533 ? -3.812 -32.375 -28.922 1 91.19 533 THR B C 1
ATOM 8218 O O . THR B 1 533 ? -4.016 -31.234 -29.359 1 91.19 533 THR B O 1
ATOM 8221 N N . LEU B 1 534 ? -3.576 -32.688 -27.688 1 90.75 534 LEU B N 1
ATOM 8222 C CA . LEU B 1 534 ? -3.441 -31.594 -26.719 1 90.75 534 LEU B CA 1
ATOM 8223 C C . LEU B 1 534 ? -2.141 -30.828 -26.938 1 90.75 534 LEU B C 1
ATOM 8225 O O . LEU B 1 534 ? -1.104 -31.438 -27.234 1 90.75 534 LEU B O 1
ATOM 8229 N N . GLU B 1 535 ? -2.145 -29.547 -26.781 1 86.12 535 GLU B N 1
ATOM 8230 C CA . GLU B 1 535 ? -0.933 -28.734 -26.906 1 86.12 535 GLU B CA 1
ATOM 8231 C C . GLU B 1 535 ? 0.082 -29.094 -25.828 1 86.12 535 GLU B C 1
ATOM 8233 O O . GLU B 1 535 ? 1.283 -29.172 -26.094 1 86.12 535 GLU B O 1
ATOM 8238 N N . ALA B 1 536 ? -0.396 -29.25 -24.625 1 87.88 536 ALA B N 1
ATOM 8239 C CA . ALA B 1 536 ? 0.437 -29.594 -23.484 1 87.88 536 ALA B CA 1
ATOM 8240 C C . ALA B 1 536 ? -0.113 -30.812 -22.75 1 87.88 536 ALA B C 1
ATOM 8242 O O . ALA B 1 536 ? -0.684 -30.688 -21.656 1 87.88 536 ALA B O 1
ATOM 8243 N N . PRO B 1 537 ? 0.2 -31.922 -23.266 1 93.38 537 PRO B N 1
ATOM 8244 C CA . PRO B 1 537 ? -0.422 -33.125 -22.719 1 93.38 537 PRO B CA 1
ATOM 8245 C C . PRO B 1 537 ? -0.081 -33.375 -21.25 1 93.38 537 PRO B C 1
ATOM 8247 O O . PRO B 1 537 ? -0.956 -33.75 -20.469 1 93.38 537 PRO B O 1
ATOM 8250 N N . PHE B 1 538 ? 1.149 -33.156 -20.859 1 94.56 538 PHE B N 1
ATOM 8251 C CA . PHE B 1 538 ? 1.543 -33.438 -19.484 1 94.56 538 PHE B CA 1
ATOM 8252 C C . PHE B 1 538 ? 0.931 -32.406 -18.531 1 94.56 538 PHE B C 1
ATOM 8254 O O . PHE B 1 538 ? 0.571 -32.75 -17.406 1 94.56 538 PHE B O 1
ATOM 8261 N N . MET B 1 539 ? 0.847 -31.234 -18.922 1 89.25 539 MET B N 1
ATOM 8262 C CA . MET B 1 539 ? 0.179 -30.234 -18.094 1 89.25 539 MET B CA 1
ATOM 8263 C C . MET B 1 539 ? -1.303 -30.547 -17.938 1 89.25 539 MET B C 1
ATOM 8265 O O . MET B 1 539 ? -1.863 -30.406 -16.844 1 89.25 539 MET B O 1
ATOM 8269 N N . THR B 1 540 ? -1.931 -30.891 -19.062 1 88.62 540 THR B N 1
ATOM 8270 C CA . THR B 1 540 ? -3.328 -31.297 -19 1 88.62 540 THR B CA 1
ATOM 8271 C C . THR B 1 540 ? -3.498 -32.469 -18.047 1 88.62 540 THR B C 1
ATOM 8273 O O . THR B 1 540 ? -4.406 -32.5 -17.219 1 88.62 540 THR B O 1
ATOM 8276 N N . LEU B 1 541 ? -2.641 -33.406 -18.188 1 94.44 541 LEU B N 1
ATOM 8277 C CA . LEU B 1 541 ? -2.672 -34.562 -17.297 1 94.44 541 LEU B CA 1
ATOM 8278 C C . LEU B 1 541 ? -2.586 -34.125 -15.844 1 94.44 541 LEU B C 1
ATOM 8280 O O . LEU B 1 541 ? -3.334 -34.625 -15 1 94.44 541 LEU B O 1
ATOM 8284 N N . ALA B 1 542 ? -1.736 -33.25 -15.602 1 92.69 542 ALA B N 1
ATOM 8285 C CA . ALA B 1 542 ? -1.504 -32.781 -14.234 1 92.69 542 ALA B CA 1
ATOM 8286 C C . ALA B 1 542 ? -2.773 -32.188 -13.641 1 92.69 542 ALA B C 1
ATOM 8288 O O . ALA B 1 542 ? -3 -32.25 -12.43 1 92.69 542 ALA B O 1
ATOM 8289 N N . PHE B 1 543 ? -3.594 -31.625 -14.43 1 89.62 543 PHE B N 1
ATOM 8290 C CA . PHE B 1 543 ? -4.758 -30.906 -13.93 1 89.62 543 PHE B CA 1
ATOM 8291 C C . PHE B 1 543 ? -5.977 -31.812 -13.867 1 89.62 543 PHE B C 1
ATOM 8293 O O . PHE B 1 543 ? -6.992 -31.469 -13.266 1 89.62 543 PHE B O 1
ATOM 8300 N N . LEU B 1 544 ? -5.934 -33 -14.445 1 93.5 544 LEU B N 1
ATOM 8301 C CA . LEU B 1 544 ? -7.051 -33.938 -14.398 1 93.5 544 LEU B CA 1
ATOM 8302 C C . LEU B 1 544 ? -7.254 -34.469 -12.977 1 93.5 544 LEU B C 1
ATOM 8304 O O . LEU B 1 544 ? -8.297 -35.031 -12.672 1 93.5 544 LEU B O 1
ATOM 8308 N N . GLY B 1 545 ? -6.281 -34.188 -12.164 1 91.06 545 GLY B N 1
ATOM 8309 C CA . GLY B 1 545 ? -6.387 -34.594 -10.773 1 91.06 545 GLY B CA 1
ATOM 8310 C C . GLY B 1 545 ? -6.797 -33.469 -9.844 1 91.06 545 GLY B C 1
ATOM 8311 O O . GLY B 1 545 ? -6.957 -33.688 -8.641 1 91.06 545 GLY B O 1
ATOM 8312 N N . LEU B 1 546 ? -6.941 -32.281 -10.336 1 88.62 546 LEU B N 1
ATOM 8313 C CA . LEU B 1 546 ? -7.23 -31.094 -9.516 1 88.62 546 LEU B CA 1
ATOM 8314 C C . LEU B 1 546 ? -8.695 -31.078 -9.094 1 88.62 546 LEU B C 1
ATOM 8316 O O . LEU B 1 546 ? -9.539 -30.531 -9.805 1 88.62 546 LEU B O 1
ATOM 8320 N N . SER B 1 547 ? -8.977 -31.562 -7.961 1 88.12 547 SER B N 1
ATOM 8321 C CA . SER B 1 547 ? -10.32 -31.906 -7.504 1 88.12 547 SER B CA 1
ATOM 8322 C C . SER B 1 547 ? -11.086 -30.672 -7.023 1 88.12 547 SER B C 1
ATOM 8324 O O . SER B 1 547 ? -12.117 -30.797 -6.359 1 88.12 547 SER B O 1
ATOM 8326 N N . VAL B 1 548 ? -10.516 -29.484 -7.352 1 82.12 548 VAL B N 1
ATOM 8327 C CA . VAL B 1 548 ? -11.203 -28.281 -6.902 1 82.12 548 VAL B CA 1
ATOM 8328 C C . VAL B 1 548 ? -11.648 -27.469 -8.109 1 82.12 548 VAL B C 1
ATOM 8330 O O . VAL B 1 548 ? -12.18 -26.359 -7.961 1 82.12 548 VAL B O 1
ATOM 8333 N N . ILE B 1 549 ? -11.406 -27.906 -9.242 1 80.38 549 ILE B N 1
ATOM 8334 C CA . ILE B 1 549 ? -11.852 -27.266 -10.469 1 80.38 549 ILE B CA 1
ATOM 8335 C C . ILE B 1 549 ? -12.828 -28.188 -11.211 1 80.38 549 ILE B C 1
ATOM 8337 O O . ILE B 1 549 ? -12.523 -29.344 -11.461 1 80.38 549 ILE B O 1
ATOM 8341 N N . PRO B 1 550 ? -13.961 -27.703 -11.539 1 83.19 550 PRO B N 1
ATOM 8342 C CA . PRO B 1 550 ? -14.961 -28.547 -12.195 1 83.19 550 PRO B CA 1
ATOM 8343 C C . PRO B 1 550 ? -14.469 -29.125 -13.523 1 83.19 550 PRO B C 1
ATOM 8345 O O . PRO B 1 550 ? -13.5 -28.625 -14.094 1 83.19 550 PRO B O 1
ATOM 8348 N N . GLU B 1 551 ? -15.148 -30.125 -13.906 1 88.62 551 GLU B N 1
ATOM 8349 C CA . GLU B 1 551 ? -16.375 -30.734 -13.391 1 88.62 551 GLU B CA 1
ATOM 8350 C C . GLU B 1 551 ? -16.094 -32.125 -12.805 1 88.62 551 GLU B C 1
ATOM 8352 O O . GLU B 1 551 ? -16.562 -32.438 -11.711 1 88.62 551 GLU B O 1
ATOM 8357 N N . LEU B 1 552 ? -15.422 -32.875 -13.602 1 94.69 552 LEU B N 1
ATOM 8358 C CA . LEU B 1 552 ? -15.086 -34.25 -13.195 1 94.69 552 LEU B CA 1
ATOM 8359 C C . LEU B 1 552 ? -13.578 -34.438 -13.164 1 94.69 552 LEU B C 1
ATOM 8361 O O . LEU B 1 552 ? -12.875 -34.062 -14.102 1 94.69 552 LEU B O 1
ATOM 8365 N N . LYS B 1 553 ? -13.094 -34.969 -12.07 1 95.75 553 LYS B N 1
ATOM 8366 C CA . LYS B 1 553 ? -11.664 -35.188 -11.859 1 95.75 553 LYS B CA 1
ATOM 8367 C C . LYS B 1 553 ? -11.375 -36.562 -11.289 1 95.75 553 LYS B C 1
ATOM 8369 O O . LYS B 1 553 ? -12.297 -37.25 -10.867 1 95.75 553 LYS B O 1
ATOM 8374 N N . LEU B 1 554 ? -10.156 -36.969 -11.328 1 96.81 554 LEU B N 1
ATOM 8375 C CA . LEU B 1 554 ? -9.781 -38.25 -10.789 1 96.81 554 LEU B CA 1
ATOM 8376 C C . LEU B 1 554 ? -8.68 -38.094 -9.742 1 96.81 554 LEU B C 1
ATOM 8378 O O . LEU B 1 554 ? -7.688 -37.406 -9.969 1 96.81 554 LEU B O 1
ATOM 8382 N N . THR B 1 555 ? -8.875 -38.688 -8.602 1 96.56 555 THR B N 1
ATOM 8383 C CA . THR B 1 555 ? -7.855 -38.812 -7.562 1 96.56 555 THR B CA 1
ATOM 8384 C C . THR B 1 555 ? -7.578 -40.25 -7.227 1 96.56 555 THR B C 1
ATOM 8386 O O . THR B 1 555 ? -8.164 -41.156 -7.828 1 96.56 555 THR B O 1
ATOM 8389 N N . ASP B 1 556 ? -6.617 -40.469 -6.316 1 96.06 556 ASP B N 1
ATOM 8390 C CA . ASP B 1 556 ? -6.32 -41.844 -5.887 1 96.06 556 ASP B CA 1
ATOM 8391 C C . ASP B 1 556 ? -7.516 -42.469 -5.164 1 96.06 556 ASP B C 1
ATOM 8393 O O . ASP B 1 556 ? -7.57 -43.688 -4.984 1 96.06 556 ASP B O 1
ATOM 8397 N N . GLN B 1 557 ? -8.469 -41.562 -4.879 1 95.38 557 GLN B N 1
ATOM 8398 C CA . GLN B 1 557 ? -9.641 -42.031 -4.133 1 95.38 557 GLN B CA 1
ATOM 8399 C C . GLN B 1 557 ? -10.82 -42.281 -5.062 1 95.38 557 GLN B C 1
ATOM 8401 O O . GLN B 1 557 ? -11.867 -42.781 -4.625 1 95.38 557 GLN B O 1
ATOM 8406 N N . GLY B 1 558 ? -10.672 -41.906 -6.258 1 95.5 558 GLY B N 1
ATOM 8407 C CA . GLY B 1 558 ? -11.719 -42.156 -7.23 1 95.5 558 GLY B CA 1
ATOM 8408 C C . GLY B 1 558 ? -12.125 -40.938 -8.016 1 95.5 558 GLY B C 1
ATOM 8409 O O . GLY B 1 558 ? -11.43 -39.906 -7.98 1 95.5 558 GLY B O 1
ATOM 8410 N N . LEU B 1 559 ? -13.219 -41.156 -8.781 1 96.56 559 LEU B N 1
ATOM 8411 C CA . LEU B 1 559 ? -13.766 -40.094 -9.602 1 96.56 559 LEU B CA 1
ATOM 8412 C C . LEU B 1 559 ? -14.469 -39.062 -8.727 1 96.56 559 LEU B C 1
ATOM 8414 O O . LEU B 1 559 ? -15.305 -39.406 -7.891 1 96.56 559 LEU B O 1
ATOM 8418 N N . VAL B 1 560 ? -14.07 -37.844 -8.938 1 95.31 560 VAL B N 1
ATOM 8419 C CA . VAL B 1 560 ? -14.625 -36.781 -8.109 1 95.31 560 VAL B CA 1
ATOM 8420 C C . VAL B 1 560 ? -15.492 -35.844 -8.969 1 95.31 560 VAL B C 1
ATOM 8422 O O . VAL B 1 560 ? -15.008 -35.25 -9.93 1 95.31 560 VAL B O 1
ATOM 8425 N N . ASP B 1 561 ? -16.75 -35.781 -8.656 1 94.06 561 ASP B N 1
ATOM 8426 C CA . ASP B 1 561 ? -17.609 -34.719 -9.195 1 94.06 561 ASP B CA 1
ATOM 8427 C C . ASP B 1 561 ? -17.5 -33.438 -8.375 1 94.06 561 ASP B C 1
ATOM 8429 O O . ASP B 1 561 ? -18.062 -33.344 -7.285 1 94.06 561 ASP B O 1
ATOM 8433 N N . VAL B 1 562 ? -16.781 -32.531 -8.922 1 86.62 562 VAL B N 1
ATOM 8434 C CA . VAL B 1 562 ? -16.438 -31.328 -8.172 1 86.62 562 VAL B CA 1
ATOM 8435 C C . VAL B 1 562 ? -17.703 -30.516 -7.879 1 86.62 562 VAL B C 1
ATOM 8437 O O . VAL B 1 562 ? -17.828 -29.922 -6.809 1 86.62 562 VAL B O 1
ATOM 8440 N N . GLY B 1 563 ? -18.641 -30.438 -8.797 1 81.25 563 GLY B N 1
ATOM 8441 C CA . GLY B 1 563 ? -19.906 -29.766 -8.547 1 81.25 563 GLY B CA 1
ATOM 8442 C C . GLY B 1 563 ? -20.672 -30.375 -7.391 1 81.25 563 GLY B C 1
ATOM 8443 O O . GLY B 1 563 ? -21.172 -29.656 -6.527 1 81.25 563 GLY B O 1
ATOM 8444 N N . ALA B 1 564 ? -20.734 -31.656 -7.379 1 84 564 ALA B N 1
ATOM 8445 C CA . ALA B 1 564 ? -21.438 -32.375 -6.328 1 84 564 ALA B CA 1
ATOM 8446 C C . ALA B 1 564 ? -20.578 -32.5 -5.066 1 84 564 ALA B C 1
ATOM 8448 O O . ALA B 1 564 ? -21.094 -32.844 -3.996 1 84 564 ALA B O 1
ATOM 8449 N N . TRP B 1 565 ? -19.391 -32.156 -5.215 1 83.69 565 TRP B N 1
ATOM 8450 C CA . TRP B 1 565 ? -18.406 -32.219 -4.145 1 83.69 565 TRP B CA 1
ATOM 8451 C C . TRP B 1 565 ? -18.438 -33.594 -3.475 1 83.69 565 TRP B C 1
ATOM 8453 O O . TRP B 1 565 ? -18.562 -33.688 -2.252 1 83.69 565 TRP B O 1
ATOM 8463 N N . ASP B 1 566 ? -18.391 -34.531 -4.32 1 90.5 566 ASP B N 1
ATOM 8464 C CA . ASP B 1 566 ? -18.438 -35.906 -3.836 1 90.5 566 ASP B CA 1
ATOM 8465 C C . ASP B 1 566 ? -17.734 -36.875 -4.805 1 90.5 566 ASP B C 1
ATOM 8467 O O . ASP B 1 566 ? -17.531 -36.531 -5.973 1 90.5 566 ASP B O 1
ATOM 8471 N N . VAL B 1 567 ? -17.328 -38.031 -4.273 1 95.19 567 VAL B N 1
ATOM 8472 C CA . VAL B 1 567 ? -16.812 -39.125 -5.109 1 95.19 567 VAL B CA 1
ATOM 8473 C C . VAL B 1 567 ? -17.953 -39.844 -5.793 1 95.19 567 VAL B C 1
ATOM 8475 O O . VAL B 1 567 ? -18.984 -40.125 -5.164 1 95.19 567 VAL B O 1
ATOM 8478 N N . VAL B 1 568 ? -17.812 -40.094 -7.051 1 96.06 568 VAL B N 1
ATOM 8479 C CA . VAL B 1 568 ? -18.875 -40.75 -7.809 1 96.06 568 VAL B CA 1
ATOM 8480 C C . VAL B 1 568 ? -18.328 -42 -8.453 1 96.06 568 VAL B C 1
ATOM 8482 O O . VAL B 1 568 ? -17.109 -42.156 -8.609 1 96.06 568 VAL B O 1
ATOM 8485 N N . SER B 1 569 ? -19.266 -42.844 -8.828 1 95.31 569 SER B N 1
ATOM 8486 C CA . SER B 1 569 ? -18.875 -44.094 -9.453 1 95.31 569 SER B CA 1
ATOM 8487 C C . SER B 1 569 ? -18.547 -43.906 -10.93 1 95.31 569 SER B C 1
ATOM 8489 O O . SER B 1 569 ? -19.062 -43 -11.57 1 95.31 569 SER B O 1
ATOM 8491 N N . LEU B 1 570 ? -17.625 -44.75 -11.391 1 95.75 570 LEU B N 1
ATOM 8492 C CA . LEU B 1 570 ? -17.328 -44.781 -12.82 1 95.75 570 LEU B CA 1
ATOM 8493 C C . LEU B 1 570 ? -18.578 -45.156 -13.609 1 95.75 570 LEU B C 1
ATOM 8495 O O . LEU B 1 570 ? -18.766 -44.656 -14.734 1 95.75 570 LEU B O 1
ATOM 8499 N N . GLU B 1 571 ? -19.406 -46 -12.93 1 95.56 571 GLU B N 1
ATOM 8500 C CA . GLU B 1 571 ? -20.672 -46.344 -13.539 1 95.56 571 GLU B CA 1
ATOM 8501 C C . GLU B 1 571 ? -21.688 -45.219 -13.383 1 95.56 571 GLU B C 1
ATOM 8503 O O . GLU B 1 571 ? -21.875 -44.688 -12.281 1 95.56 571 GLU B O 1
ATOM 8508 N N . ALA B 1 572 ? -22.141 -44.812 -14.531 1 93.56 572 ALA B N 1
ATOM 8509 C CA . ALA B 1 572 ? -23.141 -43.75 -14.5 1 93.56 572 ALA B CA 1
ATOM 8510 C C . ALA B 1 572 ? -24.531 -44.312 -14.211 1 93.56 572 ALA B C 1
ATOM 8512 O O . ALA B 1 572 ? -24.891 -45.375 -14.719 1 93.56 572 ALA B O 1
#

Sequence (1144 aa):
MRSASPRHDSHMIALARGDGNVDLVINGAEVFSPLTRTWVSTSLAIADGVVVGWGERPTKERLDLAGMIIVPGFIDAHVHIESTKLWIDRFVEATVPMGTVAVASDPHEMANVKGLEGVRAMIAAAHDLPITIGVCGSSCVPASRFESPGATFEVEAIAEVLAETDALGVAEVMDFPGVIAGDETLLAKIALAGSRRVDGHAPGLRGSDLDAYLVAGVESDHEMVSLEEVDEKRHKGMWVFLRHGSASHNLAAFAPSVRAYGTTNVALCSDDREPDLLLERGHVNDLVRIALEAGISLEDALVLATLNPATYHGLTHLGHLGPGRQADFVVYRSRAELEAGRPPAMVFHRGRLVAEDGRLVVELPRREVPETLLATVRLARALVEGDFTTPIPERVRVIVANDHSLWTNQRVTTRDELTGINRLAVVERHHATGRIGHGLVEGFGLERGAIASTVAHDAHNLMVVGALGAEADMATAANRVAALGGGQVVVVDGQVIAEVPLPIAGLMSDAPIAETARAVVEATQAAHALGSTLEAPFMTLAFLGLSVIPELKLTDQGLVDVGAWDVVSLEAMRSASPRHDSHMIALARGDGNVDLVINGAEVFSPLTRTWVSTSLAIADGVVVGWGERPTKERLDLAGMIIVPGFIDAHVHIESTKLWIDRFVEATVPMGTVAVASDPHEMANVKGLEGVRAMIAAAHDLPITIGVCGSSCVPASRFESPGATFEVEAIAEVLAETDALGVAEVMDFPGVIAGDETLLAKIALAGSRRVDGHAPGLRGSDLDAYLVAGVESDHEMVSLEEVDEKRHKGMWVFLRHGSASHNLAAFAPSVRAYGTTNVALCSDDREPDLLLERGHVNDLVRIALEAGISLEDALVLATLNPATYHGLTHLGHLGPGRQADFVVYRSRAELEAGRPPAMVFHRGRLVAEDGRLVVELPRREVPETLLATVRLARALVEGDFTTPIPERVRVIVANDHSLWTNQRVTTRDELTGINRLAVVERHHATGRIGHGLVEGFGLERGAIASTVAHDAHNLMVVGALGAEADMATAANRVAALGGGQVVVVDGQVIAEVPLPIAGLMSDAPIAETARAVVEATQAAHALGSTLEAPFMTLAFLGLSVIPELKLTDQGLVDVGAWDVVSLEA

Secondary structure (DSSP, 8-state):
---------HHHHHHHHT-S-BSEEEESSEEEETTTTEEEE--EEEETTEEEEES---BS-EEE-TT-EEEEPEEEEEE-GGGGTB-HHHHHHHHGGGTEEEEEE--HHHHHHHHHHHHHHHHHHHTTSSSEEEEEEP--BSSSTT---SS-B-HHHHHHHHHHS---EEEEE--HHHHHTT-HHHHHHHHTTTTSEEEE--TT--HHHHHHHHHTT--EES---SHHHHHHHHHTT-EEEEEB-SS-B-HHHHHHHHHHH-STTEEEE-B---HHHHHHH-SHHHHHHHHHHTT--HHHHHHHHTHHHHHHTT-TTSSS--TTSB--EEEES-HHHHHTTPPPSEEEETTEEEEETTEE-SPPPP-PPPGGGSS----SS---GGGG-PPPPSEEEEEEE-TT-S-EEEEEEETT--TTEEEEEEE--SS----EEEEEEESS---SSEEEES--TTT--EEEEEETT-HHHHHHHHHHHHHTTSEEEEEETTEEEEEEE-TBTTTBB-S-HHHHHHHHHHHHHHHHHTT---SSHHHHHHHTT-TTSSSEEEETTEEEETTTTEEE-SB-/---------HHHHHHHHT-S-BSEEEESSEEEETTTTEEEE--EEEETTEEEEES---BS-EEE-TT-EEEEPEEEEEE-GGGGTB-HHHHHHHHGGGTEEEEEE--HHHHHHHHHHHHHHHHHHHTTSSSEEEEEEP--BSSSTT---SS-B-HHHHHHHHHHS---EEEEE--HHHHHTT-HHHHHHHHTTTTSEEEE--TT--HHHHHHHHHTT--EES---SHHHHHHHHHTT-EEEEEB-SS-B-HHHHHHHHHHH-STTEEEE-B---HHHHHHH-SHHHHHHHHHHTT--HHHHHHHHTHHHHHHTT-TTSSS--TTSB--EEEES-HHHHHTTPPPSEEEETTEEEEETTEE-SPPPP-PPPGGGSS----SS---GGGG-PPPPSEEEEEEE-TT-S-EEEEEEETT--TTEEEEEEE--SS----EEEEEEESS---SSEEEES--TTT--EEEEEETT-HHHHHHHHHHHHHTTSEEEEEETTEEEEEEE-TBTTTBB-S-HHHHHHHHHHHHHHHHHTT---SSHHHHHHHTT-TTSSSEEEETTEEEETTTTEEE-SB-

InterPro domains:
  IPR006679 Adenine deaminase [MF_01518] (23-569)
  IPR006679 Adenine deaminase [TIGR01178] (23-569)
  IPR006680 Amidohydrolase-related [PF01979] (69-354)
  IPR011059 Metal-dependent hydrolase, composite domain superfamily [G3DSA:2.30.40.10] (15-354)
  IPR011059 Metal-dependent hydrolase, composite domain superfamily [SSF51338] (12-367)
  IPR026912 Adenine deaminase C-terminal domain [PF13382] (413-563)
  IPR032466 Metal-dependent hydrolase [SSF51556] (73-319)

Nearest PDB structures (foldseek):
  3t8l-assembly1_A  TM=9.197E-01  e=3.192E-57  Agrobacterium fabrum str. C58
  3t81-assembly1_B  TM=9.145E-01  e=1.047E-56  Agrobacterium fabrum str. C58
  8hfd-assembly1_B  TM=7.150E-01  e=2.250E-14  Escherichia coli
  6s6y-assembly2_M  TM=6.451E-01  e=2.605E-12  Methylorubrum extorquens PA1
  1j6p-assembly1_A  TM=5.465E-01  e=2.274E-13  Thermotoga maritima

Foldseek 3Di:
DLPDQPDPDPVLLCQLVQNDAAAEKEAQAFEQFLVVLDTHHWIFGAHQQAGQATHDHHHPYYHYLHLWYKYFFFEALEAALLLQQAQDLLSCQLAQLLRHAEYEHEPQQLCQQPNLVSVVQSVVLNPPRRHHYAYAQEQPRPVDPLFDFLHGQFLVSNLCVVVVDVHLFHEENLQLVCQLVVPPRSLSNRVSRPVGAAAYADEPDDDVSVVSSVVSRHAEYARYDALVSVLRCVVVHHAYEQEAEPQAHCNLVNLVVCVVPNQPRYAYHHHHHYLLCSNVQNGLLNSLLSSVVSPHDNSRSLCRGWVNSCVNSVVNLTRGRRRSHRPWMFMASDVVCSNNSFRTQFTDRSRHTQYGRSGGPDDDPDRDADPVQFLQFAALDQDALVLQCDDQAQKFKEWEFDASDLAIDIDIDGPVPQPQKKKKKFAAGRPNPRFMATHIYHQQFFPFAKKWFQQAPPSSTIMMIGHVVRSRRRSLRSNVCSVLCAWMFTGGPSDTQATQRSRRSNRHDNDNSVVNNVRLVRRQVRSVVSTGPHPRSVVSRRSLQHLQHDAWHIHSNYIHGNVVRDHDDRHD/DLPPQPDPDPVLLCQLVQNDAAAEKEAQAFEQFLVVLDTHHWIFGAHQQAGQATHDHHHPYYHYLRLWYKYFFFEALEAALLLQQAQDVLSCQLAQLLRHAEYEHEPQQLCQQPNLVSVVQSVVLNPPRRHHYAYAQEQPRPVDPLFDFLHGQFLVSNLCVVVVDVHLFHEENQLLVCQLVVPPRSLSNRVSRPVGAAAYADEPDDDVSVVSSVVSRHAEYARYDALVSVLRCVVVHHAYEQEAEPQAHCNLVNLVVCVVPNQPRYAYHHHHHYLLCSNVQNGLLNSLLSSVVSPHDNSRSLCRGWVNSCVNSVVNLTRGRRRSHRPWMFMASDVVCSNNSFRGQFTDRSRHTQYGRSGGPDDDPDRDADPVQFLQFAALDQDALVLQCDDQAQKFKEWEFDASDLAIDIDIDGPVPQVQKKKKKFAAGRPNPRFMAIHIYHQQFQPFAKKWFQQAPPSSTIMMIGHVVRSRRRSLNSNVCSVLCAWMFTGGPSDTQAIQRSRRSNRHDNDNSVVNNVRLVRRQVRSVVSTGPHPRSVVSRRSLQHLQHDAWHIHSNYIHGSVVRDHDDRHD

pLDDT: mean 94.69, std 6.9, range [33.38, 98.88]

Solvent-accessible surface area (backbone atoms only — not comparable to full-atom values): 53216 Å² total; per-residue (Å²): 75,66,65,75,70,67,78,53,42,48,66,54,17,31,39,15,56,43,66,44,68,29,59,34,32,38,32,57,21,34,35,46,25,57,57,40,60,40,74,42,84,47,21,45,22,27,42,95,28,20,20,29,22,71,34,90,56,48,50,75,37,77,47,80,39,65,72,21,34,34,37,44,20,28,29,34,51,32,30,29,61,56,53,31,32,31,33,61,58,46,42,46,65,56,30,32,18,28,28,34,39,30,35,32,30,37,52,39,62,45,22,6,47,46,13,68,63,36,43,49,49,52,56,59,48,48,59,93,46,84,46,47,60,29,41,22,27,42,54,41,28,46,60,47,91,63,52,73,35,46,24,62,35,51,60,64,52,30,50,48,48,45,69,76,37,49,39,38,22,29,19,46,39,51,48,42,68,46,46,40,70,34,38,62,67,57,44,53,44,53,59,68,28,66,94,41,42,29,34,28,34,49,62,74,54,50,67,36,55,35,16,9,38,29,27,53,54,43,40,32,32,56,40,65,78,45,58,68,47,47,50,52,39,35,52,43,64,32,28,38,33,40,21,52,29,71,61,48,74,41,34,59,73,41,34,60,56,38,71,72,39,45,63,62,58,33,24,33,20,40,44,38,44,37,37,49,53,32,73,74,48,34,47,59,33,31,52,39,21,47,37,41,74,45,65,39,51,69,57,57,33,50,27,22,26,11,33,37,29,19,57,70,56,65,38,75,47,43,28,39,79,20,30,40,13,38,27,40,28,25,30,27,72,35,71,66,46,50,58,68,25,46,53,26,50,32,23,28,44,45,62,36,79,39,16,43,68,52,33,68,73,57,86,72,74,82,63,81,75,59,70,84,39,35,72,45,46,29,63,60,58,87,60,44,38,77,79,61,61,71,83,75,43,66,39,25,45,28,28,31,56,42,77,77,47,72,52,27,39,69,44,76,44,38,61,89,59,52,82,65,40,24,40,32,36,21,34,37,21,56,76,33,75,61,41,62,9,63,50,36,32,27,58,53,38,41,72,44,18,13,38,18,28,23,53,21,37,54,30,44,32,36,35,33,40,19,10,75,89,19,32,55,13,31,19,50,14,48,47,48,24,40,72,48,13,12,16,35,22,31,16,46,92,76,36,78,77,28,51,32,72,7,32,46,55,12,46,15,22,85,58,58,56,71,59,54,15,49,26,48,52,45,32,50,51,49,46,38,73,29,42,26,73,39,90,50,54,65,61,52,57,12,40,43,31,26,66,79,44,42,32,37,20,42,22,39,76,25,29,30,31,35,82,76,67,40,78,47,64,56,54,96,72,67,66,76,69,64,77,53,43,47,66,55,18,31,38,15,56,43,64,44,68,28,56,33,31,39,32,59,20,32,36,44,24,56,58,41,60,42,74,41,83,48,20,44,22,27,40,97,28,20,20,28,21,71,35,91,54,48,50,74,35,76,46,81,38,66,71,21,34,36,38,43,19,27,30,34,51,31,30,28,60,55,51,30,32,31,33,62,58,46,42,46,65,56,29,31,18,27,28,34,39,33,36,32,30,36,52,40,64,46,22,7,48,46,14,68,62,35,43,49,50,52,56,59,49,48,59,92,48,84,46,48,59,30,39,23,28,41,54,41,30,45,60,47,91,64,51,72,36,46,25,61,35,51,60,65,52,31,51,47,48,46,70,77,39,48,40,38,24,30,18,44,39,53,48,42,66,47,46,41,70,32,37,62,67,56,44,52,44,55,58,68,27,66,94,40,41,31,35,28,34,48,62,75,54,50,68,35,55,36,16,8,38,29,28,53,54,42,42,33,32,56,41,65,77,45,57,67,46,49,50,52,40,35,54,43,65,32,29,39,31,39,21,51,28,70,62,47,75,41,34,58,74,41,32,60,55,38,71,70,37,45,63,63,58,34,24,33,21,39,44,38,43,36,39,48,53,33,71,74,48,37,46,58,33,31,52,40,21,45,36,42,73,48,65,39,51,69,58,58,34,48,26,23,27,11,36,36,28,19,55,70,55,66,38,76,45,43,28,40,80,20,30,40,13,39,28,39,28,24,30,28,72,35,70,67,46,50,57,68,24,45,52,25,50,32,22,29,43,45,63,36,78,39,16,43,67,52,33,67,73,57,85,72,74,82,62,82,74,59,70,84,40,37,72,45,48,29,62,60,58,87,60,43,37,75,80,61,60,71,85,75,42,64,39,23,46,28,28,31,54,41,78,79,48,72,51,26,39,69,44,76,41,38,60,89,58,54,83,64,39,25,40,32,37,20,33,37,22,54,77,34,76,62,41,63,9,63,50,35,32,27,57,53,38,41,71,43,18,13,38,17,28,22,54,21,38,55,33,44,32,34,34,34,38,18,10,75,90,19,31,54,14,32,18,50,14,48,46,48,24,41,72,49,14,12,15,34,21,30,16,46,90,77,36,78,78,27,50,32,72,8,33,45,56,12,45,15,22,85,57,57,56,71,59,52,15,49,26,47,52,46,33,51,51,49,44,37,73,30,41,26,73,40,89,51,54,65,61,52,55,13,39,44,32,27,65,78,44,41,31,37,21,42,24,39,75,24,28,30,32,36,81,75,67,42,77,46,64,56,55,96